Protein 3A21 (pdb70)

Secondary structure (DSSP, 8-state):
---SEEPP-PPPPEEEESHHHHTT---HHHHHHHHHHHHHTTHHHHT--EEE--TTS--S-B-TT--B---TTTSTT-HHHHHHHHHHTT-EEEEEEESSSS-HHHHS-SSS---TT-S-TT-HHHHHHHHHHHT-SEEEEE-HHHHHHT--HHHHHHHHHHHHHHHHHHHS---EEEE--TTTT-GGGT-TTT-SEEE-SS-S--TTSPP-HHHHHHHHHHH--TTT-BTTBEEE--S--TT-TT--HHHHHHHHHHHHHHT--EEE-S-GGG--HHHHHHHT-HHHHHHHT-TT-PPPEEEEEEETTEEEEEEEPSSSS-EEEEEEE-SSS-EEEEEEHHHHTB-SS-EEEEETTTTEEEEEESSEEEEEE-TT-EEEEEEES--B---EEE--SBTTEEEEEEESSBEEEEEEEEE---SSS-EEEEEEETTSPPEEEEE----SS-EEEEEEEEE-SEEEEEEEEESSSPEEEEEEEE-GGG-BB--EETTT--EEE-GGG---TTPBPEEE-----GGG-BEEPTTS-EEETTTEEEEEGGG--STT-BEEEEE----GGG-EEE-TTS-EEETTT-PEEEEGGG--STTPBEEEE---S-GGG-EE--/-PPBPP-PPPPEEEESHHHHTT---HHHHHHHHHHHHHTTHHHHT--EEE--TTS--S-B-TT--B---TTTSTT-HHHHHHHHHHTT-EEEEEEESSSS-HHHHS-SSS---TT-S-TT-HHHHHHHHHHHT-SEEEEE-HHHHHHT--HHHHHHHHHHHHHHHHHHHS---EEEE--TTTT-GGGT-TTT-SEEE-SS-S--TTSPP-HHHHHHHHHHH--TTT-BTTBEEE--S--TT-TT--HHHHHHHHHHHHHHT--EEE-S-GGG--HHHHHHHH-HHHHHHHT-TT-PPPEEEEEEETTEEEEEEEPSSSS-EEEEEEE-SSS-EEEEEETGGGTB-SS-EEEEETTTTEEEEEESSEEEEEE-TT-EEEEEEES--BPP-EEE--SBTTEEEEEEESSBEEEEEEEEE---SSS-EEEEEEETTSPPEEEEE----SS-EEEEEEEEE-SEEEEEEEEESSSPEEEEEEEE-GGG-BB--EETTT--EEE-GGG---TTPBPEEE-----GGG-BEEPTTS-EEETTTEEEEEGGG--STT-BEEEEE----GGG-EEE-TTS-EEETTT-PEEEEGGG--STTPBEEEE---S-GGG-EE--

B-factor: mean 13.46, std 8.63, range [4.15, 99.25]

CATH classification: 3.20.20.70 (+3 more: 2.60.40.1180, 2.60.120.260, 2.80.10.50)

Solvent-accessible surface area: 41650 Å² total; per-residue (Å²): 144,100,129,53,132,48,9,85,2,82,46,3,10,6,0,0,4,0,32,10,34,39,0,2,109,2,40,44,54,30,0,72,130,4,0,50,18,0,57,93,23,27,0,47,104,24,33,1,43,16,0,8,1,6,12,7,5,12,62,10,76,59,60,131,73,11,53,8,51,30,78,80,95,46,3,69,65,15,1,54,31,0,3,59,42,0,54,79,84,67,10,80,0,0,1,15,2,0,0,0,116,29,1,11,12,88,45,39,56,35,31,52,114,52,3,83,24,10,2,1,50,72,50,37,68,58,1,0,72,38,0,3,90,39,7,0,9,3,0,24,1,12,1,6,0,0,50,55,59,66,45,74,0,28,89,17,0,106,53,0,20,55,0,10,40,124,3,19,86,101,54,63,82,102,17,23,3,4,0,2,0,19,11,65,92,22,0,18,31,44,0,10,37,25,3,40,0,0,6,2,1,33,37,3,14,45,111,69,52,118,21,41,33,104,32,0,25,49,5,0,30,49,0,17,14,20,35,5,0,0,2,6,24,4,0,8,0,4,13,0,0,0,28,27,118,60,22,77,29,59,53,5,66,3,0,0,1,0,0,0,0,0,1,0,2,0,10,1,0,2,47,7,72,107,35,84,105,98,10,11,38,5,0,66,9,72,32,0,13,62,6,3,43,12,42,14,3,1,0,1,12,43,6,14,33,90,78,79,8,20,12,1,3,5,2,6,17,41,30,56,0,32,6,0,0,0,0,3,0,76,39,116,46,64,75,95,7,59,0,85,0,52,19,2,2,7,54,95,32,71,3,44,0,68,31,2,57,60,106,115,91,58,34,99,29,45,84,16,48,68,15,79,0,79,49,35,9,22,24,0,1,14,0,48,61,15,69,27,19,103,40,26,88,45,82,46,96,63,145,18,109,1,50,37,0,67,7,92,26,0,4,12,3,6,0,14,5,15,0,43,3,96,78,112,69,56,107,72,6,59,4,72,10,39,57,19,67,40,29,32,2,12,0,15,55,6,36,86,81,29,0,14,3,4,1,2,5,3,0,19,105,30,65,98,2,24,3,16,23,73,61,26,7,87,27,102,14,6,43,4,58,44,6,43,20,27,57,10,9,25,1,36,5,127,77,23,46,64,0,1,4,0,110,67,20,25,20,75,23,27,32,30,0,40,0,72,64,54,17,0,1,30,12,0,12,2,49,89,21,103,48,83,8,0,10,0,37,30,35,19,0,3,5,0,61,47,75,17,8,15,31,29,18,109,0,2,0,37,66,52,68,50,68,38,3,1,49,0,47,72,51,131,84,20,5,1,19,0,29,27,12,42,10,0,0,7,3,97,117,44,44,54,59,58,32,13,35,0,7,0,91,17,55,40,127,34,49,22,8,40,17,73,24,103,172,70,112,60,18,88,3,80,46,3,11,8,0,0,3,0,32,10,31,36,0,2,100,1,39,47,49,30,0,70,125,3,0,50,15,0,60,94,21,25,0,51,105,22,33,2,41,24,0,8,1,6,12,7,6,13,62,12,75,59,62,130,73,10,53,8,52,29,76,80,92,45,3,66,63,17,1,55,31,0,3,58,37,0,55,83,88,65,8,95,0,0,1,13,1,0,0,0,124,28,2,11,11,87,49,37,54,35,40,52,113,54,3,82,24,10,2,1,45,72,50,37,71,59,1,0,68,37,0,3,92,38,7,0,11,2,0,24,0,12,2,5,0,0,51,58,66,67,45,75,0,29,89,16,0,103,52,0,20,52,1,10,39,127,3,24,88,100,52,68,83,103,17,29,3,4,0,1,0,19,12,64,96,21,0,18,30,43,0,9,40,26,4,43,0,0,6,1,1,33,37,3,13,45,104,76,52,113,17,41,32,104,33,0,25,48,5,0,31,51,0,18,14,20,34,4,0,1,2,4,23,3,0,8,0,4,11,0,0,0,28,26,116,53,21,78,21,59,52,4,81,3,0,0,1,0,0,0,0,0,0,0,2,0,11,0,0,3,44,7,73,106,35,78,100,105,12,9,34,4,0,66,1,87,46,0,11,61,5,3,43,14,41,11,2,1,0,1,10,44,5,14,34,93,78,82,7,19,12,0,3,4,3,4,16,42,33,79,0,32,4,0,0,0,0,3,0,77,39,116,45,63,80,96,8,56,0,85,0,55,17,2,1,6,50,101,32,72,4,44,1,67,26,3,47,56,110,100,92,48,34,96,27,43,83,16,46,67,15,78,0,78,50,34,10,21,22,0,0,16,0,49,59,11,68,30,19,96,46,25,91,45,82,46,94,62,147,20,115,1,51,36,0,71,7,93,26,0,3,12,3,3,0,18,5,16,0,38,0,99,74,111,70,55,96,72,5,59,6,71,9,39,57,17,65,39,26,30,1,13,0,15,58,14,34,88,68,29,0,10,2,2,0,2,4,3,0,18,110,30,68,95,2,31,3,14,22,74,60,28,8,87,29,100,10,6,48,5,24,45,5,42,22,27,55,10,10,27,3,38,4,136,80,22,47,64,0,2,3,0,105,66,20,24,19,75,23,27,30,38,0,40,0,74,63,53,16,0,1,32,12,0,13,1,49,89,26,105,53,82,10,0,11,0,37,29,34,20,0,4,6,0,62,46,74,18,8,15,32,26,18,113,0,2,0,38,66,54,69,52,70,37,3,0,50,0,48,72,50,134,90,21,3,0,18,0,28,25,16,41,9,0,0,8,4,100,118,45,43,50,61,57,29,15,36,0,7,1,94,18,56,42,126,34,58,24,9,37,18,80,24,106

Foldseek 3Di:
DDDFAAFFFFFFAAAAEAPQAQNLNAFLVLLLLQLVLCVVLPVVVLPHAERAYEHNQALQDAPPVRHGDGDCVRVPVPLLVSQVSSVVSVGAYEYEAELAQADCQAVPPDPDHHRGRRHQVVNLLVVLLVCVVSRHAEYEYACPRVVVVVHDLQVSLQVNLVSNVVSCVVNVRHYAYEYHYALPPNCLLHCFVSGLEYEQHDALDDPPDARDLVSLVVLLLRQQDFQSWFRRHGRASYEDCQQPPPQDLQNNLQSLQSLLLQLHYHHHHHSSNPGDSSSSCSSRLNVSVCSSRARQGTGWAWLDDQDPQFTKIWHDGGDFQKIKIKTFGQAQAKDKHKDWCLLQQFALQKWWKAWSVVRGTDDIGSTIDIDTAGHRGMTIMMTGPTHGHDKDKFDAPDFQKTFQHADQFFFKKKKKWKFADQDQAKWKKWKDKFPARIHMHIGHHDHPGIHTHMGMFTAHHGRGIMIGIGTDTGIGIMIITDNNSGGFFFWAFQLQRFTFFQPPPDDDAPGFTATDHDRSGQRGGFHQHPLQFTDGSNFWTFFQPPLDQAPPRTTTIHGDDSDQRRHWDCDPLQWIARRSRGFTFFQPPSDRYTPGTTHTHHDDNDSRRGTDID/DFAAFFFFFFAAAAEAPQAQNLNAFLVLLLLQLVLCLVLVVVVLPHAESAYEHNQALQDADPVRHGDGDCVRVPVPLLVSQVSQVVSVHAYEYEAELAQADCQQVPPDNDHHRGRRHQVVNLLVVLLVCVVSRHQEYEYACPRVVVVVHDLQVSLQVNLVSNVNNCVVNVHHYAYEYEYALPPNCLLHCFVSGLEYEQHPELDDPPDARDLVSLVVLLLSQQDFQSWFRRHGRASYEDCQQPPPADLQNSLQSLQSLLLQLHYHHHHDSSNPGDSSSSCSSRLNVSVCSSGARLGTGWAWLDDQDPQFTKIWDDGGDFFKIKIKTFGQAQAKDKHKDWCLLQQFALQKWWKAWSVVRDTDDIGSTIDIDIAGHRGMTIMMTDPTHGHDKDKFFFDPAQKTAQHADQFFFKKKKWWKFADQDQAKWKKWKDKFPDRIHIHIHGHDHPDIHTHMGMFTDAHGRGIMIGIGTDTRIGIMIITGNNSGGFWFKAFQLQRFTFFQPPPDDDAPGFTATDHDRSGQRGGWHQHPLQFTDGSNFWTFFQPPLDQAPFRTTTIHGDDSDQRRHWDCDPLQWIARRSRGFTFFQPPSDRDTPGTTHTHHDDNDSRRGIDID

Radius of gyration: 34.21 Å; Cα contacts (8 Å, |Δi|>4): 3386; chains: 2; bounding box: 84×70×105 Å

InterPro domains:
  IPR000772 Ricin B, lectin domain [PF00652] (535-655)
  IPR000772 Ricin B, lectin domain [SM00458] (531-658)
  IPR002241 Glycoside hydrolase, family 27 [PF16499] (57-338)
  IPR002241 Glycoside hydrolase, family 27 [PR00740] (50-69)
  IPR002241 Glycoside hydrolase, family 27 [PR00740] (86-101)
  IPR002241 Glycoside hydrolase, family 27 [PR00740] (127-148)
  IPR002241 Glycoside hydrolase, family 27 [PR00740] (204-222)
  IPR002241 Glycoside hydrolase, family 27 [PR00740] (273-292)
  IPR002241 Glycoside hydrolase, family 27 [PR00740] (294-315)
  IPR002241 Glycoside hydrolase, family 27 [PTHR11452] (43-428)
  IPR002241 Glycoside hydrolase, family 27 [cd14792] (57-338)
  IPR013780 Glycosyl hydrolase, all-beta [G3DSA:2.60.40.1180] (340-430)
  IPR013785 Aldolase-type TIM barrel [G3DSA:3.20.20.70] (45-339)
  IPR017853 Glycoside hydrolase superfamily [SSF51445] (56-338)
  IPR035992 Ricin B-like lectins [SSF50370] (529-657)
  IPR041233 Alpha galactosidase, C-terminal domain [PF17801] (353-426)
  IPR055240 Alpha-galactosidase, CBM13 domain [PF22704] (443-524)

Organism: Streptomyces avermitilis (strain ATCC 31267 / DSM 46492 / JCM 5070 / NBRC 14893 / NCIMB 12804 / NRRL 8165 / MA-4680) (NCBI:txid227882)

Sequence (1226 aa):
AVTTRQITVPSAPMGWASWNSFAAKIDYSVIKKQVDAFVAAGLPAAGYTYINIDEGWWQGTRDSAGNITVDTAEWPGGMSAITAYIHSKGLKAGIYTDAGKDGCGYYYPTGRPAAPGSGSEGHYDQDMLQFSTWGFDFVKVDWCGGDAEGLDAATTYKSISDAVGRAAATTGRPLTLSICNWGYQNPWNWAAGQAPLWRTSTDIIYYGNQPSMTSLLSNFDQTLHPTAQHTGYYNDPDMLMVGMDGFTAAQNRTHMNLWAISGAPLLAGNDLTTMTSETAGILKNPEVIAVDQDSRGLQGVKVAEDTTGLQAYGKVLSGTGNRAVVLLNRTSAAHDITVRWSDLGLTNASATVRDLWARQNVGTSATGYTASVPAGGSVMLTVTGGTEAAAGGGAYAATSTGRYTGVTAASTGLNVVDVAYTNNTSSARTATLQVNGQTATTVSFPPTGASAGTVSVEVSLSKGSANTLALSGGPATEGITVRPLPGTNGALVTGKQSGRCADIYNNTITNGTQAELWDCNGGPNQSWTYTSRKELVLYGNKCLDAYNLGTTNGTKVVIWDCNGQANQKWNINSDGTITNVNAGLCLDAYNAATANGTSLVLWSCGTGDNQKWTVTTTRQITVPSAPMGWASWNSFAAKIDYSVIKKQVDAFVAAGLPAAGYTYINIDEGWWQGTRDSAGNITVDTAEWPGGMSAITAYIHSKGLKAGIYTDAGKDGCGYYYPTGRPAAPGSGSEGHYDQDMLQFSTWGFDFVKVDWCGGDAEGLDAATTYKSISDAVGRAAATTGRPLTLSICNWGYQNPWNWAAGQAPLWRTSTDIIYYGNQPSMTSLLSNFDQTLHPTAQHTGYYNDPDMLMVGMDGFTAAQNRTHMNLWAISGAPLLAGNDLTTMTSETAGILKNPEVIAVDQDSRGLQGVKVAEDTTGLQAYGKVLSGTGNRAVVLLNRTSAAHDITVRWSDLGLTNASATVRDLWARQNVGTSATGYTASVPAGGSVMLTVTGGTEAAGGAYAAAATTSSTTGRYTGVTAASTGLNVVDVAYTNNTSSARTATLQVNGQTATTVSFPPTGASAGTVSVEVSLSKGSANTLALSGGPATEGITVRPLPGTNGALVTGKQSGRCADIYNNTITNGTQAELWDCNGGPNQSWTYTSRKELVLYGNKCLDAYNLGTTNGTKVVIWDCNGQANQKWNINSDGTITNVNAGLCLDAYNAATANGTSLVLWSCGTGDNQKWTVT

Structure (mmCIF, N/CA/C/O backbone):
data_3A21
#
_entry.id   3A21
#
_cell.length_a   68.205
_cell.length_b   98.916
_cell.length_c   181.265
_cell.angle_alpha   90.00
_cell.angle_beta   90.00
_cell.angle_gamma   90.00
#
_symmetry.space_group_name_H-M   'P 21 21 21'
#
loop_
_entity.id
_entity.type
_entity.pdbx_description
1 polymer 'Putative secreted alpha-galactosidase'
2 non-polymer GLYCEROL
3 non-polymer 2-(2-{2-[2-(2-METHOXY-ETHOXY)-ETHOXY]-ETHOXY}-ETHOXY)-ETHANOL
4 non-polymer 'SULFATE ION'
5 non-polymer '4-(2-HYDROXYETHYL)-1-PIPERAZINE ETHANESULFONIC ACID'
6 water water
#
loop_
_atom_site.group_PDB
_atom_site.id
_atom_site.type_symbol
_atom_site.label_atom_id
_atom_site.label_alt_id
_atom_site.label_comp_id
_atom_site.label_asym_id
_atom_site.label_entity_id
_atom_site.label_seq_id
_atom_site.pdbx_PDB_ins_code
_atom_site.Cartn_x
_atom_site.Cartn_y
_atom_site.Cartn_z
_atom_site.occupancy
_atom_site.B_iso_or_equiv
_atom_site.auth_seq_id
_atom_site.auth_comp_id
_atom_site.auth_asym_id
_atom_site.auth_atom_id
_atom_site.pdbx_PDB_model_num
ATOM 1 N N . ALA A 1 1 ? 19.574 54.452 43.111 1.00 24.71 45 ALA A N 1
ATOM 2 C CA . ALA A 1 1 ? 18.488 54.635 44.114 1.00 24.44 45 ALA A CA 1
ATOM 3 C C . ALA A 1 1 ? 17.470 55.680 43.657 1.00 24.14 45 ALA A C 1
ATOM 4 O O . ALA A 1 1 ? 17.765 56.517 42.802 1.00 24.39 45 ALA A O 1
ATOM 6 N N . VAL A 1 2 ? 16.272 55.622 44.232 1.00 23.28 46 VAL A N 1
ATOM 7 C CA . VAL A 1 2 ? 15.224 56.605 43.964 1.00 22.17 46 VAL A CA 1
ATOM 8 C C . VAL A 1 2 ? 15.351 57.732 44.989 1.00 21.16 46 VAL A C 1
ATOM 9 O O . VAL A 1 2 ? 15.146 57.507 46.183 1.00 21.18 46 VAL A O 1
ATOM 13 N N . THR A 1 3 ? 15.704 58.932 44.528 1.00 19.82 47 THR A N 1
ATOM 14 C CA . THR A 1 3 ? 15.921 60.069 45.440 1.00 18.80 47 THR A CA 1
ATOM 15 C C . THR A 1 3 ? 15.005 61.277 45.184 1.00 17.76 47 THR A C 1
ATOM 16 O O . THR A 1 3 ? 14.822 62.116 46.072 1.00 17.73 47 THR A O 1
ATOM 20 N N . THR A 1 4 ? 14.439 61.365 43.980 1.00 16.49 48 THR A N 1
ATOM 21 C CA . THR A 1 4 ? 13.392 62.351 43.678 1.00 15.31 48 THR A CA 1
ATOM 22 C C . THR A 1 4 ? 12.177 61.603 43.153 1.00 13.95 48 THR A C 1
ATOM 23 O O . THR A 1 4 ? 12.294 60.778 42.239 1.00 14.18 48 THR A O 1
ATOM 27 N N . ARG A 1 5 ? 11.012 61.873 43.732 1.00 12.58 49 ARG A N 1
ATOM 28 C CA . ARG A 1 5 ? 9.833 61.095 43.368 1.00 11.17 49 ARG A CA 1
ATOM 29 C C . ARG A 1 5 ? 9.326 61.399 41.962 1.00 10.13 49 ARG A C 1
ATOM 30 O O . ARG A 1 5 ? 9.406 62.535 41.485 1.00 9.47 49 ARG A O 1
ATOM 38 N N . GLN A 1 6 ? 8.840 60.354 41.300 1.00 8.33 50 GLN A N 1
ATOM 39 C CA . GLN A 1 6 ? 8.207 60.496 40.004 1.00 7.68 50 GLN A CA 1
ATOM 40 C C . GLN A 1 6 ? 6.778 60.949 40.208 1.00 7.38 50 GLN A C 1
ATOM 41 O O . GLN A 1 6 ? 6.018 60.336 40.964 1.00 8.04 50 GLN A O 1
ATOM 47 N N . ILE A 1 7 ? 6.418 62.026 39.518 1.00 6.89 51 ILE A N 1
ATOM 48 C CA . ILE A 1 7 ? 5.076 62.577 39.575 1.00 6.93 51 ILE A CA 1
ATOM 49 C C . ILE A 1 7 ? 4.171 61.884 38.558 1.00 6.81 51 ILE A C 1
ATOM 50 O O . ILE A 1 7 ? 4.502 61.789 37.374 1.00 7.00 51 ILE A O 1
ATOM 55 N N . THR A 1 8 ? 3.022 61.408 39.022 1.00 6.62 52 THR A N 1
ATOM 56 C CA . THR A 1 8 ? 2.069 60.752 38.148 1.00 6.66 52 THR A CA 1
ATOM 57 C C . THR A 1 8 ? 1.465 61.743 37.159 1.00 6.68 52 THR A C 1
ATOM 58 O O . THR A 1 8 ? 1.044 62.836 37.542 1.00 7.49 52 THR A O 1
ATOM 62 N N . VAL A 1 9 ? 1.440 61.349 35.888 1.00 6.78 53 VAL A N 1
ATOM 63 C CA . VAL A 1 9 ? 0.829 62.157 34.838 1.00 6.30 53 VAL A CA 1
ATOM 64 C C . VAL A 1 9 ? -0.498 61.531 34.392 1.00 6.35 53 VAL A C 1
ATOM 65 O O . VAL A 1 9 ? -0.729 60.337 34.605 1.00 6.75 53 VAL A O 1
ATOM 69 N N . PRO A 1 10 ? -1.394 62.332 33.794 1.00 5.90 54 PRO A N 1
ATOM 70 C CA . PRO A 1 10 ? -2.697 61.782 33.392 1.00 6.06 54 PRO A CA 1
ATOM 71 C C . PRO A 1 10 ? -2.574 60.633 32.390 1.00 6.37 54 PRO A C 1
ATOM 72 O O . PRO A 1 10 ? -1.673 60.639 31.538 1.00 6.40 54 PRO A O 1
ATOM 76 N N . SER A 1 11 ? -3.465 59.654 32.524 1.00 6.97 55 SER A N 1
ATOM 77 C CA . SER A 1 11 ? -3.506 58.490 31.641 1.00 7.17 55 SER A CA 1
ATOM 78 C C . SER A 1 11 ? -4.395 58.770 30.436 1.00 7.09 55 SER A C 1
ATOM 79 O O . SER A 1 11 ? -5.159 59.745 30.420 1.00 7.23 55 SER A O 1
ATOM 82 N N . ALA A 1 12 ? -4.294 57.915 29.421 1.00 6.54 56 ALA A N 1
ATOM 83 C CA . ALA A 1 12 ? -5.180 58.012 28.262 1.00 6.28 56 ALA A CA 1
ATOM 84 C C . ALA A 1 12 ? -6.606 57.611 28.656 1.00 6.00 56 ALA A C 1
ATOM 85 O O . ALA A 1 12 ? -6.795 56.802 29.572 1.00 6.14 56 ALA A O 1
ATOM 87 N N . PRO A 1 13 ? -7.620 58.186 27.987 1.00 5.91 57 PRO A N 1
ATOM 88 C CA . PRO A 1 13 ? -9.002 57.825 28.311 1.00 6.14 57 PRO A CA 1
ATOM 89 C C . PRO A 1 13 ? -9.313 56.337 28.156 1.00 6.32 57 PRO A C 1
ATOM 90 O O . PRO A 1 13 ? -8.778 55.666 27.268 1.00 6.48 57 PRO A O 1
ATOM 94 N N . MET A 1 14 ? -10.164 55.837 29.046 1.00 5.97 58 MET A N 1
ATOM 95 C CA . MET A 1 14 ? -10.723 54.497 28.935 1.00 6.39 58 MET A CA 1
ATOM 96 C C . MET A 1 14 ? -12.231 54.627 28.901 1.00 6.16 58 MET A C 1
ATOM 97 O O . MET A 1 14 ? -12.799 55.426 29.636 1.00 6.81 58 MET A O 1
ATOM 102 N N . GLY A 1 15 ? -12.888 53.842 28.060 1.00 6.22 59 GLY A N 1
ATOM 103 C CA . GLY A 1 15 ? -14.341 53.911 27.980 1.00 6.83 59 GLY A CA 1
ATOM 104 C C . GLY A 1 15 ? -14.875 53.099 26.827 1.00 6.82 59 GLY A C 1
ATOM 105 O O . GLY A 1 15 ? -14.287 52.085 26.457 1.00 7.26 59 GLY A O 1
ATOM 106 N N . TRP A 1 16 ? -15.994 53.558 26.270 1.00 6.85 60 TRP A N 1
ATOM 107 C CA . TRP A 1 16 ? -16.646 52.913 25.132 1.00 6.62 60 TRP A CA 1
ATOM 108 C C . TRP A 1 16 ? -17.135 54.018 24.200 1.00 6.79 60 TRP A C 1
ATOM 109 O O . TRP A 1 16 ? -17.560 55.073 24.671 1.00 7.24 60 TRP A O 1
ATOM 120 N N . ALA A 1 17 ? -17.066 53.769 22.893 1.00 6.56 61 ALA A N 1
ATOM 121 C CA . ALA A 1 17 ? -17.558 54.715 21.896 1.00 6.65 61 ALA A CA 1
ATOM 122 C C . ALA A 1 17 ? -18.457 54.033 20.873 1.00 6.78 61 ALA A C 1
ATOM 123 O O . ALA A 1 17 ? -18.261 52.869 20.537 1.00 6.73 61 ALA A O 1
ATOM 125 N N . SER A 1 18 ? -19.436 54.779 20.370 1.00 6.60 62 SER A N 1
ATOM 126 C CA . SER A 1 18 ? -20.531 54.194 19.586 1.00 6.97 62 SER A CA 1
ATOM 127 C C . SER A 1 18 ? -20.234 53.853 18.120 1.00 7.26 62 SER A C 1
ATOM 128 O O . SER A 1 18 ? -21.021 53.146 17.480 1.00 8.01 62 SER A O 1
ATOM 131 N N . TRP A 1 19 ? -19.108 54.326 17.587 1.00 7.36 63 TRP A N 1
ATOM 132 C CA . TRP A 1 19 ? -18.896 54.267 16.140 1.00 7.32 63 TRP A CA 1
ATOM 133 C C . TRP A 1 19 ? -18.682 52.873 15.537 1.00 7.68 63 TRP A C 1
ATOM 134 O O . TRP A 1 19 ? -19.335 52.519 14.552 1.00 8.31 63 TRP A O 1
ATOM 145 N N . ASN A 1 20 ? -17.760 52.099 16.104 1.00 7.93 64 ASN A N 1
ATOM 146 C CA . ASN A 1 20 ? -17.321 50.865 15.464 1.00 8.17 64 ASN A CA 1
ATOM 147 C C . ASN A 1 20 ? -18.452 49.866 15.239 1.00 8.83 64 ASN A C 1
ATOM 148 O O . ASN A 1 20 ? -18.460 49.165 14.229 1.00 9.59 64 ASN A O 1
ATOM 153 N N . SER A 1 21 ? -19.403 49.809 16.169 1.00 9.17 65 SER A N 1
ATOM 154 C CA . SER A 1 21 ? -20.493 48.831 16.074 1.00 9.94 65 SER A CA 1
ATOM 155 C C . SER A 1 21 ? -21.807 49.386 15.519 1.00 10.56 65 SER A C 1
ATOM 156 O O . SER A 1 21 ? -22.646 48.616 15.034 1.00 11.79 65 SER A O 1
ATOM 159 N N . PHE A 1 22 ? -21.991 50.701 15.572 1.00 10.40 66 PHE A N 1
ATOM 160 C CA . PHE A 1 22 ? -23.280 51.274 15.185 1.00 10.15 66 PHE A CA 1
ATOM 161 C C . PHE A 1 22 ? -23.240 52.258 14.034 1.00 9.96 66 PHE A C 1
ATOM 162 O O . PHE A 1 22 ? -24.291 52.593 13.474 1.00 10.47 66 PHE A O 1
ATOM 170 N N . ALA A 1 23 ? -22.042 52.718 13.678 1.00 9.43 67 ALA A N 1
ATOM 171 C CA . ALA A 1 23 ? -21.901 53.823 12.734 1.00 9.44 67 ALA A CA 1
ATOM 172 C C . ALA A 1 23 ? -22.842 54.959 13.161 1.00 9.33 67 ALA A C 1
ATOM 173 O O . ALA A 1 23 ? -22.945 55.244 14.351 1.00 9.16 67 ALA A O 1
ATOM 175 N N . ALA A 1 24 ? -23.537 55.595 12.219 1.00 9.38 68 ALA A N 1
ATOM 176 C CA . ALA A 1 24 ? -24.422 56.711 12.567 1.00 9.46 68 ALA A CA 1
ATOM 177 C C . ALA A 1 24 ? -25.790 56.300 13.124 1.00 9.80 68 ALA A C 1
ATOM 178 O O . ALA A 1 24 ? -26.597 57.165 13.490 1.00 9.89 68 ALA A O 1
ATOM 180 N N . LYS A 1 25 ? -26.043 54.995 13.199 1.00 9.95 69 LYS A N 1
ATOM 181 C CA . LYS A 1 25 ? -27.339 54.477 13.642 1.00 10.56 69 LYS A CA 1
ATOM 182 C C . LYS A 1 25 ? -27.440 54.457 15.162 1.00 10.14 69 LYS A C 1
ATOM 183 O O . LYS A 1 25 ? -27.557 53.396 15.789 1.00 10.90 69 LYS A O 1
ATOM 189 N N . ILE A 1 26 ? -27.406 55.650 15.744 1.00 9.97 70 ILE A N 1
ATOM 190 C CA . ILE A 1 26 ? -27.476 55.829 17.189 1.00 9.98 70 ILE A CA 1
ATOM 191 C C . ILE A 1 26 ? -28.644 56.726 17.597 1.00 10.15 70 ILE A C 1
ATOM 192 O O . ILE A 1 26 ? -29.064 57.622 16.851 1.00 9.91 70 ILE A O 1
ATOM 197 N N . ASP A 1 27 ? -29.169 56.451 18.788 1.00 10.08 71 ASP A N 1
ATOM 198 C CA . ASP A 1 27 ? -30.151 57.296 19.452 1.00 10.19 71 ASP A CA 1
ATOM 199 C C . ASP A 1 27 ? -30.043 57.060 20.957 1.00 9.94 71 ASP A C 1
ATOM 200 O O . ASP A 1 27 ? -29.185 56.290 21.406 1.00 9.32 71 ASP A O 1
ATOM 205 N N . TYR A 1 28 ? -30.901 57.713 21.736 1.00 9.88 72 TYR A N 1
ATOM 206 C CA . TYR A 1 28 ? -30.888 57.552 23.190 1.00 10.53 72 TYR A CA 1
ATOM 207 C C . TYR A 1 28 ? -30.946 56.077 23.594 1.00 10.73 72 TYR A C 1
ATOM 208 O O . TYR A 1 28 ? -30.158 55.632 24.429 1.00 10.78 72 TYR A O 1
ATOM 217 N N . SER A 1 29 ? -31.863 55.322 22.989 1.00 11.22 73 SER A N 1
ATOM 218 C CA . SER A 1 29 ? -32.063 53.921 23.361 1.00 11.96 73 SER A CA 1
ATOM 219 C C . SER A 1 29 ? -30.815 53.068 23.146 1.00 11.46 73 SER A C 1
ATOM 220 O O . SER A 1 29 ? -30.504 52.214 23.973 1.00 12.01 73 SER A O 1
ATOM 223 N N . VAL A 1 30 ? -30.111 53.306 22.041 1.00 10.94 74 VAL A N 1
ATOM 224 C CA . VAL A 1 30 ? -28.879 52.580 21.740 1.00 10.44 74 VAL A CA 1
ATOM 225 C C . VAL A 1 30 ? -27.827 52.863 22.814 1.00 10.37 74 VAL A C 1
ATOM 226 O O . VAL A 1 30 ? -27.220 51.935 23.361 1.00 10.20 74 VAL A O 1
ATOM 230 N N . ILE A 1 31 ? -27.629 54.140 23.137 1.00 10.03 75 ILE A N 1
ATOM 231 C CA . ILE A 1 31 ? -26.616 54.521 24.124 1.00 10.35 75 ILE A CA 1
ATOM 232 C C . ILE A 1 31 ? -26.969 53.959 25.502 1.00 10.50 75 ILE A C 1
ATOM 233 O O . ILE A 1 31 ? -26.108 53.393 26.184 1.00 10.23 75 ILE A O 1
ATOM 238 N N . LYS A 1 32 ? -28.241 54.068 25.888 1.00 10.96 76 LYS A N 1
ATOM 239 C CA . LYS A 1 32 ? -28.679 53.566 27.194 1.00 11.34 76 LYS A CA 1
ATOM 240 C C . LYS A 1 32 ? -28.401 52.074 27.360 1.00 11.52 76 LYS A C 1
ATOM 241 O O . LYS A 1 32 ? -27.908 51.641 28.407 1.00 11.24 76 LYS A O 1
ATOM 247 N N . LYS A 1 33 ? -28.714 51.291 26.331 1.00 11.32 77 LYS A N 1
ATOM 248 C CA . LYS A 1 33 ? -28.502 49.848 26.386 1.00 11.76 77 LYS A CA 1
ATOM 249 C C . LYS A 1 33 ? -27.024 49.519 26.533 1.00 11.23 77 LYS A C 1
ATOM 250 O O . LYS A 1 33 ? -26.656 48.598 27.264 1.00 11.57 77 LYS A O 1
ATOM 256 N N . GLN A 1 34 ? -26.175 50.290 25.856 1.00 10.56 78 GLN A N 1
ATOM 257 C CA . GLN A 1 34 ? -24.735 50.091 25.958 1.00 10.35 78 GLN A CA 1
ATOM 258 C C . GLN A 1 34 ? -24.193 50.451 27.342 1.00 9.89 78 GLN A C 1
ATOM 259 O O . GLN A 1 34 ? -23.356 49.721 27.884 1.00 10.14 78 GLN A O 1
ATOM 265 N N . VAL A 1 35 ? -24.676 51.561 27.907 1.00 9.75 79 VAL A N 1
ATOM 266 C CA . VAL A 1 35 ? -24.337 51.968 29.271 1.00 10.12 79 VAL A CA 1
ATOM 267 C C . VAL A 1 35 ? -24.706 50.865 30.255 1.00 10.13 79 VAL A C 1
ATOM 268 O O . VAL A 1 35 ? -23.904 50.503 31.116 1.00 10.36 79 VAL A O 1
ATOM 272 N N . ASP A 1 36 ? -25.913 50.326 30.111 1.00 10.48 80 ASP A N 1
ATOM 273 C CA . ASP A 1 36 ? -26.378 49.288 31.026 1.00 10.44 80 ASP A CA 1
ATOM 274 C C . ASP A 1 36 ? -25.514 48.031 30.961 1.00 10.65 80 ASP A C 1
ATOM 275 O O . ASP A 1 36 ? -25.207 47.432 31.997 1.00 11.08 80 ASP A O 1
ATOM 280 N N . ALA A 1 37 ? -25.104 47.648 29.754 1.00 10.33 81 ALA A N 1
ATOM 281 C CA . ALA A 1 37 ? -24.237 46.483 29.578 1.00 10.33 81 ALA A CA 1
ATOM 282 C C . ALA A 1 37 ? -22.796 46.729 30.064 1.00 10.43 81 ALA A C 1
ATOM 283 O O . ALA A 1 37 ? -22.158 45.832 30.626 1.00 10.80 81 ALA A O 1
ATOM 285 N N . PHE A 1 38 ? -22.297 47.939 29.813 1.00 10.36 82 PHE A N 1
ATOM 286 C CA . PHE A 1 38 ? -21.004 48.443 30.308 1.00 10.27 82 PHE A CA 1
ATOM 287 C C . PHE A 1 38 ? -20.938 48.261 31.825 1.00 10.43 82 PHE A C 1
ATOM 288 O O . PHE A 1 38 ? -19.979 47.699 32.363 1.00 10.37 82 PHE A O 1
ATOM 296 N N . VAL A 1 39 ? -21.988 48.716 32.503 1.00 10.72 83 VAL A N 1
ATOM 297 C CA . VAL A 1 39 ? -22.097 48.610 33.956 1.00 11.13 83 VAL A CA 1
ATOM 298 C C . VAL A 1 39 ? -22.227 47.153 34.422 1.00 11.39 83 VAL A C 1
ATOM 299 O O . VAL A 1 39 ? -21.526 46.733 35.346 1.00 11.02 83 VAL A O 1
ATOM 303 N N . ALA A 1 40 ? -23.097 46.387 33.764 1.00 11.49 84 ALA A N 1
ATOM 304 C CA . ALA A 1 40 ? -23.354 44.999 34.161 1.00 11.96 84 ALA A CA 1
ATOM 305 C C . ALA A 1 40 ? -22.114 44.121 34.027 1.00 12.08 84 ALA A C 1
ATOM 306 O O . ALA A 1 40 ? -21.932 43.179 34.802 1.00 12.66 84 ALA A O 1
ATOM 308 N N . ALA A 1 41 ? -21.263 44.448 33.054 1.00 11.65 85 ALA A N 1
ATOM 309 C CA . ALA A 1 41 ? -20.046 43.688 32.772 1.00 11.53 85 ALA A CA 1
ATOM 310 C C . ALA A 1 41 ? -18.881 44.072 33.684 1.00 11.14 85 ALA A C 1
ATOM 311 O O . ALA A 1 41 ? -17.800 43.480 33.594 1.00 11.82 85 ALA A O 1
ATOM 313 N N . GLY A 1 42 ? -19.096 45.054 34.554 1.00 11.24 86 GLY A N 1
ATOM 314 C CA . GLY A 1 42 ? -18.079 45.482 35.510 1.00 10.99 86 GLY A CA 1
ATOM 315 C C . GLY A 1 42 ? -16.952 46.304 34.919 1.00 10.74 86 GLY A C 1
ATOM 316 O O . GLY A 1 42 ? -15.882 46.405 35.515 1.00 11.10 86 GLY A O 1
ATOM 317 N N . LEU A 1 43 ? -17.192 46.911 33.759 1.00 10.31 87 LEU A N 1
ATOM 318 C CA . LEU A 1 43 ? -16.180 47.777 33.151 1.00 9.87 87 LEU A CA 1
ATOM 319 C C . LEU A 1 43 ? -15.783 48.983 34.015 1.00 9.72 87 LEU A C 1
ATOM 320 O O . LEU A 1 43 ? -14.608 49.338 34.047 1.00 9.55 87 LEU A O 1
ATOM 325 N N . PRO A 1 44 ? -16.746 49.614 34.733 1.00 9.63 88 PRO A N 1
ATOM 326 C CA . PRO A 1 44 ? -16.319 50.766 35.548 1.00 9.95 88 PRO A CA 1
ATOM 327 C C . PRO A 1 44 ? -15.223 50.461 36.580 1.00 10.35 88 PRO A C 1
ATOM 328 O O . PRO A 1 44 ? -14.287 51.251 36.723 1.00 10.52 88 PRO A O 1
ATOM 332 N N . ALA A 1 45 ? -15.322 49.324 37.271 1.00 10.90 89 ALA A N 1
ATOM 333 C CA . ALA A 1 45 ? -14.339 48.957 38.296 1.00 11.12 89 ALA A CA 1
ATOM 334 C C . ALA A 1 45 ? -12.947 48.699 37.709 1.00 10.86 89 ALA A C 1
ATOM 335 O O . ALA A 1 45 ? -11.935 48.830 38.404 1.00 11.54 89 ALA A O 1
ATOM 337 N N . ALA A 1 46 ? -12.905 48.346 36.427 1.00 10.32 90 ALA A N 1
ATOM 338 C CA . ALA A 1 46 ? -11.634 48.107 35.743 1.00 9.85 90 ALA A CA 1
ATOM 339 C C . ALA A 1 46 ? -10.987 49.418 35.293 1.00 9.51 90 ALA A C 1
ATOM 340 O O . ALA A 1 46 ? -9.815 49.440 34.919 1.00 10.01 90 ALA A O 1
ATOM 342 N N . GLY A 1 47 ? -11.758 50.504 35.322 1.00 9.46 91 GLY A N 1
ATOM 343 C CA . GLY A 1 47 ? -11.229 51.824 34.979 1.00 8.81 91 GLY A CA 1
ATOM 344 C C . GLY A 1 47 ? -11.882 52.479 33.777 1.00 8.87 91 GLY A C 1
ATOM 345 O O . GLY A 1 47 ? -11.572 53.622 33.451 1.00 9.05 91 GLY A O 1
ATOM 346 N N . TYR A 1 48 ? -12.775 51.754 33.106 1.00 8.09 92 TYR A N 1
ATOM 347 C CA . TYR A 1 48 ? -13.500 52.314 31.957 1.00 8.27 92 TYR A CA 1
ATOM 348 C C . TYR A 1 48 ? -14.483 53.379 32.442 1.00 8.55 92 TYR A C 1
ATOM 349 O O . TYR A 1 48 ? -15.308 53.112 33.316 1.00 8.82 92 TYR A O 1
ATOM 358 N N . THR A 1 49 ? -14.382 54.588 31.886 1.00 8.48 93 THR A N 1
ATOM 359 C CA . THR A 1 49 ? -15.085 55.751 32.450 1.00 8.64 93 THR A CA 1
ATOM 360 C C . THR A 1 49 ? -15.967 56.504 31.453 1.00 8.48 93 THR A C 1
ATOM 361 O O . THR A 1 49 ? -17.040 56.982 31.823 1.00 9.00 93 THR A O 1
ATOM 368 N N . TYR A 1 50 ? -15.511 56.622 30.208 1.00 7.65 94 TYR A N 1
ATOM 369 C CA . TYR A 1 50 ? -16.212 57.431 29.216 1.00 7.19 94 TYR A CA 1
ATOM 370 C C . TYR A 1 50 ? -17.222 56.629 28.423 1.00 6.84 94 TYR A C 1
ATOM 371 O O . TYR A 1 50 ? -16.944 55.508 27.989 1.00 7.19 94 TYR A O 1
ATOM 380 N N . ILE A 1 51 ? -18.391 57.232 28.216 1.00 6.61 95 ILE A N 1
ATOM 381 C CA . ILE A 1 51 ? -19.380 56.736 27.267 1.00 6.56 95 ILE A CA 1
ATOM 382 C C . ILE A 1 51 ? -19.480 57.806 26.188 1.00 6.51 95 ILE A C 1
ATOM 383 O O . ILE A 1 51 ? -20.057 58.875 26.411 1.00 6.54 95 ILE A O 1
ATOM 388 N N . ASN A 1 52 ? -18.902 57.514 25.028 1.00 6.10 96 ASN A N 1
ATOM 389 C CA . ASN A 1 52 ? -18.759 58.513 23.976 1.00 6.55 96 ASN A CA 1
ATOM 390 C C . ASN A 1 52 ? -19.716 58.298 22.813 1.00 6.56 96 ASN A C 1
ATOM 391 O O . ASN A 1 52 ? -19.685 57.264 22.143 1.00 6.87 96 ASN A O 1
ATOM 396 N N . ILE A 1 53 ? -20.566 59.300 22.611 1.00 6.71 97 ILE A N 1
ATOM 397 C CA . ILE A 1 53 ? -21.522 59.348 21.522 1.00 7.15 97 ILE A CA 1
ATOM 398 C C . ILE A 1 53 ? -20.796 59.943 20.319 1.00 6.88 97 ILE A C 1
ATOM 399 O O . ILE A 1 53 ? -20.374 61.105 20.344 1.00 7.16 97 ILE A O 1
ATOM 404 N N . ASP A 1 54 ? -20.630 59.118 19.289 1.00 6.79 98 ASP A N 1
ATOM 405 C CA . ASP A 1 54 ? -19.867 59.491 18.100 1.00 7.15 98 ASP A CA 1
ATOM 406 C C . ASP A 1 54 ? -20.824 60.062 17.047 1.00 7.26 98 ASP A C 1
ATOM 407 O O . ASP A 1 54 ? -21.882 60.596 17.391 1.00 7.08 98 ASP A O 1
ATOM 412 N N . GLU A 1 55 ? -20.452 59.956 15.776 1.00 7.38 99 GLU A N 1
ATOM 413 C CA . GLU A 1 55 ? -21.242 60.514 14.677 1.00 8.10 99 GLU A CA 1
ATOM 414 C C . GLU A 1 55 ? -22.651 59.944 14.641 1.00 8.02 99 GLU A C 1
ATOM 415 O O . GLU A 1 55 ? -22.846 58.745 14.837 1.00 8.03 99 GLU A O 1
ATOM 421 N N . GLY A 1 56 ? -23.629 60.814 14.389 1.00 7.98 100 GLY A N 1
ATOM 422 C CA . GLY A 1 56 ? -24.993 60.362 14.129 1.00 8.32 100 GLY A CA 1
ATOM 423 C C . GLY A 1 56 ? -26.057 60.973 15.020 1.00 7.93 100 GLY A C 1
ATOM 424 O O . GLY A 1 56 ? -27.253 60.796 14.765 1.00 8.57 100 GLY A O 1
ATOM 425 N N . TRP A 1 57 ? -25.630 61.680 16.066 1.00 7.64 101 TRP A N 1
ATOM 426 C CA . TRP A 1 57 ? -26.559 62.289 17.023 1.00 7.68 101 TRP A CA 1
ATOM 427 C C . TRP A 1 57 ? -27.154 63.614 16.530 1.00 8.08 101 TRP A C 1
ATOM 428 O O . TRP A 1 57 ? -28.207 64.028 17.008 1.00 8.45 101 TRP A O 1
ATOM 439 N N . TRP A 1 58 ? -26.470 64.272 15.591 1.00 8.48 102 TRP A N 1
ATOM 440 C CA . TRP A 1 58 ? -26.820 65.626 15.157 1.00 8.47 102 TRP A CA 1
ATOM 441 C C . TRP A 1 58 ? -26.847 65.710 13.640 1.00 9.14 102 TRP A C 1
ATOM 442 O O . TRP A 1 58 ? -25.876 65.353 12.971 1.00 9.37 102 TRP A O 1
ATOM 453 N N . GLN A 1 59 ? -27.957 66.203 13.097 1.00 9.22 103 GLN A N 1
ATOM 454 C CA . GLN A 1 59 ? -28.117 66.253 11.647 1.00 9.81 103 GLN A CA 1
ATOM 455 C C . GLN A 1 59 ? -27.813 67.627 11.039 1.00 10.10 103 GLN A C 1
ATOM 456 O O . GLN A 1 59 ? -28.157 67.886 9.883 1.00 11.07 103 GLN A O 1
ATOM 462 N N . GLY A 1 60 ? -27.172 68.497 11.821 1.00 10.37 104 GLY A N 1
ATOM 463 C CA . GLY A 1 60 ? -26.674 69.779 11.311 1.00 10.48 104 GLY A CA 1
ATOM 464 C C . GLY A 1 60 ? -27.575 70.983 11.523 1.00 11.14 104 GLY A C 1
ATOM 465 O O . GLY A 1 60 ? -27.237 72.098 11.125 1.00 11.51 104 GLY A O 1
ATOM 466 N N . THR A 1 61 ? -28.718 70.751 12.158 1.00 11.42 105 THR A N 1
ATOM 467 C CA . THR A 1 61 ? -29.689 71.801 12.446 1.00 11.74 105 THR A CA 1
ATOM 468 C C . THR A 1 61 ? -29.255 72.733 13.579 1.00 11.79 105 THR A C 1
ATOM 469 O O . THR A 1 61 ? -28.634 72.306 14.561 1.00 11.64 105 THR A O 1
ATOM 473 N N . ARG A 1 62 ? -29.604 74.009 13.430 1.00 12.12 106 ARG A N 1
ATOM 474 C CA . ARG A 1 62 ? -29.383 75.030 14.441 1.00 12.34 106 ARG A CA 1
ATOM 475 C C . ARG A 1 62 ? -30.612 75.925 14.501 1.00 13.02 106 ARG A C 1
ATOM 476 O O . ARG A 1 62 ? -31.310 76.087 13.497 1.00 13.47 106 ARG A O 1
ATOM 484 N N . ASP A 1 63 ? -30.871 76.512 15.667 1.00 13.84 107 ASP A N 1
ATOM 485 C CA . ASP A 1 63 ? -31.931 77.517 15.776 1.00 14.71 107 ASP A CA 1
ATOM 486 C C . ASP A 1 63 ? -31.443 78.871 15.230 1.00 15.45 107 ASP A C 1
ATOM 487 O O . ASP A 1 63 ? -30.304 78.985 14.774 1.00 15.38 107 ASP A O 1
ATOM 492 N N . SER A 1 64 ? -32.304 79.887 15.266 1.00 16.40 108 SER A N 1
ATOM 493 C CA . SER A 1 64 ? -31.972 81.203 14.698 1.00 17.15 108 SER A CA 1
ATOM 494 C C . SER A 1 64 ? -30.793 81.909 15.382 1.00 17.18 108 SER A C 1
ATOM 495 O O . SER A 1 64 ? -30.144 82.770 14.776 1.00 18.41 108 SER A O 1
ATOM 498 N N . ALA A 1 65 ? -30.520 81.538 16.632 1.00 17.00 109 ALA A N 1
ATOM 499 C CA . ALA A 1 65 ? -29.405 82.092 17.401 1.00 16.29 109 ALA A CA 1
ATOM 500 C C . ALA A 1 65 ? -28.125 81.261 17.241 1.00 15.66 109 ALA A C 1
ATOM 501 O O . ALA A 1 65 ? -27.108 81.546 17.875 1.00 16.04 109 ALA A O 1
ATOM 503 N N . GLY A 1 66 ? -28.193 80.239 16.392 1.00 15.02 110 GLY A N 1
ATOM 504 C CA . GLY A 1 66 ? -27.038 79.391 16.100 1.00 14.15 110 GLY A CA 1
ATOM 505 C C . GLY A 1 66 ? -26.814 78.236 17.061 1.00 13.82 110 GLY A C 1
ATOM 506 O O . GLY A 1 66 ? -25.800 77.546 16.967 1.00 13.59 110 GLY A O 1
ATOM 507 N N . ASN A 1 67 ? -27.744 78.020 17.987 1.00 13.19 111 ASN A N 1
ATOM 508 C CA . ASN A 1 67 ? -27.645 76.897 18.919 1.00 12.86 111 ASN A CA 1
ATOM 509 C C . ASN A 1 67 ? -27.948 75.577 18.223 1.00 12.30 111 ASN A C 1
ATOM 510 O O . ASN A 1 67 ? -28.924 75.471 17.491 1.00 11.99 111 ASN A O 1
ATOM 515 N N . ILE A 1 68 ? -27.107 74.570 18.459 1.00 11.58 112 ILE A N 1
ATOM 516 C CA . ILE A 1 68 ? -27.368 73.225 17.965 1.00 11.10 112 ILE A CA 1
ATOM 517 C C . ILE A 1 68 ? -28.725 72.724 18.470 1.00 10.99 112 ILE A C 1
ATOM 518 O O . ILE A 1 68 ? -29.046 72.843 19.659 1.00 11.11 112 ILE A O 1
ATOM 523 N N . THR A 1 69 ? -29.516 72.186 17.550 1.00 11.02 113 THR A N 1
ATOM 524 C CA . THR A 1 69 ? -30.792 71.573 17.891 1.00 11.12 113 THR A CA 1
ATOM 525 C C . THR A 1 69 ? -30.763 70.106 17.494 1.00 10.92 113 THR A C 1
ATOM 526 O O . THR A 1 69 ? -30.177 69.739 16.468 1.00 10.99 113 THR A O 1
ATOM 530 N N . VAL A 1 70 ? -31.379 69.265 18.317 1.00 10.43 114 VAL A N 1
ATOM 531 C CA . VAL A 1 70 ? -31.448 67.840 18.019 1.00 10.12 114 VAL A CA 1
ATOM 532 C C . VAL A 1 70 ? -32.887 67.384 17.814 1.00 9.79 114 VAL A C 1
ATOM 533 O O . VAL A 1 70 ? -33.840 68.076 18.199 1.00 10.42 114 VAL A O 1
ATOM 537 N N . ASP A 1 71 ? -33.030 66.222 17.190 1.00 9.41 115 ASP A N 1
ATOM 538 C CA . ASP A 1 71 ? -34.325 65.584 17.005 1.00 9.21 115 ASP A CA 1
ATOM 539 C C . ASP A 1 71 ? -34.684 64.822 18.274 1.00 9.26 115 ASP A C 1
ATOM 540 O O . ASP A 1 71 ? -34.092 63.778 18.569 1.00 9.02 115 ASP A O 1
ATOM 545 N N . THR A 1 72 ? -35.652 65.337 19.033 1.00 9.16 116 THR A N 1
ATOM 546 C CA . THR A 1 72 ? -35.985 64.696 20.308 1.00 9.26 116 THR A CA 1
ATOM 547 C C . THR A 1 72 ? -36.756 63.384 20.167 1.00 9.26 116 THR A C 1
ATOM 548 O O . THR A 1 72 ? -36.921 62.666 21.152 1.00 8.79 116 THR A O 1
ATOM 552 N N . ALA A 1 73 ? -37.205 63.052 18.957 1.00 9.01 117 ALA A N 1
ATOM 553 C CA . ALA A 1 73 ? -37.725 61.705 18.709 1.00 9.12 117 ALA A CA 1
ATOM 554 C C . ALA A 1 73 ? -36.618 60.675 18.923 1.00 9.49 117 ALA A C 1
ATOM 555 O O . ALA A 1 73 ? -36.870 59.579 19.422 1.00 10.30 117 ALA A O 1
ATOM 557 N N . GLU A 1 74 ? -35.393 61.048 18.566 1.00 9.64 118 GLU A N 1
ATOM 558 C CA . GLU A 1 74 ? -34.228 60.178 18.766 1.00 9.83 118 GLU A CA 1
ATOM 559 C C . GLU A 1 74 ? -33.538 60.448 20.102 1.00 9.71 118 GLU A C 1
ATOM 560 O O . GLU A 1 74 ? -32.934 59.542 20.687 1.00 9.83 118 GLU A O 1
ATOM 566 N N . TRP A 1 75 ? -33.646 61.685 20.577 1.00 9.63 119 TRP A N 1
ATOM 567 C CA . TRP A 1 75 ? -33.017 62.111 21.830 1.00 9.65 119 TRP A CA 1
ATOM 568 C C . TRP A 1 75 ? -34.045 62.759 22.761 1.00 9.90 119 TRP A C 1
ATOM 569 O O . TRP A 1 75 ? -34.039 63.984 22.941 1.00 9.97 119 TRP A O 1
ATOM 580 N N . PRO A 1 76 ? -34.938 61.933 23.348 1.00 10.42 120 PRO A N 1
ATOM 581 C CA . PRO A 1 76 ? -35.968 62.507 24.219 1.00 10.82 120 PRO A CA 1
ATOM 582 C C . PRO A 1 76 ? -35.357 63.247 25.403 1.00 10.89 120 PRO A C 1
ATOM 583 O O . PRO A 1 76 ? -34.420 62.747 26.036 1.00 11.29 120 PRO A O 1
ATOM 587 N N . GLY A 1 77 ? -35.869 64.446 25.667 1.00 11.04 121 GLY A N 1
ATOM 588 C CA . GLY A 1 77 ? -35.324 65.317 26.704 1.00 11.30 121 GLY A CA 1
ATOM 589 C C . GLY A 1 77 ? -34.095 66.098 26.272 1.00 11.21 121 GLY A C 1
ATOM 590 O O . GLY A 1 77 ? -33.536 66.867 27.058 1.00 11.70 121 GLY A O 1
ATOM 591 N N . GLY A 1 78 ? -33.674 65.910 25.024 1.00 11.09 122 GLY A N 1
ATOM 592 C CA . GLY A 1 78 ? -32.474 66.567 24.517 1.00 10.79 122 GLY A CA 1
ATOM 593 C C . GLY A 1 78 ? -31.207 65.907 25.032 1.00 10.49 122 GLY A C 1
ATOM 594 O O . GLY A 1 78 ? -31.257 64.926 25.780 1.00 10.67 122 GLY A O 1
ATOM 595 N N . MET A 1 79 ? -30.064 66.470 24.657 1.00 10.26 123 MET A N 1
ATOM 596 C CA . MET A 1 79 ? -28.781 65.843 24.968 1.00 10.04 123 MET A CA 1
ATOM 597 C C . MET A 1 79 ? -28.450 65.799 26.462 1.00 10.25 123 MET A C 1
ATOM 598 O O . MET A 1 79 ? -27.709 64.918 26.899 1.00 9.97 123 MET A O 1
ATOM 603 N N . SER A 1 80 ? -29.016 66.714 27.251 1.00 10.46 124 SER A N 1
ATOM 604 C CA . SER A 1 80 ? -28.778 66.681 28.700 1.00 10.88 124 SER A CA 1
ATOM 605 C C . SER A 1 80 ? -29.405 65.462 29.386 1.00 10.91 124 SER A C 1
ATOM 606 O O . SER A 1 80 ? -28.986 65.088 30.477 1.00 11.10 124 SER A O 1
ATOM 609 N N . ALA A 1 81 ? -30.402 64.841 28.753 1.00 10.38 125 ALA A N 1
ATOM 610 C CA . ALA A 1 81 ? -31.007 63.624 29.305 1.00 10.41 125 ALA A CA 1
ATOM 611 C C . ALA A 1 81 ? -30.060 62.428 29.221 1.00 10.49 125 ALA A C 1
ATOM 612 O O . ALA A 1 81 ? -29.988 61.621 30.153 1.00 10.86 125 ALA A O 1
ATOM 614 N N . ILE A 1 82 ? -29.330 62.306 28.110 1.00 10.23 126 ILE A N 1
ATOM 615 C CA . ILE A 1 82 ? -28.374 61.205 27.988 1.00 10.10 126 ILE A CA 1
ATOM 616 C C . ILE A 1 82 ? -27.121 61.410 28.850 1.00 9.86 126 ILE A C 1
ATOM 617 O O . ILE A 1 82 ? -26.615 60.448 29.433 1.00 9.97 126 ILE A O 1
ATOM 622 N N . THR A 1 83 ? -26.640 62.647 28.971 1.00 9.88 127 THR A N 1
ATOM 623 C CA . THR A 1 83 ? -25.534 62.899 29.905 1.00 9.63 127 THR A CA 1
ATOM 624 C C . THR A 1 83 ? -25.966 62.637 31.350 1.00 10.10 127 THR A C 1
ATOM 625 O O . THR A 1 83 ? -25.187 62.118 32.144 1.00 10.34 127 THR A O 1
ATOM 629 N N . ALA A 1 84 ? -27.207 62.991 31.687 1.00 10.53 128 ALA A N 1
ATOM 630 C CA . ALA A 1 84 ? -27.724 62.725 33.026 1.00 10.69 128 ALA A CA 1
ATOM 631 C C . ALA A 1 84 ? -27.721 61.223 33.317 1.00 10.72 128 ALA A C 1
ATOM 632 O O . ALA A 1 84 ? -27.324 60.798 34.405 1.00 10.72 128 ALA A O 1
ATOM 634 N N . TYR A 1 85 ? -28.134 60.421 32.338 1.00 10.82 129 TYR A N 1
ATOM 635 C CA . TYR A 1 85 ? -28.170 58.975 32.514 1.00 11.01 129 TYR A CA 1
ATOM 636 C C . TYR A 1 85 ? -26.766 58.414 32.713 1.00 10.57 129 TYR A C 1
ATOM 637 O O . TYR A 1 85 ? -26.514 57.636 33.642 1.00 10.90 129 TYR A O 1
ATOM 646 N N . ILE A 1 86 ? -25.851 58.827 31.844 1.00 10.25 130 ILE A N 1
ATOM 647 C CA . ILE A 1 86 ? -24.456 58.407 31.927 1.00 9.90 130 ILE A CA 1
ATOM 648 C C . ILE A 1 86 ? -23.863 58.788 33.289 1.00 10.03 130 ILE A C 1
ATOM 649 O O . ILE A 1 86 ? -23.232 57.956 33.955 1.00 9.80 130 ILE A O 1
ATOM 654 N N . HIS A 1 87 ? -24.094 60.029 33.715 1.00 10.38 131 HIS A N 1
ATOM 655 C CA . HIS A 1 87 ? -23.600 60.493 35.011 1.00 10.60 131 HIS A CA 1
ATOM 656 C C . HIS A 1 87 ? -24.224 59.767 36.190 1.00 11.09 131 HIS A C 1
ATOM 657 O O . HIS A 1 87 ? -23.589 59.630 37.235 1.00 11.43 131 HIS A O 1
ATOM 664 N N . SER A 1 88 ? -25.467 59.319 36.026 1.00 11.57 132 SER A N 1
ATOM 665 C CA . SER A 1 88 ? -26.152 58.604 37.106 1.00 12.01 132 SER A CA 1
ATOM 666 C C . SER A 1 88 ? -25.480 57.267 37.407 1.00 12.57 132 SER A C 1
ATOM 667 O O . SER A 1 88 ? -25.710 56.677 38.460 1.00 12.92 132 SER A O 1
ATOM 670 N N . LYS A 1 89 ? -24.644 56.798 36.482 1.00 12.92 133 LYS A N 1
ATOM 671 C CA . LYS A 1 89 ? -23.882 55.564 36.668 1.00 13.28 133 LYS A CA 1
ATOM 672 C C . LYS A 1 89 ? -22.439 55.841 37.106 1.00 12.74 133 LYS A C 1
ATOM 673 O O . LYS A 1 89 ? -21.608 54.926 37.171 1.00 13.50 133 LYS A O 1
ATOM 679 N N . GLY A 1 90 ? -22.150 57.101 37.424 1.00 12.55 134 GLY A N 1
ATOM 680 C CA . GLY A 1 90 ? -20.817 57.511 37.862 1.00 12.18 134 GLY A CA 1
ATOM 681 C C . GLY A 1 90 ? -19.805 57.567 36.731 1.00 11.73 134 GLY A C 1
ATOM 682 O O . GLY A 1 90 ? -18.594 57.497 36.964 1.00 12.69 134 GLY A O 1
ATOM 683 N N . LEU A 1 91 ? -20.309 57.698 35.507 1.00 11.16 135 LEU A N 1
ATOM 684 C CA . LEU A 1 91 ? -19.468 57.695 34.315 1.00 10.24 135 LEU A CA 1
ATOM 685 C C . LEU A 1 91 ? -19.397 59.082 33.675 1.00 9.96 135 LEU A C 1
ATOM 686 O O . LEU A 1 91 ? -20.134 59.993 34.054 1.00 10.28 135 LEU A O 1
ATOM 691 N N . LYS A 1 92 ? -18.489 59.234 32.716 1.00 9.28 136 LYS A N 1
ATOM 692 C CA . LYS A 1 92 ? -18.345 60.481 31.971 1.00 8.95 136 LYS A CA 1
ATOM 693 C C . LYS A 1 92 ? -18.967 60.339 30.584 1.00 8.53 136 LYS A C 1
ATOM 694 O O . LYS A 1 92 ? -18.987 59.240 30.017 1.00 8.26 136 LYS A O 1
ATOM 700 N N . ALA A 1 93 ? -19.479 61.452 30.056 1.00 8.24 137 ALA A N 1
ATOM 701 C CA . ALA A 1 93 ? -20.174 61.459 28.766 1.00 7.62 137 ALA A CA 1
ATOM 702 C C . ALA A 1 93 ? -19.360 62.171 27.686 1.00 7.28 137 ALA A C 1
ATOM 703 O O . ALA A 1 93 ? -18.794 63.238 27.930 1.00 7.69 137 ALA A O 1
ATOM 705 N N . GLY A 1 94 ? -19.332 61.578 26.495 1.00 6.45 138 GLY A N 1
ATOM 706 C CA . GLY A 1 94 ? -18.636 62.168 25.351 1.00 6.40 138 GLY A CA 1
ATOM 707 C C . GLY A 1 94 ? -19.543 62.510 24.188 1.00 6.40 138 GLY A C 1
ATOM 708 O O . GLY A 1 94 ? -20.546 61.837 23.940 1.00 6.76 138 GLY A O 1
ATOM 709 N N . ILE A 1 95 ? -19.171 63.563 23.460 1.00 6.19 139 ILE A N 1
ATOM 710 C CA . ILE A 1 95 ? -19.919 64.006 22.286 1.00 6.43 139 ILE A CA 1
ATOM 711 C C . ILE A 1 95 ? -18.953 64.213 21.109 1.00 6.50 139 ILE A C 1
ATOM 712 O O . ILE A 1 95 ? -17.748 63.962 21.239 1.00 6.14 139 ILE A O 1
ATOM 717 N N . TYR A 1 96 ? -19.478 64.647 19.967 1.00 6.88 140 TYR A N 1
ATOM 718 C CA . TYR A 1 96 ? -18.754 64.555 18.709 1.00 6.85 140 TYR A CA 1
ATOM 719 C C . TYR A 1 96 ? -19.182 65.676 17.778 1.00 6.96 140 TYR A C 1
ATOM 720 O O . TYR A 1 96 ? -20.376 65.933 17.623 1.00 7.03 140 TYR A O 1
ATOM 729 N N . THR A 1 97 ? -18.205 66.339 17.166 1.00 6.32 141 THR A N 1
ATOM 730 C CA . THR A 1 97 ? -18.474 67.361 16.156 1.00 6.52 141 THR A CA 1
ATOM 731 C C . THR A 1 97 ? -17.338 67.389 15.133 1.00 6.37 141 THR A C 1
ATOM 732 O O . THR A 1 97 ? -16.460 66.519 15.159 1.00 6.27 141 THR A O 1
ATOM 736 N N . ASP A 1 98 ? -17.374 68.373 14.232 1.00 6.02 142 ASP A N 1
ATOM 737 C CA . ASP A 1 98 ? -16.333 68.559 13.217 1.00 6.52 142 ASP A CA 1
ATOM 738 C C . ASP A 1 98 ? -15.690 69.928 13.352 1.00 6.39 142 ASP A C 1
ATOM 739 O O . ASP A 1 98 ? -16.324 70.880 13.828 1.00 6.62 142 ASP A O 1
ATOM 744 N N . ALA A 1 99 ? -14.427 70.016 12.932 1.00 6.53 143 ALA A N 1
ATOM 745 C CA . ALA A 1 99 ? -13.705 71.281 12.872 1.00 6.70 143 ALA A CA 1
ATOM 746 C C . ALA A 1 99 ? -14.250 72.214 11.787 1.00 6.97 143 ALA A C 1
ATOM 747 O O . ALA A 1 99 ? -14.126 73.437 11.903 1.00 7.28 143 ALA A O 1
ATOM 749 N N . GLY A 1 100 ? -14.835 71.633 10.743 1.00 6.73 144 GLY A N 1
ATOM 750 C CA . GLY A 1 100 ? -15.331 72.403 9.591 1.00 7.56 144 GLY A CA 1
ATOM 751 C C . GLY A 1 100 ? -16.784 72.817 9.734 1.00 7.70 144 GLY A C 1
ATOM 752 O O . GLY A 1 100 ? -17.382 72.667 10.803 1.00 7.79 144 GLY A O 1
ATOM 753 N N . LYS A 1 101 ? -17.348 73.343 8.650 1.00 7.84 145 LYS A N 1
ATOM 754 C CA . LYS A 1 101 ? -18.746 73.795 8.641 1.00 8.02 145 LYS A CA 1
ATOM 755 C C . LYS A 1 101 ? -19.738 72.638 8.547 1.00 8.22 145 LYS A C 1
ATOM 756 O O . LYS A 1 101 ? -20.914 72.787 8.892 1.00 8.76 145 LYS A O 1
ATOM 762 N N . ASP A 1 102 ? -19.264 71.504 8.036 1.00 7.87 146 ASP A N 1
ATOM 763 C CA . ASP A 1 102 ? -20.077 70.311 7.846 1.00 8.14 146 ASP A CA 1
ATOM 764 C C . ASP A 1 102 ? -19.250 69.109 8.268 1.00 7.82 146 ASP A C 1
ATOM 765 O O . ASP A 1 102 ? -18.027 69.105 8.115 1.00 8.59 146 ASP A O 1
ATOM 770 N N . GLY A 1 103 ? -19.912 68.084 8.788 1.00 7.68 147 GLY A N 1
ATOM 771 C CA . GLY A 1 103 ? -19.193 66.969 9.375 1.00 7.53 147 GLY A CA 1
ATOM 772 C C . GLY A 1 103 ? -19.100 65.754 8.491 1.00 7.76 147 GLY A C 1
ATOM 773 O O . GLY A 1 103 ? -19.499 65.763 7.323 1.00 7.79 147 GLY A O 1
ATOM 774 N N . CYS A 1 104 ? -18.560 64.689 9.066 1.00 7.76 148 CYS A N 1
ATOM 775 C CA . CYS A 1 104 ? -18.464 63.422 8.356 1.00 7.83 148 CYS A CA 1
ATOM 776 C C . CYS A 1 104 ? -19.833 62.848 8.001 1.00 8.03 148 CYS A C 1
ATOM 777 O O . CYS A 1 104 ? -19.961 62.100 7.027 1.00 8.03 148 CYS A O 1
ATOM 780 N N . GLY A 1 105 ? -20.854 63.208 8.785 1.00 8.02 149 GLY A N 1
ATOM 781 C CA . GLY A 1 105 ? -22.242 62.864 8.469 1.00 8.45 149 GLY A CA 1
ATOM 782 C C . GLY A 1 105 ? -22.765 63.531 7.207 1.00 8.77 149 GLY A C 1
ATOM 783 O O . 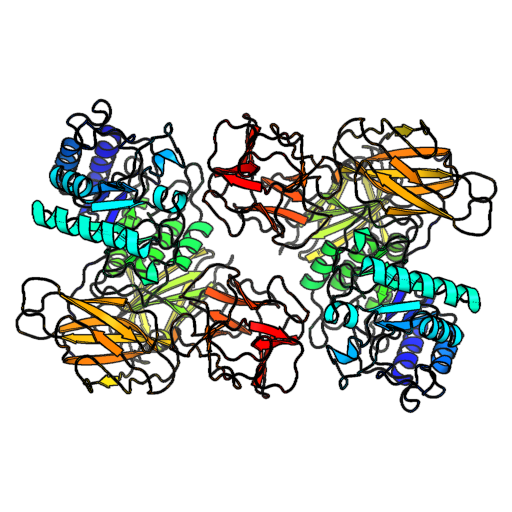GLY A 1 105 ? -23.779 63.097 6.645 1.00 8.99 149 GLY A O 1
ATOM 784 N N . TYR A 1 106 ? -22.081 64.588 6.774 1.00 8.73 150 TYR A N 1
ATOM 785 C CA . TYR A 1 106 ? -22.368 65.206 5.485 1.00 9.23 150 TYR A CA 1
ATOM 786 C C . TYR A 1 106 ? -21.499 64.593 4.388 1.00 9.06 150 TYR A C 1
ATOM 787 O O . TYR A 1 106 ? -22.012 64.102 3.385 1.00 9.61 150 TYR A O 1
ATOM 796 N N . TYR A 1 107 ? -20.184 64.609 4.591 1.00 8.61 151 TYR A N 1
ATOM 797 C CA . TYR A 1 107 ? -19.256 64.220 3.524 1.00 8.89 151 TYR A CA 1
ATOM 798 C C . TYR A 1 107 ? -19.256 62.731 3.216 1.00 9.24 151 TYR A C 1
ATOM 799 O O . TYR A 1 107 ? -19.091 62.342 2.059 1.00 9.59 151 TYR A O 1
ATOM 808 N N . TYR A 1 108 ? -19.460 61.906 4.240 1.00 8.92 152 TYR A N 1
ATOM 809 C CA . TYR A 1 108 ? -19.407 60.454 4.095 1.00 9.53 152 TYR A CA 1
ATOM 810 C C . TYR A 1 108 ? -20.573 59.788 4.842 1.00 9.87 152 TYR A C 1
ATOM 811 O O . TYR A 1 108 ? -20.368 59.108 5.852 1.00 10.26 152 TYR A O 1
ATOM 820 N N . PRO A 1 109 ? -21.808 59.976 4.346 1.00 10.80 153 PRO A N 1
ATOM 821 C CA . PRO A 1 109 ? -22.959 59.402 5.048 1.00 11.45 153 PRO A CA 1
ATOM 822 C C . PRO A 1 109 ? -22.826 57.887 5.200 1.00 12.16 153 PRO A C 1
ATOM 823 O O . PRO A 1 109 ? -22.598 57.179 4.213 1.00 12.31 153 PRO A O 1
ATOM 827 N N . THR A 1 110 ? -22.946 57.414 6.439 1.00 12.79 154 THR A N 1
ATOM 828 C CA . THR A 1 110 ? -22.727 56.006 6.778 1.00 13.78 154 THR A CA 1
ATOM 829 C C . THR A 1 110 ? -23.808 55.546 7.761 1.00 14.11 154 THR A C 1
ATOM 830 O O . THR A 1 110 ? -23.615 55.569 8.990 1.00 14.25 154 THR A O 1
ATOM 834 N N . GLY A 1 111 ? -24.946 55.135 7.207 1.00 14.92 155 GLY A N 1
ATOM 835 C CA . GLY A 1 111 ? -26.081 54.663 8.004 1.00 15.39 155 GLY A CA 1
ATOM 836 C C . GLY A 1 111 ? -27.216 55.666 8.116 1.00 15.84 155 GLY A C 1
ATOM 837 O O . GLY A 1 111 ? -28.276 55.348 8.661 1.00 16.10 155 GLY A O 1
ATOM 838 N N . ARG A 1 112 ? -26.988 56.873 7.593 1.00 15.91 156 ARG A N 1
ATOM 839 C CA . ARG A 1 112 ? -27.954 57.979 7.631 1.00 15.89 156 ARG A CA 1
ATOM 840 C C . ARG A 1 112 ? -27.805 58.849 6.397 1.00 16.05 156 ARG A C 1
ATOM 841 O O . ARG A 1 112 ? -26.716 58.908 5.826 1.00 16.35 156 ARG A O 1
ATOM 849 N N . PRO A 1 113 ? -28.883 59.556 5.998 1.00 15.83 157 PRO A N 1
ATOM 850 C CA . PRO A 1 113 ? -28.757 60.556 4.935 1.00 15.60 157 PRO A CA 1
ATOM 851 C C . PRO A 1 113 ? -27.778 61.663 5.315 1.00 14.77 157 PRO A C 1
ATOM 852 O O . PRO A 1 113 ? -27.538 61.902 6.507 1.00 14.95 157 PRO A O 1
ATOM 856 N N . ALA A 1 114 ? -27.230 62.337 4.308 1.00 14.22 158 ALA A N 1
ATOM 857 C CA . ALA A 1 114 ? -26.298 63.441 4.527 1.00 13.37 158 ALA A CA 1
ATOM 858 C C . ALA A 1 114 ? -26.850 64.475 5.505 1.00 13.14 158 ALA A C 1
ATOM 859 O O . ALA A 1 114 ? -28.050 64.771 5.496 1.00 13.49 158 ALA A O 1
ATOM 861 N N . ALA A 1 115 ? -25.964 65.013 6.341 1.00 12.15 159 ALA A N 1
ATOM 862 C CA . ALA A 1 115 ? -26.330 65.968 7.376 1.00 11.80 159 ALA A CA 1
ATOM 863 C C . ALA A 1 115 ? -25.598 67.294 7.160 1.00 11.53 159 ALA A C 1
ATOM 864 O O . ALA A 1 115 ? -24.577 67.551 7.796 1.00 11.08 159 ALA A O 1
ATOM 866 N N . PRO A 1 116 ? -26.117 68.150 6.259 1.00 11.19 160 PRO A N 1
ATOM 867 C CA . PRO A 1 116 ? -25.447 69.431 6.047 1.00 10.92 160 PRO A CA 1
ATOM 868 C C . PRO A 1 116 ? -25.467 70.288 7.312 1.00 10.38 160 PRO A C 1
ATOM 869 O O . PRO A 1 116 ? -26.454 70.276 8.048 1.00 10.76 160 PRO A O 1
ATOM 873 N N . GLY A 1 117 ? -24.371 71.000 7.563 1.00 9.90 161 GLY A N 1
ATOM 874 C CA . GLY A 1 117 ? -24.272 71.896 8.715 1.00 9.04 161 GLY A CA 1
ATOM 875 C C . GLY A 1 117 ? -23.721 71.252 9.975 1.00 8.93 161 GLY A C 1
ATOM 876 O O . GLY A 1 117 ? -23.611 71.905 11.005 1.00 8.70 161 GLY A O 1
ATOM 877 N N . SER A 1 118 ? -23.352 69.979 9.882 1.00 8.40 162 SER A N 1
ATOM 878 C CA . SER A 1 118 ? -22.945 69.200 11.060 1.00 8.17 162 SER A CA 1
ATOM 879 C C . SER A 1 118 ? -21.482 69.415 11.469 1.00 8.26 162 SER A C 1
ATOM 880 O O . SER A 1 118 ? -20.752 68.463 11.736 1.00 8.25 162 SER A O 1
ATOM 883 N N . GLY A 1 119 ? -21.072 70.675 11.532 1.00 8.13 163 GLY A N 1
ATOM 884 C CA . GLY A 1 119 ? -19.739 71.044 11.995 1.00 7.96 163 GLY A CA 1
ATOM 885 C C . GLY A 1 119 ? -19.795 72.293 12.845 1.00 8.06 163 GLY A C 1
ATOM 886 O O . GLY A 1 119 ? -20.785 73.034 12.808 1.00 7.86 163 GLY A O 1
ATOM 887 N N . SER A 1 120 ? -18.724 72.542 13.591 1.00 7.60 164 SER A N 1
ATOM 888 C CA . SER A 1 120 ? -18.694 73.638 14.554 1.00 7.66 164 SER A CA 1
ATOM 889 C C . SER A 1 120 ? -17.946 74.889 14.113 1.00 8.03 164 SER A C 1
ATOM 890 O O . SER A 1 120 ? -17.892 75.854 14.866 1.00 8.78 164 SER A O 1
ATOM 893 N N . GLU A 1 121 ? -17.376 74.884 12.906 1.00 8.26 165 GLU A N 1
ATOM 894 C CA . GLU A 1 121 ? -16.705 76.078 12.393 1.00 8.90 165 GLU A CA 1
ATOM 895 C C . GLU A 1 121 ? -17.620 77.304 12.462 1.00 9.29 165 GLU A C 1
ATOM 896 O O . GLU A 1 121 ? -18.798 77.229 12.097 1.00 10.02 165 GLU A O 1
ATOM 902 N N . GLY A 1 122 ? -17.065 78.412 12.953 1.00 9.87 166 GLY A N 1
ATOM 903 C CA . GLY A 1 122 ? -17.826 79.644 13.169 1.00 10.47 166 GLY A CA 1
ATOM 904 C C . GLY A 1 122 ? -18.629 79.625 14.456 1.00 11.29 166 GLY A C 1
ATOM 905 O O . GLY A 1 122 ? -19.274 80.621 14.809 1.00 12.31 166 GLY A O 1
ATOM 906 N N . HIS A 1 123 ? -18.570 78.499 15.167 1.00 10.81 167 HIS A N 1
ATOM 907 C CA . HIS A 1 123 ? -19.322 78.302 16.408 1.00 10.50 167 HIS A CA 1
ATOM 908 C C . HIS A 1 123 ? -18.498 77.566 17.474 1.00 10.27 167 HIS A C 1
ATOM 909 O O . HIS A 1 123 ? -19.069 76.885 18.334 1.00 9.80 167 HIS A O 1
ATOM 916 N N . TYR A 1 124 ? -17.171 77.680 17.437 1.00 10.24 168 TYR A N 1
ATOM 917 C CA . TYR A 1 124 ? -16.360 76.907 18.390 1.00 10.34 168 TYR A CA 1
ATOM 918 C C . TYR A 1 124 ? -16.703 77.194 19.846 1.00 10.64 168 TYR A C 1
ATOM 919 O O . TYR A 1 124 ? -16.944 76.275 20.621 1.00 10.81 168 TYR A O 1
ATOM 928 N N . ASP A 1 125 ? -16.734 78.468 20.220 1.00 11.12 169 ASP A N 1
ATOM 929 C CA . ASP A 1 125 ? -17.071 78.819 21.593 1.00 11.38 169 ASP A CA 1
ATOM 930 C C . ASP A 1 125 ? -18.520 78.490 21.940 1.00 11.22 169 ASP A C 1
ATOM 931 O O . ASP A 1 125 ? -18.786 77.911 22.996 1.00 11.10 169 ASP A O 1
ATOM 936 N N . GLN A 1 126 ? -19.440 78.815 21.037 1.00 10.89 170 GLN A N 1
ATOM 937 C CA . GLN A 1 126 ? -20.857 78.512 21.233 1.00 10.78 170 GLN A CA 1
ATOM 938 C C . GLN A 1 126 ? -21.094 77.014 21.438 1.00 10.39 170 GLN A C 1
ATOM 939 O O . GLN A 1 126 ? -21.759 76.609 22.395 1.00 10.52 170 GLN A O 1
ATOM 945 N N . ASP A 1 127 ? -20.540 76.197 20.543 1.00 9.78 171 ASP A N 1
ATOM 946 C CA . ASP A 1 127 ? -20.743 74.751 20.603 1.00 9.61 171 ASP A CA 1
ATOM 947 C C . ASP A 1 127 ? -20.034 74.092 21.786 1.00 9.34 171 ASP A C 1
ATOM 948 O O . ASP A 1 127 ? -20.622 73.231 22.445 1.00 9.45 171 ASP A O 1
ATOM 953 N N . MET A 1 128 ? -18.789 74.482 22.065 1.00 9.42 172 MET A N 1
ATOM 954 C CA . MET A 1 128 ? -18.085 73.903 23.215 1.00 9.54 172 MET A CA 1
ATOM 955 C C . MET A 1 128 ? -18.799 74.235 24.518 1.00 9.71 172 MET A C 1
ATOM 956 O O . MET A 1 128 ? -18.949 73.369 25.389 1.00 9.66 172 MET A O 1
ATOM 961 N N . LEU A 1 129 ? -19.264 75.479 24.638 1.00 10.10 173 LEU A N 1
ATOM 962 C CA . LEU A 1 129 ? -20.057 75.863 25.801 1.00 10.35 173 LEU A CA 1
ATOM 963 C C . LEU A 1 129 ? -21.334 75.032 25.880 1.00 10.24 173 LEU A C 1
ATOM 964 O O . LEU A 1 129 ? -21.699 74.561 26.960 1.00 10.31 173 LEU A O 1
ATOM 969 N N . GLN A 1 130 ? -21.989 74.839 24.735 1.00 9.83 174 GLN A N 1
ATOM 970 C CA . GLN A 1 130 ? -23.211 74.046 24.672 1.00 9.59 174 GLN A CA 1
ATOM 971 C C . GLN A 1 130 ? -22.962 72.620 25.145 1.00 9.42 174 GLN A C 1
ATOM 972 O O . GLN A 1 130 ? -23.738 72.084 25.943 1.00 9.95 174 GLN A O 1
ATOM 978 N N . PHE A 1 131 ? -21.871 72.016 24.667 1.00 9.36 175 PHE A N 1
ATOM 979 C CA . PHE A 1 131 ? -21.561 70.640 25.036 1.00 9.09 175 PHE A CA 1
ATOM 980 C C . PHE A 1 131 ? -21.318 70.545 26.529 1.00 9.17 175 PHE A C 1
ATOM 981 O O . PHE A 1 131 ? -21.827 69.636 27.189 1.00 8.90 175 PHE A O 1
ATOM 989 N N . SER A 1 132 ? -20.553 71.493 27.059 1.00 9.64 176 SER A N 1
ATOM 990 C CA . SER A 1 132 ? -20.240 71.491 28.479 1.00 9.85 176 SER A CA 1
ATOM 991 C C . SER A 1 132 ? -21.491 71.724 29.338 1.00 10.22 176 SER A C 1
ATOM 992 O O . SER A 1 132 ? -21.690 71.049 30.348 1.00 10.12 176 SER A O 1
ATOM 995 N N . THR A 1 133 ? -22.341 72.658 28.911 1.00 10.65 177 THR A N 1
ATOM 996 C CA . THR A 1 133 ? -23.597 72.954 29.622 1.00 11.18 177 THR A CA 1
ATOM 997 C C . THR A 1 133 ? -24.555 71.758 29.622 1.00 11.14 177 THR A C 1
ATOM 998 O O . THR A 1 133 ? -25.238 71.500 30.618 1.00 11.71 177 THR A O 1
ATOM 1005 N N . TRP A 1 134 ? -24.585 71.014 28.517 1.00 10.42 178 TRP A N 1
ATOM 1006 C CA . TRP A 1 134 ? -25.376 69.789 28.446 1.00 10.17 178 TRP A CA 1
ATOM 1007 C C . TRP A 1 134 ? -24.852 68.719 29.405 1.00 9.78 178 TRP A C 1
ATOM 1008 O O . TRP A 1 134 ? -25.569 67.776 29.731 1.00 10.53 178 TRP A O 1
ATOM 1019 N N . GLY A 1 135 ? -23.599 68.859 29.828 1.00 9.28 179 GLY A N 1
ATOM 1020 C CA . GLY A 1 135 ? -22.991 67.905 30.752 1.00 8.94 179 GLY A CA 1
ATOM 1021 C C . GLY A 1 135 ? -21.904 67.017 30.181 1.00 8.71 179 GLY A C 1
ATOM 1022 O O . GLY A 1 135 ? -21.447 66.099 30.855 1.00 8.63 179 GLY A O 1
ATOM 1023 N N . PHE A 1 136 ? -21.472 67.277 28.949 1.00 7.98 180 PHE A N 1
ATOM 1024 C CA . PHE A 1 136 ? -20.419 66.451 28.358 1.00 7.61 180 PHE A CA 1
ATOM 1025 C C . PHE A 1 136 ? -19.045 66.706 28.963 1.00 7.65 180 PHE A C 1
ATOM 1026 O O . PHE A 1 136 ? -18.671 67.847 29.261 1.00 7.88 180 PHE A O 1
ATOM 1034 N N . ASP A 1 137 ? -18.314 65.607 29.134 1.00 7.48 181 ASP A N 1
ATOM 1035 C CA . ASP A 1 137 ? -16.997 65.571 29.757 1.00 7.43 181 ASP A CA 1
ATOM 1036 C C . ASP A 1 137 ? -15.882 65.348 28.742 1.00 7.19 181 ASP A C 1
ATOM 1037 O O . ASP A 1 137 ? -14.701 65.428 29.090 1.00 7.32 181 ASP A O 1
ATOM 1042 N N . PHE A 1 138 ? -16.267 65.086 27.493 1.00 6.93 182 PHE A N 1
ATOM 1043 C CA . PHE A 1 138 ? -15.348 64.654 26.444 1.00 6.34 182 PHE A CA 1
ATOM 1044 C C . PHE A 1 138 ? -15.938 65.111 25.117 1.00 6.09 182 PHE A C 1
ATOM 1045 O O . PHE A 1 138 ? -17.156 65.078 24.938 1.00 6.24 182 PHE A O 1
ATOM 1053 N N . VAL A 1 139 ? -15.082 65.557 24.198 1.00 5.93 183 VAL A N 1
ATOM 1054 C CA . VAL A 1 139 ? -15.523 65.911 22.852 1.00 6.12 183 VAL A CA 1
ATOM 1055 C C . VAL A 1 139 ? -14.478 65.456 21.834 1.00 5.64 183 VAL A C 1
ATOM 1056 O O . VAL A 1 139 ? -13.290 65.756 21.969 1.00 6.22 183 VAL A O 1
ATOM 1060 N N . LYS A 1 140 ? -14.948 64.709 20.841 1.00 5.50 184 LYS A N 1
ATOM 1061 C CA . LYS A 1 140 ? -14.138 64.252 19.710 1.00 5.70 184 LYS A CA 1
ATOM 1062 C C . LYS A 1 140 ? -14.417 65.203 18.566 1.00 5.93 184 LYS A C 1
ATOM 1063 O O . LYS A 1 140 ? -15.583 65.409 18.201 1.00 6.12 184 LYS A O 1
ATOM 1069 N N . VAL A 1 141 ? -13.365 65.816 18.028 1.00 5.23 185 VAL A N 1
ATOM 1070 C CA . VAL A 1 141 ? -13.534 66.795 16.960 1.00 5.22 185 VAL A CA 1
ATOM 1071 C C . VAL A 1 141 ? -12.885 66.296 15.676 1.00 5.15 185 VAL A C 1
ATOM 1072 O O . VAL A 1 141 ? -11.649 66.258 15.545 1.00 5.47 185 VAL A O 1
ATOM 1076 N N . ASP A 1 142 ? -13.744 65.936 14.733 1.00 5.27 186 ASP A N 1
ATOM 1077 C CA . ASP A 1 142 ? -13.334 65.302 13.488 1.00 4.89 186 ASP A CA 1
ATOM 1078 C C . ASP A 1 142 ? -12.893 66.339 12.448 1.00 5.46 186 ASP A C 1
ATOM 1079 O O . ASP A 1 142 ? -12.919 67.555 12.699 1.00 5.59 186 ASP A O 1
ATOM 1084 N N . TRP A 1 143 ? -12.507 65.845 11.280 1.00 5.59 187 TRP A N 1
ATOM 1085 C CA . TRP A 1 143 ? -11.772 66.652 10.312 1.00 6.11 187 TRP A CA 1
ATOM 1086 C C . TRP A 1 143 ? -12.370 66.610 8.910 1.00 6.53 187 TRP A C 1
ATOM 1087 O O . TRP A 1 143 ? -11.749 67.098 7.966 1.00 7.26 187 TRP A O 1
ATOM 1098 N N . CYS A 1 144 ? -13.563 66.041 8.753 1.00 6.71 188 CYS A N 1
ATOM 1099 C CA . CYS A 1 144 ? -14.134 65.928 7.400 1.00 7.17 188 CYS A CA 1
ATOM 1100 C C . CYS A 1 144 ? -14.315 67.291 6.744 1.00 7.29 188 CYS A C 1
ATOM 1101 O O . CYS A 1 144 ? -13.966 67.475 5.575 1.00 7.86 188 CYS A O 1
ATOM 1104 N N . GLY A 1 145 ? -14.821 68.254 7.500 1.00 7.23 189 GLY A N 1
ATOM 1105 C CA . GLY A 1 145 ? -14.971 69.614 6.983 1.00 7.25 189 GLY A CA 1
ATOM 1106 C C . GLY A 1 145 ? -13.646 70.339 6.841 1.00 7.24 189 GLY A C 1
ATOM 1107 O O . GLY A 1 145 ? -13.471 71.126 5.919 1.00 7.57 189 GLY A O 1
ATOM 1108 N N . GLY A 1 146 ? -12.712 70.092 7.760 1.00 6.93 190 GLY A N 1
ATOM 1109 C CA . GLY A 1 146 ? -11.376 70.673 7.664 1.00 7.01 190 GLY A CA 1
ATOM 1110 C C . GLY A 1 146 ? -10.662 70.217 6.403 1.00 7.08 190 GLY A C 1
ATOM 1111 O O . GLY A 1 146 ? -10.075 71.029 5.678 1.00 7.11 190 GLY A O 1
ATOM 1112 N N . ASP A 1 147 ? -10.720 68.915 6.139 1.00 7.05 191 ASP A N 1
ATOM 1113 C CA . ASP A 1 147 ? -10.118 68.341 4.933 1.00 7.06 191 ASP A CA 1
ATOM 1114 C C . ASP A 1 147 ? -10.780 68.874 3.661 1.00 7.47 191 ASP A C 1
ATOM 1115 O O . ASP A 1 147 ? -10.090 69.273 2.712 1.00 7.69 191 ASP A O 1
ATOM 1120 N N . ALA A 1 148 ? -12.112 68.891 3.654 1.00 7.47 192 ALA A N 1
ATOM 1121 C CA . ALA A 1 148 ? -12.871 69.362 2.493 1.00 7.77 192 ALA A CA 1
ATOM 1122 C C . ALA A 1 148 ? -12.558 70.813 2.175 1.00 7.96 192 ALA A C 1
ATOM 1123 O O . ALA A 1 148 ? -12.428 71.190 1.004 1.00 8.66 192 ALA A O 1
ATOM 1125 N N . GLU A 1 149 ? -12.452 71.627 3.218 1.00 7.90 193 GLU A N 1
ATOM 1126 C CA . GLU A 1 149 ? -12.309 73.067 3.042 1.00 7.92 193 GLU A CA 1
ATOM 1127 C C . GLU A 1 149 ? -10.873 73.509 2.799 1.00 8.16 193 GLU A C 1
ATOM 1128 O O . GLU A 1 149 ? -10.644 74.633 2.341 1.00 8.79 193 GLU A O 1
ATOM 1134 N N . GLY A 1 150 ? -9.909 72.654 3.132 1.00 8.03 194 GLY A N 1
ATOM 1135 C CA . GLY A 1 150 ? -8.501 73.016 2.998 1.00 7.99 194 GLY A CA 1
ATOM 1136 C C . GLY A 1 150 ? -7.917 73.746 4.195 1.00 8.33 194 GLY A C 1
ATOM 1137 O O . GLY A 1 150 ? -6.944 74.494 4.057 1.00 8.70 194 GLY A O 1
ATOM 1138 N N . LEU A 1 151 ? -8.496 73.522 5.375 1.00 7.63 195 LEU A N 1
ATOM 1139 C CA . LEU A 1 151 ? -8.014 74.155 6.605 1.00 7.66 195 LEU A CA 1
ATOM 1140 C C . LEU A 1 151 ? -6.647 73.643 7.056 1.00 7.53 195 LEU A C 1
ATOM 1141 O O . LEU A 1 151 ? -6.263 72.509 6.762 1.00 7.48 195 LEU A O 1
ATOM 1146 N N . ASP A 1 152 ? -5.923 74.508 7.760 1.00 7.21 196 ASP A N 1
ATOM 1147 C CA . ASP A 1 152 ? -4.680 74.136 8.418 1.00 7.43 196 ASP A CA 1
ATOM 1148 C C . ASP A 1 152 ? -5.021 73.501 9.752 1.00 7.28 196 ASP A C 1
ATOM 1149 O O . ASP A 1 152 ? -5.644 74.134 10.599 1.00 7.61 196 ASP A O 1
ATOM 1154 N N . ALA A 1 153 ? -4.574 72.264 9.949 1.00 7.10 197 ALA A N 1
ATOM 1155 C CA . ALA A 1 153 ? -4.940 71.505 11.142 1.00 7.19 197 ALA A CA 1
ATOM 1156 C C . ALA A 1 153 ? -4.359 72.057 12.439 1.00 6.77 197 ALA A C 1
ATOM 1157 O O . ALA A 1 153 ? -5.080 72.202 13.427 1.00 6.56 197 ALA A O 1
ATOM 1159 N N . ALA A 1 154 ? -3.069 72.388 12.445 1.00 6.87 198 ALA A N 1
ATOM 1160 C CA . ALA A 1 154 ? -2.436 72.872 13.667 1.00 7.02 198 ALA A CA 1
ATOM 1161 C C . ALA A 1 154 ? -3.095 74.136 14.228 1.00 7.34 198 ALA A C 1
ATOM 1162 O O . ALA A 1 154 ? -3.384 74.215 15.420 1.00 7.60 198 ALA A O 1
ATOM 1164 N N . THR A 1 155 ? -3.334 75.126 13.372 1.00 7.72 199 THR A N 1
ATOM 1165 C CA . THR A 1 155 ? -3.938 76.367 13.861 1.00 7.84 199 THR A CA 1
ATOM 1166 C C . THR A 1 155 ? -5.425 76.205 14.153 1.00 7.44 199 THR A C 1
ATOM 1167 O O . THR A 1 155 ? -5.950 76.834 15.071 1.00 8.05 199 THR A O 1
ATOM 1171 N N . THR A 1 156 ? -6.088 75.347 13.387 1.00 7.14 200 THR A N 1
ATOM 1172 C CA . THR A 1 156 ? -7.520 75.117 13.590 1.00 7.12 200 THR A CA 1
ATOM 1173 C C . THR A 1 156 ? -7.763 74.424 14.924 1.00 7.30 200 THR A C 1
ATOM 1174 O O . THR A 1 156 ? -8.613 74.859 15.707 1.00 7.38 200 THR A O 1
ATOM 1178 N N . TYR A 1 157 ? -6.996 73.370 15.202 1.00 7.27 201 TYR A N 1
ATOM 1179 C CA . TYR A 1 157 ? -7.147 72.687 16.473 1.00 7.35 201 TYR A CA 1
ATOM 1180 C C . TYR A 1 157 ? -6.663 73.489 17.677 1.00 7.52 201 TYR A C 1
ATOM 1181 O O . TYR A 1 157 ? -7.171 73.304 18.778 1.00 7.97 201 TYR A O 1
ATOM 1190 N N . LYS A 1 158 ? -5.726 74.414 17.462 1.00 7.64 202 LYS A N 1
ATOM 1191 C CA . LYS A 1 158 ? -5.367 75.369 18.514 1.00 8.48 202 LYS A CA 1
ATOM 1192 C C . LYS A 1 158 ? -6.589 76.216 18.885 1.00 8.31 202 LYS A C 1
ATOM 1193 O O . LYS A 1 158 ? -6.883 76.399 20.072 1.00 7.92 202 LYS A O 1
ATOM 1199 N N . SER A 1 159 ? -7.296 76.718 17.870 1.00 8.41 203 SER A N 1
ATOM 1200 C CA . SER A 1 159 ? -8.514 77.501 18.098 1.00 8.53 203 SER A CA 1
ATOM 1201 C C . SER A 1 159 ? -9.561 76.695 18.859 1.00 8.61 203 SER A C 1
ATOM 1202 O O . SER A 1 159 ? -10.171 77.190 19.806 1.00 8.75 203 SER A O 1
ATOM 1207 N N . ILE A 1 160 ? -9.742 75.444 18.445 1.00 8.23 204 ILE A N 1
ATOM 1208 C CA . ILE A 1 160 ? -10.682 74.533 19.095 1.00 8.46 204 ILE A CA 1
ATOM 1209 C C . ILE A 1 160 ? -10.278 74.267 20.549 1.00 8.22 204 ILE A C 1
ATOM 1210 O O . ILE A 1 160 ? -11.108 74.343 21.463 1.00 8.24 204 ILE A O 1
ATOM 1215 N N . SER A 1 161 ? -8.995 73.987 20.758 1.00 8.00 205 SER A N 1
ATOM 1216 C CA . SER A 1 161 ? -8.444 73.779 22.095 1.00 8.12 205 SER A CA 1
ATOM 1217 C C . SER A 1 161 ? -8.710 74.969 23.013 1.00 8.39 205 SER A C 1
ATOM 1218 O O . SER A 1 161 ? -9.107 74.795 24.165 1.00 8.26 205 SER A O 1
ATOM 1221 N N . ASP A 1 162 ? -8.524 76.181 22.489 1.00 8.68 206 ASP A N 1
ATOM 1222 C CA . ASP A 1 162 ? -8.777 77.375 23.291 1.00 9.21 206 ASP A CA 1
ATOM 1223 C C . ASP A 1 162 ? -10.255 77.482 23.684 1.00 8.97 206 ASP A C 1
ATOM 1224 O O . ASP A 1 162 ? -10.577 77.831 24.831 1.00 9.08 206 ASP A O 1
ATOM 1229 N N . ALA A 1 163 ? -11.140 77.172 22.736 1.00 8.89 207 ALA A N 1
ATOM 1230 C CA . ALA A 1 163 ? -12.584 77.184 22.990 1.00 8.93 207 ALA A CA 1
ATOM 1231 C C . ALA A 1 163 ? -12.988 76.120 24.011 1.00 9.05 207 ALA A C 1
ATOM 1232 O O . ALA A 1 163 ? -13.842 76.366 24.864 1.00 9.07 207 ALA A O 1
ATOM 1234 N N . VAL A 1 164 ? -12.371 74.941 23.918 1.00 9.07 208 VAL A N 1
ATOM 1235 C CA . VAL A 1 164 ? -12.578 73.872 24.897 1.00 8.76 208 VAL A CA 1
ATOM 1236 C C . VAL A 1 164 ? -12.202 74.341 26.305 1.00 9.11 208 VAL A C 1
ATOM 1237 O O . VAL A 1 164 ? -12.968 74.145 27.253 1.00 8.95 208 VAL A O 1
ATOM 1241 N N . GLY A 1 165 ? -11.043 74.986 26.429 1.00 8.92 209 GLY A N 1
ATOM 1242 C CA . GLY A 1 165 ? -10.578 75.514 27.712 1.00 9.87 209 GLY A CA 1
ATOM 1243 C C . GLY A 1 165 ? -11.526 76.538 28.310 1.00 10.15 209 GLY A C 1
ATOM 1244 O O . GLY A 1 165 ? -11.821 76.498 29.509 1.00 10.52 209 GLY A O 1
ATOM 1245 N N . ARG A 1 166 ? -12.015 77.445 27.471 1.00 10.83 210 ARG A N 1
ATOM 1246 C CA . ARG A 1 166 ? -12.955 78.476 27.922 1.00 11.23 210 ARG A CA 1
ATOM 1247 C C . ARG A 1 166 ? -14.281 77.889 28.377 1.00 11.57 210 ARG A C 1
ATOM 1248 O O . ARG A 1 166 ? -14.831 78.320 29.392 1.00 11.73 210 ARG A O 1
ATOM 1256 N N . ALA A 1 167 ? -14.783 76.906 27.634 1.00 11.18 211 ALA A N 1
ATOM 1257 C CA . ALA A 1 167 ? -16.042 76.253 27.983 1.00 11.64 211 ALA A CA 1
ATOM 1258 C C . ALA A 1 167 ? -15.945 75.570 29.346 1.00 11.72 211 ALA A C 1
ATOM 1259 O O . ALA A 1 167 ? -16.804 75.777 30.209 1.00 11.91 211 ALA A O 1
ATOM 1261 N N . ALA A 1 168 ? -14.890 74.778 29.542 1.00 12.00 212 ALA A N 1
ATOM 1262 C CA . ALA A 1 168 ? -14.654 74.088 30.808 1.00 12.44 212 ALA A CA 1
ATOM 1263 C C . ALA A 1 168 ? -14.484 75.058 31.971 1.00 13.10 212 ALA A C 1
ATOM 1264 O O . ALA A 1 168 ? -14.954 74.791 33.071 1.00 13.44 212 ALA A O 1
ATOM 1266 N N . ALA A 1 169 ? -13.819 76.182 31.721 1.00 13.78 213 ALA A N 1
ATOM 1267 C CA . ALA A 1 169 ? -13.624 77.208 32.750 1.00 14.75 213 ALA A CA 1
ATOM 1268 C C . ALA A 1 169 ? -14.943 77.874 33.128 1.00 15.25 213 ALA A C 1
ATOM 1269 O O . ALA A 1 169 ? -15.162 78.199 34.298 1.00 16.10 213 ALA A O 1
ATOM 1271 N N . THR A 1 170 ? -15.814 78.065 32.139 1.00 15.46 214 THR A N 1
ATOM 1272 C CA . THR A 1 170 ? -17.111 78.713 32.348 1.00 15.78 214 THR A CA 1
ATOM 1273 C C . THR A 1 170 ? -18.063 77.856 33.195 1.00 15.61 214 THR A C 1
ATOM 1274 O O . THR A 1 170 ? -18.708 78.364 34.121 1.00 16.21 214 THR A O 1
ATOM 1278 N N . THR A 1 171 ? -18.134 76.563 32.888 1.00 15.10 215 THR A N 1
ATOM 1279 C CA . THR A 1 171 ? -19.069 75.649 33.548 1.00 14.27 215 THR A CA 1
ATOM 1280 C C . THR A 1 171 ? -18.497 74.997 34.799 1.00 14.05 215 THR A C 1
ATOM 1281 O O . THR A 1 171 ? -19.249 74.583 35.683 1.00 14.44 215 THR A O 1
ATOM 1285 N N . GLY A 1 172 ? -17.171 74.886 34.858 1.00 13.54 216 GLY A N 1
ATOM 1286 C CA . GLY A 1 172 ? -16.500 74.166 35.932 1.00 13.32 216 GLY A CA 1
ATOM 1287 C C . GLY A 1 172 ? -16.394 72.665 35.690 1.00 12.58 216 GLY A C 1
ATOM 1288 O O . GLY A 1 172 ? -15.922 71.926 36.558 1.00 13.24 216 GLY A O 1
ATOM 1289 N N . ARG A 1 173 ? -16.836 72.214 34.515 1.00 12.14 217 ARG A N 1
ATOM 1290 C CA . ARG A 1 173 ? -16.768 70.799 34.141 1.00 11.52 217 ARG A CA 1
ATOM 1291 C C . ARG A 1 173 ? -15.622 70.580 33.152 1.00 10.82 217 ARG A C 1
ATOM 1292 O O . ARG A 1 173 ? -15.681 71.081 32.026 1.00 10.87 217 ARG A O 1
ATOM 1300 N N . PRO A 1 174 ? -14.576 69.833 33.563 1.00 10.48 218 PRO A N 1
ATOM 1301 C CA . PRO A 1 174 ? -13.466 69.576 32.644 1.00 9.98 218 PRO A CA 1
ATOM 1302 C C . PRO A 1 174 ? -13.937 68.962 31.332 1.00 9.61 218 PRO A C 1
ATOM 1303 O O . PRO A 1 174 ? -14.901 68.190 31.310 1.00 9.80 218 PRO A O 1
ATOM 1307 N N . LEU A 1 175 ? -13.261 69.327 30.245 1.00 9.03 219 LEU A N 1
ATOM 1308 C CA . LEU A 1 175 ? -13.631 68.851 28.923 1.00 8.61 219 LEU A CA 1
ATOM 1309 C C . LEU A 1 175 ? -12.420 68.263 28.211 1.00 8.40 219 LEU A C 1
ATOM 1310 O O . LEU A 1 175 ? -11.480 68.973 27.854 1.00 8.59 219 LEU A O 1
ATOM 1315 N N . THR A 1 176 ? -12.459 66.950 28.030 1.00 8.18 220 THR A N 1
ATOM 1316 C CA . THR A 1 176 ? -11.380 66.202 27.397 1.00 7.92 220 THR A CA 1
ATOM 1317 C C . THR A 1 176 ? -11.535 66.274 25.892 1.00 7.27 220 THR A C 1
ATOM 1318 O O . THR A 1 176 ? -12.538 65.807 25.352 1.00 7.25 220 THR A O 1
ATOM 1322 N N . LEU A 1 177 ? -10.539 66.849 25.223 1.00 6.54 221 LEU A N 1
ATOM 1323 C CA . LEU A 1 177 ? -10.563 66.997 23.771 1.00 6.32 221 LEU A CA 1
ATOM 1324 C C . LEU A 1 177 ? -9.818 65.860 23.085 1.00 5.89 221 LEU A C 1
ATOM 1325 O O . LEU A 1 177 ? -8.639 65.618 23.358 1.00 6.27 221 LEU A O 1
ATOM 1330 N N . SER A 1 178 ? -10.522 65.181 22.185 1.00 5.30 222 SER A N 1
ATOM 1331 C CA . SER A 1 178 ? -9.923 64.188 21.299 1.00 5.48 222 SER A CA 1
ATOM 1332 C C . SER A 1 178 ? -9.836 64.799 19.909 1.00 5.38 222 SER A C 1
ATOM 1333 O O . SER A 1 178 ? -10.866 65.129 19.304 1.00 5.40 222 SER A O 1
ATOM 1336 N N . ILE A 1 179 ? -8.607 65.009 19.442 1.00 4.89 223 ILE A N 1
ATOM 1337 C CA . ILE A 1 179 ? -8.365 65.520 18.098 1.00 5.27 223 ILE A CA 1
ATOM 1338 C C . ILE A 1 179 ? -8.468 64.352 17.131 1.00 5.31 223 ILE A C 1
ATOM 1339 O O . ILE A 1 179 ? -7.788 63.339 17.294 1.00 5.40 223 ILE A O 1
ATOM 1344 N N . CYS A 1 180 ? -9.337 64.483 16.135 1.00 5.50 224 CYS A N 1
ATOM 1345 C CA . CYS A 1 180 ? -9.555 63.401 15.191 1.00 5.56 224 CYS A CA 1
ATOM 1346 C C . CYS A 1 180 ? -9.319 63.872 13.763 1.00 5.55 224 CYS A C 1
ATOM 1347 O O . CYS A 1 180 ? -10.263 64.237 13.050 1.00 5.99 224 CYS A O 1
ATOM 1350 N N . ASN A 1 181 ? -8.049 63.867 13.357 1.00 5.69 225 ASN A N 1
ATOM 1351 C CA . ASN A 1 181 ? -7.688 64.322 12.013 1.00 5.83 225 ASN A CA 1
ATOM 1352 C C . ASN A 1 181 ? -6.835 63.313 11.241 1.00 5.65 225 ASN A C 1
ATOM 1353 O O . ASN A 1 181 ? -6.241 63.636 10.211 1.00 6.09 225 ASN A O 1
ATOM 1358 N N . TRP A 1 182 ? -6.795 62.079 11.750 1.00 5.93 226 TRP A N 1
ATOM 1359 C CA . TRP A 1 182 ? -6.404 60.908 10.952 1.00 5.62 226 TRP A CA 1
ATOM 1360 C C . TRP A 1 182 ? -4.926 60.866 10.572 1.00 5.77 226 TRP A C 1
ATOM 1361 O O . TRP A 1 182 ? -4.547 60.171 9.622 1.00 5.92 226 TRP A O 1
ATOM 1372 N N . GLY A 1 183 ? -4.103 61.619 11.290 1.00 5.42 227 GLY A N 1
ATOM 1373 C CA . GLY A 1 183 ? -2.681 61.696 10.977 1.00 6.04 227 GLY A CA 1
ATOM 1374 C C . GLY A 1 183 ? -2.355 62.685 9.872 1.00 5.88 227 GLY A C 1
ATOM 1375 O O . GLY A 1 183 ? -1.195 62.826 9.498 1.00 6.23 227 GLY A O 1
ATOM 1376 N N . TYR A 1 184 ? -3.367 63.382 9.362 1.00 5.90 228 TYR A N 1
ATOM 1377 C CA . TYR A 1 184 ? -3.137 64.356 8.296 1.00 6.03 228 TYR A CA 1
ATOM 1378 C C . TYR A 1 184 ? -2.366 65.541 8.857 1.00 6.03 228 TYR A C 1
ATOM 1379 O O . TYR A 1 184 ? -2.637 66.004 9.971 1.00 6.35 228 TYR A O 1
ATOM 1388 N N . GLN A 1 185 ? -1.388 66.020 8.090 1.00 6.49 229 GLN A N 1
ATOM 1389 C CA . GLN A 1 185 ? -0.547 67.138 8.526 1.00 6.52 229 GLN A CA 1
ATOM 1390 C C . GLN A 1 185 ? 0.220 66.855 9.836 1.00 6.31 229 GLN A C 1
ATOM 1391 O O . GLN A 1 185 ? 0.562 67.767 10.599 1.00 6.63 229 GLN A O 1
ATOM 1397 N N . ASN A 1 186 ? 0.495 65.575 10.077 1.00 6.40 230 ASN A N 1
ATOM 1398 C CA . ASN A 1 186 ? 1.437 65.147 11.131 1.00 6.27 230 ASN A CA 1
ATOM 1399 C C . ASN A 1 186 ? 1.116 65.693 12.532 1.00 6.08 230 ASN A C 1
ATOM 1400 O O . ASN A 1 186 ? 1.914 66.443 13.105 1.00 6.22 230 ASN A O 1
ATOM 1405 N N . PRO A 1 187 ? -0.043 65.299 13.102 1.00 5.78 231 PRO A N 1
ATOM 1406 C CA . PRO A 1 187 ? -0.458 65.844 14.402 1.00 5.77 231 PRO A CA 1
ATOM 1407 C C . PRO A 1 187 ? 0.516 65.571 15.553 1.00 6.16 231 PRO A C 1
ATOM 1408 O O . PRO A 1 187 ? 0.502 66.292 16.548 1.00 6.31 231 PRO A O 1
ATOM 1412 N N . TRP A 1 188 ? 1.359 64.551 15.422 1.00 6.43 232 TRP A N 1
ATOM 1413 C CA . TRP A 1 188 ? 2.400 64.327 16.415 1.00 6.77 232 TRP A CA 1
ATOM 1414 C C . TRP A 1 188 ? 3.322 65.535 16.578 1.00 6.97 232 TRP A C 1
ATOM 1415 O O . TRP A 1 188 ? 3.911 65.712 17.633 1.00 8.45 232 TRP A O 1
ATOM 1426 N N . ASN A 1 189 ? 3.419 66.389 15.560 1.00 6.79 233 ASN A N 1
ATOM 1427 C CA . ASN A 1 189 ? 4.265 67.582 15.673 1.00 6.72 233 ASN A CA 1
ATOM 1428 C C . ASN A 1 189 ? 3.686 68.693 16.541 1.00 7.22 233 ASN A C 1
ATOM 1429 O O . ASN A 1 189 ? 4.446 69.500 17.079 1.00 8.33 233 ASN A O 1
ATOM 1434 N N . TRP A 1 190 ? 2.360 68.755 16.655 1.00 6.62 234 TRP A N 1
ATOM 1435 C CA . TRP A 1 190 ? 1.716 69.941 17.230 1.00 6.68 234 TRP A CA 1
ATOM 1436 C C . TRP A 1 190 ? 0.576 69.698 18.223 1.00 6.54 234 TRP A C 1
ATOM 1437 O O . TRP A 1 190 ? 0.163 70.629 18.917 1.00 7.22 234 TRP A O 1
ATOM 1448 N N . ALA A 1 191 ? 0.066 68.471 18.308 1.00 6.41 235 ALA A N 1
ATOM 1449 C CA . ALA A 1 191 ? -1.126 68.240 19.123 1.00 5.99 235 ALA A CA 1
ATOM 1450 C C . ALA A 1 191 ? -0.880 68.196 20.640 1.00 6.36 235 ALA A C 1
ATOM 1451 O O . ALA A 1 191 ? -1.757 68.585 21.411 1.00 6.02 235 ALA A O 1
ATOM 1453 N N . ALA A 1 192 ? 0.303 67.755 21.072 1.00 6.75 236 ALA A N 1
ATOM 1454 C CA . ALA A 1 192 ? 0.619 67.771 22.505 1.00 7.65 236 ALA A CA 1
ATOM 1455 C C . ALA A 1 192 ? 0.528 69.208 22.997 1.00 8.10 236 ALA A C 1
ATOM 1456 O O . ALA A 1 192 ? 1.052 70.122 22.363 1.00 8.58 236 ALA A O 1
ATOM 1458 N N . GLY A 1 193 ? -0.168 69.404 24.110 1.00 8.09 237 GLY A N 1
ATOM 1459 C CA . GLY A 1 193 ? -0.414 70.751 24.624 1.00 8.94 237 GLY A CA 1
ATOM 1460 C C . GLY A 1 193 ? -1.729 71.343 24.151 1.00 8.95 237 GLY A C 1
ATOM 1461 O O . GLY A 1 193 ? -2.276 72.223 24.813 1.00 10.82 237 GLY A O 1
ATOM 1462 N N . GLN A 1 194 ? -2.239 70.870 23.014 1.00 8.11 238 GLN A N 1
ATOM 1463 C CA . GLN A 1 194 ? -3.580 71.262 22.548 1.00 7.54 238 GLN A CA 1
ATOM 1464 C C . GLN A 1 194 ? -4.656 70.321 23.074 1.00 7.63 238 GLN A C 1
ATOM 1465 O O . GLN A 1 194 ? -5.787 70.734 23.343 1.00 7.72 238 GLN A O 1
ATOM 1471 N N . ALA A 1 195 ? -4.306 69.046 23.188 1.00 7.15 239 ALA A N 1
ATOM 1472 C CA . ALA A 1 195 ? -5.272 68.012 23.550 1.00 6.83 239 ALA A CA 1
ATOM 1473 C C . ALA A 1 195 ? -4.576 66.805 24.159 1.00 6.92 239 ALA A C 1
ATOM 1474 O O . ALA A 1 195 ? -3.409 66.542 23.853 1.00 6.68 239 ALA A O 1
ATOM 1476 N N . PRO A 1 196 ? -5.296 66.053 25.009 1.00 6.65 240 PRO A N 1
ATOM 1477 C CA . PRO A 1 196 ? -4.729 64.830 25.587 1.00 6.44 240 PRO A CA 1
ATOM 1478 C C . PRO A 1 196 ? -4.589 63.659 24.601 1.00 6.12 240 PRO A C 1
ATOM 1479 O O . PRO A 1 196 ? -3.871 62.702 24.897 1.00 6.59 240 PRO A O 1
ATOM 1483 N N . LEU A 1 197 ? -5.270 63.708 23.458 1.00 5.61 241 LEU A N 1
ATOM 1484 C CA . LEU A 1 197 ? -5.149 62.629 22.467 1.00 5.19 241 LEU A CA 1
ATOM 1485 C C . LEU A 1 197 ? -5.402 63.121 21.040 1.00 5.37 241 LEU A C 1
ATOM 1486 O O . LEU A 1 197 ? -6.222 64.012 20.820 1.00 5.53 241 LEU A O 1
ATOM 1491 N N . TRP A 1 198 ? -4.683 62.533 20.086 1.00 4.68 242 TRP A N 1
ATOM 1492 C CA . TRP A 1 198 ? -4.829 62.860 18.660 1.00 4.92 242 TRP A CA 1
ATOM 1493 C C . TRP A 1 198 ? -4.725 61.589 17.825 1.00 4.51 242 TRP A C 1
ATOM 1494 O O . TRP A 1 198 ? -3.820 60.762 18.022 1.00 5.02 242 TRP A O 1
ATOM 1505 N N . ARG A 1 199 ? -5.656 61.435 16.891 1.00 4.68 243 ARG A N 1
ATOM 1506 C CA . ARG A 1 199 ? -5.625 60.318 15.954 1.00 4.96 243 ARG A CA 1
ATOM 1507 C C . ARG A 1 199 ? -4.408 60.405 15.041 1.00 5.10 243 ARG A C 1
ATOM 1508 O O . ARG A 1 199 ? -4.087 61.469 14.492 1.00 5.54 243 ARG A O 1
ATOM 1516 N N . THR A 1 200 ? -3.740 59.269 14.877 1.00 5.09 244 THR A N 1
ATOM 1517 C CA . THR A 1 200 ? -2.492 59.209 14.121 1.00 5.06 244 THR A CA 1
ATOM 1518 C C . THR A 1 200 ? -2.625 58.583 12.733 1.00 5.05 244 THR A C 1
ATOM 1519 O O . THR A 1 200 ? -1.660 58.564 11.974 1.00 5.49 244 THR A O 1
ATOM 1523 N N . SER A 1 201 ? -3.815 58.080 12.407 1.00 5.17 245 SER A N 1
ATOM 1524 C CA . SER A 1 201 ? -4.046 57.396 11.137 1.00 5.54 245 SER A CA 1
ATOM 1525 C C . SER A 1 201 ? -5.519 57.399 10.767 1.00 5.51 245 SER A C 1
ATOM 1526 O O . SER A 1 201 ? -6.374 57.826 11.547 1.00 5.01 245 SER A O 1
ATOM 1529 N N . THR A 1 202 ? -5.807 56.886 9.576 1.00 6.51 246 THR A N 1
ATOM 1530 C CA . THR A 1 202 ? -7.188 56.642 9.184 1.00 7.06 246 THR A CA 1
ATOM 1531 C C . THR A 1 202 ? -7.823 55.538 10.034 1.00 7.02 246 THR A C 1
ATOM 1532 O O . THR A 1 202 ? -7.146 54.923 10.871 1.00 6.91 246 THR A O 1
ATOM 1536 N N . ASP A 1 203 ? -9.118 55.313 9.828 1.00 6.67 247 ASP A N 1
ATOM 1537 C CA . ASP A 1 203 ? -9.928 54.506 10.746 1.00 6.86 247 ASP A CA 1
ATOM 1538 C C . ASP A 1 203 ? -9.503 53.049 10.791 1.00 6.92 247 ASP A C 1
ATOM 1539 O O . ASP A 1 203 ? -9.175 52.449 9.769 1.00 7.23 247 ASP A O 1
ATOM 1544 N N . ILE A 1 204 ? -9.567 52.464 11.982 1.00 6.76 248 ILE A N 1
ATOM 1545 C CA . ILE A 1 204 ? -9.195 51.061 12.154 1.00 7.20 248 ILE A CA 1
ATOM 1546 C C . ILE A 1 204 ? -10.158 50.101 11.432 1.00 7.41 248 ILE A C 1
ATOM 1547 O O . ILE A 1 204 ? -9.757 49.022 10.999 1.00 7.64 248 ILE A O 1
ATOM 1552 N N . ILE A 1 205 ? -11.421 50.505 11.303 1.00 7.52 249 ILE A N 1
ATOM 1553 C CA . ILE A 1 205 ? -12.417 49.708 10.581 1.00 8.08 249 ILE A CA 1
ATOM 1554 C C . ILE A 1 205 ? -13.447 50.616 9.906 1.00 8.57 249 ILE A C 1
ATOM 1555 O O . ILE A 1 205 ? -13.868 51.622 10.483 1.00 8.42 249 ILE A O 1
ATOM 1560 N N . TYR A 1 206 ? -13.834 50.257 8.681 1.00 9.16 250 TYR A N 1
ATOM 1561 C CA . TYR A 1 206 ? -14.896 50.961 7.957 1.00 10.45 250 TYR A CA 1
ATOM 1562 C C . TYR A 1 206 ? -16.177 50.135 7.984 1.00 11.62 250 TYR A C 1
ATOM 1563 O O . TYR A 1 206 ? -16.132 48.904 7.932 1.00 11.64 250 TYR A O 1
ATOM 1572 N N . TYR A 1 207 ? -17.309 50.826 8.114 1.00 13.38 251 TYR A N 1
ATOM 1573 C CA . TYR A 1 207 ? -18.595 50.173 8.380 1.00 15.03 251 TYR A CA 1
ATOM 1574 C C . TYR A 1 207 ? -18.998 49.250 7.235 1.00 15.23 251 TYR A C 1
ATOM 1575 O O . TYR A 1 207 ? -19.069 49.668 6.079 1.00 16.31 251 TYR A O 1
ATOM 1584 N N . GLY A 1 208 ? -19.246 47.989 7.574 1.00 15.19 252 GLY A N 1
ATOM 1585 C CA . GLY A 1 208 ? -19.538 46.968 6.573 1.00 15.04 252 GLY A CA 1
ATOM 1586 C C . GLY A 1 208 ? -18.415 45.963 6.418 1.00 14.75 252 GLY A C 1
ATOM 1587 O O . GLY A 1 208 ? -18.644 44.837 5.976 1.00 15.38 252 GLY A O 1
ATOM 1588 N N . ASN A 1 209 ? -17.197 46.367 6.780 1.00 14.13 253 ASN A N 1
ATOM 1589 C CA . ASN A 1 209 ? -16.048 45.467 6.722 1.00 13.55 253 ASN A CA 1
ATOM 1590 C C . ASN A 1 209 ? -15.874 44.673 8.009 1.00 13.26 253 ASN A C 1
ATOM 1591 O O . ASN A 1 209 ? -16.401 45.043 9.063 1.00 13.46 253 ASN A O 1
ATOM 1596 N N . GLN A 1 210 ? -15.141 43.571 7.907 1.00 13.17 254 GLN A N 1
ATOM 1597 C CA . GLN A 1 210 ? -14.820 42.741 9.061 1.00 13.40 254 GLN A CA 1
ATOM 1598 C C . GLN A 1 210 ? -13.535 43.237 9.717 1.00 12.61 254 GLN A C 1
ATOM 1599 O O . GLN A 1 210 ? -12.643 43.725 9.020 1.00 12.31 254 GLN A O 1
ATOM 1610 N N . PRO A 1 211 ? -13.439 43.126 11.057 1.00 12.18 255 PRO A N 1
ATOM 1611 C CA . PRO A 1 211 ? -12.195 43.493 11.743 1.00 11.91 255 PRO A CA 1
ATOM 1612 C C . PRO A 1 211 ? -10.977 42.769 11.170 1.00 11.54 255 PRO A C 1
ATOM 1613 O O . PRO A 1 211 ? -11.027 41.563 10.912 1.00 11.59 255 PRO A O 1
ATOM 1617 N N . SER A 1 212 ? -9.890 43.513 10.981 1.00 10.81 256 SER A N 1
ATOM 1618 C CA . SER A 1 212 ? -8.697 43.005 10.315 1.00 10.88 256 SER A CA 1
ATOM 1619 C C . SER A 1 212 ? -7.451 43.230 11.160 1.00 10.25 256 SER A C 1
ATOM 1620 O O . SER A 1 212 ? -7.176 44.361 11.582 1.00 10.14 256 SER A O 1
ATOM 1623 N N . MET A 1 213 ? -6.690 42.164 11.397 1.00 9.94 257 MET A N 1
ATOM 1624 C CA . MET A 1 213 ? -5.403 42.285 12.078 1.00 9.71 257 MET A CA 1
ATOM 1625 C C . MET A 1 213 ? -4.428 43.142 11.265 1.00 9.52 257 MET A C 1
ATOM 1626 O O . MET A 1 213 ? -3.634 43.892 11.834 1.00 8.98 257 MET A O 1
ATOM 1635 N N . THR A 1 214 ? -4.496 43.042 9.938 1.00 9.41 258 THR A N 1
ATOM 1636 C CA . THR A 1 214 ? -3.661 43.869 9.065 1.00 9.87 258 THR A CA 1
ATOM 1637 C C . THR A 1 214 ? -3.930 45.355 9.324 1.00 9.16 258 THR A C 1
ATOM 1638 O O . THR A 1 214 ? -2.993 46.148 9.482 1.00 9.17 258 THR A O 1
ATOM 1642 N N . SER A 1 215 ? -5.209 45.714 9.406 1.00 8.70 259 SER A N 1
ATOM 1643 C CA . SER A 1 215 ? -5.594 47.095 9.688 1.00 8.52 259 SER A CA 1
ATOM 1644 C C . SER A 1 215 ? -5.140 47.525 11.086 1.00 7.92 259 SER A C 1
ATOM 1645 O O . SER A 1 215 ? -4.587 48.621 11.258 1.00 7.76 259 SER A O 1
ATOM 1648 N N . LEU A 1 216 ? -5.361 46.653 12.072 1.00 7.58 260 LEU A N 1
ATOM 1649 C CA . LEU A 1 216 ? -4.915 46.883 13.447 1.00 7.16 260 LEU A CA 1
ATOM 1650 C C . LEU A 1 216 ? -3.421 47.192 13.515 1.00 7.37 260 LEU A C 1
ATOM 1651 O O . LEU A 1 216 ? -3.015 48.176 14.140 1.00 7.03 260 LEU A O 1
ATOM 1656 N N . LEU A 1 217 ? -2.610 46.344 12.881 1.00 7.19 261 LEU A N 1
ATOM 1657 C CA . LEU A 1 217 ? -1.158 46.508 12.891 1.00 7.50 261 LEU A CA 1
ATOM 1658 C C . LEU A 1 217 ? -0.720 47.785 12.183 1.00 7.18 261 LEU A C 1
ATOM 1659 O O . LEU A 1 217 ? 0.244 48.425 12.602 1.00 8.00 261 LEU A O 1
ATOM 1664 N N . SER A 1 218 ? -1.428 48.157 11.118 1.00 7.21 262 SER A N 1
ATOM 1665 C CA . SER A 1 218 ? -1.126 49.401 10.419 1.00 7.06 262 SER A CA 1
ATOM 1666 C C . SER A 1 218 ? -1.381 50.616 11.306 1.00 6.91 262 SER A C 1
ATOM 1667 O O . SER A 1 218 ? -0.547 51.525 11.387 1.00 6.80 262 SER A O 1
ATOM 1670 N N . ASN A 1 219 ? -2.521 50.622 11.986 1.00 6.23 263 ASN A N 1
ATOM 1671 C CA . ASN A 1 219 ? -2.810 51.679 12.950 1.00 5.87 263 ASN A CA 1
ATOM 1672 C C . ASN A 1 219 ? -1.792 51.722 14.087 1.00 5.91 263 ASN A C 1
ATOM 1673 O O . ASN A 1 219 ? -1.343 52.800 14.485 1.00 5.72 263 ASN A O 1
ATOM 1678 N N . PHE A 1 220 ? -1.409 50.555 14.600 1.00 5.87 264 PHE A N 1
ATOM 1679 C CA . PHE A 1 220 ? -0.379 50.494 15.624 1.00 5.75 264 PHE A CA 1
ATOM 1680 C C . PHE A 1 220 ? 0.927 51.117 15.131 1.00 5.56 264 PHE A C 1
ATOM 1681 O O . PHE A 1 220 ? 1.479 52.000 15.779 1.00 5.43 264 PHE A O 1
ATOM 1689 N N . ASP A 1 221 ? 1.402 50.679 13.968 1.00 5.45 265 ASP A N 1
ATOM 1690 C CA . ASP A 1 221 ? 2.668 51.175 13.434 1.00 6.07 265 ASP A CA 1
ATOM 1691 C C . ASP A 1 221 ? 2.648 52.687 13.261 1.00 5.87 265 ASP A C 1
ATOM 1692 O O . ASP A 1 221 ? 3.631 53.368 13.568 1.00 6.20 265 ASP A O 1
ATOM 1697 N N . GLN A 1 222 ? 1.512 53.210 12.804 1.00 5.73 266 GLN A N 1
ATOM 1698 C CA . GLN A 1 222 ? 1.379 54.650 12.524 1.00 5.49 266 GLN A CA 1
ATOM 1699 C C . GLN A 1 222 ? 1.237 55.526 13.775 1.00 5.90 266 GLN A C 1
ATOM 1700 O O . GLN A 1 222 ? 1.314 56.755 13.693 1.00 5.45 266 GLN A O 1
ATOM 1706 N N . THR A 1 223 ? 1.023 54.898 14.929 1.00 5.32 267 THR A N 1
ATOM 1707 C CA . THR A 1 223 ? 0.813 55.642 16.171 1.00 5.09 267 THR A CA 1
ATOM 1708 C C . THR A 1 223 ? 2.109 55.844 16.946 1.00 4.78 267 THR A C 1
ATOM 1709 O O . THR A 1 223 ? 2.139 56.599 17.919 1.00 4.87 267 THR A O 1
ATOM 1713 N N . LEU A 1 224 ? 3.177 55.180 16.505 1.00 4.39 268 LEU A N 1
ATOM 1714 C CA . LEU A 1 224 ? 4.445 55.199 17.232 1.00 4.86 268 LEU A CA 1
ATOM 1715 C C . LEU A 1 224 ? 5.214 56.475 16.921 1.00 4.39 268 LEU A C 1
ATOM 1716 O O . LEU A 1 224 ? 5.863 56.596 15.883 1.00 5.14 268 LEU A O 1
ATOM 1721 N N . HIS A 1 225 ? 5.077 57.441 17.829 1.00 4.52 269 HIS A N 1
ATOM 1722 C CA . HIS A 1 225 ? 5.763 58.737 17.771 1.00 4.79 269 HIS A CA 1
ATOM 1723 C C . HIS A 1 225 ? 6.142 59.094 19.202 1.00 4.67 269 HIS A C 1
ATOM 1724 O O . HIS A 1 225 ? 5.467 59.895 19.860 1.00 4.34 269 HIS A O 1
ATOM 1731 N N . PRO A 1 226 ? 7.217 58.468 19.708 1.00 4.73 270 PRO A N 1
ATOM 1732 C CA . PRO A 1 226 ? 7.492 58.485 21.144 1.00 5.10 270 PRO A CA 1
ATOM 1733 C C . PRO A 1 226 ? 7.915 59.836 21.682 1.00 5.68 270 PRO A C 1
ATOM 1734 O O . PRO A 1 226 ? 7.792 60.070 22.880 1.00 6.06 270 PRO A O 1
ATOM 1738 N N . THR A 1 227 ? 8.408 60.722 20.819 1.00 5.40 271 THR A N 1
ATOM 1739 C CA . THR A 1 227 ? 8.803 62.051 21.288 1.00 6.05 271 THR A CA 1
ATOM 1740 C C . THR A 1 227 ? 7.599 62.978 21.461 1.00 5.73 271 THR A C 1
ATOM 1741 O O . THR A 1 227 ? 7.699 64.007 22.124 1.00 6.30 271 THR A O 1
ATOM 1745 N N . ALA A 1 228 ? 6.472 62.588 20.869 1.00 6.03 272 ALA A N 1
ATOM 1746 C CA . ALA A 1 228 ? 5.243 63.384 20.872 1.00 6.37 272 ALA A CA 1
ATOM 1747 C C . ALA A 1 228 ? 4.350 63.081 22.062 1.00 6.49 272 ALA A C 1
ATOM 1748 O O . ALA A 1 228 ? 3.532 63.915 22.454 1.00 7.95 272 ALA A O 1
ATOM 1750 N N . GLN A 1 229 ? 4.485 61.874 22.605 1.00 6.22 273 GLN A N 1
ATOM 1751 C CA . GLN A 1 229 ? 3.646 61.420 23.707 1.00 5.87 273 GLN A CA 1
ATOM 1752 C C . GLN A 1 229 ? 4.381 61.541 25.029 1.00 5.91 273 GLN A C 1
ATOM 1753 O O . GLN A 1 229 ? 5.498 61.036 25.170 1.00 6.80 273 GLN A O 1
ATOM 1759 N N . HIS A 1 230 ? 3.742 62.200 25.991 1.00 5.74 274 HIS A N 1
ATOM 1760 C CA . HIS A 1 230 ? 4.302 62.369 27.341 1.00 5.58 274 HIS A CA 1
ATOM 1761 C C . HIS A 1 230 ? 3.370 63.239 28.159 1.00 5.29 274 HIS A C 1
ATOM 1762 O O . HIS A 1 230 ? 2.545 63.979 27.606 1.00 4.93 274 HIS A O 1
ATOM 1769 N N . THR A 1 231 ? 3.521 63.140 29.475 1.00 5.25 275 THR A N 1
ATOM 1770 C CA . THR A 1 231 ? 2.851 64.023 30.433 1.00 5.65 275 THR A CA 1
ATOM 1771 C C . THR A 1 231 ? 1.361 64.261 30.137 1.00 5.83 275 THR A C 1
ATOM 1772 O O . THR A 1 231 ? 0.886 65.395 30.177 1.00 6.01 275 THR A O 1
ATOM 1776 N N . GLY A 1 232 ? 0.634 63.178 29.855 1.00 5.58 276 GLY A N 1
ATOM 1777 C CA . GLY A 1 232 ? -0.813 63.235 29.645 1.00 5.76 276 GLY A CA 1
ATOM 1778 C C . GLY A 1 232 ? -1.268 63.474 28.215 1.00 5.61 276 GLY A C 1
ATOM 1779 O O . GLY A 1 232 ? -2.469 63.565 27.955 1.00 5.95 276 GLY A O 1
ATOM 1780 N N . TYR A 1 233 ? -0.318 63.561 27.289 1.00 5.26 277 TYR A N 1
ATOM 1781 C CA . TYR A 1 233 ? -0.612 63.733 25.861 1.00 5.21 277 TYR A CA 1
ATOM 1782 C C . TYR A 1 233 ? -0.292 62.438 25.113 1.00 5.08 277 TYR A C 1
ATOM 1783 O O . TYR A 1 233 ? 0.838 61.946 25.196 1.00 5.92 277 TYR A O 1
ATOM 1792 N N . TYR A 1 234 ? -1.271 61.912 24.370 1.00 4.70 278 TYR A N 1
ATOM 1793 C CA . TYR A 1 234 ? -1.193 60.552 23.796 1.00 4.46 278 TYR A CA 1
ATOM 1794 C C . TYR A 1 234 ? -1.459 60.450 22.308 1.00 4.60 278 TYR A C 1
ATOM 1795 O O . TYR A 1 234 ? -2.400 61.050 21.787 1.00 4.51 278 TYR A O 1
ATOM 1804 N N . ASN A 1 235 ? -0.634 59.659 21.633 1.00 4.52 279 ASN A N 1
ATOM 1805 C CA . ASN A 1 235 ? -0.961 59.165 20.298 1.00 4.63 279 ASN A CA 1
ATOM 1806 C C . ASN A 1 235 ? -2.170 58.222 20.371 1.00 4.90 279 ASN A C 1
ATOM 1807 O O . ASN A 1 235 ? -2.275 57.391 21.283 1.00 5.50 279 ASN A O 1
ATOM 1812 N N . ASP A 1 236 ? -3.076 58.352 19.407 1.00 4.73 280 ASP A N 1
ATOM 1813 C CA . ASP A 1 236 ? -4.328 57.592 19.395 1.00 4.81 280 ASP A CA 1
ATOM 1814 C C . ASP A 1 236 ? -4.455 56.726 18.137 1.00 5.05 280 ASP A C 1
ATOM 1815 O O . ASP A 1 236 ? -4.790 57.231 17.056 1.00 5.06 280 ASP A O 1
ATOM 1820 N N . PRO A 1 237 ? -4.210 55.413 18.278 1.00 5.08 281 PRO A N 1
ATOM 1821 C CA . PRO A 1 237 ? -4.308 54.477 17.156 1.00 5.14 281 PRO A CA 1
ATOM 1822 C C . PRO A 1 237 ? -5.736 54.028 16.823 1.00 5.86 281 PRO A C 1
ATOM 1823 O O . PRO A 1 237 ? -5.900 53.148 15.975 1.00 5.83 281 PRO A O 1
ATOM 1827 N N . ASP A 1 238 ? -6.730 54.647 17.471 1.00 5.94 282 ASP A N 1
ATOM 1828 C CA . ASP A 1 238 ? -8.179 54.487 17.217 1.00 6.40 282 ASP A CA 1
ATOM 1829 C C . ASP A 1 238 ? -8.880 53.545 18.198 1.00 6.70 282 ASP A C 1
ATOM 1830 O O . ASP A 1 238 ? -8.237 52.845 18.994 1.00 7.10 282 ASP A O 1
ATOM 1835 N N . MET A 1 239 ? -10.208 53.559 18.117 1.00 6.58 283 MET A N 1
ATOM 1836 C CA . MET A 1 239 ? -11.105 52.808 18.989 1.00 6.84 283 MET A CA 1
ATOM 1837 C C . MET A 1 239 ? -10.922 51.302 18.824 1.00 7.25 283 MET A C 1
ATOM 1838 O O . MET A 1 239 ? -10.691 50.811 17.724 1.00 7.15 283 MET A O 1
ATOM 1843 N N . LEU A 1 240 ? -11.037 50.573 19.930 1.00 6.86 284 LEU A N 1
ATOM 1844 C CA . LEU A 1 240 ? -10.794 49.128 19.928 1.00 6.90 284 LEU A CA 1
ATOM 1845 C C . LEU A 1 240 ? -11.792 48.334 19.100 1.00 6.92 284 LEU A C 1
ATOM 1846 O O . LEU A 1 240 ? -12.989 48.629 19.094 1.00 7.14 284 LEU A O 1
ATOM 1851 N N . MET A 1 241 ? -11.280 47.302 18.432 1.00 6.83 285 MET A N 1
ATOM 1852 C CA . MET A 1 241 ? -12.118 46.300 17.786 1.00 7.43 285 MET A CA 1
ATOM 1853 C C . MET A 1 241 ? -12.250 45.047 18.651 1.00 7.70 285 MET A C 1
ATOM 1854 O O . MET A 1 241 ? -12.857 44.062 18.227 1.00 7.92 285 MET A O 1
ATOM 1859 N N . VAL A 1 242 ? -11.682 45.085 19.857 1.00 7.51 286 VAL A N 1
ATOM 1860 C CA . VAL A 1 242 ? -11.766 43.970 20.801 1.00 7.67 286 VAL A CA 1
ATOM 1861 C C . VAL A 1 242 ? -13.217 43.515 20.923 1.00 8.01 286 VAL A C 1
ATOM 1862 O O . VAL A 1 242 ? -14.111 44.325 21.169 1.00 7.91 286 VAL A O 1
ATOM 1866 N N . GLY A 1 243 ? -13.447 42.222 20.719 1.00 8.73 287 GLY A N 1
ATOM 1867 C CA . GLY A 1 243 ? -14.786 41.664 20.889 1.00 9.45 287 GLY A CA 1
ATOM 1868 C C . GLY A 1 243 ? -15.692 41.750 19.677 1.00 10.01 287 GLY A C 1
ATOM 1869 O O . GLY A 1 243 ? -16.816 41.256 19.717 1.00 10.27 287 GLY A O 1
ATOM 1870 N N . MET A 1 244 ? -15.226 42.383 18.607 1.00 10.40 288 MET A N 1
ATOM 1871 C CA . MET A 1 244 ? -16.034 42.481 17.396 1.00 11.11 288 MET A CA 1
ATOM 1872 C C . MET A 1 244 ? -16.027 41.155 16.644 1.00 12.15 288 MET A C 1
ATOM 1873 O O . MET A 1 244 ? -15.102 40.349 16.788 1.00 11.76 288 MET A O 1
ATOM 1878 N N . ASP A 1 245 ? -17.075 40.919 15.858 1.00 13.86 289 ASP A N 1
ATOM 1879 C CA . ASP A 1 245 ? -17.254 39.625 15.205 1.00 14.96 289 ASP A CA 1
ATOM 1880 C C . ASP A 1 245 ? -16.079 39.271 14.298 1.00 14.65 289 ASP A C 1
ATOM 1881 O O . ASP A 1 245 ? -15.645 40.082 13.479 1.00 15.48 289 ASP A O 1
ATOM 1886 N N . GLY A 1 246 ? -15.558 38.058 14.468 1.00 13.75 290 GLY A N 1
ATOM 1887 C CA . GLY A 1 246 ? -14.444 37.571 13.669 1.00 13.29 290 GLY A CA 1
ATOM 1888 C C . GLY A 1 246 ? -13.124 37.534 14.415 1.00 12.41 290 GLY A C 1
ATOM 1889 O O . GLY A 1 246 ? -12.255 36.720 14.100 1.00 13.24 290 GLY A O 1
ATOM 1890 N N . PHE A 1 247 ? -12.952 38.426 15.388 1.00 11.16 291 PHE A N 1
ATOM 1891 C CA . PHE A 1 247 ? -11.745 38.408 16.205 1.00 9.90 291 PHE A CA 1
ATOM 1892 C C . PHE A 1 247 ? -11.803 37.284 17.234 1.00 9.29 291 PHE A C 1
ATOM 1893 O O . PHE A 1 247 ? -12.796 37.126 17.948 1.00 9.54 291 PHE A O 1
ATOM 1901 N N . THR A 1 248 ? -10.729 36.506 17.294 1.00 8.57 292 THR A N 1
ATOM 1902 C CA . THR A 1 248 ? -10.605 35.431 18.273 1.00 8.11 292 THR A CA 1
ATOM 1903 C C . THR A 1 248 ? -10.128 36.005 19.600 1.00 8.03 292 THR A C 1
ATOM 1904 O O . THR A 1 248 ? -9.711 37.164 19.662 1.00 8.11 292 THR A O 1
ATOM 1908 N N . ALA A 1 249 ? -10.168 35.195 20.657 1.00 7.59 293 ALA A N 1
ATOM 1909 C CA . ALA A 1 249 ? -9.639 35.618 21.951 1.00 7.74 293 ALA A CA 1
ATOM 1910 C C . ALA A 1 249 ? -8.173 36.032 21.840 1.00 7.67 293 ALA A C 1
ATOM 1911 O O . ALA A 1 249 ? -7.776 37.036 22.427 1.00 7.84 293 ALA A O 1
ATOM 1913 N N . ALA A 1 250 ? -7.378 35.278 21.079 1.00 7.26 294 ALA A N 1
ATOM 1914 C CA . ALA A 1 250 ? -5.949 35.567 20.945 1.00 7.59 294 ALA A CA 1
ATOM 1915 C C . ALA A 1 250 ? -5.748 36.910 20.251 1.00 7.59 294 ALA A C 1
ATOM 1916 O O . ALA A 1 250 ? -4.902 37.712 20.672 1.00 8.30 294 ALA A O 1
ATOM 1918 N N . GLN A 1 251 ? -6.543 37.162 19.211 1.00 7.59 295 GLN A N 1
ATOM 1919 C CA . GLN A 1 251 ? -6.489 38.455 18.515 1.00 7.17 295 GLN A CA 1
ATOM 1920 C C . GLN A 1 251 ? -6.927 39.605 19.418 1.00 7.46 295 GLN A C 1
ATOM 1921 O O . GLN A 1 251 ? -6.324 40.683 19.394 1.00 7.57 295 GLN A O 1
ATOM 1927 N N . ASN A 1 252 ? -7.953 39.365 20.228 1.00 7.05 296 ASN A N 1
ATOM 1928 C CA . ASN A 1 252 ? -8.387 40.334 21.232 1.00 6.97 296 ASN A CA 1
ATOM 1929 C C . ASN A 1 252 ? -7.287 40.675 22.236 1.00 7.20 296 ASN A C 1
ATOM 1930 O O . ASN A 1 252 ? -7.062 41.854 22.536 1.00 6.95 296 ASN A O 1
ATOM 1935 N N . ARG A 1 253 ? -6.583 39.656 22.732 1.00 7.11 297 ARG A N 1
ATOM 1936 C CA . ARG A 1 253 ? -5.464 39.891 23.645 1.00 6.96 297 ARG A CA 1
ATOM 1937 C C . ARG A 1 253 ? -4.339 40.666 22.960 1.00 6.67 297 ARG A C 1
ATOM 1938 O O . ARG A 1 253 ? -3.811 41.620 23.527 1.00 6.96 297 ARG A O 1
ATOM 1946 N N . THR A 1 254 ? -3.977 40.265 21.744 1.00 6.73 298 THR A N 1
ATOM 1947 C CA . THR A 1 254 ? -2.961 41.003 20.979 1.00 6.55 298 THR A CA 1
ATOM 1948 C C . THR A 1 254 ? -3.344 42.477 20.793 1.00 6.51 298 THR A C 1
ATOM 1949 O O . THR A 1 254 ? -2.492 43.366 20.922 1.00 6.65 298 THR A O 1
ATOM 1953 N N . HIS A 1 255 ? -4.621 42.725 20.514 1.00 6.42 299 HIS A N 1
ATOM 1954 C CA . HIS A 1 255 ? -5.135 44.087 20.366 1.00 6.38 299 HIS A CA 1
ATOM 1955 C C . HIS A 1 255 ? -4.904 44.890 21.652 1.00 6.24 299 HIS A C 1
ATOM 1956 O O . HIS A 1 255 ? -4.428 46.030 21.608 1.00 6.09 299 HIS A O 1
ATOM 1963 N N . MET A 1 256 ? -5.236 44.292 22.795 1.00 5.86 300 MET A N 1
ATOM 1964 C CA . MET A 1 256 ? -4.988 44.916 24.092 1.00 5.75 300 MET A CA 1
ATOM 1965 C C . MET A 1 256 ? -3.494 45.135 24.333 1.00 5.85 300 MET A C 1
ATOM 1966 O O . MET A 1 256 ? -3.091 46.186 24.831 1.00 5.97 300 MET A O 1
ATOM 1971 N N . ASN A 1 257 ? -2.682 44.138 23.985 1.00 5.62 301 ASN A N 1
ATOM 1972 C CA . ASN A 1 257 ? -1.238 44.193 24.236 1.00 5.82 301 ASN A CA 1
ATOM 1973 C C . ASN A 1 257 ? -0.585 45.373 23.540 1.00 5.74 301 ASN A C 1
ATOM 1974 O O . ASN A 1 257 ? 0.206 46.109 24.138 1.00 6.22 301 ASN A O 1
ATOM 1979 N N . LEU A 1 258 ? -0.929 45.541 22.271 1.00 5.96 302 LEU A N 1
ATOM 1980 C CA . LEU A 1 258 ? -0.328 46.578 21.445 1.00 5.84 302 LEU A CA 1
ATOM 1981 C C . LEU A 1 258 ? -0.824 47.966 21.835 1.00 6.05 302 LEU A C 1
ATOM 1982 O O . LEU A 1 258 ? -0.040 48.911 21.903 1.00 5.78 302 LEU A O 1
ATOM 1987 N N . TRP A 1 259 ? -2.109 48.089 22.130 1.00 5.78 303 TRP A N 1
ATOM 1988 C CA . TRP A 1 259 ? -2.614 49.357 22.640 1.00 5.60 303 TRP A CA 1
ATOM 1989 C C . TRP A 1 259 ? -1.969 49.690 23.988 1.00 5.55 303 TRP A C 1
ATOM 1990 O O . TRP A 1 259 ? -1.552 50.825 24.217 1.00 5.59 303 TRP A O 1
ATOM 2001 N N . ALA A 1 260 ? -1.832 48.686 24.858 1.00 5.28 304 ALA A N 1
ATOM 2002 C CA . ALA A 1 260 ? -1.214 48.899 26.167 1.00 5.26 304 ALA A CA 1
ATOM 2003 C C . ALA A 1 260 ? 0.255 49.284 26.084 1.00 5.13 304 ALA A C 1
ATOM 2004 O O . ALA A 1 260 ? 0.699 50.159 26.833 1.00 5.01 304 ALA A O 1
ATOM 2006 N N . ILE A 1 261 ? 1.017 48.641 25.195 1.00 5.06 305 ILE A N 1
ATOM 2007 C CA . ILE A 1 261 ? 2.435 48.969 25.077 1.00 5.38 305 ILE A CA 1
ATOM 2008 C C . ILE A 1 261 ? 2.621 50.402 24.564 1.00 5.25 305 ILE A C 1
ATOM 2009 O O . ILE A 1 261 ? 3.611 51.061 24.887 1.00 5.92 305 ILE A O 1
ATOM 2014 N N . SER A 1 262 ? 1.644 50.883 23.799 1.00 5.34 306 SER A N 1
ATOM 2015 C CA . SER A 1 262 ? 1.647 52.271 23.338 1.00 5.13 306 SER A CA 1
ATOM 2016 C C . SER A 1 262 ? 1.238 53.244 24.449 1.00 5.23 306 SER A C 1
ATOM 2017 O O . SER A 1 262 ? 1.660 54.407 24.454 1.00 5.30 306 SER A O 1
ATOM 2020 N N . GLY A 1 263 ? 0.421 52.766 25.388 1.00 5.39 307 GLY A N 1
ATOM 2021 C CA . GLY A 1 263 ? -0.259 53.641 26.347 1.00 5.11 307 GLY A CA 1
ATOM 2022 C C . GLY A 1 263 ? -1.467 54.319 25.723 1.00 5.00 307 GLY A C 1
ATOM 2023 O O . GLY A 1 263 ? -1.908 55.380 26.178 1.00 5.19 307 GLY A O 1
ATOM 2024 N N . ALA A 1 264 ? -2.021 53.682 24.696 1.00 5.16 308 ALA A N 1
ATOM 2025 C CA . ALA A 1 264 ? -3.122 54.239 23.919 1.00 4.81 308 ALA A CA 1
ATOM 2026 C C . ALA A 1 264 ? -4.424 54.316 24.703 1.00 5.14 308 ALA A C 1
ATOM 2027 O O . ALA A 1 264 ? -4.623 53.576 25.660 1.00 4.92 308 ALA A O 1
ATOM 2029 N N . PRO A 1 265 ? -5.342 55.197 24.283 1.00 4.97 309 PRO A N 1
ATOM 2030 C CA . PRO A 1 265 ? -6.672 55.133 24.877 1.00 5.42 309 PRO A CA 1
ATOM 2031 C C . PRO A 1 265 ? -7.264 53.738 24.694 1.00 5.52 309 PRO A C 1
ATOM 2032 O O . PRO A 1 265 ? -6.986 53.075 23.687 1.00 5.48 309 PRO A O 1
ATOM 2036 N N . LEU A 1 266 ? -8.047 53.286 25.672 1.00 5.77 310 LEU A N 1
ATOM 2037 C CA . LEU A 1 266 ? -8.777 52.025 25.547 1.00 6.04 310 LEU A CA 1
ATOM 2038 C C . LEU A 1 266 ? -10.254 52.370 25.453 1.00 6.22 310 LEU A C 1
ATOM 2039 O O . LEU A 1 266 ? -10.978 52.402 26.452 1.00 6.40 310 LEU A O 1
ATOM 2044 N N . LEU A 1 267 ? -10.681 52.677 24.234 1.00 6.44 311 LEU A N 1
ATOM 2045 C CA . LEU A 1 267 ? -12.062 53.055 23.993 1.00 6.55 311 LEU A CA 1
ATOM 2046 C C . LEU A 1 267 ? -12.729 51.903 23.257 1.00 6.56 311 LEU A C 1
ATOM 2047 O O . LEU A 1 267 ? -12.543 51.722 22.048 1.00 6.88 311 LEU A O 1
ATOM 2052 N N . ALA A 1 268 ? -13.460 51.089 24.015 1.00 6.61 312 ALA A N 1
ATOM 2053 C CA . ALA A 1 268 ? -14.121 49.908 23.474 1.00 7.09 312 ALA A CA 1
ATOM 2054 C C . ALA A 1 268 ? -15.076 50.273 22.346 1.00 7.47 312 ALA A C 1
ATOM 2055 O O . ALA A 1 268 ? -15.712 51.330 22.378 1.00 7.36 312 ALA A O 1
ATOM 2057 N N . GLY A 1 269 ? -15.172 49.390 21.357 1.00 7.74 313 GLY A N 1
ATOM 2058 C CA . GLY A 1 269 ? -16.003 49.641 20.184 1.00 8.43 313 GLY A CA 1
ATOM 2059 C C . GLY A 1 269 ? -16.972 48.528 19.845 1.00 8.85 313 GLY A C 1
ATOM 2060 O O . GLY A 1 269 ? -17.727 48.648 18.883 1.00 9.24 313 GLY A O 1
ATOM 2061 N N . ASN A 1 270 ? -16.952 47.456 20.638 1.00 8.80 314 ASN A N 1
ATOM 2062 C CA . ASN A 1 270 ? -17.841 46.314 20.420 1.00 9.04 314 ASN A CA 1
ATOM 2063 C C . ASN A 1 270 ? -19.251 46.573 20.941 1.00 9.30 314 ASN A C 1
ATOM 2064 O O . ASN A 1 270 ? -19.493 47.546 21.656 1.00 9.46 314 ASN A O 1
ATOM 2069 N N . ASP A 1 271 ? -20.181 45.698 20.565 1.00 10.06 315 ASP A N 1
ATOM 2070 C CA . ASP A 1 271 ? -21.544 45.739 21.084 1.00 10.62 315 ASP A CA 1
ATOM 2071 C C . ASP A 1 271 ? -21.541 45.079 22.460 1.00 10.80 315 ASP A C 1
ATOM 2072 O O . ASP A 1 271 ? -21.408 43.854 22.581 1.00 11.05 315 ASP A O 1
ATOM 2077 N N . LEU A 1 272 ? -21.677 45.888 23.503 1.00 10.90 316 LEU A N 1
ATOM 2078 C CA . LEU A 1 272 ? -21.515 45.379 24.861 1.00 11.42 316 LEU A CA 1
ATOM 2079 C C . LEU A 1 272 ? -22.636 44.450 25.299 1.00 12.14 316 LEU A C 1
ATOM 2080 O O . LEU A 1 272 ? -22.451 43.652 26.218 1.00 12.75 316 LEU A O 1
ATOM 2085 N N . THR A 1 273 ? -23.782 44.535 24.627 1.00 12.96 317 THR A N 1
ATOM 2086 C CA . THR A 1 273 ? -24.939 43.710 24.996 1.00 13.59 317 THR A CA 1
ATOM 2087 C C . THR A 1 273 ? -24.773 42.232 24.629 1.00 14.31 317 THR A C 1
ATOM 2088 O O . THR A 1 273 ? -25.465 41.382 25.193 1.00 15.29 317 THR A O 1
ATOM 2092 N N . THR A 1 274 ? -23.877 41.925 23.692 1.00 14.39 318 THR A N 1
ATOM 2093 C CA . THR A 1 274 ? -23.646 40.535 23.274 1.00 14.77 318 THR A CA 1
ATOM 2094 C C . THR A 1 274 ? -22.203 40.086 23.510 1.00 14.59 318 THR A C 1
ATOM 2095 O O . THR A 1 274 ? -21.732 39.115 22.910 1.00 15.10 318 THR A O 1
ATOM 2099 N N . MET A 1 275 ? -21.509 40.801 24.390 1.00 14.55 319 MET A N 1
ATOM 2100 C CA . MET A 1 275 ? -20.112 40.524 24.688 1.00 14.51 319 MET A CA 1
ATOM 2101 C C . MET A 1 275 ? -19.959 39.206 25.457 1.00 14.86 319 MET A C 1
ATOM 2102 O O . MET A 1 275 ? -20.707 38.949 26.398 1.00 15.56 319 MET A O 1
ATOM 2107 N N . THR A 1 276 ? -19.009 38.373 25.030 1.00 14.58 320 THR A N 1
ATOM 2108 C CA . THR A 1 276 ? -18.737 37.097 25.705 1.00 14.87 320 THR A CA 1
ATOM 2109 C C . THR A 1 276 ? -18.051 37.334 27.047 1.00 14.83 320 THR A C 1
ATOM 2110 O O . THR A 1 276 ? -17.452 38.396 27.282 1.00 14.82 320 THR A O 1
ATOM 2114 N N . SER A 1 277 ? -18.142 36.340 27.928 1.00 14.52 321 SER A N 1
ATOM 2115 C CA A SER A 1 277 ? -17.458 36.381 29.212 1.00 14.16 321 SER A CA 1
ATOM 2116 C C . SER A 1 277 ? -15.946 36.538 29.017 1.00 13.39 321 SER A C 1
ATOM 2117 O O . SER A 1 277 ? -15.292 37.295 29.740 1.00 13.03 321 SER A O 1
ATOM 2122 N N . GLU A 1 278 ? -15.404 35.818 28.040 1.00 13.32 322 GLU A N 1
ATOM 2123 C CA . GLU A 1 278 ? -13.972 35.847 27.774 1.00 12.75 322 GLU A CA 1
ATOM 2124 C C . GLU A 1 278 ? -13.539 37.233 27.290 1.00 12.04 322 GLU A C 1
ATOM 2125 O O . GLU A 1 278 ? -12.511 37.752 27.732 1.00 11.93 322 GLU A O 1
ATOM 2131 N N . THR A 1 279 ? -14.334 37.835 26.408 1.00 11.29 323 THR A N 1
ATOM 2132 C CA . THR A 1 279 ? -14.036 39.190 25.928 1.00 10.37 323 THR A CA 1
ATOM 2133 C C . THR A 1 279 ? -14.029 40.209 27.068 1.00 10.24 323 THR A C 1
ATOM 2134 O O . THR A 1 279 ? -13.108 41.030 27.163 1.00 9.94 323 THR A O 1
ATOM 2138 N N . ALA A 1 280 ? -15.048 40.165 27.924 1.00 9.64 324 ALA A N 1
ATOM 2139 C CA . ALA A 1 280 ? -15.117 41.048 29.083 1.00 9.46 324 ALA A CA 1
ATOM 2140 C C . ALA A 1 280 ? -13.860 40.894 29.941 1.00 9.28 324 ALA A C 1
ATOM 2141 O O . ALA A 1 280 ? -13.268 41.887 30.356 1.00 9.50 324 ALA A O 1
ATOM 2143 N N . GLY A 1 281 ? -13.436 39.650 30.168 1.00 9.11 325 GLY A N 1
ATOM 2144 C CA . GLY A 1 281 ? -12.219 39.380 30.942 1.00 8.99 325 GLY A CA 1
ATOM 2145 C C . GLY A 1 281 ? -10.956 39.935 30.298 1.00 8.76 325 GLY A C 1
ATOM 2146 O O . GLY A 1 281 ? -10.025 40.340 30.996 1.00 9.51 325 GLY A O 1
ATOM 2147 N N . ILE A 1 282 ? -10.932 39.953 28.967 1.00 8.84 326 ILE A N 1
ATOM 2148 C CA . ILE A 1 282 ? -9.791 40.484 28.212 1.00 8.19 326 ILE A CA 1
ATOM 2149 C C . ILE A 1 282 ? -9.731 42.019 28.321 1.00 8.09 326 ILE A C 1
ATOM 2150 O O . ILE A 1 282 ? -8.668 42.582 28.601 1.00 8.09 326 ILE A O 1
ATOM 2155 N N . LEU A 1 283 ? -10.875 42.679 28.161 1.00 8.16 327 LEU A N 1
ATOM 2156 C CA . LEU A 1 283 ? -10.951 44.127 28.390 1.00 7.78 327 LEU A CA 1
ATOM 2157 C C . LEU A 1 283 ? -10.568 44.503 29.812 1.00 8.11 327 LEU A C 1
ATOM 2158 O O . LEU A 1 283 ? -10.024 45.574 30.050 1.00 8.45 327 LEU A O 1
ATOM 2163 N N . LYS A 1 284 ? -10.852 43.608 30.756 1.00 8.32 328 LYS A N 1
ATOM 2164 C CA . LYS A 1 284 ? -10.719 43.926 32.175 1.00 8.50 328 LYS A CA 1
ATOM 2165 C C . LYS A 1 284 ? -9.424 43.488 32.851 1.00 8.24 328 LYS A C 1
ATOM 2166 O O . LYS A 1 284 ? -9.267 43.718 34.049 1.00 8.87 328 LYS A O 1
ATOM 2172 N N . ASN A 1 285 ? -8.506 42.869 32.106 1.00 8.21 329 ASN A N 1
ATOM 2173 C CA . ASN A 1 285 ? -7.272 42.356 32.710 1.00 8.00 329 ASN A CA 1
ATOM 2174 C C . ASN A 1 285 ? -6.544 43.500 33.418 1.00 8.10 329 ASN A C 1
ATOM 2175 O O . ASN A 1 285 ? -6.113 44.448 32.767 1.00 7.82 329 ASN A O 1
ATOM 2180 N N . PRO A 1 286 ? -6.439 43.435 34.757 1.00 7.64 330 PRO A N 1
ATOM 2181 C CA . PRO A 1 286 ? -5.942 44.604 35.472 1.00 7.84 330 PRO A CA 1
ATOM 2182 C C . PRO A 1 286 ? -4.453 44.845 35.259 1.00 7.75 330 PRO A C 1
ATOM 2183 O O . PRO A 1 286 ? -3.991 45.985 35.375 1.00 7.95 330 PRO A O 1
ATOM 2187 N N . GLU A 1 287 ? -3.710 43.784 34.955 1.00 7.59 331 GLU A N 1
ATOM 2188 C CA . GLU A 1 287 ? -2.269 43.912 34.768 1.00 7.56 331 GLU A CA 1
ATOM 2189 C C . GLU A 1 287 ? -1.959 44.586 33.432 1.00 7.25 331 GLU A C 1
ATOM 2190 O O . GLU A 1 287 ? -1.060 45.431 33.342 1.00 7.26 331 GLU A O 1
ATOM 2196 N N . VAL A 1 288 ? -2.716 44.221 32.403 1.00 6.77 332 VAL A N 1
ATOM 2197 C CA . VAL A 1 288 ? -2.579 44.848 31.085 1.00 6.99 332 VAL A CA 1
ATOM 2198 C C . VAL A 1 288 ? -3.071 46.301 31.129 1.00 6.79 332 VAL A C 1
ATOM 2199 O O . VAL A 1 288 ? -2.411 47.202 30.595 1.00 6.68 332 VAL A O 1
ATOM 2203 N N . ILE A 1 289 ? -4.194 46.531 31.806 1.00 6.66 333 ILE A N 1
ATOM 2204 C CA . ILE A 1 289 ? -4.680 47.896 32.015 1.00 6.57 333 ILE A CA 1
ATOM 2205 C C . ILE A 1 289 ? -3.639 48.752 32.740 1.00 6.77 333 ILE A C 1
ATOM 2206 O O . ILE A 1 289 ? -3.390 49.892 32.342 1.00 6.70 333 ILE A O 1
ATOM 2211 N N . ALA A 1 290 ? -3.009 48.200 33.778 1.00 6.53 334 ALA A N 1
ATOM 2212 C CA . ALA A 1 290 ? -1.986 48.948 34.519 1.00 6.71 334 ALA A CA 1
ATOM 2213 C C . ALA A 1 290 ? -0.804 49.345 33.635 1.00 6.33 334 ALA A C 1
ATOM 2214 O O . ALA A 1 290 ? -0.223 50.408 33.828 1.00 7.18 334 ALA A O 1
ATOM 2216 N N . VAL A 1 291 ? -0.437 48.486 32.683 1.00 6.47 335 VAL A N 1
ATOM 2217 C CA . VAL A 1 291 ? 0.608 48.841 31.727 1.00 6.30 335 VAL A CA 1
ATOM 2218 C C . VAL A 1 291 ? 0.125 49.985 30.835 1.00 6.16 335 VAL A C 1
ATOM 2219 O O . VAL A 1 291 ? 0.830 50.985 30.662 1.00 5.80 335 VAL A O 1
ATOM 2223 N N . ASP A 1 292 ? -1.090 49.853 30.312 1.00 5.82 336 ASP A N 1
ATOM 2224 C CA . ASP A 1 292 ? -1.656 50.892 29.454 1.00 5.86 336 ASP A CA 1
ATOM 2225 C C . ASP A 1 292 ? -1.721 52.239 30.155 1.00 6.16 336 ASP A C 1
ATOM 2226 O O . ASP A 1 292 ? -1.416 53.273 29.546 1.00 6.25 336 ASP A O 1
ATOM 2231 N N . GLN A 1 293 ? -2.125 52.203 31.425 1.00 5.86 337 GLN A N 1
ATOM 2232 C CA . GLN A 1 293 ? -2.403 53.389 32.227 1.00 6.05 337 GLN A CA 1
ATOM 2233 C C . GLN A 1 293 ? -1.215 53.779 33.094 1.00 6.11 337 GLN A C 1
ATOM 2234 O O . GLN A 1 293 ? -1.371 54.507 34.083 1.00 7.44 337 GLN A O 1
ATOM 2240 N N . ASP A 1 294 ? -0.026 53.315 32.719 1.00 6.27 338 ASP A N 1
ATOM 2241 C CA . ASP A 1 294 ? 1.164 53.553 33.533 1.00 6.13 338 ASP A CA 1
ATOM 2242 C C . ASP A 1 294 ? 1.337 55.028 33.906 1.00 6.41 338 ASP A C 1
ATOM 2243 O O . ASP A 1 294 ? 1.182 55.914 33.068 1.00 6.63 338 ASP A O 1
ATOM 2248 N N . SER A 1 295 ? 1.671 55.271 35.171 1.00 6.54 339 SER A N 1
ATOM 2249 C CA . SER A 1 295 ? 1.737 56.627 35.726 1.00 6.50 339 SER A CA 1
ATOM 2250 C C . SER A 1 295 ? 2.792 57.537 35.104 1.00 6.30 339 SER A C 1
ATOM 2251 O O . SER A 1 295 ? 2.720 58.761 35.259 1.00 6.19 339 SER A O 1
ATOM 2254 N N . ARG A 1 296 ? 3.770 56.945 34.419 1.00 5.42 340 ARG A N 1
ATOM 2255 C CA . ARG A 1 296 ? 4.866 57.707 33.827 1.00 5.35 340 ARG A CA 1
ATOM 2256 C C . ARG A 1 296 ? 4.505 58.270 32.449 1.00 5.26 340 ARG A C 1
ATOM 2257 O O . ARG A 1 296 ? 5.160 59.191 31.978 1.00 5.69 340 ARG A O 1
ATOM 2265 N N . GLY A 1 297 ? 3.483 57.698 31.807 1.00 4.91 341 GLY A N 1
ATOM 2266 C CA . GLY A 1 297 ? 2.908 58.261 30.574 1.00 5.48 341 GLY A CA 1
ATOM 2267 C C . GLY A 1 297 ? 3.698 58.106 29.282 1.00 5.27 341 GLY A C 1
ATOM 2268 O O . GLY A 1 297 ? 3.363 58.732 28.276 1.00 6.36 341 GLY A O 1
ATOM 2269 N N . LEU A 1 298 ? 4.739 57.272 29.295 1.00 5.50 342 LEU A N 1
ATOM 2270 C CA . LEU A 1 298 ? 5.630 57.139 28.130 1.00 5.69 342 LEU A CA 1
ATOM 2271 C C . LEU A 1 298 ? 5.073 56.168 27.099 1.00 5.52 342 LEU A C 1
ATOM 2272 O O . LEU A 1 298 ? 4.232 55.330 27.419 1.00 7.05 342 LEU A O 1
ATOM 2277 N N . GLN A 1 299 ? 5.520 56.302 25.852 1.00 5.32 343 GLN A N 1
ATOM 2278 C CA . GLN A 1 299 ? 5.125 55.365 24.801 1.00 4.95 343 GLN A CA 1
ATOM 2279 C C . GLN A 1 299 ? 6.155 54.258 24.615 1.00 5.11 343 GLN A C 1
ATOM 2280 O O . GLN A 1 299 ? 7.360 54.517 24.575 1.00 5.50 343 GLN A O 1
ATOM 2286 N N . GLY A 1 300 ? 5.657 53.030 24.482 1.00 5.06 344 GLY A N 1
ATOM 2287 C CA . GLY A 1 300 ? 6.487 51.896 24.125 1.00 5.48 344 GLY A CA 1
ATOM 2288 C C . GLY A 1 300 ? 7.055 52.046 22.727 1.00 5.73 344 GLY A C 1
ATOM 2289 O O . GLY A 1 300 ? 6.505 52.778 21.887 1.00 6.78 344 GLY A O 1
ATOM 2290 N N . VAL A 1 301 ? 8.169 51.359 22.495 1.00 6.14 345 VAL A N 1
ATOM 2291 C CA . VAL A 1 301 ? 8.942 51.477 21.258 1.00 6.54 345 VAL A CA 1
ATOM 2292 C C . VAL A 1 301 ? 9.466 50.107 20.859 1.00 6.37 345 VAL A C 1
ATOM 2293 O O . VAL A 1 301 ? 9.615 49.220 21.712 1.00 6.88 345 VAL A O 1
ATOM 2297 N N . LYS A 1 302 ? 9.750 49.927 19.573 1.00 6.59 346 LYS A N 1
ATOM 2298 C CA . LYS A 1 302 ? 10.387 48.693 19.128 1.00 6.57 346 LYS A CA 1
ATOM 2299 C C . LYS A 1 302 ? 11.826 48.681 19.618 1.00 6.67 346 LYS A C 1
ATOM 2300 O O . LYS A 1 302 ? 12.564 49.646 19.419 1.00 6.66 346 LYS A O 1
ATOM 2306 N N . VAL A 1 303 ? 12.220 47.593 20.276 1.00 6.33 347 VAL A N 1
ATOM 2307 C CA . VAL A 1 303 ? 13.588 47.467 20.781 1.00 7.11 347 VAL A CA 1
ATOM 2308 C C . VAL A 1 303 ? 14.394 46.371 20.091 1.00 7.36 347 VAL A C 1
ATOM 2309 O O . VAL A 1 303 ? 15.613 46.324 20.238 1.00 7.74 347 VAL A O 1
ATOM 2313 N N . ALA A 1 304 ? 13.724 45.483 19.356 1.00 7.89 348 ALA A N 1
ATOM 2314 C CA . ALA A 1 304 ? 14.447 44.477 18.577 1.00 8.23 348 ALA A CA 1
ATOM 2315 C C . ALA A 1 304 ? 13.612 43.899 17.450 1.00 8.68 348 ALA A C 1
ATOM 2316 O O . ALA A 1 304 ? 12.391 43.779 17.567 1.00 7.88 348 ALA A O 1
ATOM 2318 N N . GLU A 1 305 ? 14.292 43.565 16.352 1.00 9.50 349 GLU A N 1
ATOM 2319 C CA . GLU A 1 305 ? 13.733 42.762 15.269 1.00 10.22 349 GLU A CA 1
ATOM 2320 C C . GLU A 1 305 ? 14.900 42.062 14.570 1.00 11.34 349 GLU A C 1
ATOM 2321 O O . GLU A 1 305 ? 15.254 42.395 13.434 1.00 12.23 349 GLU A O 1
ATOM 2327 N N . ASP A 1 306 ? 15.505 41.100 15.269 1.00 12.30 350 ASP A N 1
ATOM 2328 C CA . ASP A 1 306 ? 16.672 40.375 14.746 1.00 13.38 350 ASP A CA 1
ATOM 2329 C C . ASP A 1 306 ? 16.325 39.546 13.514 1.00 13.33 350 ASP A C 1
ATOM 2330 O O . ASP A 1 306 ? 17.169 39.351 12.639 1.00 13.49 350 ASP A O 1
ATOM 2335 N N . THR A 1 307 ? 15.093 39.044 13.477 1.00 13.55 351 THR A N 1
ATOM 2336 C CA . THR A 1 307 ? 14.544 38.316 12.329 1.00 14.24 351 THR A CA 1
ATOM 2337 C C . THR A 1 307 ? 13.278 39.039 11.883 1.00 14.14 351 THR A C 1
ATOM 2338 O O . THR A 1 307 ? 12.473 39.432 12.731 1.00 13.83 351 THR A O 1
ATOM 2342 N N . THR A 1 308 ? 13.103 39.230 10.571 1.00 14.23 352 THR A N 1
ATOM 2343 C CA . THR A 1 308 ? 11.941 39.968 10.048 1.00 14.44 352 THR A CA 1
ATOM 2344 C C . THR A 1 308 ? 10.628 39.409 10.588 1.00 13.57 352 THR A C 1
ATOM 2345 O O . THR A 1 308 ? 10.368 38.205 10.510 1.00 13.97 352 THR A O 1
ATOM 2349 N N . GLY A 1 309 ? 9.807 40.295 11.141 1.00 12.66 353 GLY A N 1
ATOM 2350 C CA . GLY A 1 309 ? 8.488 39.912 11.636 1.00 11.57 353 GLY A CA 1
ATOM 2351 C C . GLY A 1 309 ? 8.458 39.340 13.042 1.00 10.98 353 GLY A C 1
ATOM 2352 O O . GLY A 1 309 ? 7.391 39.036 13.560 1.00 11.20 353 GLY A O 1
ATOM 2353 N N . LEU A 1 310 ? 9.629 39.174 13.647 1.00 10.55 354 LEU A N 1
ATOM 2354 C CA . LEU A 1 310 ? 9.718 38.723 15.031 1.00 10.14 354 LEU A CA 1
ATOM 2355 C C . LEU A 1 310 ? 10.223 39.897 15.854 1.00 9.65 354 LEU A C 1
ATOM 2356 O O . LEU A 1 310 ? 11.399 40.241 15.803 1.00 10.36 354 LEU A O 1
ATOM 2361 N N . GLN A 1 311 ? 9.314 40.533 16.585 1.00 8.89 355 GLN A N 1
ATOM 2362 C CA . GLN A 1 311 ? 9.596 41.839 17.171 1.00 8.30 355 GLN A CA 1
ATOM 2363 C C . GLN A 1 311 ? 9.460 41.855 18.683 1.00 8.04 355 GLN A C 1
ATOM 2364 O O . GLN A 1 311 ? 8.608 41.166 19.255 1.00 8.07 355 GLN A O 1
ATOM 2370 N N . ALA A 1 312 ? 10.304 42.656 19.329 1.00 8.05 356 ALA A N 1
ATOM 2371 C CA . ALA A 1 312 ? 10.140 42.964 20.741 1.00 7.72 356 ALA A CA 1
ATOM 2372 C C . ALA A 1 312 ? 9.887 44.463 20.898 1.00 7.49 356 ALA A C 1
ATOM 2373 O O . ALA A 1 312 ? 10.655 45.281 20.391 1.00 7.21 356 ALA A O 1
ATOM 2375 N N . TYR A 1 313 ? 8.793 44.802 21.571 1.00 6.96 357 TYR A N 1
ATOM 2376 C CA . TYR A 1 313 ? 8.480 46.184 21.944 1.00 7.17 357 TYR A CA 1
ATOM 2377 C C . TYR A 1 313 ? 8.658 46.331 23.435 1.00 7.13 357 TYR A C 1
ATOM 2378 O O . TYR A 1 313 ? 8.259 45.455 24.199 1.00 7.87 357 TYR A O 1
ATOM 2387 N N . GLY A 1 314 ? 9.266 47.434 23.847 1.00 6.77 358 GLY A N 1
ATOM 2388 C CA . GLY A 1 314 ? 9.478 47.702 25.262 1.00 6.65 358 GLY A CA 1
ATOM 2389 C C . GLY A 1 314 ? 8.919 49.043 25.673 1.00 6.81 358 GLY A C 1
ATOM 2390 O O . GLY A 1 314 ? 8.946 50.001 24.899 1.00 6.80 358 GLY A O 1
ATOM 2391 N N . LYS A 1 315 ? 8.412 49.098 26.895 1.00 6.06 359 LYS A N 1
ATOM 2392 C CA . LYS A 1 315 ? 7.879 50.322 27.460 1.00 6.39 359 LYS A CA 1
ATOM 2393 C C . LYS A 1 315 ? 8.498 50.571 28.823 1.00 6.66 359 LYS A C 1
ATOM 2394 O O . LYS A 1 315 ? 8.514 49.685 29.686 1.00 6.68 359 LYS A O 1
ATOM 2400 N N . VAL A 1 316 ? 9.011 51.781 29.008 1.00 6.30 360 VAL A N 1
ATOM 2401 C CA . VAL A 1 316 ? 9.563 52.203 30.289 1.00 6.43 360 VAL A CA 1
ATOM 2402 C C . VAL A 1 316 ? 8.418 52.561 31.230 1.00 6.76 360 VAL A C 1
ATO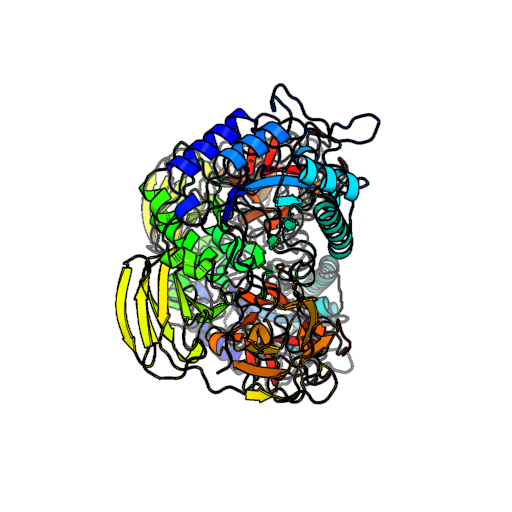M 2403 O O . VAL A 1 316 ? 7.644 53.486 30.963 1.00 7.30 360 VAL A O 1
ATOM 2407 N N . LEU A 1 317 ? 8.300 51.805 32.315 1.00 6.77 361 LEU A N 1
ATOM 2408 C CA . LEU A 1 317 ? 7.226 52.005 33.282 1.00 6.75 361 LEU A CA 1
ATOM 2409 C C . LEU A 1 317 ? 7.656 52.907 34.426 1.00 6.66 361 LEU A C 1
ATOM 2410 O O . LEU A 1 317 ? 8.828 53.259 34.563 1.00 6.58 361 LEU A O 1
ATOM 2415 N N . SER A 1 318 ? 6.676 53.270 35.244 1.00 7.48 362 SER A N 1
ATOM 2416 C CA . SER A 1 318 ? 6.908 54.022 36.464 1.00 7.79 362 SER A CA 1
ATOM 2417 C C . SER A 1 318 ? 7.875 53.284 37.394 1.00 7.66 362 SER A C 1
ATOM 2418 O O . SER A 1 318 ? 7.994 52.048 37.349 1.00 8.23 362 SER A O 1
ATOM 2421 N N . GLY A 1 319 ? 8.558 54.054 38.235 1.00 7.62 363 GLY A N 1
ATOM 2422 C CA . GLY A 1 319 ? 9.607 53.511 39.078 1.00 8.02 363 GLY A CA 1
ATOM 2423 C C . GLY A 1 319 ? 10.881 53.325 38.282 1.00 8.42 363 GLY A C 1
ATOM 2424 O O . GLY A 1 319 ? 11.054 53.923 37.218 1.00 8.83 363 GLY A O 1
ATOM 2425 N N . THR A 1 320 ? 11.779 52.499 38.809 1.00 8.73 364 THR A N 1
ATOM 2426 C CA . THR A 1 320 ? 13.076 52.265 38.185 1.00 9.25 364 THR A CA 1
ATOM 2427 C C . THR A 1 320 ? 13.296 50.765 38.008 1.00 9.04 364 THR A C 1
ATOM 2428 O O . THR A 1 320 ? 12.920 49.969 38.875 1.00 9.12 364 THR A O 1
ATOM 2432 N N . GLY A 1 321 ? 13.877 50.393 36.869 1.00 7.96 365 GLY A N 1
ATOM 2433 C CA . GLY A 1 321 ? 14.145 48.989 36.545 1.00 8.16 365 GLY A CA 1
ATOM 2434 C C . GLY A 1 321 ? 12.908 48.199 36.139 1.00 7.82 365 GLY A C 1
ATOM 2435 O O . GLY A 1 321 ? 12.896 46.968 36.226 1.00 7.83 365 GLY A O 1
ATOM 2436 N N . ASN A 1 322 ? 11.875 48.908 35.675 1.00 7.13 366 ASN A N 1
ATOM 2437 C CA . ASN A 1 322 ? 10.609 48.283 35.277 1.00 6.52 366 ASN A CA 1
ATOM 2438 C C . ASN A 1 322 ? 10.284 48.528 33.818 1.00 6.48 366 ASN A C 1
ATOM 2439 O O . ASN A 1 322 ? 10.363 49.674 33.332 1.00 6.57 366 ASN A O 1
ATOM 2444 N N . ARG A 1 323 ? 9.929 47.446 33.128 1.00 6.42 367 ARG A N 1
ATOM 2445 C CA . ARG A 1 323 ? 9.558 47.506 31.719 1.00 6.26 367 ARG A CA 1
ATOM 2446 C C . ARG A 1 323 ? 8.361 46.620 31.456 1.00 6.03 367 ARG A C 1
ATOM 2447 O O . ARG A 1 323 ? 8.171 45.597 32.112 1.00 6.58 367 ARG A O 1
ATOM 2455 N N . ALA A 1 324 ? 7.545 47.017 30.488 1.00 5.86 368 ALA A N 1
ATOM 2456 C CA . ALA A 1 324 ? 6.610 46.090 29.873 1.00 6.02 368 ALA A CA 1
ATOM 2457 C C . ALA A 1 324 ? 7.179 45.713 28.520 1.00 6.39 368 ALA A C 1
ATOM 2458 O O . ALA A 1 324 ? 7.912 46.498 27.906 1.00 6.22 368 ALA A O 1
ATOM 2460 N N . VAL A 1 325 ? 6.866 44.498 28.074 1.00 6.54 369 VAL A N 1
ATOM 2461 C CA . VAL A 1 325 ? 7.356 43.996 26.797 1.00 6.73 369 VAL A CA 1
ATOM 2462 C C . VAL A 1 325 ? 6.233 43.293 26.047 1.00 6.47 369 VAL A C 1
ATOM 2463 O O . VAL A 1 325 ? 5.482 42.511 26.628 1.00 7.27 369 VAL A O 1
ATOM 2467 N N . VAL A 1 326 ? 6.102 43.593 24.761 1.00 6.19 370 VAL A N 1
ATOM 2468 C CA . VAL A 1 326 ? 5.282 42.757 23.892 1.00 6.26 370 VAL A CA 1
ATOM 2469 C C . VAL A 1 326 ? 6.189 42.073 22.880 1.00 6.94 370 VAL A C 1
ATOM 2470 O O . VAL A 1 326 ? 6.978 42.728 22.197 1.00 7.18 370 VAL A O 1
ATOM 2474 N N . LEU A 1 327 ? 6.088 40.749 22.816 1.00 7.24 371 LEU A N 1
ATOM 2475 C CA . LEU A 1 327 ? 6.748 39.976 21.779 1.00 7.33 371 LEU A CA 1
ATOM 2476 C C . LEU A 1 327 ? 5.702 39.690 20.717 1.00 7.19 371 LEU A C 1
ATOM 2477 O O . LEU A 1 327 ? 4.676 39.080 21.008 1.00 7.77 371 LEU A O 1
ATOM 2482 N N . LEU A 1 328 ? 5.953 40.155 19.497 1.00 7.19 372 LEU A N 1
ATOM 2483 C CA . LEU A 1 328 ? 4.959 40.106 18.430 1.00 7.32 372 LEU A CA 1
ATOM 2484 C C . LEU A 1 328 ? 5.480 39.313 17.235 1.00 7.81 372 LEU A C 1
ATOM 2485 O O . LEU A 1 328 ? 6.584 39.563 16.750 1.00 7.91 372 LEU A O 1
ATOM 2490 N N . ASN A 1 329 ? 4.673 38.361 16.772 1.00 8.16 373 ASN A N 1
ATOM 2491 C CA . ASN A 1 329 ? 5.029 37.516 15.633 1.00 9.20 373 ASN A CA 1
ATOM 2492 C C . ASN A 1 329 ? 4.135 37.818 14.436 1.00 9.50 373 ASN A C 1
ATOM 2493 O O . ASN A 1 329 ? 2.977 37.403 14.411 1.00 9.80 373 ASN A O 1
ATOM 2498 N N . ARG A 1 330 ? 4.678 38.535 13.451 1.00 10.58 374 ARG A N 1
ATOM 2499 C CA . ARG A 1 330 ? 3.928 38.902 12.243 1.00 11.77 374 ARG A CA 1
ATOM 2500 C C . ARG A 1 330 ? 4.096 37.883 11.114 1.00 12.81 374 ARG A C 1
ATOM 2501 O O . ARG A 1 330 ? 3.589 38.090 10.008 1.00 14.03 374 ARG A O 1
ATOM 2509 N N . THR A 1 331 ? 4.802 36.791 11.396 1.00 13.70 375 THR A N 1
ATOM 2510 C CA . THR A 1 331 ? 5.067 35.763 10.385 1.00 14.34 375 THR A CA 1
ATOM 2511 C C . THR A 1 331 ? 3.959 34.712 10.344 1.00 15.19 375 THR A C 1
ATOM 2512 O O . THR A 1 331 ? 3.028 34.730 11.155 1.00 15.60 375 THR A O 1
ATOM 2516 N N . SER A 1 332 ? 4.092 33.789 9.395 1.00 16.31 376 SER A N 1
ATOM 2517 C CA . SER A 1 332 ? 3.107 32.735 9.163 1.00 17.22 376 SER A CA 1
ATOM 2518 C C . SER A 1 332 ? 3.367 31.459 9.974 1.00 17.00 376 SER A C 1
ATOM 2519 O O . SER A 1 332 ? 2.632 30.478 9.836 1.00 17.65 376 SER A O 1
ATOM 2522 N N . ALA A 1 333 ? 4.397 31.475 10.820 1.00 16.67 377 ALA A N 1
ATOM 2523 C CA . ALA A 1 333 ? 4.755 30.309 11.634 1.00 16.29 377 ALA A CA 1
ATOM 2524 C C . ALA A 1 333 ? 5.131 30.703 13.058 1.00 16.09 377 ALA A C 1
ATOM 2525 O O . ALA A 1 333 ? 5.615 31.814 13.288 1.00 16.15 377 ALA A O 1
ATOM 2527 N N . ALA A 1 334 ? 4.902 29.794 14.004 1.00 15.52 378 ALA A N 1
ATOM 2528 C CA . ALA A 1 334 ? 5.323 29.993 15.390 1.00 15.20 378 ALA A CA 1
ATOM 2529 C C . ALA A 1 334 ? 6.845 30.025 15.475 1.00 14.95 378 ALA A C 1
ATOM 2530 O O . ALA A 1 334 ? 7.532 29.253 14.805 1.00 15.13 378 ALA A O 1
ATOM 2532 N N . HIS A 1 335 ? 7.367 30.941 16.284 1.00 14.33 379 HIS A N 1
ATOM 2533 C CA . HIS A 1 335 ? 8.807 31.117 16.432 1.00 14.35 379 HIS A CA 1
ATOM 2534 C C . HIS A 1 335 ? 9.119 31.635 17.820 1.00 13.39 379 HIS A C 1
ATOM 2535 O O . HIS A 1 335 ? 8.296 32.321 18.434 1.00 13.15 379 HIS A O 1
ATOM 2542 N N . ASP A 1 336 ? 10.322 31.326 18.297 1.00 12.78 380 ASP A N 1
ATOM 2543 C CA . ASP A 1 336 ? 10.856 31.946 19.503 1.00 12.19 380 ASP A CA 1
ATOM 2544 C C . ASP A 1 336 ? 11.174 33.415 19.228 1.00 11.29 380 ASP A C 1
ATOM 2545 O O . ASP A 1 336 ? 11.661 33.764 18.148 1.00 11.59 380 ASP A O 1
ATOM 2550 N N . ILE A 1 337 ? 10.875 34.264 20.209 1.00 10.37 381 ILE A N 1
ATOM 2551 C CA . ILE A 1 337 ? 11.256 35.674 20.167 1.00 9.65 381 ILE A CA 1
ATOM 2552 C C . ILE A 1 337 ? 11.939 36.024 21.484 1.00 9.25 381 ILE A C 1
ATOM 2553 O O . ILE A 1 337 ? 11.476 35.633 22.555 1.00 8.71 381 ILE A O 1
ATOM 2558 N N . THR A 1 338 ? 13.056 36.733 21.385 1.00 9.50 382 THR A N 1
ATOM 2559 C CA . THR A 1 338 ? 13.867 37.092 22.537 1.00 9.94 382 THR A CA 1
ATOM 2560 C C . THR A 1 338 ? 13.851 38.599 22.744 1.00 9.78 382 THR A C 1
ATOM 2561 O O . THR A 1 338 ? 13.877 39.363 21.776 1.00 10.57 382 THR A O 1
ATOM 2565 N N . VAL A 1 339 ? 13.802 39.011 24.008 1.00 9.26 383 VAL A N 1
ATOM 2566 C CA . VAL A 1 339 ? 14.069 40.395 24.393 1.00 9.09 383 VAL A CA 1
ATOM 2567 C C . VAL A 1 339 ? 15.307 40.431 25.294 1.00 8.85 383 VAL A C 1
ATOM 2568 O O . VAL A 1 339 ? 15.431 39.638 26.235 1.00 8.60 383 VAL A O 1
ATOM 2572 N N . ARG A 1 340 ? 16.227 41.340 24.988 1.00 8.84 384 ARG A N 1
ATOM 2573 C CA . ARG A 1 340 ? 17.465 41.478 25.759 1.00 8.63 384 ARG A CA 1
ATOM 2574 C C . ARG A 1 340 ? 17.389 42.661 26.711 1.00 8.48 384 ARG A C 1
ATOM 2575 O O . ARG A 1 340 ? 16.857 43.710 26.357 1.00 8.08 384 ARG A O 1
ATOM 2583 N N . TRP A 1 341 ? 17.939 42.501 27.910 1.00 7.97 385 TRP A N 1
ATOM 2584 C CA . TRP A 1 341 ? 17.981 43.606 28.874 1.00 7.97 385 TRP A CA 1
ATOM 2585 C C . TRP A 1 341 ? 18.695 44.824 28.280 1.00 8.16 385 TRP A C 1
ATOM 2586 O O . TRP A 1 341 ? 18.274 45.965 28.504 1.00 8.03 385 TRP A O 1
ATOM 2597 N N . SER A 1 342 ? 19.771 44.580 27.528 1.00 8.39 386 SER A N 1
ATOM 2598 C CA . SER A 1 342 ? 20.554 45.661 26.928 1.00 8.48 386 SER A CA 1
ATOM 2599 C C . SER A 1 342 ? 19.678 46.561 26.058 1.00 8.70 386 SER A C 1
ATOM 2600 O O . SER A 1 342 ? 19.756 47.790 26.142 1.00 8.55 386 SER A O 1
ATOM 2603 N N . ASP A 1 343 ? 18.824 45.939 25.252 1.00 8.26 387 ASP A N 1
ATOM 2604 C CA . ASP A 1 343 ? 17.936 46.684 24.362 1.00 8.11 387 ASP A CA 1
ATOM 2605 C C . ASP A 1 343 ? 16.904 47.509 25.128 1.00 7.90 387 ASP A C 1
ATOM 2606 O O . ASP A 1 343 ? 16.480 48.564 24.658 1.00 7.47 387 ASP A O 1
ATOM 2611 N N . LEU A 1 344 ? 16.533 47.032 26.314 1.00 7.40 388 LEU A N 1
ATOM 2612 C CA . LEU A 1 344 ? 15.567 47.719 27.173 1.00 7.01 388 LEU A CA 1
ATOM 2613 C C . LEU A 1 344 ? 16.184 48.847 27.991 1.00 6.85 388 LEU A C 1
ATOM 2614 O O . LEU A 1 344 ? 15.469 49.573 28.672 1.00 7.47 388 LEU A O 1
ATOM 2619 N N . GLY A 1 345 ? 17.502 48.999 27.932 1.00 6.78 389 GLY A N 1
ATOM 2620 C CA . GLY A 1 345 ? 18.172 50.027 28.717 1.00 7.41 389 GLY A CA 1
ATOM 2621 C C . GLY A 1 345 ? 18.378 49.613 30.155 1.00 7.61 389 GLY A C 1
ATOM 2622 O O . GLY A 1 345 ? 18.481 50.464 31.038 1.00 7.94 389 GLY A O 1
ATOM 2623 N N . LEU A 1 346 ? 18.428 48.301 30.381 1.00 8.04 390 LEU A N 1
ATOM 2624 C CA . LEU A 1 346 ? 18.798 47.748 31.682 1.00 8.34 390 LEU A CA 1
ATOM 2625 C C . LEU A 1 346 ? 20.203 47.190 31.578 1.00 8.94 390 LEU A C 1
ATOM 2626 O O . LEU A 1 346 ? 20.662 46.869 30.480 1.00 9.80 390 LEU A O 1
ATOM 2631 N N . THR A 1 347 ? 20.895 47.085 32.710 1.00 9.27 391 THR A N 1
ATOM 2632 C CA . THR A 1 347 ? 22.185 46.391 32.734 1.00 9.95 391 THR A CA 1
ATOM 2633 C C . THR A 1 347 ? 21.957 44.881 32.759 1.00 10.11 391 THR A C 1
ATOM 2634 O O . THR A 1 347 ? 20.823 44.410 32.897 1.00 9.74 391 THR A O 1
ATOM 2638 N N . ASN A 1 348 ? 23.038 44.121 32.621 1.00 10.52 392 ASN A N 1
ATOM 2639 C CA . ASN A 1 348 ? 22.950 42.673 32.735 1.00 11.51 392 ASN A CA 1
ATOM 2640 C C . ASN A 1 348 ? 22.955 42.245 34.206 1.00 11.90 392 ASN A C 1
ATOM 2641 O O . ASN A 1 348 ? 23.911 41.639 34.709 1.00 12.90 392 ASN A O 1
ATOM 2646 N N . ALA A 1 349 ? 21.858 42.584 34.878 1.00 11.52 393 ALA A N 1
ATOM 2647 C CA . ALA A 1 349 ? 21.608 42.240 36.270 1.00 11.38 393 ALA A CA 1
ATOM 2648 C C . ALA A 1 349 ? 20.263 41.526 36.350 1.00 11.21 393 ALA A C 1
ATOM 2649 O O . ALA A 1 349 ? 19.403 41.713 35.493 1.00 10.70 393 ALA A O 1
ATOM 2651 N N . SER A 1 350 ? 20.083 40.714 37.386 1.00 10.83 394 SER A N 1
ATOM 2652 C CA . SER A 1 350 ? 18.865 39.928 37.555 1.00 11.02 394 SER A CA 1
ATOM 2653 C C . SER A 1 350 ? 17.593 40.773 37.505 1.00 10.89 394 SER A C 1
ATOM 2654 O O . SER A 1 350 ? 17.521 41.861 38.093 1.00 12.06 394 SER A O 1
ATOM 2659 N N . ALA A 1 351 ? 16.605 40.268 36.777 1.00 9.95 395 ALA A N 1
ATOM 2660 C CA . ALA A 1 351 ? 15.267 40.857 36.750 1.00 9.73 395 ALA A CA 1
ATOM 2661 C C . ALA A 1 351 ? 14.250 39.738 36.624 1.00 9.64 395 ALA A C 1
ATOM 2662 O O . ALA A 1 351 ? 14.576 38.656 36.123 1.00 9.73 395 ALA A O 1
ATOM 2664 N N . THR A 1 352 ? 13.028 40.006 37.075 1.00 9.61 396 THR A N 1
ATOM 2665 C CA . THR A 1 352 ? 11.947 39.023 37.099 1.00 9.61 396 THR A CA 1
ATOM 2666 C C . THR A 1 352 ? 10.985 39.242 35.938 1.00 9.36 396 THR A C 1
ATOM 2667 O O . THR A 1 352 ? 10.546 40.367 35.690 1.00 9.07 396 THR A O 1
ATOM 2671 N N . VAL A 1 353 ? 10.667 38.157 35.239 1.00 9.00 397 VAL A N 1
ATOM 2672 C CA . VAL A 1 353 ? 9.766 38.185 34.095 1.00 8.86 397 VAL A CA 1
ATOM 2673 C C . VAL A 1 353 ? 8.389 37.665 34.499 1.00 8.94 397 VAL A C 1
ATOM 2674 O O . VAL A 1 353 ? 8.270 36.627 35.155 1.00 8.88 397 VAL A O 1
ATOM 2678 N N . ARG A 1 354 ? 7.350 38.403 34.111 1.00 8.29 398 ARG A N 1
ATOM 2679 C CA . ARG A 1 354 ? 5.969 38.029 34.397 1.00 8.57 398 ARG A CA 1
ATOM 2680 C C . ARG A 1 354 ? 5.158 38.030 33.112 1.00 8.71 398 ARG A C 1
ATOM 2681 O O . ARG A 1 354 ? 5.284 38.932 32.299 1.00 8.76 398 ARG A O 1
ATOM 2689 N N . ASP A 1 355 ? 4.317 37.015 32.947 1.00 8.41 399 ASP A N 1
ATOM 2690 C CA . ASP A 1 355 ? 3.397 36.901 31.828 1.00 9.25 399 ASP A CA 1
ATOM 2691 C C . ASP A 1 355 ? 2.057 37.453 32.301 1.00 9.05 399 ASP A C 1
ATOM 2692 O O . ASP A 1 355 ? 1.474 36.951 33.265 1.00 9.04 399 ASP A O 1
ATOM 2697 N N . LEU A 1 356 ? 1.573 38.498 31.633 1.00 8.56 400 LEU A N 1
ATOM 2698 C CA . LEU A 1 356 ? 0.403 39.230 32.111 1.00 9.00 400 LEU A CA 1
ATOM 2699 C C . LEU A 1 356 ? -0.938 38.579 31.787 1.00 9.01 400 LEU A C 1
ATOM 2700 O O . LEU A 1 356 ? -1.952 38.952 32.371 1.00 9.37 400 LEU A O 1
ATOM 2705 N N . TRP A 1 357 ? -0.939 37.614 30.868 1.00 9.20 401 TRP A N 1
ATOM 2706 C CA . TRP A 1 357 ? -2.145 36.840 30.568 1.00 10.03 401 TRP A CA 1
ATOM 2707 C C . TRP A 1 357 ? -2.207 35.570 31.405 1.00 10.64 401 TRP A C 1
ATOM 2708 O O . TRP A 1 357 ? -3.274 35.192 31.873 1.00 11.45 401 TRP A O 1
ATOM 2719 N N . ALA A 1 358 ? -1.058 34.936 31.615 1.00 11.39 402 ALA A N 1
ATOM 2720 C CA . ALA A 1 358 ? -0.976 33.848 32.587 1.00 12.09 402 ALA A CA 1
ATOM 2721 C C . ALA A 1 358 ? -1.145 34.363 34.019 1.00 12.56 402 ALA A C 1
ATOM 2722 O O . ALA A 1 358 ? -1.535 33.603 34.915 1.00 13.18 402 ALA A O 1
ATOM 2724 N N . ARG A 1 359 ? -0.864 35.655 34.221 1.00 12.70 403 ARG A N 1
ATOM 2725 C CA . ARG A 1 359 ? -0.831 36.296 35.548 1.00 12.86 403 ARG A CA 1
ATOM 2726 C C . ARG A 1 359 ? 0.086 35.525 36.506 1.00 13.16 403 ARG A C 1
ATOM 2727 O O . ARG A 1 359 ? -0.275 35.238 37.655 1.00 13.69 403 ARG A O 1
ATOM 2742 N N . GLN A 1 360 ? 1.276 35.193 36.008 1.00 13.40 404 GLN A N 1
ATOM 2743 C CA . GLN A 1 360 ? 2.266 34.427 36.759 1.00 13.76 404 GLN A CA 1
ATOM 2744 C C . GLN A 1 360 ? 3.674 34.860 36.397 1.00 13.40 404 GLN A C 1
ATOM 2745 O O . GLN A 1 360 ? 3.958 35.169 35.238 1.00 12.48 404 GLN A O 1
ATOM 2751 N N . ASN A 1 361 ? 4.555 34.867 37.395 1.00 13.23 405 ASN A N 1
ATOM 2752 C CA . ASN A 1 361 ? 5.982 35.043 37.150 1.00 13.35 405 ASN A CA 1
ATOM 2753 C C . ASN A 1 361 ? 6.512 33.802 36.441 1.00 13.37 405 ASN A C 1
ATOM 2754 O O . ASN A 1 361 ? 6.145 32.675 36.795 1.00 14.19 405 ASN A O 1
ATOM 2759 N N . VAL A 1 362 ? 7.350 34.013 35.431 1.00 13.34 406 VAL A N 1
ATOM 2760 C CA . VAL A 1 362 ? 7.780 32.927 34.543 1.00 13.42 406 VAL A CA 1
ATOM 2761 C C . VAL A 1 362 ? 9.294 32.744 34.481 1.00 13.64 406 VAL A C 1
ATOM 2762 O O . VAL A 1 362 ? 9.798 31.962 33.668 1.00 14.96 406 VAL A O 1
ATOM 2766 N N . GLY A 1 363 ? 10.017 33.470 35.327 1.00 13.30 407 GLY A N 1
ATOM 2767 C CA . GLY A 1 363 ? 11.448 33.252 35.473 1.00 12.96 407 GLY A CA 1
ATOM 2768 C C . GLY A 1 363 ? 12.236 34.503 35.776 1.00 12.48 407 GLY A C 1
ATOM 2769 O O . GLY A 1 363 ? 11.680 35.603 35.849 1.00 12.25 407 GLY A O 1
ATOM 2770 N N . THR A 1 364 ? 13.536 34.316 35.971 1.00 12.05 408 THR A N 1
ATOM 2771 C CA . THR A 1 364 ? 14.471 35.417 36.180 1.00 11.73 408 THR A CA 1
ATOM 2772 C C . THR A 1 364 ? 15.638 35.256 35.225 1.00 11.31 408 THR A C 1
ATOM 2773 O O . THR A 1 364 ? 15.943 34.144 34.784 1.00 11.32 408 THR A O 1
ATOM 2777 N N . SER A 1 365 ? 16.282 36.372 34.899 1.00 10.31 409 SER A N 1
ATOM 2778 C CA . SER A 1 365 ? 17.485 36.358 34.067 1.00 9.78 409 SER A CA 1
ATOM 2779 C C . SER A 1 365 ? 18.299 37.612 34.304 1.00 9.78 409 SER A C 1
ATOM 2780 O O . SER A 1 365 ? 17.751 38.663 34.650 1.00 9.63 409 SER A O 1
ATOM 2783 N N . ALA A 1 366 ? 19.608 37.496 34.106 1.00 9.76 410 ALA A N 1
ATOM 2784 C CA . ALA A 1 366 ? 20.475 38.661 34.115 1.00 9.70 410 ALA A CA 1
ATOM 2785 C C . ALA A 1 366 ? 20.760 39.189 32.704 1.00 9.47 410 ALA A C 1
ATOM 2786 O O . ALA A 1 366 ? 21.522 40.137 32.558 1.00 9.92 410 ALA A O 1
ATOM 2788 N N . THR A 1 367 ? 20.159 38.590 31.671 1.00 9.18 411 THR A N 1
ATOM 2789 C CA . THR A 1 367 ? 20.430 39.019 30.286 1.00 8.87 411 THR A CA 1
ATOM 2790 C C . THR A 1 367 ? 19.212 39.174 29.372 1.00 8.64 411 THR A C 1
ATOM 2791 O O . THR A 1 367 ? 19.234 39.991 28.455 1.00 8.48 411 THR A O 1
ATOM 2795 N N . GLY A 1 368 ? 18.168 38.376 29.569 1.00 8.34 412 GLY A N 1
ATOM 2796 C CA . GLY A 1 368 ? 17.055 38.418 28.621 1.00 8.78 412 GLY A CA 1
ATOM 2797 C C . GLY A 1 368 ? 16.027 37.334 28.810 1.00 8.91 412 GLY A C 1
ATOM 2798 O O . GLY A 1 368 ? 16.113 36.537 29.744 1.00 9.16 412 GLY A O 1
ATOM 2799 N N . TYR A 1 369 ? 15.055 37.301 27.907 1.00 9.09 413 TYR A N 1
ATOM 2800 C CA . TYR A 1 369 ? 13.980 36.328 27.985 1.00 9.60 413 TYR A CA 1
ATOM 2801 C C . TYR A 1 369 ? 13.499 35.933 26.598 1.00 9.79 413 TYR A C 1
ATOM 2802 O O . TYR A 1 369 ? 13.372 36.778 25.708 1.00 9.14 413 TYR A O 1
ATOM 2811 N N . THR A 1 370 ? 13.226 34.640 26.438 1.00 9.75 414 THR A N 1
ATOM 2812 C CA . THR A 1 370 ? 12.761 34.068 25.185 1.00 10.40 414 THR A CA 1
ATOM 2813 C C . THR A 1 370 ? 11.452 33.318 25.410 1.00 10.66 414 THR A C 1
ATOM 2814 O O . THR A 1 370 ? 11.322 32.533 26.356 1.00 11.00 414 THR A O 1
ATOM 2818 N N . ALA A 1 371 ? 10.484 33.576 24.539 1.00 10.95 415 ALA A N 1
ATOM 2819 C CA . ALA A 1 371 ? 9.214 32.859 24.561 1.00 11.21 415 ALA A CA 1
ATOM 2820 C C . ALA A 1 371 ? 8.803 32.402 23.168 1.00 11.32 415 ALA A C 1
ATOM 2821 O O . ALA A 1 371 ? 9.136 33.044 22.169 1.00 11.21 415 ALA A O 1
ATOM 2823 N N . SER A 1 372 ? 8.087 31.281 23.108 1.00 11.43 416 SER A N 1
ATOM 2824 C CA . SER A 1 372 ? 7.491 30.827 21.862 1.00 11.79 416 SER A CA 1
ATOM 2825 C C . SER A 1 372 ? 6.245 31.665 21.610 1.00 11.49 416 SER A C 1
ATOM 2826 O O . SER A 1 372 ? 5.412 31.828 22.500 1.00 12.00 416 SER A O 1
ATOM 2829 N N . VAL A 1 373 ? 6.136 32.210 20.401 1.00 11.16 417 VAL A N 1
ATOM 2830 C CA . VAL A 1 373 ? 5.012 33.073 20.031 1.00 11.01 417 VAL A CA 1
ATOM 2831 C C . VAL A 1 373 ? 4.340 32.538 18.767 1.00 11.20 417 VAL A C 1
ATOM 2832 O O . VAL A 1 373 ? 5.003 32.341 17.752 1.00 11.04 417 VAL A O 1
ATOM 2836 N N . PRO A 1 374 ? 3.014 32.307 18.827 1.00 11.71 418 PRO A N 1
ATOM 2837 C CA . PRO A 1 374 ? 2.279 31.778 17.673 1.00 11.88 418 PRO A CA 1
ATOM 2838 C C . PRO A 1 374 ? 2.300 32.723 16.474 1.00 12.06 418 PRO A C 1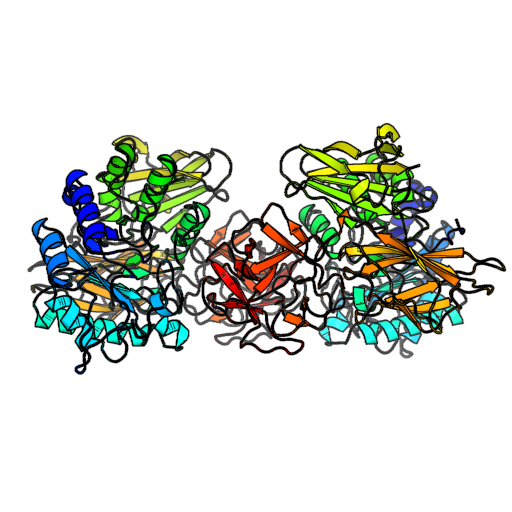
ATOM 2839 O O . PRO A 1 374 ? 2.476 33.933 16.646 1.00 11.68 418 PRO A O 1
ATOM 2843 N N . ALA A 1 375 ? 2.126 32.171 15.271 1.00 11.86 419 ALA A N 1
ATOM 2844 C CA . ALA A 1 375 ? 1.976 32.971 14.052 1.00 11.71 419 ALA A CA 1
ATOM 2845 C C . ALA A 1 375 ? 0.860 33.990 14.234 1.00 11.56 419 ALA A C 1
ATOM 2846 O O . ALA A 1 375 ? -0.263 33.632 14.607 1.00 11.74 419 ALA A O 1
ATOM 2848 N N . GLY A 1 376 ? 1.180 35.260 13.996 1.00 11.10 420 GLY A N 1
ATOM 2849 C CA . GLY A 1 376 ? 0.210 36.340 14.155 1.00 10.53 420 GLY A CA 1
ATOM 2850 C C . GLY A 1 376 ? -0.122 36.690 15.598 1.00 10.16 420 GLY A C 1
ATOM 2851 O O . GLY A 1 376 ? -0.973 37.542 15.844 1.00 10.06 420 GLY A O 1
ATOM 2852 N N . GLY A 1 377 ? 0.545 36.036 16.548 1.00 9.79 421 GLY A N 1
ATOM 2853 C CA . GLY A 1 377 ? 0.234 36.188 17.967 1.00 9.23 421 GLY A CA 1
ATOM 2854 C C . GLY A 1 377 ? 1.199 37.082 18.722 1.00 8.50 421 GLY A C 1
ATOM 2855 O O . GLY A 1 377 ? 2.098 37.683 18.135 1.00 8.67 421 GLY A O 1
ATOM 2856 N N . SER A 1 378 ? 1.015 37.153 20.038 1.00 7.98 422 SER A N 1
ATOM 2857 C CA . SER A 1 378 ? 1.846 38.003 20.883 1.00 8.03 422 SER A CA 1
ATOM 2858 C C . SER A 1 378 ? 1.892 37.485 22.307 1.00 8.17 422 SER A C 1
ATOM 2859 O O . SER A 1 378 ? 0.998 36.754 22.750 1.00 8.52 422 SER A O 1
ATOM 2862 N N . VAL A 1 379 ? 2.947 37.879 23.014 1.00 8.16 423 VAL A N 1
ATOM 2863 C CA . VAL A 1 379 ? 3.103 37.584 24.428 1.00 8.51 423 VAL A CA 1
ATOM 2864 C C . VAL A 1 379 ? 3.331 38.913 25.139 1.00 8.65 423 VAL A C 1
ATOM 2865 O O . VAL A 1 379 ? 4.100 39.745 24.660 1.00 8.85 423 VAL A O 1
ATOM 2869 N N . MET A 1 380 ? 2.646 39.096 26.266 1.00 8.27 424 MET A N 1
ATOM 2870 C CA . MET A 1 380 ? 2.677 40.329 27.048 1.00 8.92 424 MET A CA 1
ATOM 2871 C C . MET A 1 380 ? 3.396 40.062 28.370 1.00 8.59 424 MET A C 1
ATOM 2872 O O . MET A 1 380 ? 2.951 39.227 29.169 1.00 8.51 424 MET A O 1
ATOM 2877 N N . LEU A 1 381 ? 4.499 40.777 28.597 1.00 7.90 425 LEU A N 1
ATOM 2878 C CA . LEU A 1 381 ? 5.335 40.568 29.780 1.00 7.53 425 LEU A CA 1
ATOM 2879 C C . LEU A 1 381 ? 5.622 41.858 30.528 1.00 7.52 425 LEU A C 1
ATOM 2880 O O . LEU A 1 381 ? 5.502 42.954 29.974 1.00 7.24 425 LEU A O 1
ATOM 2885 N N . THR A 1 382 ? 6.010 41.716 31.791 1.00 7.14 426 THR A N 1
ATOM 2886 C CA . THR A 1 382 ? 6.785 42.755 32.455 1.00 7.40 426 THR A CA 1
ATOM 2887 C C . THR A 1 382 ? 8.134 42.187 32.849 1.00 7.43 426 THR A C 1
ATOM 2888 O O . THR A 1 382 ? 8.267 40.973 33.088 1.00 8.25 426 THR A O 1
ATOM 2892 N N . VAL A 1 383 ? 9.120 43.077 32.896 1.00 7.40 427 VAL A N 1
ATOM 2893 C CA . VAL A 1 383 ? 10.459 42.791 33.375 1.00 7.70 427 VAL A CA 1
ATOM 2894 C C . VAL A 1 383 ? 10.673 43.797 34.493 1.00 8.07 427 VAL A C 1
ATOM 2895 O O . VAL A 1 383 ? 10.709 45.006 34.247 1.00 8.06 427 VAL A O 1
ATOM 2899 N N . THR A 1 384 ? 10.763 43.310 35.728 1.00 7.94 428 THR A N 1
ATOM 2900 C CA . THR A 1 384 ? 10.802 44.202 36.887 1.00 8.41 428 THR A CA 1
ATOM 2901 C C . THR A 1 384 ? 11.944 43.849 37.824 1.00 8.58 428 THR A C 1
ATOM 2902 O O . THR A 1 384 ? 12.485 42.748 37.764 1.00 8.64 428 THR A O 1
ATOM 2906 N N . GLY A 1 385 ? 12.308 44.794 38.683 1.00 8.93 429 GLY A N 1
ATOM 2907 C CA . GLY A 1 385 ? 13.425 44.600 39.597 1.00 9.22 429 GLY A CA 1
ATOM 2908 C C . GLY A 1 385 ? 14.781 44.663 38.918 1.00 9.43 429 GLY A C 1
ATOM 2909 O O . GLY A 1 385 ? 15.779 44.246 39.494 1.00 10.22 429 GLY A O 1
ATOM 2910 N N . GLY A 1 386 ? 14.819 45.183 37.692 1.00 8.99 430 GLY A N 1
ATOM 2911 C CA . GLY A 1 386 ? 16.069 45.321 36.956 1.00 8.77 430 GLY A CA 1
ATOM 2912 C C . GLY A 1 386 ? 16.914 46.475 37.451 1.00 8.56 430 GLY A C 1
ATOM 2913 O O . GLY A 1 386 ? 16.500 47.234 38.328 1.00 8.88 430 GLY A O 1
ATOM 2914 N N . THR A 1 387 ? 18.109 46.591 36.887 1.00 8.53 431 THR A N 1
ATOM 2915 C CA . THR A 1 387 ? 18.994 47.703 37.184 1.00 8.79 431 THR A CA 1
ATOM 2916 C C . THR A 1 387 ? 19.066 48.606 35.953 1.00 8.49 431 THR A C 1
ATOM 2917 O O . THR A 1 387 ? 19.358 48.139 34.855 1.00 8.45 431 THR A O 1
ATOM 2921 N N . GLU A 1 388 ? 18.781 49.890 36.144 1.00 8.53 432 GLU A N 1
ATOM 2922 C CA . GLU A 1 388 ? 18.838 50.855 35.051 1.00 8.86 432 GLU A CA 1
ATOM 2923 C C . GLU A 1 388 ? 20.252 51.068 34.529 1.00 9.34 432 GLU A C 1
ATOM 2924 O O . GLU A 1 388 ? 21.215 51.075 35.296 1.00 9.50 432 GLU A O 1
ATOM 2930 N N . ALA A 1 389 ? 20.362 51.263 33.219 1.00 9.88 433 ALA A N 1
ATOM 2931 C CA . ALA A 1 389 ? 21.595 51.753 32.614 1.00 10.61 433 ALA A CA 1
ATOM 2932 C C . ALA A 1 389 ? 22.055 53.022 33.336 1.00 11.05 433 ALA A C 1
ATOM 2933 O O . ALA A 1 389 ? 21.228 53.794 33.842 1.00 11.26 433 ALA A O 1
ATOM 2935 N N A ALA A 1 390 ? 23.365 53.261 33.385 0.50 11.40 434 ALA A N 1
ATOM 2936 N N B ALA A 1 390 ? 23.371 53.208 33.366 0.50 11.29 434 ALA A N 1
ATOM 2937 C CA A ALA A 1 390 ? 23.932 54.329 34.233 0.50 11.66 434 ALA A CA 1
ATOM 2938 C CA B ALA A 1 390 ? 23.974 54.432 33.851 0.50 11.50 434 ALA A CA 1
ATOM 2939 C C A ALA A 1 390 ? 23.437 55.756 33.959 0.50 11.78 434 ALA A C 1
ATOM 2940 C C B ALA A 1 390 ? 23.343 55.603 33.124 0.50 11.46 434 ALA A C 1
ATOM 2941 O O A ALA A 1 390 ? 23.161 56.503 34.894 0.50 11.79 434 ALA A O 1
ATOM 2942 O O B ALA A 1 390 ? 23.319 55.649 31.894 0.50 11.50 434 ALA A O 1
ATOM 2945 N N A GLY A 1 391 ? 23.344 56.147 32.693 0.50 11.79 435 GLY A N 1
ATOM 2946 N N B GLY A 1 391 ? 22.792 56.530 33.891 0.50 11.72 435 GLY A N 1
ATOM 2947 C CA A GLY A 1 391 ? 22.808 57.470 32.346 0.50 11.68 435 GLY A CA 1
ATOM 2948 C CA B GLY A 1 391 ? 22.230 57.728 33.315 0.50 11.60 435 GLY A CA 1
ATOM 2949 C C A GLY A 1 391 ? 23.660 58.668 32.756 0.50 11.72 435 GLY A C 1
ATOM 2950 C C B GLY A 1 391 ? 23.211 58.857 33.487 0.50 11.60 435 GLY A C 1
ATOM 2951 O O A GLY A 1 391 ? 24.820 58.490 33.152 0.50 11.73 435 GLY A O 1
ATOM 2952 O O B GLY A 1 391 ? 24.096 58.801 34.328 0.50 11.49 435 GLY A O 1
ATOM 2953 N N . GLY A 1 392 ? 23.078 59.875 32.662 1.00 11.52 436 GLY A N 1
ATOM 2954 C CA . GLY A 1 392 ? 23.772 61.137 32.924 1.00 12.15 436 GLY A CA 1
ATOM 2955 C C . GLY A 1 392 ? 22.869 62.080 33.701 1.00 12.87 436 GLY A C 1
ATOM 2956 O O . GLY A 1 392 ? 21.642 61.985 33.615 1.00 13.46 436 GLY A O 1
ATOM 2957 N N . ALA A 1 393 ? 23.479 62.977 34.470 1.00 12.58 437 ALA A N 1
ATOM 2958 C CA . ALA A 1 393 ? 22.756 64.030 35.182 1.00 12.94 437 ALA A CA 1
ATOM 2959 C C . ALA A 1 393 ? 23.312 65.391 34.800 1.00 13.04 437 ALA A C 1
ATOM 2960 O O . ALA A 1 393 ? 24.535 65.566 34.682 1.00 13.51 437 ALA A O 1
ATOM 2962 N N . TYR A 1 394 ? 22.418 66.356 34.607 1.00 13.07 438 TYR A N 1
ATOM 2963 C CA . TYR A 1 394 ? 22.804 67.679 34.126 1.00 13.32 438 TYR A CA 1
ATOM 2964 C C . TYR A 1 394 ? 22.132 68.784 34.912 1.00 14.45 438 TYR A C 1
ATOM 2965 O O . TYR A 1 394 ? 20.971 68.663 35.303 1.00 14.51 438 TYR A O 1
ATOM 2974 N N . ALA A 1 395 ? 22.894 69.848 35.154 1.00 15.55 439 ALA A N 1
ATOM 2975 C CA . ALA A 1 395 ? 22.369 71.093 35.692 1.00 16.38 439 ALA A CA 1
ATOM 2976 C C . ALA A 1 395 ? 22.345 72.120 34.570 1.00 16.96 439 ALA A C 1
ATOM 2977 O O . ALA A 1 395 ? 23.261 72.161 33.739 1.00 17.60 439 ALA A O 1
ATOM 2979 N N . ALA A 1 396 ? 21.301 72.947 34.545 1.00 17.43 440 ALA A N 1
ATOM 2980 C CA . ALA A 1 396 ? 21.136 73.963 33.506 1.00 18.45 440 ALA A CA 1
ATOM 2981 C C . ALA A 1 396 ? 22.336 74.903 33.473 1.00 19.28 440 ALA A C 1
ATOM 2982 O O . ALA A 1 396 ? 22.811 75.351 34.522 1.00 19.62 440 ALA A O 1
ATOM 2984 N N . THR A 1 397 ? 22.833 75.174 32.270 1.00 20.12 441 THR A N 1
ATOM 2985 C CA . THR A 1 397 ? 23.980 76.069 32.094 1.00 21.23 441 THR A CA 1
ATOM 2986 C C . THR A 1 397 ? 23.528 77.518 31.899 1.00 21.62 441 THR A C 1
ATOM 2987 O O . THR A 1 397 ? 24.315 78.454 32.070 1.00 22.26 441 THR A O 1
ATOM 2991 N N . SER A 1 398 ? 22.257 77.683 31.535 1.00 21.99 442 SER A N 1
ATOM 2992 C CA . SER A 1 398 ? 21.564 78.972 31.561 1.00 22.08 442 SER A CA 1
ATOM 2993 C C . SER A 1 398 ? 20.076 78.708 31.798 1.00 22.07 442 SER A C 1
ATOM 2994 O O . SER A 1 398 ? 19.654 77.552 31.834 1.00 21.86 442 SER A O 1
ATOM 2997 N N . THR A 1 399 ? 19.288 79.768 31.970 1.00 21.90 443 THR A N 1
ATOM 2998 C CA . THR A 1 399 ? 17.871 79.622 32.311 1.00 21.75 443 THR A CA 1
ATOM 2999 C C . THR A 1 399 ? 17.123 78.695 31.344 1.00 21.07 443 THR A C 1
ATOM 3000 O O . THR A 1 399 ? 17.010 78.975 30.147 1.00 21.09 443 THR A O 1
ATOM 3004 N N . GLY A 1 400 ? 16.648 77.578 31.888 1.00 20.43 444 GLY A N 1
ATOM 3005 C CA . GLY A 1 400 ? 15.870 76.591 31.140 1.00 19.73 444 GLY A CA 1
ATOM 3006 C C . GLY A 1 400 ? 16.625 75.826 30.066 1.00 19.34 444 GLY A C 1
ATOM 3007 O O . GLY A 1 400 ? 16.009 75.128 29.261 1.00 19.53 444 GLY A O 1
ATOM 3008 N N . ARG A 1 401 ? 17.952 75.942 30.052 1.00 18.44 445 ARG A N 1
ATOM 3009 C CA . ARG A 1 401 ? 18.753 75.339 28.987 1.00 17.56 445 ARG A CA 1
ATOM 3010 C C . ARG A 1 401 ? 19.789 74.350 29.523 1.00 16.56 445 ARG A C 1
ATOM 3011 O O . ARG A 1 401 ? 20.646 74.703 30.339 1.00 16.15 445 ARG A O 1
ATOM 3019 N N . TYR A 1 402 ? 19.689 73.107 29.056 1.00 14.93 446 TYR A N 1
ATOM 3020 C CA . TYR A 1 402 ? 20.618 72.045 29.422 1.00 14.20 446 TYR A CA 1
ATOM 3021 C C . TYR A 1 402 ? 21.503 71.754 28.221 1.00 14.01 446 TYR A C 1
ATOM 3022 O O . TYR A 1 402 ? 21.002 71.462 27.135 1.00 14.38 446 TYR A O 1
ATOM 3031 N N . THR A 1 403 ? 22.815 71.863 28.412 1.00 13.57 447 THR A N 1
ATOM 3032 C CA . THR A 1 403 ? 23.775 71.698 27.319 1.00 13.41 447 THR A CA 1
ATOM 3033 C C . THR A 1 403 ? 24.800 70.603 27.621 1.00 12.89 447 THR A C 1
ATOM 3034 O O . THR A 1 403 ? 24.935 70.159 28.762 1.00 13.04 447 THR A O 1
ATOM 3038 N N . GLY A 1 404 ? 25.519 70.168 26.588 1.00 12.65 448 GLY A N 1
ATOM 3039 C CA . GLY A 1 404 ? 26.517 69.113 26.740 1.00 12.34 448 GLY A CA 1
ATOM 3040 C C . GLY A 1 404 ? 25.913 67.747 27.002 1.00 11.79 448 GLY A C 1
ATOM 3041 O O . GLY A 1 404 ? 26.574 66.849 27.531 1.00 12.71 448 GLY A O 1
ATOM 3042 N N . VAL A 1 405 ? 24.648 67.584 26.628 1.00 10.66 449 VAL A N 1
ATOM 3043 C CA . VAL A 1 405 ? 23.932 66.348 26.902 1.00 9.92 449 VAL A CA 1
ATOM 3044 C C . VAL A 1 405 ? 24.457 65.262 25.969 1.00 9.62 449 VAL A C 1
ATOM 3045 O O . VAL A 1 405 ? 24.551 65.459 24.758 1.00 8.53 449 VAL A O 1
ATOM 3049 N N . THR A 1 406 ? 24.825 64.130 26.566 1.00 9.46 450 THR A N 1
ATOM 3050 C CA . THR A 1 406 ? 25.609 63.106 25.884 1.00 9.67 450 THR A CA 1
ATOM 3051 C C . THR A 1 406 ? 24.809 61.846 25.570 1.00 9.57 450 THR A C 1
ATOM 3052 O O . THR A 1 406 ? 23.988 61.395 26.375 1.00 10.12 450 THR A O 1
ATOM 3056 N N . ALA A 1 407 ? 25.053 61.299 24.383 1.00 9.34 451 ALA A N 1
ATOM 3057 C CA . ALA A 1 407 ? 24.494 60.015 23.976 1.00 9.08 451 ALA A CA 1
ATOM 3058 C C . ALA A 1 407 ? 25.587 59.166 23.325 1.00 8.95 451 ALA A C 1
ATOM 3059 O O . ALA A 1 407 ? 26.316 59.644 22.448 1.00 9.31 451 ALA A O 1
ATOM 3061 N N . ALA A 1 408 ? 25.711 57.914 23.763 1.00 8.91 452 ALA A N 1
ATOM 3062 C CA . ALA A 1 408 ? 26.688 56.987 23.176 1.00 8.88 452 ALA A CA 1
ATOM 3063 C C . ALA A 1 408 ? 26.338 56.640 21.728 1.00 8.86 452 ALA A C 1
ATOM 3064 O O . ALA A 1 408 ? 27.216 56.322 20.920 1.00 9.35 452 ALA A O 1
ATOM 3066 N N . SER A 1 409 ? 25.046 56.698 21.418 1.00 8.42 453 SER A N 1
ATOM 3067 C CA . SER A 1 409 ? 24.535 56.447 20.083 1.00 8.02 453 SER A CA 1
ATOM 3068 C C . SER A 1 409 ? 23.425 57.436 19.785 1.00 7.51 453 SER A C 1
ATOM 3069 O O . SER A 1 409 ? 22.747 57.909 20.695 1.00 7.69 453 SER A O 1
ATOM 3072 N N . THR A 1 410 ? 23.230 57.745 18.507 1.00 7.32 454 THR A N 1
ATOM 3073 C CA . THR A 1 410 ? 21.999 58.410 18.095 1.00 7.15 454 THR A CA 1
ATOM 3074 C C . THR A 1 410 ? 20.836 57.478 18.442 1.00 7.22 454 THR A C 1
ATOM 3075 O O . THR A 1 410 ? 20.920 56.266 18.253 1.00 7.55 454 THR A O 1
ATOM 3079 N N . GLY A 1 411 ? 19.770 58.045 18.995 1.00 6.52 455 GLY A N 1
ATOM 3080 C CA . GLY A 1 411 ? 18.595 57.238 19.327 1.00 6.58 455 GLY A CA 1
ATOM 3081 C C . GLY A 1 411 ? 17.767 57.797 20.459 1.00 6.13 455 GLY A C 1
ATOM 3082 O O . GLY A 1 411 ? 17.987 58.925 20.914 1.00 6.42 455 GLY A O 1
ATOM 3083 N N . LEU A 1 412 ? 16.810 56.991 20.915 1.00 6.01 456 LEU A N 1
ATOM 3084 C CA . LEU A 1 412 ? 15.838 57.442 21.899 1.00 5.94 456 LEU A CA 1
ATOM 3085 C C . LEU A 1 412 ? 16.358 57.327 23.325 1.00 5.80 456 LEU A C 1
ATOM 3086 O O . LEU A 1 412 ? 17.023 56.352 23.681 1.00 6.67 456 LEU A O 1
ATOM 3091 N N . ASN A 1 413 ? 16.054 58.352 24.117 1.00 5.84 457 ASN A N 1
ATOM 3092 C CA . ASN A 1 413 ? 16.456 58.453 25.513 1.00 5.89 457 ASN A CA 1
ATOM 3093 C C . ASN A 1 413 ? 15.260 58.814 26.380 1.00 5.87 457 ASN A C 1
ATOM 3094 O O . ASN A 1 413 ? 14.318 59.464 25.917 1.00 6.40 457 ASN A O 1
ATOM 3099 N N . VAL A 1 414 ? 15.292 58.377 27.635 1.00 6.04 458 VAL A N 1
ATOM 3100 C CA . VAL A 1 414 ? 14.319 58.828 28.626 1.00 6.41 458 VAL A CA 1
ATOM 3101 C C . VAL A 1 414 ? 14.950 59.952 29.431 1.00 6.57 458 VAL A C 1
ATOM 3102 O O . VAL A 1 414 ? 16.059 59.808 29.955 1.00 6.98 458 VAL A O 1
ATOM 3106 N N . VAL A 1 415 ? 14.252 61.080 29.493 1.00 6.64 459 VAL A N 1
ATOM 3107 C CA . VAL A 1 415 ? 14.697 62.225 30.285 1.00 6.95 459 VAL A CA 1
ATOM 3108 C C . VAL A 1 415 ? 13.725 62.461 31.433 1.00 6.94 459 VAL A C 1
ATOM 3109 O O . VAL A 1 415 ? 12.520 62.594 31.215 1.00 7.04 459 VAL A O 1
ATOM 3113 N N . ASP A 1 416 ? 14.261 62.507 32.651 1.00 6.83 460 ASP A N 1
ATOM 3114 C CA . ASP A 1 416 ? 13.472 62.839 33.838 1.00 7.33 460 ASP A CA 1
ATOM 3115 C C . ASP A 1 416 ? 13.803 64.265 34.232 1.00 7.48 460 ASP A C 1
ATOM 3116 O O . ASP A 1 416 ? 14.958 64.579 34.528 1.00 7.98 460 ASP A O 1
ATOM 3121 N N . VAL A 1 417 ? 12.786 65.122 34.210 1.00 7.24 461 VAL A N 1
ATOM 3122 C CA . VAL A 1 417 ? 12.962 66.555 34.465 1.00 7.58 461 VAL A CA 1
ATOM 3123 C C . VAL A 1 417 ? 12.488 66.877 35.881 1.00 7.85 461 VAL A C 1
ATOM 3124 O O . VAL A 1 417 ? 11.305 66.739 36.187 1.00 7.38 461 VAL A O 1
ATOM 3128 N N . ALA A 1 418 ? 13.419 67.313 36.728 1.00 8.28 462 ALA A N 1
ATOM 3129 C CA . ALA A 1 418 ? 13.108 67.653 38.117 1.00 8.75 462 ALA A CA 1
ATOM 3130 C C . ALA A 1 418 ? 12.581 69.078 38.212 1.00 8.95 462 ALA A C 1
ATOM 3131 O O . ALA A 1 418 ? 13.063 69.967 37.518 1.00 9.55 462 ALA A O 1
ATOM 3133 N N . TYR A 1 419 ? 11.586 69.283 39.067 1.00 8.88 463 TYR A N 1
ATOM 3134 C CA . TYR A 1 419 ? 10.926 70.587 39.190 1.00 8.69 463 TYR A CA 1
ATOM 3135 C C . TYR A 1 419 ? 10.070 70.608 40.447 1.00 9.10 463 TYR A C 1
ATOM 3136 O O . TYR A 1 419 ? 9.783 69.564 41.041 1.00 9.28 463 TYR A O 1
ATOM 3145 N N . THR A 1 420 ? 9.656 71.805 40.843 1.00 9.45 464 THR A N 1
ATOM 3146 C CA . THR A 1 420 ? 8.678 71.973 41.902 1.00 10.30 464 THR A CA 1
ATOM 3147 C C . THR A 1 420 ? 7.517 72.774 41.325 1.00 10.38 464 THR A C 1
ATOM 3148 O O . THR A 1 420 ? 7.725 73.758 40.611 1.00 10.69 464 THR A O 1
ATOM 3152 N N . ASN A 1 421 ? 6.302 72.308 41.602 1.00 11.19 465 ASN A N 1
ATOM 3153 C CA . ASN A 1 421 ? 5.078 73.034 41.291 1.00 11.48 465 ASN A CA 1
ATOM 3154 C C . ASN A 1 421 ? 4.149 72.917 42.488 1.00 12.14 465 ASN A C 1
ATOM 3155 O O . ASN A 1 421 ? 3.279 72.050 42.538 1.00 12.32 465 ASN A O 1
ATOM 3160 N N . ASN A 1 422 ? 4.370 73.792 43.464 1.00 12.85 466 ASN A N 1
ATOM 3161 C CA . ASN A 1 422 ? 3.618 73.775 44.709 1.00 13.63 466 ASN A CA 1
ATOM 3162 C C . ASN A 1 422 ? 2.345 74.614 44.580 1.00 14.37 466 ASN A C 1
ATOM 3163 O O . ASN A 1 422 ? 2.103 75.535 45.364 1.00 14.91 466 ASN A O 1
ATOM 3168 N N . THR A 1 423 ? 1.557 74.300 43.554 1.00 14.75 467 THR A N 1
ATOM 3169 C CA . THR A 1 423 ? 0.243 74.905 43.329 1.00 14.93 467 THR A CA 1
ATOM 3170 C C . THR A 1 423 ? -0.763 73.792 43.036 1.00 15.40 467 THR A C 1
ATOM 3171 O O . THR A 1 423 ? -0.392 72.622 42.962 1.00 15.40 467 THR A O 1
ATOM 3175 N N . SER A 1 424 ? -2.028 74.162 42.853 1.00 15.67 468 SER A N 1
ATOM 3176 C CA . SER A 1 424 ? -3.095 73.190 42.616 1.00 16.25 468 SER A CA 1
ATOM 3177 C C . SER A 1 424 ? -3.345 72.892 41.134 1.00 15.95 468 SER A C 1
ATOM 3178 O O . SER A 1 424 ? -4.222 72.094 40.805 1.00 16.34 468 SER A O 1
ATOM 3181 N N . SER A 1 425 ? -2.578 73.528 40.250 1.00 15.69 469 SER A N 1
ATOM 3182 C CA . SER A 1 425 ? -2.777 73.382 38.804 1.00 15.51 469 SER A CA 1
ATOM 3183 C C . SER A 1 425 ? -1.488 72.993 38.092 1.00 14.61 469 SER A C 1
ATOM 3184 O O . SER A 1 425 ? -0.406 73.435 38.474 1.00 13.98 469 SER A O 1
ATOM 3187 N N . ALA A 1 426 ? -1.617 72.170 37.054 1.00 13.91 470 ALA A N 1
ATOM 3188 C CA . ALA A 1 426 ? -0.490 71.863 36.181 1.00 13.16 470 ALA A CA 1
ATOM 3189 C C . ALA A 1 426 ? -0.016 73.112 35.449 1.00 12.91 470 ALA A C 1
ATOM 3190 O O . ALA A 1 426 ? -0.815 73.999 35.129 1.00 13.10 470 ALA A O 1
ATOM 3192 N N . ARG A 1 427 ? 1.288 73.181 35.196 1.00 12.22 471 ARG A N 1
ATOM 3193 C CA . ARG A 1 427 ? 1.864 74.235 34.364 1.00 12.22 471 ARG A CA 1
ATOM 3194 C C . ARG A 1 427 ? 2.490 73.592 33.140 1.00 11.71 471 ARG A C 1
ATOM 3195 O O . ARG A 1 427 ? 2.853 72.427 33.188 1.00 11.78 471 ARG A O 1
ATOM 3203 N N . THR A 1 428 ? 2.605 74.336 32.046 1.00 11.18 472 THR A N 1
ATOM 3204 C CA . THR A 1 428 ? 3.222 73.789 30.833 1.00 11.15 472 THR A CA 1
ATOM 3205 C C . THR A 1 428 ? 4.470 74.559 30.428 1.00 10.80 472 THR A C 1
ATOM 3206 O O . THR A 1 428 ? 4.643 75.725 30.791 1.00 10.97 472 THR A O 1
ATOM 3210 N N . ALA A 1 429 ? 5.333 73.884 29.675 1.00 10.35 473 ALA A N 1
ATOM 3211 C CA . ALA A 1 429 ? 6.503 74.492 29.057 1.00 9.88 473 ALA A CA 1
ATOM 3212 C C . ALA A 1 429 ? 6.643 73.973 27.634 1.00 9.69 473 ALA A C 1
ATOM 3213 O O . ALA A 1 429 ? 6.141 72.901 27.300 1.00 9.51 473 ALA A O 1
ATOM 3215 N N . THR A 1 430 ? 7.319 74.744 26.791 1.00 9.37 474 THR A N 1
ATOM 3216 C CA . THR A 1 430 ? 7.758 74.259 25.486 1.00 9.85 474 THR A CA 1
ATOM 3217 C C . THR A 1 430 ? 9.143 73.645 25.655 1.00 9.44 474 THR A C 1
ATOM 3218 O O . THR A 1 430 ? 10.017 74.242 26.278 1.00 10.06 474 THR A O 1
ATOM 3222 N N . LEU A 1 431 ? 9.327 72.441 25.118 1.00 8.82 475 LEU A N 1
ATOM 3223 C CA . LEU A 1 431 ? 10.632 71.787 25.103 1.00 8.71 475 LEU A CA 1
ATOM 3224 C C . LEU A 1 431 ? 11.134 71.692 23.671 1.00 8.48 475 LEU A C 1
ATOM 3225 O O . LEU A 1 431 ? 10.402 71.267 22.777 1.00 8.77 475 LEU A O 1
ATOM 3230 N N . GLN A 1 432 ? 12.379 72.105 23.450 1.00 8.94 476 GLN A N 1
ATOM 3231 C CA . GLN A 1 432 ? 13.017 71.865 22.160 1.00 9.04 476 GLN A CA 1
ATOM 3232 C C . GLN A 1 432 ? 14.358 71.169 22.348 1.00 8.46 476 GLN A C 1
ATOM 3233 O O . GLN A 1 432 ? 15.212 71.627 23.105 1.00 8.28 476 GLN A O 1
ATOM 3239 N N . VAL A 1 433 ? 14.514 70.047 21.654 1.00 7.97 477 VAL A N 1
ATOM 3240 C CA . VAL A 1 433 ? 15.749 69.276 21.662 1.00 7.86 477 VAL A CA 1
ATOM 3241 C C . VAL A 1 433 ? 16.524 69.650 20.405 1.00 7.81 477 VAL A C 1
ATOM 3242 O O . VAL A 1 433 ? 16.024 69.484 19.296 1.00 7.70 477 VAL A O 1
ATOM 3246 N N . ASN A 1 434 ? 17.735 70.177 20.581 1.00 8.31 478 ASN A N 1
ATOM 3247 C CA . ASN A 1 434 ? 18.532 70.649 19.446 1.00 8.58 478 ASN A CA 1
ATOM 3248 C C . ASN A 1 434 ? 17.673 71.537 18.557 1.00 8.65 478 ASN A C 1
ATOM 3249 O O . ASN A 1 434 ? 16.929 72.373 19.076 1.00 8.82 478 ASN A O 1
ATOM 3254 N N . GLY A 1 435 ? 17.756 71.355 17.243 1.00 8.37 479 GLY A N 1
ATOM 3255 C CA . GLY A 1 435 ? 16.921 72.115 16.314 1.00 8.44 479 GLY A CA 1
ATOM 3256 C C . GLY A 1 435 ? 15.692 71.349 15.859 1.00 8.49 479 GLY A C 1
ATOM 3257 O O . GLY A 1 435 ? 15.129 71.642 14.803 1.00 9.48 479 GLY A O 1
ATOM 3258 N N . GLN A 1 436 ? 15.262 70.374 16.654 1.00 8.31 480 GLN A N 1
ATOM 3259 C CA . GLN A 1 436 ? 14.106 69.557 16.292 1.00 8.01 480 GLN A CA 1
ATOM 3260 C C . GLN A 1 436 ? 12.792 70.317 16.440 1.00 8.15 480 GLN A C 1
ATOM 3261 O O . GLN A 1 436 ? 12.742 71.395 17.035 1.00 8.33 480 GLN A O 1
ATOM 3267 N N . THR A 1 437 ? 11.725 69.720 15.919 1.00 8.63 481 THR A N 1
ATOM 3268 C CA . THR A 1 437 ? 10.370 70.194 16.173 1.00 9.25 481 THR A CA 1
ATOM 3269 C C . THR A 1 437 ? 10.141 70.226 17.684 1.00 9.45 481 THR A C 1
ATOM 3270 O O . THR A 1 437 ? 10.439 69.258 18.386 1.00 9.43 481 THR A O 1
ATOM 3274 N N . ALA A 1 438 ? 9.631 71.349 18.179 1.00 9.22 482 ALA A N 1
ATOM 3275 C CA . ALA A 1 438 ? 9.366 71.524 19.607 1.00 9.36 482 ALA A CA 1
ATOM 3276 C C . ALA A 1 438 ? 8.135 70.736 20.058 1.00 9.15 482 ALA A C 1
ATOM 3277 O O . ALA A 1 438 ? 7.326 70.293 19.240 1.00 9.55 482 ALA A O 1
ATOM 3279 N N . THR A 1 439 ? 8.022 70.545 21.366 1.00 8.77 483 THR A N 1
ATOM 3280 C CA . THR A 1 439 ? 6.867 69.871 21.946 1.00 8.53 483 THR A CA 1
ATOM 3281 C C . THR A 1 439 ? 6.434 70.616 23.208 1.00 8.64 483 THR A C 1
ATOM 3282 O O . THR A 1 439 ? 7.114 71.535 23.651 1.00 10.03 483 THR A O 1
ATOM 3286 N N . THR A 1 440 ? 5.297 70.225 23.769 1.00 8.27 484 THR A N 1
ATOM 3287 C CA . THR A 1 440 ? 4.805 70.808 25.014 1.00 8.14 484 THR A CA 1
ATOM 3288 C C . THR A 1 440 ? 4.859 69.740 26.096 1.00 8.13 484 THR A C 1
ATOM 3289 O O . THR A 1 440 ? 4.502 68.583 25.857 1.00 8.27 484 THR A O 1
ATOM 3293 N N . VAL A 1 441 ? 5.293 70.148 27.285 1.00 7.95 485 VAL A N 1
ATOM 3294 C CA . VAL A 1 441 ? 5.414 69.263 28.442 1.00 7.98 485 VAL A CA 1
ATOM 3295 C C . VAL A 1 441 ? 4.561 69.832 29.570 1.00 8.26 485 VAL A C 1
ATOM 3296 O O . VAL A 1 441 ? 4.618 71.032 29.846 1.00 8.57 485 VAL A O 1
ATOM 3300 N N . SER A 1 442 ? 3.777 68.967 30.213 1.00 7.72 486 SER A N 1
ATOM 3301 C CA . SER A 1 442 ? 2.939 69.360 31.352 1.00 7.84 486 SER A CA 1
ATOM 3302 C C . SER A 1 442 ? 3.575 68.937 32.671 1.00 8.11 486 SER A C 1
ATOM 3303 O O . SER A 1 442 ? 4.130 67.842 32.791 1.00 8.34 486 SER A O 1
ATOM 3306 N N . PHE A 1 443 ? 3.484 69.826 33.653 1.00 8.08 487 PHE A N 1
ATOM 3307 C CA . PHE A 1 443 ? 4.099 69.649 34.958 1.00 8.34 487 PHE A CA 1
ATOM 3308 C C . PHE A 1 443 ? 3.015 69.654 36.040 1.00 8.86 487 PHE A C 1
ATOM 3309 O O . PHE A 1 443 ? 2.605 70.722 36.501 1.00 9.10 487 PHE A O 1
ATOM 3317 N N . PRO A 1 444 ? 2.544 68.466 36.461 1.00 8.57 488 PRO A N 1
ATOM 3318 C CA . PRO A 1 444 ? 1.510 68.409 37.496 1.00 8.85 488 PRO A CA 1
ATOM 3319 C C . PRO A 1 444 ? 1.986 68.952 38.854 1.00 9.27 488 PRO A C 1
ATOM 3320 O O . PRO A 1 444 ? 3.193 69.058 39.084 1.00 9.42 488 PRO A O 1
ATOM 3324 N N . PRO A 1 445 ? 1.038 69.311 39.742 1.00 9.85 489 PRO A N 1
ATOM 3325 C CA . PRO A 1 445 ? 1.372 69.682 41.121 1.00 10.21 489 PRO A CA 1
ATOM 3326 C C . PRO A 1 445 ? 2.274 68.661 41.814 1.00 10.30 489 PRO A C 1
ATOM 3327 O O . PRO A 1 445 ? 2.084 67.453 41.646 1.00 10.55 489 PRO A O 1
ATOM 3331 N N . THR A 1 446 ? 3.234 69.157 42.595 1.00 10.21 490 THR A N 1
ATOM 3332 C CA . THR A 1 446 ? 4.218 68.313 43.294 1.00 10.51 490 THR A CA 1
ATOM 3333 C C . THR A 1 446 ? 4.116 68.361 44.816 1.00 10.72 490 THR A C 1
ATOM 3334 O O . THR A 1 446 ? 4.716 67.532 45.510 1.00 11.34 490 THR A O 1
ATOM 3338 N N . GLY A 1 447 ? 3.383 69.347 45.323 1.00 11.16 491 GLY A N 1
ATOM 3339 C CA . GLY A 1 447 ? 3.522 69.733 46.726 1.00 11.38 491 GLY A CA 1
ATOM 3340 C C . GLY A 1 447 ? 4.817 70.511 46.916 1.00 11.56 491 GLY A C 1
ATOM 3341 O O . GLY A 1 447 ? 5.401 71.012 45.948 1.00 11.38 491 GLY A O 1
ATOM 3342 N N . ALA A 1 448 ? 5.274 70.610 48.163 1.00 11.67 492 ALA A N 1
ATOM 3343 C CA . ALA A 1 448 ? 6.425 71.453 48.503 1.00 12.01 492 ALA A CA 1
ATOM 3344 C C . ALA A 1 448 ? 7.764 70.904 48.012 1.00 12.16 492 ALA A C 1
ATOM 3345 O O . ALA A 1 448 ? 8.699 71.673 47.745 1.00 12.72 492 ALA A O 1
ATOM 3347 N N . SER A 1 449 ? 7.854 69.580 47.910 1.00 12.45 493 SER A N 1
ATOM 3348 C CA . SER A 1 449 ? 9.082 68.924 47.475 1.00 12.26 493 SER A CA 1
ATOM 3349 C C . SER A 1 449 ? 9.082 68.720 45.971 1.00 11.74 493 SER A C 1
ATOM 3350 O O . SER A 1 449 ? 8.021 68.601 45.351 1.00 11.76 493 SER A O 1
ATOM 3353 N N . ALA A 1 450 ? 10.283 68.683 45.400 1.00 11.53 494 ALA A N 1
ATOM 3354 C CA . ALA A 1 450 ? 10.454 68.463 43.970 1.00 10.91 494 ALA A CA 1
ATOM 3355 C C . ALA A 1 450 ? 10.013 67.063 43.544 1.00 10.48 494 ALA A C 1
ATOM 3356 O O . ALA A 1 450 ? 9.974 66.129 44.349 1.00 10.79 494 ALA A O 1
ATOM 3358 N N . GLY A 1 451 ? 9.665 66.945 42.268 1.00 9.55 495 GLY A N 1
ATOM 3359 C CA . GLY A 1 451 ? 9.377 65.661 41.645 1.00 8.64 495 GLY A CA 1
ATOM 3360 C C . GLY A 1 451 ? 9.897 65.675 40.227 1.00 8.08 495 GLY A C 1
ATOM 3361 O O . GLY A 1 451 ? 10.445 66.678 39.775 1.00 7.99 495 GLY A O 1
ATOM 3362 N N . THR A 1 452 ? 9.745 64.559 39.519 1.00 7.36 496 THR A N 1
ATOM 3363 C CA . THR A 1 452 ? 10.091 64.523 38.093 1.00 7.12 496 THR A CA 1
ATOM 3364 C C . THR A 1 452 ? 8.898 64.163 37.240 1.00 6.99 496 THR A C 1
ATOM 3365 O O . THR A 1 452 ? 8.007 63.432 37.671 1.00 6.88 496 THR A O 1
ATOM 3369 N N . VAL A 1 453 ? 8.885 64.702 36.024 1.00 6.43 497 VAL A N 1
ATOM 3370 C CA . VAL A 1 453 ? 8.116 64.101 34.939 1.00 6.42 497 VAL A CA 1
ATOM 3371 C C . VAL A 1 453 ? 9.106 63.587 33.900 1.00 6.09 497 VAL A C 1
ATOM 3372 O O . VAL A 1 453 ? 10.260 64.042 33.847 1.00 6.89 497 VAL A O 1
ATOM 3376 N N . SER A 1 454 ? 8.661 62.644 33.077 1.00 6.16 498 SER A N 1
ATOM 3377 C CA . SER A 1 454 ? 9.540 62.037 32.077 1.00 6.11 498 SER A CA 1
ATOM 3378 C C . SER A 1 454 ? 9.081 62.320 30.660 1.00 6.29 498 SER A C 1
ATOM 3379 O O . SER A 1 454 ? 7.880 62.402 30.380 1.00 6.19 498 SER A O 1
ATOM 3382 N N . VAL A 1 455 ? 10.057 62.454 29.764 1.00 6.32 499 VAL A N 1
ATOM 3383 C CA . VAL A 1 455 ? 9.791 62.546 28.336 1.00 6.95 499 VAL A CA 1
ATOM 3384 C C . VAL A 1 455 ? 10.743 61.618 27.600 1.00 7.18 499 VAL A C 1
ATOM 3385 O O . VAL A 1 455 ? 11.843 61.347 28.078 1.00 8.64 499 VAL A O 1
ATOM 3389 N N . GLU A 1 456 ? 10.316 61.110 26.452 1.00 6.32 500 GLU A N 1
ATOM 3390 C CA . GLU A 1 456 ? 11.249 60.457 25.547 1.00 5.92 500 GLU A CA 1
ATOM 3391 C C . GLU A 1 456 ? 11.700 61.460 24.498 1.00 5.57 500 GLU A C 1
ATOM 3392 O O . GLU A 1 456 ? 10.886 62.210 23.954 1.00 5.97 500 GLU A O 1
ATOM 3398 N N . VAL A 1 457 ? 13.010 61.501 24.273 1.00 5.69 501 VAL A N 1
ATOM 3399 C CA . VAL A 1 457 ? 13.614 62.389 23.280 1.00 6.08 501 VAL A CA 1
ATOM 3400 C C . VAL A 1 457 ? 14.577 61.608 22.403 1.00 6.13 501 VAL A C 1
ATOM 3401 O O . VAL A 1 457 ? 15.116 60.572 22.816 1.00 6.69 501 VAL A O 1
ATOM 3405 N N . SER A 1 458 ? 14.782 62.110 21.195 1.00 6.06 502 SER A N 1
ATOM 3406 C CA . SER A 1 458 ? 15.751 61.531 20.277 1.00 5.97 502 SER A CA 1
ATOM 3407 C C . SER A 1 458 ? 16.997 62.417 20.328 1.00 6.29 502 SER A C 1
ATOM 3408 O O . SER A 1 458 ? 16.902 63.642 20.180 1.00 7.10 502 SER A O 1
ATOM 3411 N N . LEU A 1 459 ? 18.155 61.794 20.556 1.00 6.10 503 LEU A N 1
ATOM 3412 C CA . LEU A 1 459 ? 19.421 62.522 20.673 1.00 6.74 503 LEU A CA 1
ATOM 3413 C C . LEU A 1 459 ? 20.414 62.121 19.591 1.00 6.82 503 LEU A C 1
ATOM 3414 O O . LEU A 1 459 ? 20.365 61.002 19.071 1.00 7.27 503 LEU A O 1
ATOM 3419 N N . SER A 1 460 ? 21.308 63.050 19.257 1.00 6.87 504 SER A N 1
ATOM 3420 C CA . SER A 1 460 ? 22.441 62.756 18.381 1.00 7.27 504 SER A CA 1
ATOM 3421 C C . SER A 1 460 ? 23.611 62.185 19.151 1.00 7.11 504 SER A C 1
ATOM 3422 O O . SER A 1 460 ? 23.894 62.604 20.273 1.00 7.42 504 SER A O 1
ATOM 3425 N N . LYS A 1 461 ? 24.330 61.266 18.513 1.00 6.93 505 LYS A N 1
ATOM 3426 C CA . LYS A 1 461 ? 25.564 60.733 19.078 1.00 7.19 505 LYS A CA 1
ATOM 3427 C C . LYS A 1 461 ? 26.513 61.877 19.432 1.00 6.88 505 LYS A C 1
ATOM 3428 O O . LYS A 1 461 ? 26.696 62.828 18.658 1.00 7.61 505 LYS A O 1
ATOM 3434 N N . GLY A 1 462 ? 27.096 61.787 20.620 1.00 7.21 506 GLY A N 1
ATOM 3435 C CA . GLY A 1 462 ? 28.045 62.789 21.085 1.00 7.42 506 GLY A CA 1
ATOM 3436 C C . GLY A 1 462 ? 27.522 63.627 22.230 1.00 8.05 506 GLY A C 1
ATOM 3437 O O . GLY A 1 462 ? 26.528 63.275 22.862 1.00 7.97 506 GLY A O 1
ATOM 3438 N N . SER A 1 463 ? 28.201 64.743 22.492 1.00 8.91 507 SER A N 1
ATOM 3439 C CA . SER A 1 463 ? 27.890 65.580 23.654 1.00 9.86 507 SER A CA 1
ATOM 3440 C C . SER A 1 463 ? 27.446 66.996 23.291 1.00 10.39 507 SER A C 1
ATOM 3441 O O . SER A 1 463 ? 27.593 67.916 24.105 1.00 11.34 507 SER A O 1
ATOM 3446 N N . ALA A 1 464 ? 26.906 67.171 22.087 1.00 10.78 508 ALA A N 1
ATOM 3447 C CA . ALA A 1 464 ? 26.479 68.496 21.631 1.00 11.05 508 ALA A CA 1
ATOM 3448 C C . ALA A 1 464 ? 24.963 68.713 21.727 1.00 11.04 508 ALA A C 1
ATOM 3449 O O . ALA A 1 464 ? 24.443 69.707 21.215 1.00 12.51 508 ALA A O 1
ATOM 3451 N N . ASN A 1 465 ? 24.264 67.799 22.393 1.00 10.30 509 ASN A N 1
ATOM 3452 C CA . ASN A 1 465 ? 22.810 67.907 22.534 1.00 9.50 509 ASN A CA 1
ATOM 3453 C C . ASN A 1 465 ? 22.381 68.965 23.544 1.00 9.38 509 ASN A C 1
ATOM 3454 O O . ASN A 1 465 ? 23.009 69.137 24.596 1.00 9.44 509 ASN A O 1
ATOM 3459 N N . THR A 1 466 ? 21.304 69.667 23.199 1.00 9.08 510 THR A N 1
ATOM 3460 C CA . THR A 1 466 ? 20.734 70.711 24.043 1.00 9.25 510 THR A CA 1
ATOM 3461 C C . THR A 1 466 ? 19.250 70.439 24.261 1.00 9.30 510 THR A C 1
ATOM 3462 O O . THR A 1 466 ? 18.541 70.063 23.327 1.00 9.41 510 THR A O 1
ATOM 3469 N N . LEU A 1 467 ? 18.800 70.604 25.501 1.00 9.66 511 LEU A N 1
ATOM 3470 C CA . LEU A 1 467 ? 17.368 70.610 25.810 1.00 10.10 511 LEU A CA 1
ATOM 3471 C C . LEU A 1 467 ? 17.001 71.976 26.370 1.00 10.60 511 LEU A C 1
ATOM 3472 O O . LEU A 1 467 ? 17.547 72.407 27.392 1.00 10.80 511 LEU A O 1
ATOM 3477 N N . ALA A 1 468 ? 16.092 72.656 25.680 1.00 10.88 512 ALA A N 1
ATOM 3478 C CA . ALA A 1 468 ? 15.702 74.017 26.045 1.00 11.50 512 ALA A CA 1
ATOM 3479 C C . ALA A 1 468 ? 14.233 74.070 26.407 1.00 11.93 512 ALA A C 1
ATOM 3480 O O . ALA A 1 468 ? 13.380 73.625 25.636 1.00 11.50 512 ALA A O 1
ATOM 3482 N N . LEU A 1 469 ? 13.953 74.613 27.589 1.00 12.54 513 LEU A N 1
ATOM 3483 C CA . LEU A 1 469 ? 12.586 74.794 28.061 1.00 13.43 513 LEU A CA 1
ATOM 3484 C C . LEU A 1 469 ? 12.221 76.268 28.074 1.00 13.74 513 LEU A C 1
ATOM 3485 O O . LEU A 1 469 ? 13.032 77.116 28.460 1.00 14.29 513 LEU A O 1
ATOM 3490 N N . SER A 1 470 ? 11.003 76.559 27.633 1.00 13.66 514 SER A N 1
ATOM 3491 C CA . SER A 1 470 ? 10.475 77.919 27.623 1.00 14.06 514 SER A CA 1
ATOM 3492 C C . SER A 1 470 ? 9.134 77.941 28.337 1.00 13.66 514 SER A C 1
ATOM 3493 O O . SER A 1 470 ? 8.218 77.195 27.980 1.00 13.44 514 SER A O 1
ATOM 3496 N N . GLY A 1 471 ? 9.027 78.799 29.347 1.00 13.67 515 GLY A N 1
ATOM 3497 C CA . GLY A 1 471 ? 7.830 78.867 30.179 1.00 13.67 515 GLY A CA 1
ATOM 3498 C C . GLY A 1 471 ? 7.809 77.766 31.221 1.00 13.94 515 GLY A C 1
ATOM 3499 O O . GLY A 1 471 ? 8.740 76.959 31.307 1.00 13.60 515 GLY A O 1
ATOM 3500 N N . GLY A 1 472 ? 6.753 77.744 32.026 1.00 13.98 516 GLY A N 1
ATOM 3501 C CA . GLY A 1 472 ? 6.580 76.701 33.035 1.00 14.51 516 GLY A CA 1
ATOM 3502 C C . GLY A 1 472 ? 7.459 76.890 34.256 1.00 14.56 516 GLY A C 1
ATOM 3503 O O . GLY A 1 472 ? 8.127 77.919 34.387 1.00 14.57 516 GLY A O 1
ATOM 3504 N N . PRO A 1 473 ? 7.468 75.895 35.162 1.00 14.70 517 PRO A N 1
ATOM 3505 C CA . PRO A 1 473 ? 8.224 75.998 36.408 1.00 14.92 517 PRO A CA 1
ATOM 3506 C C . PRO A 1 473 ? 9.729 75.944 36.182 1.00 15.13 517 PRO A C 1
ATOM 3507 O O . PRO A 1 473 ? 10.192 75.362 35.194 1.00 14.97 517 PRO A O 1
ATOM 3511 N N . ALA A 1 474 ? 10.485 76.566 37.085 1.00 15.26 518 ALA A N 1
ATOM 3512 C CA . ALA A 1 474 ? 11.929 76.415 37.100 1.00 15.62 518 ALA A CA 1
ATOM 3513 C C . ALA A 1 474 ? 12.243 74.942 37.313 1.00 15.62 518 ALA A C 1
ATOM 3514 O O . ALA A 1 474 ? 11.661 74.281 38.183 1.00 16.14 518 ALA A O 1
ATOM 3516 N N . THR A 1 475 ? 13.127 74.415 36.478 1.00 15.34 519 THR A N 1
ATOM 3517 C CA . THR A 1 475 ? 13.534 73.031 36.624 1.00 14.83 519 THR A CA 1
ATOM 3518 C C . THR A 1 475 ? 14.807 72.953 37.451 1.00 14.80 519 THR A C 1
ATOM 3519 O O . THR A 1 475 ? 15.538 73.943 37.589 1.00 15.28 519 THR A O 1
ATOM 3523 N N . GLU A 1 476 ? 15.055 71.777 38.008 1.00 14.48 520 GLU A N 1
ATOM 3524 C CA . GLU A 1 476 ? 16.092 71.596 39.014 1.00 14.46 520 GLU A CA 1
ATOM 3525 C C . GLU A 1 476 ? 17.064 70.491 38.636 1.00 14.00 520 GLU A C 1
ATOM 3526 O O . GLU A 1 476 ? 17.674 69.869 39.503 1.00 14.95 520 GLU A O 1
ATOM 3532 N N . GLY A 1 477 ? 17.196 70.253 37.336 1.00 13.28 521 GLY A N 1
ATOM 3533 C CA . GLY A 1 477 ? 18.108 69.240 36.827 1.00 12.45 521 GLY A CA 1
ATOM 3534 C C . GLY A 1 477 ? 17.380 68.222 35.975 1.00 11.86 521 GLY A C 1
ATOM 3535 O O . GLY A 1 477 ? 16.164 68.077 36.075 1.00 12.20 521 GLY A O 1
ATOM 3536 N N . ILE A 1 478 ? 18.134 67.535 35.122 1.00 11.41 522 ILE A N 1
ATOM 3537 C CA . ILE A 1 478 ? 17.601 66.426 34.327 1.00 11.10 522 ILE A CA 1
ATOM 3538 C C . ILE A 1 478 ? 18.474 65.185 34.468 1.00 11.06 522 ILE A C 1
ATOM 3539 O O . ILE A 1 478 ? 19.677 65.283 34.739 1.00 11.28 522 ILE A O 1
ATOM 3544 N N . THR A 1 479 ? 17.844 64.026 34.305 1.00 10.34 523 THR A N 1
ATOM 3545 C CA A THR A 1 479 ? 18.523 62.742 34.196 1.00 10.32 523 THR A CA 1
ATOM 3546 C C . THR A 1 479 ? 18.225 62.197 32.801 1.00 9.80 523 THR A C 1
ATOM 3547 O O . THR A 1 479 ? 17.098 62.324 32.319 1.00 9.53 523 THR A O 1
ATOM 3554 N N . VAL A 1 480 ? 19.235 61.619 32.150 1.00 9.28 524 VAL A N 1
ATOM 3555 C CA . VAL A 1 480 ? 19.101 61.115 30.779 1.00 9.08 524 VAL A CA 1
ATOM 3556 C C . VAL A 1 480 ? 19.600 59.674 30.712 1.00 9.22 524 VAL A C 1
ATOM 3557 O O . VAL A 1 480 ? 20.727 59.399 31.107 1.00 9.36 524 VAL A O 1
ATOM 3561 N N . ARG A 1 481 ? 18.760 58.759 30.226 1.00 8.76 525 ARG A N 1
ATOM 3562 C CA . ARG A 1 481 ? 19.139 57.345 30.076 1.00 8.83 525 ARG A CA 1
ATOM 3563 C C . ARG A 1 481 ? 18.773 56.836 28.683 1.00 8.30 525 ARG A C 1
ATOM 3564 O O . ARG A 1 481 ? 17.665 57.083 28.221 1.00 7.67 525 ARG A O 1
ATOM 3572 N N . PRO A 1 482 ? 19.686 56.101 28.017 1.00 7.77 526 PRO A N 1
ATOM 3573 C CA . PRO A 1 482 ? 19.376 55.603 26.671 1.00 7.80 526 PRO A CA 1
ATOM 3574 C C . PRO A 1 482 ? 18.509 54.347 26.649 1.00 7.42 526 PRO A C 1
ATOM 3575 O O . PRO A 1 482 ? 18.507 53.560 27.602 1.00 8.02 526 PRO A O 1
ATOM 3579 N N . LEU A 1 483 ? 17.793 54.175 25.544 1.00 7.52 527 LEU A N 1
ATOM 3580 C CA . LEU A 1 483 ? 17.106 52.929 25.220 1.00 7.71 527 LEU A CA 1
ATOM 3581 C C . LEU A 1 483 ? 17.835 52.319 24.016 1.00 7.32 527 LEU A C 1
ATOM 3582 O O . LEU A 1 483 ? 17.499 52.605 22.858 1.00 7.65 527 LEU A O 1
ATOM 3587 N N . PRO A 1 484 ? 18.864 51.492 24.281 1.00 6.78 528 PRO A N 1
ATOM 3588 C CA . PRO A 1 484 ? 19.736 51.044 23.188 1.00 6.72 528 PRO A CA 1
ATOM 3589 C C . PRO A 1 484 ? 19.056 50.264 22.059 1.00 6.53 528 PRO A C 1
ATOM 3590 O O . PRO A 1 484 ? 19.558 50.267 20.940 1.00 6.69 528 PRO A O 1
ATOM 3594 N N . GLY A 1 485 ? 17.919 49.628 22.331 1.00 6.83 529 GLY A N 1
ATOM 3595 C CA . GLY A 1 485 ? 17.181 48.926 21.279 1.00 6.98 529 GLY A CA 1
ATOM 3596 C C . GLY A 1 485 ? 16.712 49.864 20.173 1.00 7.16 529 GLY A C 1
ATOM 3597 O O . GLY A 1 485 ? 16.450 49.426 19.049 1.00 7.96 529 GLY A O 1
ATOM 3598 N N . THR A 1 486 ? 16.637 51.158 20.486 1.00 7.06 530 THR A N 1
ATOM 3599 C CA . THR A 1 486 ? 16.216 52.168 19.508 1.00 7.32 530 THR A CA 1
ATOM 3600 C C . THR A 1 486 ? 17.396 52.807 18.775 1.00 7.50 530 THR A C 1
ATOM 3601 O O . THR A 1 486 ? 17.206 53.719 17.954 1.00 8.93 530 THR A O 1
ATOM 3605 N N . ASN A 1 487 ? 18.611 52.337 19.052 1.00 7.32 531 ASN A N 1
ATOM 3606 C CA . ASN A 1 487 ? 19.804 52.946 18.458 1.00 7.74 531 ASN A CA 1
ATOM 3607 C C . ASN A 1 487 ? 19.748 53.016 16.940 1.00 7.57 531 ASN A C 1
ATOM 3608 O O . ASN A 1 487 ? 19.359 52.057 16.269 1.00 7.93 531 ASN A O 1
ATOM 3613 N N . GLY A 1 488 ? 20.150 54.167 16.419 1.00 7.23 532 GLY A N 1
ATOM 3614 C CA . GLY A 1 488 ? 20.365 54.328 14.995 1.00 7.11 532 GLY A CA 1
ATOM 3615 C C . GLY A 1 488 ? 21.592 55.182 14.788 1.00 6.80 532 GLY A C 1
ATOM 3616 O O . GLY A 1 488 ? 22.443 55.305 15.682 1.00 7.56 532 GLY A O 1
ATOM 3617 N N . ALA A 1 489 ? 21.679 55.776 13.604 1.00 7.11 533 ALA A N 1
ATOM 3618 C CA . ALA A 1 489 ? 22.786 56.648 13.251 1.00 6.65 533 ALA A CA 1
ATOM 3619 C C . ALA A 1 489 ? 22.296 57.754 12.347 1.00 6.49 533 ALA A C 1
ATOM 3620 O O . ALA A 1 489 ? 21.407 57.542 11.521 1.00 6.56 533 ALA A O 1
ATOM 3622 N N . LEU A 1 490 ? 22.876 58.939 12.515 1.00 6.25 534 LEU A N 1
ATOM 3623 C CA . LEU A 1 490 ? 22.725 59.984 11.519 1.00 6.74 534 LEU A CA 1
ATOM 3624 C C . LEU A 1 490 ? 23.427 59.495 10.263 1.00 7.14 534 LEU A C 1
ATOM 3625 O O . LEU A 1 490 ? 24.453 58.805 10.333 1.00 7.95 534 LEU A O 1
ATOM 3630 N N . VAL A 1 491 ? 22.841 59.804 9.117 1.00 6.93 535 VAL A N 1
ATOM 3631 C CA . VAL A 1 491 ? 23.486 59.533 7.841 1.00 7.07 535 VAL A CA 1
ATOM 3632 C C . VAL A 1 491 ? 23.935 60.908 7.353 1.00 7.13 535 VAL A C 1
ATOM 3633 O O . VAL A 1 491 ? 23.153 61.673 6.787 1.00 6.85 535 VAL A O 1
ATOM 3637 N N . THR A 1 492 ? 25.194 61.233 7.639 1.00 7.67 536 THR A N 1
ATOM 3638 C CA . THR A 1 492 ? 25.700 62.588 7.447 1.00 8.21 536 THR A CA 1
ATOM 3639 C C . THR A 1 492 ? 26.518 62.684 6.166 1.00 7.85 536 THR A C 1
ATOM 3640 O O . THR A 1 492 ? 27.477 61.937 5.976 1.00 7.97 536 THR A O 1
ATOM 3644 N N . GLY A 1 493 ? 26.122 63.599 5.286 1.00 7.93 537 GLY A N 1
ATOM 3645 C CA . GLY A 1 493 ? 26.844 63.820 4.033 1.00 8.18 537 GLY A CA 1
ATOM 3646 C C . GLY A 1 493 ? 28.179 64.503 4.248 1.00 7.96 537 GLY A C 1
ATOM 3647 O O . GLY A 1 493 ? 28.269 65.496 4.971 1.00 7.97 537 GLY A O 1
ATOM 3648 N N . LYS A 1 494 ? 29.217 63.971 3.609 1.00 8.11 538 LYS A N 1
ATOM 3649 C CA . LYS A 1 494 ? 30.567 64.517 3.754 1.00 8.60 538 LYS A CA 1
ATOM 3650 C C . LYS A 1 494 ? 30.665 65.940 3.209 1.00 8.67 538 LYS A C 1
ATOM 3651 O O . LYS A 1 494 ? 31.157 66.833 3.894 1.00 8.64 538 LYS A O 1
ATOM 3657 N N . GLN A 1 495 ? 30.169 66.158 1.996 1.00 8.47 539 GLN A N 1
ATOM 3658 C CA . GLN A 1 495 ? 30.284 67.470 1.375 1.00 8.45 539 GLN A CA 1
ATOM 3659 C C . GLN A 1 495 ? 29.481 68.535 2.126 1.00 8.43 539 GLN A C 1
ATOM 3660 O O . GLN A 1 495 ? 29.969 69.645 2.349 1.00 8.92 539 GLN A O 1
ATOM 3671 N N . SER A 1 496 ? 28.254 68.187 2.512 1.00 8.13 540 SER A N 1
ATOM 3672 C CA . SER A 1 496 ? 27.310 69.159 3.064 1.00 8.10 540 SER A CA 1
ATOM 3673 C C . SER A 1 496 ? 27.383 69.333 4.569 1.00 7.83 540 SER A C 1
ATOM 3674 O O . SER A 1 496 ? 27.053 70.402 5.085 1.00 8.57 540 SER A O 1
ATOM 3677 N N . GLY A 1 497 ? 27.762 68.267 5.270 1.00 7.90 541 GLY A N 1
ATOM 3678 C CA . GLY A 1 497 ? 27.665 68.237 6.728 1.00 8.03 541 GLY A CA 1
ATOM 3679 C C . GLY A 1 497 ? 26.224 68.133 7.203 1.00 8.07 541 GLY A C 1
ATOM 3680 O O . GLY A 1 497 ? 25.957 68.309 8.391 1.00 8.59 541 GLY A O 1
ATOM 3681 N N . ARG A 1 498 ? 25.304 67.859 6.275 1.00 7.48 542 ARG A N 1
ATOM 3682 C CA . ARG A 1 498 ? 23.886 67.711 6.597 1.00 7.09 542 ARG A CA 1
ATOM 3683 C C . ARG A 1 498 ? 23.464 66.251 6.601 1.00 7.11 542 ARG A C 1
ATOM 3684 O O . ARG A 1 498 ? 24.186 65.381 6.109 1.00 7.43 542 ARG A O 1
ATOM 3692 N N . CYS A 1 499 ? 22.279 66.001 7.149 1.00 6.59 543 CYS A N 1
ATOM 3693 C CA . CYS A 1 499 ? 21.814 64.663 7.480 1.00 7.46 543 CYS A CA 1
ATOM 3694 C C . CYS A 1 499 ? 20.659 64.217 6.586 1.00 6.87 543 CYS A C 1
ATOM 3695 O O . CYS A 1 499 ? 19.792 65.024 6.225 1.00 7.25 543 CYS A O 1
ATOM 3698 N N . ALA A 1 500 ? 20.644 62.935 6.222 1.00 6.56 544 ALA A N 1
ATOM 3699 C CA . ALA A 1 500 ? 19.486 62.347 5.539 1.00 6.67 544 ALA A CA 1
ATOM 3700 C C . ALA A 1 500 ? 18.260 62.457 6.448 1.00 6.62 544 ALA A C 1
ATOM 3701 O O . ALA A 1 500 ? 18.277 62.006 7.604 1.00 6.99 544 ALA A O 1
ATOM 3703 N N . ASP A 1 501 ? 17.206 63.068 5.906 1.00 6.43 545 ASP A N 1
ATOM 3704 C CA . ASP A 1 501 ? 16.088 63.603 6.686 1.00 6.83 545 ASP A CA 1
ATOM 3705 C C . ASP A 1 501 ? 14.786 63.352 5.930 1.00 6.82 545 ASP A C 1
ATOM 3706 O O . ASP A 1 501 ? 14.731 63.505 4.705 1.00 6.78 545 ASP A O 1
ATOM 3711 N N . ILE A 1 502 ? 13.746 62.942 6.655 1.00 6.63 546 ILE A N 1
ATOM 3712 C CA . ILE A 1 502 ? 12.394 62.890 6.096 1.00 7.00 546 ILE A CA 1
ATOM 3713 C C . ILE A 1 502 ? 11.605 64.057 6.670 1.00 7.10 546 ILE A C 1
ATOM 3714 O O . ILE A 1 502 ? 11.427 64.165 7.883 1.00 7.48 546 ILE A O 1
ATOM 3719 N N . TYR A 1 503 ? 11.137 64.924 5.777 1.00 7.58 547 TYR A N 1
ATOM 3720 C CA . TYR A 1 503 ? 10.649 66.248 6.164 1.00 7.76 547 TYR A CA 1
ATOM 3721 C C . TYR A 1 503 ? 9.575 66.228 7.242 1.00 7.79 547 TYR A C 1
ATOM 3722 O O . TYR A 1 503 ? 8.540 65.563 7.103 1.00 7.80 547 TYR A O 1
ATOM 3731 N N . ASN A 1 504 ? 9.841 66.966 8.317 1.00 7.97 548 ASN A N 1
ATOM 3732 C CA . ASN A 1 504 ? 8.829 67.263 9.325 1.00 8.22 548 ASN A CA 1
ATOM 3733 C C . ASN A 1 504 ? 8.187 66.010 9.929 1.00 7.88 548 ASN A C 1
ATOM 3734 O O . ASN A 1 504 ? 7.011 66.010 10.291 1.00 7.82 548 ASN A O 1
ATOM 3743 N N . ASN A 1 505 ? 8.980 64.942 10.058 1.00 7.10 549 ASN A N 1
ATOM 3744 C CA . ASN A 1 505 ? 8.514 63.697 10.690 1.00 7.36 549 ASN A CA 1
ATOM 3745 C C . ASN A 1 505 ? 7.338 63.040 9.972 1.00 7.11 549 ASN A C 1
ATOM 3746 O O . ASN A 1 505 ? 6.502 62.371 10.586 1.00 6.79 549 ASN A O 1
ATOM 3751 N N . THR A 1 506 ? 7.298 63.223 8.658 1.00 6.99 550 THR A N 1
ATOM 3752 C CA . THR A 1 506 ? 6.324 62.556 7.801 1.00 7.54 550 THR A CA 1
ATOM 3753 C C . THR A 1 506 ? 6.601 61.056 7.733 1.00 7.30 550 THR A C 1
ATOM 3754 O O . THR A 1 506 ? 7.757 60.623 7.710 1.00 6.86 550 THR A O 1
ATOM 3758 N N . ILE A 1 507 ? 5.532 60.261 7.705 1.00 7.44 551 ILE A N 1
ATOM 3759 C CA . ILE A 1 507 ? 5.671 58.804 7.607 1.00 7.55 551 ILE A CA 1
ATOM 3760 C C . ILE A 1 507 ? 5.123 58.210 6.305 1.00 7.85 551 ILE A C 1
ATOM 3761 O O . ILE A 1 507 ? 5.260 57.010 6.059 1.00 8.64 551 ILE A O 1
ATOM 3766 N N . THR A 1 508 ? 4.537 59.054 5.461 1.00 7.90 552 THR A N 1
ATOM 3767 C CA . THR A 1 508 ? 3.881 58.607 4.230 1.00 8.02 552 THR A CA 1
ATOM 3768 C C . THR A 1 508 ? 4.831 57.870 3.282 1.00 8.00 552 THR A C 1
ATOM 3769 O O . THR A 1 508 ? 5.918 58.363 2.963 1.00 7.65 552 THR A O 1
ATOM 3773 N N . ASN A 1 509 ? 4.415 56.685 2.842 1.00 8.06 553 ASN A N 1
ATOM 3774 C CA . ASN A 1 509 ? 5.127 55.961 1.794 1.00 8.13 553 ASN A CA 1
ATOM 3775 C C . ASN A 1 509 ? 5.394 56.864 0.603 1.00 8.19 553 ASN A C 1
ATOM 3776 O O . ASN A 1 509 ? 4.490 57.559 0.128 1.00 8.78 553 ASN A O 1
ATOM 3781 N N . GLY A 1 510 ? 6.640 56.858 0.135 1.00 8.05 554 GLY A N 1
ATOM 3782 C CA . GLY A 1 510 ? 7.017 57.611 -1.053 1.00 8.50 554 GLY A CA 1
ATOM 3783 C C . GLY A 1 510 ? 7.610 58.978 -0.794 1.00 8.48 554 GLY A C 1
ATOM 3784 O O . GLY A 1 510 ? 8.023 59.653 -1.733 1.00 9.48 554 GLY A O 1
ATOM 3785 N N . THR A 1 511 ? 7.646 59.403 0.470 1.00 8.08 555 THR A N 1
ATOM 3786 C CA . THR A 1 511 ? 8.288 60.665 0.830 1.00 7.68 555 THR A CA 1
ATOM 3787 C C . THR A 1 511 ? 9.785 60.570 0.541 1.00 7.57 555 THR A C 1
ATOM 3788 O O . THR A 1 511 ? 10.445 59.641 0.990 1.00 7.65 555 THR A O 1
ATOM 3792 N N . GLN A 1 512 ? 10.314 61.538 -0.204 1.00 7.64 556 GLN A N 1
ATOM 3793 C CA . GLN A 1 512 ? 11.720 61.498 -0.604 1.00 7.90 556 GLN A CA 1
ATOM 3794 C C . GLN A 1 512 ? 12.655 62.025 0.478 1.00 7.32 556 GLN A C 1
ATOM 3795 O O . GLN A 1 512 ? 12.384 63.055 1.102 1.00 8.19 556 GLN A O 1
ATOM 3801 N N . ALA A 1 513 ? 13.754 61.307 0.691 1.00 7.34 557 ALA A N 1
ATOM 3802 C CA . ALA A 1 513 ? 14.785 61.746 1.619 1.00 6.87 557 ALA A CA 1
ATOM 3803 C C . ALA A 1 513 ? 15.495 62.988 1.094 1.00 7.26 557 ALA A C 1
ATOM 3804 O O . ALA A 1 513 ? 15.664 63.157 -0.119 1.00 7.57 557 ALA A O 1
ATOM 3806 N N . GLU A 1 514 ? 15.888 63.857 2.019 1.00 7.15 558 GLU A N 1
ATOM 3807 C CA . GLU A 1 514 ? 16.595 65.093 1.687 1.00 7.30 558 GLU A CA 1
ATOM 3808 C C . GLU A 1 514 ? 17.728 65.346 2.663 1.00 7.20 558 GLU A C 1
ATOM 3809 O O . GLU A 1 514 ? 17.765 64.764 3.745 1.00 7.66 558 GLU A O 1
ATOM 3815 N N . LEU A 1 515 ? 18.654 66.216 2.285 1.00 6.87 559 LEU A N 1
ATOM 3816 C CA . LEU A 1 515 ? 19.595 66.760 3.258 1.00 6.67 559 LEU A CA 1
ATOM 3817 C C . LEU A 1 515 ? 18.892 67.766 4.150 1.00 6.69 559 LEU A C 1
ATOM 3818 O O . LEU A 1 515 ? 18.097 68.584 3.676 1.00 7.21 559 LEU A O 1
ATOM 3823 N N . TRP A 1 516 ? 19.205 67.724 5.441 1.00 6.83 560 TRP A N 1
ATOM 3824 C CA . TRP A 1 516 ? 18.734 68.754 6.368 1.00 7.10 560 TRP A CA 1
ATOM 3825 C C . TRP A 1 516 ? 19.742 68.957 7.482 1.00 7.19 560 TRP A C 1
ATOM 3826 O O . TRP A 1 516 ? 20.464 68.028 7.848 1.00 7.02 560 TRP A O 1
ATOM 3837 N N . ASP A 1 517 ? 19.785 70.168 8.031 1.00 7.29 561 ASP A N 1
ATOM 3838 C CA . ASP A 1 517 ? 20.586 70.434 9.229 1.00 7.46 561 ASP A CA 1
ATOM 3839 C C . ASP A 1 517 ? 20.412 69.301 10.231 1.00 7.28 561 ASP A C 1
ATOM 3840 O O . ASP A 1 517 ? 19.281 68.922 10.559 1.00 7.30 561 ASP A O 1
ATOM 3845 N N . CYS A 1 518 ? 21.527 68.765 10.711 1.00 7.10 562 CYS A N 1
ATOM 3846 C CA . CYS A 1 518 ? 21.471 67.645 11.644 1.00 7.54 562 CYS A CA 1
ATOM 3847 C C . CYS A 1 518 ? 20.883 68.090 12.975 1.00 7.59 562 CYS A C 1
ATOM 3848 O O . CYS A 1 518 ? 21.296 69.106 13.537 1.00 8.42 562 CYS A O 1
ATOM 3851 N N . ASN A 1 519 ? 19.901 67.336 13.463 1.00 6.90 563 ASN A N 1
ATOM 3852 C CA . ASN A 1 519 ? 19.281 67.650 14.747 1.00 6.63 563 ASN A CA 1
ATOM 3853 C C . ASN A 1 519 ? 19.018 66.434 15.632 1.00 6.41 563 ASN A C 1
ATOM 3854 O O . ASN A 1 519 ? 18.661 66.591 16.791 1.00 6.67 563 ASN A O 1
ATOM 3859 N N . GLY A 1 520 ? 19.191 65.231 15.087 1.00 6.11 564 GLY A N 1
ATOM 3860 C CA . GLY A 1 520 ? 19.055 64.015 15.891 1.00 6.37 564 GLY A CA 1
ATOM 3861 C C . GLY A 1 520 ? 17.629 63.579 16.148 1.00 6.00 564 GLY A C 1
ATOM 3862 O O . GLY A 1 520 ? 17.400 62.696 16.971 1.00 6.14 564 GLY A O 1
ATOM 3863 N N . GLY A 1 521 ? 16.669 64.168 15.439 1.00 5.89 565 GLY A N 1
ATOM 3864 C CA . GLY A 1 521 ? 15.263 63.774 15.579 1.00 5.94 565 GLY A CA 1
ATOM 3865 C C . GLY A 1 521 ? 14.980 62.375 15.056 1.00 6.42 565 GLY A C 1
ATOM 3866 O O . GLY A 1 521 ? 15.825 61.767 14.398 1.00 6.01 565 GLY A O 1
ATOM 3867 N N . PRO A 1 522 ? 13.781 61.841 15.343 1.00 7.01 566 PRO A N 1
ATOM 3868 C CA . PRO A 1 522 ? 13.460 60.494 14.866 1.00 6.87 566 PRO A CA 1
ATOM 3869 C C . PRO A 1 522 ? 13.478 60.374 13.337 1.00 6.60 566 PRO A C 1
ATOM 3870 O O . PRO A 1 522 ? 13.713 59.289 12.809 1.00 6.78 566 PRO A O 1
ATOM 3874 N N . ASN A 1 523 ? 13.246 61.489 12.642 1.00 6.00 567 ASN A N 1
ATOM 3875 C CA . ASN A 1 523 ? 13.257 61.506 11.175 1.00 6.01 567 ASN A CA 1
ATOM 3876 C C . ASN A 1 523 ? 14.674 61.577 10.598 1.00 5.83 567 ASN A C 1
ATOM 3877 O O . ASN A 1 523 ? 14.844 61.755 9.390 1.00 6.43 567 ASN A O 1
ATOM 3882 N N . GLN A 1 524 ? 15.677 61.443 11.464 1.00 5.84 568 GLN A N 1
ATOM 3883 C CA . GLN A 1 524 ? 17.087 61.444 11.050 1.00 5.88 568 GLN A CA 1
ATOM 3884 C C . GLN A 1 524 ? 17.878 60.266 11.604 1.00 6.10 568 GLN A C 1
ATOM 3885 O O . GLN A 1 524 ? 19.081 60.154 11.345 1.00 6.54 568 GLN A O 1
ATOM 3891 N N . SER A 1 525 ? 17.220 59.395 12.369 1.00 5.99 569 SER A N 1
ATOM 3892 C CA . SER A 1 525 ? 17.918 58.307 13.052 1.00 6.17 569 SER A CA 1
ATOM 3893 C C . SER A 1 525 ? 17.667 56.980 12.334 1.00 6.22 569 SER A C 1
ATOM 3894 O O . SER A 1 525 ? 16.611 56.369 12.482 1.00 6.61 569 SER A O 1
ATOM 3897 N N . TRP A 1 526 ? 18.655 56.554 11.552 1.00 6.35 570 TRP A N 1
ATOM 3898 C CA . TRP A 1 526 ? 18.525 55.395 10.677 1.00 6.69 570 TRP A CA 1
ATOM 3899 C C . TRP A 1 526 ? 19.181 54.190 11.321 1.00 6.52 570 TRP A C 1
ATOM 3900 O O . TRP A 1 526 ? 20.345 54.258 11.710 1.00 7.15 570 TRP A O 1
ATOM 3911 N N . THR A 1 527 ? 18.434 53.093 11.428 1.00 7.39 571 THR A N 1
ATOM 3912 C CA . THR A 1 527 ? 18.955 51.866 12.010 1.00 7.71 571 THR A CA 1
ATOM 3913 C C . THR A 1 527 ? 19.329 50.900 10.895 1.00 8.21 571 THR A C 1
ATOM 3914 O O . THR A 1 527 ? 18.483 50.522 10.083 1.00 8.19 571 THR A O 1
ATOM 3918 N N . TYR A 1 528 ? 20.607 50.522 10.853 1.00 8.94 572 TYR A N 1
ATOM 3919 C CA . TYR A 1 528 ? 21.101 49.569 9.864 1.00 9.50 572 TYR A CA 1
ATOM 3920 C C . TYR A 1 528 ? 20.926 48.145 10.384 1.00 10.03 572 TYR A C 1
ATOM 3921 O O . TYR A 1 528 ? 21.487 47.787 11.426 1.00 11.36 572 TYR A O 1
ATOM 3930 N N . THR A 1 529 ? 20.144 47.344 9.664 1.00 10.28 573 THR A N 1
ATOM 3931 C CA . THR A 1 529 ? 19.808 45.987 10.112 1.00 10.79 573 THR A CA 1
ATOM 3932 C C . THR A 1 529 ? 20.703 44.927 9.464 1.00 11.46 573 THR A C 1
ATOM 3933 O O . THR A 1 529 ? 21.403 45.192 8.479 1.00 11.82 573 THR A O 1
ATOM 3937 N N . SER A 1 530 ? 20.656 43.718 10.018 1.00 12.30 574 SER A N 1
ATOM 3938 C CA . SER A 1 530 ? 21.406 42.587 9.477 1.00 13.05 574 SER A CA 1
ATOM 3939 C C . SER A 1 530 ? 20.913 42.207 8.082 1.00 13.21 574 SER A C 1
ATOM 3940 O O . SER A 1 530 ? 21.578 41.451 7.367 1.00 13.90 574 SER A O 1
ATOM 3943 N N . ARG A 1 531 ? 19.750 42.740 7.706 1.00 12.87 575 ARG A N 1
ATOM 3944 C CA . ARG A 1 531 ? 19.160 42.519 6.387 1.00 12.76 575 ARG A CA 1
ATOM 3945 C C . ARG A 1 531 ? 19.539 43.630 5.405 1.00 12.14 575 ARG A C 1
ATOM 3946 O O . ARG A 1 531 ? 19.020 43.684 4.282 1.00 12.24 575 ARG A O 1
ATOM 3954 N N . LYS A 1 532 ? 20.450 44.499 5.844 1.00 11.20 576 LYS A N 1
ATOM 3955 C CA . LYS A 1 532 ? 20.977 45.628 5.061 1.00 10.86 576 LYS A CA 1
ATOM 3956 C C . LYS A 1 532 ? 19.962 46.747 4.823 1.00 10.18 576 LYS A C 1
ATOM 3957 O O . LYS A 1 532 ? 20.125 47.559 3.915 1.00 9.83 576 LYS A O 1
ATOM 3963 N N . GLU A 1 533 ? 18.921 46.796 5.646 1.00 9.36 577 GLU A N 1
ATOM 3964 C CA . GLU A 1 533 ? 17.957 47.885 5.575 1.00 9.05 577 GLU A CA 1
ATOM 3965 C C . GLU A 1 533 ? 18.450 49.078 6.372 1.00 8.51 577 GLU A C 1
ATOM 3966 O O . GLU A 1 533 ? 19.172 48.921 7.354 1.00 8.24 577 GLU A O 1
ATOM 3972 N N . LEU A 1 534 ? 18.060 50.268 5.928 1.00 7.52 578 LEU A N 1
ATOM 3973 C CA . LEU A 1 534 ? 18.206 51.481 6.721 1.00 7.27 578 LEU A CA 1
ATOM 3974 C C . LEU A 1 534 ? 16.815 51.919 7.152 1.00 7.37 578 LEU A C 1
ATOM 3975 O O . LEU A 1 534 ? 16.018 52.400 6.346 1.00 7.60 578 LEU A O 1
ATOM 3980 N N . VAL A 1 535 ? 16.531 51.726 8.435 1.00 7.15 579 VAL A N 1
ATOM 3981 C CA . VAL A 1 535 ? 15.166 51.830 8.945 1.00 7.11 579 VAL A CA 1
ATOM 3982 C C . VAL A 1 535 ? 14.939 53.105 9.740 1.00 6.98 579 VAL A C 1
ATOM 3983 O O . VAL A 1 535 ? 15.741 53.462 10.605 1.00 7.24 579 VAL A O 1
ATOM 3987 N N . LEU A 1 536 ? 13.823 53.771 9.444 1.00 6.40 580 LEU A N 1
ATOM 3988 C CA . LEU A 1 536 ? 13.411 54.986 10.135 1.00 6.29 580 LEU A CA 1
ATOM 3989 C C . LEU A 1 536 ? 12.116 54.717 10.893 1.00 6.56 580 LEU A C 1
ATOM 3990 O O . LEU A 1 536 ? 11.235 53.999 10.400 1.00 6.74 580 LEU A O 1
ATOM 3995 N N . TYR A 1 537 ? 12.022 55.290 12.096 1.00 6.39 581 TYR A N 1
ATOM 3996 C CA . TYR A 1 537 ? 10.837 55.192 12.957 1.00 6.45 581 TYR A CA 1
ATOM 3997 C C . TYR A 1 537 ? 10.557 53.759 13.404 1.00 6.67 581 TYR A C 1
ATOM 3998 O O . TYR A 1 537 ? 9.464 53.465 13.889 1.00 7.01 581 TYR A O 1
ATOM 4007 N N . GLY A 1 538 ? 11.538 52.874 13.227 1.00 6.95 582 GLY A N 1
ATOM 4008 C CA . GLY A 1 538 ? 11.370 51.448 13.511 1.00 7.95 582 GLY A CA 1
ATOM 4009 C C . GLY A 1 538 ? 10.616 50.652 12.451 1.00 8.44 582 GLY A C 1
ATOM 4010 O O . GLY A 1 538 ? 10.578 49.424 12.521 1.00 9.05 582 GLY A O 1
ATOM 4011 N N . ASN A 1 539 ? 10.024 51.326 11.462 1.00 8.56 583 ASN A N 1
ATOM 4012 C CA . ASN A 1 539 ? 9.108 50.640 10.542 1.00 9.15 583 ASN A CA 1
ATOM 4013 C C . ASN A 1 539 ? 9.030 51.160 9.105 1.00 9.26 583 ASN A C 1
ATOM 4014 O O . ASN A 1 539 ? 8.140 50.763 8.361 1.00 10.30 583 ASN A O 1
ATOM 4019 N N . LYS A 1 540 ? 9.950 52.040 8.722 1.00 8.38 584 LYS A N 1
ATOM 4020 C CA . LYS A 1 540 ? 10.016 52.530 7.346 1.00 8.57 584 LYS A CA 1
ATOM 4021 C C . LYS A 1 540 ? 11.415 52.281 6.816 1.00 8.58 584 LYS A C 1
ATOM 4022 O O . LYS A 1 540 ? 12.392 52.483 7.520 1.00 9.75 584 LYS A O 1
ATOM 4028 N N . CYS A 1 541 ? 11.512 51.835 5.572 1.00 8.17 585 CYS A N 1
ATOM 4029 C CA . CYS A 1 541 ? 12.805 51.508 4.981 1.00 8.25 585 CYS A CA 1
ATOM 4030 C C . CYS A 1 541 ? 13.229 52.518 3.922 1.00 7.80 585 CYS A C 1
ATOM 4031 O O . CYS A 1 541 ? 12.415 52.934 3.094 1.00 7.71 585 CYS A O 1
ATOM 4034 N N . LEU A 1 542 ? 14.504 52.915 3.950 1.00 7.47 586 LEU A N 1
ATOM 4035 C CA . LEU A 1 542 ? 15.093 53.682 2.852 1.00 7.38 586 LEU A CA 1
ATOM 4036 C C . LEU A 1 542 ? 14.995 52.832 1.580 1.00 7.47 586 LEU A C 1
ATOM 4037 O O . LEU A 1 542 ? 15.365 51.658 1.583 1.00 7.85 586 LEU A O 1
ATOM 4042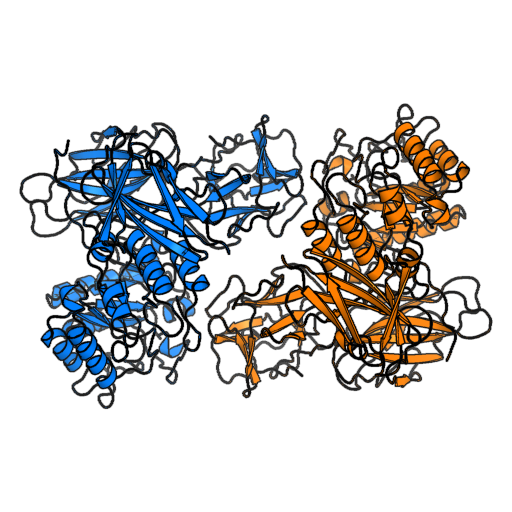 N N . ASP A 1 543 ? 14.510 53.441 0.501 1.00 7.62 587 ASP A N 1
ATOM 4043 C CA . ASP A 1 543 ? 13.957 52.690 -0.623 1.00 8.02 587 ASP A CA 1
ATOM 4044 C C . ASP A 1 543 ? 14.257 53.402 -1.943 1.00 7.91 587 ASP A C 1
ATOM 4045 O O . ASP A 1 543 ? 13.977 54.590 -2.087 1.00 7.98 587 ASP A O 1
ATOM 4050 N N . ALA A 1 544 ? 14.856 52.671 -2.890 1.00 8.27 588 ALA A N 1
ATOM 4051 C CA . ALA A 1 544 ? 15.048 53.162 -4.253 1.00 8.91 588 ALA A CA 1
ATOM 4052 C C . ALA A 1 544 ? 13.721 52.979 -4.973 1.00 9.03 588 ALA A C 1
ATOM 4053 O O . ALA A 1 544 ? 13.318 51.849 -5.281 1.00 9.14 588 ALA A O 1
ATOM 4055 N N . TYR A 1 545 ? 13.041 54.099 -5.204 1.00 9.16 589 TYR A N 1
ATOM 4056 C CA . TYR A 1 545 ? 11.640 54.091 -5.635 1.00 9.30 589 TYR A CA 1
ATOM 4057 C C . TYR A 1 545 ? 11.384 53.242 -6.872 1.00 10.11 589 TYR A C 1
ATOM 4058 O O . TYR A 1 545 ? 12.049 53.408 -7.898 1.00 9.81 589 TYR A O 1
ATOM 4067 N N . ASN A 1 546 ? 10.412 52.340 -6.737 1.00 10.19 590 ASN A N 1
ATOM 4068 C CA . ASN A 1 546 ? 9.965 51.425 -7.803 1.00 10.67 590 ASN A CA 1
ATOM 4069 C C . ASN A 1 546 ? 11.098 50.575 -8.389 1.00 11.12 590 ASN A C 1
ATOM 4070 O O . ASN A 1 546 ? 11.087 50.229 -9.581 1.00 11.12 590 ASN A O 1
ATOM 4079 N N . LEU A 1 547 ? 12.074 50.252 -7.540 1.00 11.12 591 LEU A N 1
ATOM 4080 C CA . LEU A 1 547 ? 13.253 49.470 -7.934 1.00 12.06 591 LEU A CA 1
ATOM 4081 C C . LEU A 1 547 ? 14.032 50.110 -9.091 1.00 12.09 591 LEU A C 1
ATOM 4082 O O . LEU A 1 547 ? 14.621 49.403 -9.918 1.00 12.09 591 LEU A O 1
ATOM 4087 N N . GLY A 1 548 ? 14.041 51.442 -9.137 1.00 11.73 592 GLY A N 1
ATOM 4088 C CA . GLY A 1 548 ? 14.758 52.193 -10.171 1.00 11.71 592 GLY A CA 1
ATOM 4089 C C . GLY A 1 548 ? 16.231 51.833 -10.191 1.00 11.65 592 GLY A C 1
ATOM 4090 O O . GLY A 1 548 ? 16.838 51.631 -9.139 1.00 11.87 592 GLY A O 1
ATOM 4091 N N . THR A 1 549 ? 16.794 51.735 -11.392 1.00 11.70 593 THR A N 1
ATOM 4092 C CA . THR A 1 549 ? 18.177 51.292 -11.569 1.00 11.71 593 THR A CA 1
ATOM 4093 C C . THR A 1 549 ? 19.050 52.308 -12.297 1.00 11.60 593 THR A C 1
ATOM 4094 O O . THR A 1 549 ? 20.214 52.015 -12.608 1.00 11.99 593 THR A O 1
ATOM 4098 N N . THR A 1 550 ? 18.501 53.485 -12.585 1.00 11.08 594 THR A N 1
ATOM 4099 C CA . THR A 1 550 ? 19.218 54.500 -13.358 1.00 11.03 594 THR A CA 1
ATOM 4100 C C . THR A 1 550 ? 19.380 55.823 -12.614 1.00 10.78 594 THR A C 1
ATOM 4101 O O . THR A 1 550 ? 18.686 56.086 -11.622 1.00 10.85 594 THR A O 1
ATOM 4105 N N . ASN A 1 551 ? 20.312 56.641 -13.097 1.00 10.67 595 ASN A N 1
ATOM 4106 C CA . ASN A 1 551 ? 20.596 57.949 -12.518 1.00 10.48 595 ASN A CA 1
ATOM 4107 C C . ASN A 1 551 ? 19.346 58.771 -12.280 1.00 10.45 595 ASN A C 1
ATOM 4108 O O . ASN A 1 551 ? 18.549 58.986 -13.193 1.00 10.35 595 ASN A O 1
ATOM 4113 N N . GLY A 1 552 ? 19.184 59.244 -11.049 1.00 9.76 596 GLY A N 1
ATOM 4114 C CA . GLY A 1 552 ? 18.080 60.138 -10.727 1.00 9.72 596 GLY A CA 1
ATOM 4115 C C . GLY A 1 552 ? 16.922 59.452 -10.036 1.00 9.28 596 GLY A C 1
ATOM 4116 O O . GLY A 1 552 ? 15.974 60.122 -9.622 1.00 10.12 596 GLY A O 1
ATOM 4117 N N . THR A 1 553 ? 16.986 58.126 -9.921 1.00 9.14 597 THR A N 1
ATOM 4118 C CA . THR A 1 553 ? 15.982 57.360 -9.171 1.00 9.00 597 THR A CA 1
ATOM 4119 C C . THR A 1 553 ? 15.825 57.965 -7.780 1.00 8.82 597 THR A C 1
ATOM 4120 O O . THR A 1 553 ? 16.811 58.156 -7.068 1.00 9.30 597 THR A O 1
ATOM 4124 N N . LYS A 1 554 ? 14.588 58.271 -7.405 1.00 8.34 598 LYS A N 1
ATOM 4125 C CA . LYS A 1 554 ? 14.309 58.871 -6.109 1.00 8.32 598 LYS A CA 1
ATOM 4126 C C . LYS A 1 554 ? 14.544 57.893 -4.973 1.00 8.02 598 LYS A C 1
ATOM 4127 O O . LYS A 1 554 ? 14.199 56.722 -5.071 1.00 8.35 598 LYS A O 1
ATOM 4133 N N . VAL A 1 555 ? 15.143 58.389 -3.895 1.00 7.77 599 VAL A N 1
ATOM 4134 C CA . VAL A 1 555 ? 15.323 57.586 -2.690 1.00 7.48 599 VAL A CA 1
ATOM 4135 C C . VAL A 1 555 ? 14.316 58.070 -1.655 1.00 7.35 599 VAL A C 1
ATOM 4136 O O . VAL A 1 555 ? 14.332 59.240 -1.258 1.00 7.51 599 VAL A O 1
ATOM 4140 N N . VAL A 1 556 ? 13.435 57.153 -1.250 1.00 7.39 600 VAL A N 1
ATOM 4141 C CA . VAL A 1 556 ? 12.260 57.476 -0.440 1.00 7.30 600 VAL A CA 1
ATOM 4142 C C . VAL A 1 556 ? 12.185 56.589 0.798 1.00 7.21 600 VAL A C 1
ATOM 4143 O O . VAL A 1 556 ? 13.004 55.693 0.972 1.00 7.17 600 VAL A O 1
ATOM 4147 N N . ILE A 1 557 ? 11.209 56.843 1.664 1.00 7.54 601 ILE A N 1
ATOM 4148 C CA . ILE A 1 557 ? 10.839 55.836 2.653 1.00 7.66 601 ILE A CA 1
ATOM 4149 C C . ILE A 1 557 ? 9.639 55.037 2.169 1.00 7.82 601 ILE A C 1
ATOM 4150 O O . ILE A 1 557 ? 8.760 55.562 1.481 1.00 7.55 601 ILE A O 1
ATOM 4155 N N . TRP A 1 558 ? 9.608 53.766 2.541 1.00 8.17 602 TRP A N 1
ATOM 4156 C CA . TRP A 1 558 ? 8.490 52.894 2.205 1.00 9.07 602 TRP A CA 1
ATOM 4157 C C . TRP A 1 558 ? 8.408 51.813 3.261 1.00 9.59 602 TRP A C 1
ATOM 4158 O O . TRP A 1 558 ? 9.420 51.445 3.850 1.00 9.89 602 TRP A O 1
ATOM 4169 N N . ASP A 1 559 ? 7.213 51.278 3.488 1.00 10.22 603 ASP A N 1
ATOM 4170 C CA . ASP A 1 559 ? 7.079 50.117 4.366 1.00 11.17 603 ASP A CA 1
ATOM 4171 C C . ASP A 1 559 ? 8.095 49.050 3.967 1.00 11.26 603 ASP A C 1
ATOM 4172 O O . ASP A 1 559 ? 8.295 48.787 2.778 1.00 10.99 603 ASP A O 1
ATOM 4177 N N . CYS A 1 560 ? 8.750 48.455 4.960 1.00 11.87 604 CYS A N 1
ATOM 4178 C CA . CYS A 1 560 ? 9.790 47.465 4.694 1.00 12.56 604 CYS A CA 1
ATOM 4179 C C . CYS A 1 560 ? 9.172 46.223 4.076 1.00 13.05 604 CYS A C 1
ATOM 4180 O O . CYS A 1 560 ? 8.163 45.712 4.574 1.00 13.54 604 CYS A O 1
ATOM 4183 N N . ASN A 1 561 ? 9.769 45.749 2.984 1.00 13.22 605 ASN A N 1
ATOM 4184 C CA . ASN A 1 561 ? 9.174 44.665 2.200 1.00 13.74 605 ASN A CA 1
ATOM 4185 C C . ASN A 1 561 ? 10.154 43.565 1.777 1.00 13.70 605 ASN A C 1
ATOM 4186 O O . ASN A 1 561 ? 9.793 42.663 1.014 1.00 14.35 605 ASN A O 1
ATOM 4191 N N . GLY A 1 562 ? 11.391 43.640 2.262 1.00 13.59 606 GLY A N 1
ATOM 4192 C CA . GLY A 1 562 ? 12.392 42.603 1.990 1.00 13.50 606 GLY A CA 1
ATOM 4193 C C . GLY A 1 562 ? 13.042 42.632 0.617 1.00 13.45 606 GLY A C 1
ATOM 4194 O O . GLY A 1 562 ? 13.913 41.809 0.323 1.00 13.97 606 GLY A O 1
ATOM 4195 N N . GLN A 1 563 ? 12.634 43.583 -0.219 1.00 13.11 607 GLN A N 1
ATOM 4196 C CA . GLN A 1 563 ? 13.132 43.688 -1.594 1.00 12.91 607 GLN A CA 1
ATOM 4197 C C . GLN A 1 563 ? 14.555 44.259 -1.676 1.00 12.78 607 GLN A C 1
ATOM 4198 O O . GLN A 1 563 ? 15.007 44.974 -0.777 1.00 12.78 607 GLN A O 1
ATOM 4204 N N . ALA A 1 564 ? 15.247 43.949 -2.772 1.00 12.86 608 ALA A N 1
ATOM 4205 C CA . ALA A 1 564 ? 16.634 44.367 -2.985 1.00 12.41 608 ALA A CA 1
ATOM 4206 C C . ALA A 1 564 ? 16.815 45.881 -3.110 1.00 11.85 608 ALA A C 1
ATOM 4207 O O . ALA A 1 564 ? 17.908 46.404 -2.869 1.00 11.84 608 ALA A O 1
ATOM 4209 N N . ASN A 1 565 ? 15.748 46.590 -3.473 1.00 11.35 609 ASN A N 1
ATOM 4210 C CA . ASN A 1 565 ? 15.809 48.051 -3.565 1.00 10.69 609 ASN A CA 1
ATOM 4211 C C . ASN A 1 565 ? 15.783 48.729 -2.199 1.00 10.33 609 ASN A C 1
ATOM 4212 O O . ASN A 1 565 ? 15.975 49.938 -2.108 1.00 9.45 609 ASN A O 1
ATOM 4217 N N . GLN A 1 566 ? 15.555 47.938 -1.151 1.00 9.65 610 GLN A N 1
ATOM 4218 C CA . GLN A 1 566 ? 15.633 48.432 0.231 1.00 9.84 610 GLN A CA 1
ATOM 4219 C C . GLN A 1 566 ? 16.895 47.955 0.953 1.00 9.64 610 GLN A C 1
ATOM 4220 O O . GLN A 1 566 ? 17.033 48.132 2.167 1.00 9.87 610 GLN A O 1
ATOM 4226 N N . LYS A 1 567 ? 17.825 47.361 0.209 1.00 9.57 611 LYS A N 1
ATOM 4227 C CA . LYS A 1 567 ? 19.068 46.876 0.802 1.00 9.43 611 LYS A CA 1
ATOM 4228 C C . LYS A 1 567 ? 20.232 47.762 0.395 1.00 8.93 611 LYS A C 1
ATOM 4229 O O . LYS A 1 567 ? 20.309 48.214 -0.748 1.00 8.99 611 LYS A O 1
ATOM 4235 N N . TRP A 1 568 ? 21.126 48.024 1.348 1.00 8.76 612 TRP A N 1
ATOM 4236 C CA . TRP A 1 568 ? 22.203 48.999 1.175 1.00 8.54 612 TRP A CA 1
ATOM 4237 C C . TRP A 1 568 ? 23.527 48.464 1.705 1.00 8.79 612 TRP A C 1
ATOM 4238 O O . TRP A 1 568 ? 23.579 47.885 2.789 1.00 9.30 612 TRP A O 1
ATOM 4249 N N . ASN A 1 569 ? 24.588 48.667 0.931 1.00 9.12 613 ASN A N 1
ATOM 4250 C CA . ASN A 1 569 ? 25.944 48.364 1.366 1.00 9.94 613 ASN A CA 1
ATOM 4251 C C . ASN A 1 569 ? 26.637 49.631 1.837 1.00 10.02 613 ASN A C 1
ATOM 4252 O O . ASN A 1 569 ? 26.653 50.635 1.124 1.00 9.86 613 ASN A O 1
ATOM 4257 N N . ILE A 1 570 ? 27.195 49.582 3.045 1.00 10.89 614 ILE A N 1
ATOM 4258 C CA . ILE A 1 570 ? 27.938 50.705 3.603 1.00 11.79 614 ILE A CA 1
ATOM 4259 C C . ILE A 1 570 ? 29.414 50.409 3.356 1.00 12.32 614 ILE A C 1
ATOM 4260 O O . ILE A 1 570 ? 30.008 49.553 4.012 1.00 12.67 614 ILE A O 1
ATOM 4265 N N . ASN A 1 571 ? 29.986 51.110 2.381 1.00 12.69 615 ASN A N 1
ATOM 4266 C CA . ASN A 1 571 ? 31.298 50.766 1.837 1.00 13.63 615 ASN A CA 1
ATOM 4267 C C . ASN A 1 571 ? 32.451 51.505 2.501 1.00 14.50 615 ASN A C 1
ATOM 4268 O O . ASN A 1 571 ? 32.267 52.581 3.069 1.00 14.84 615 ASN A O 1
ATOM 4273 N N . SER A 1 572 ? 33.645 50.922 2.415 1.00 15.59 616 SER A N 1
ATOM 4274 C CA . SER A 1 572 ? 34.836 51.492 3.050 1.00 16.42 616 SER A CA 1
ATOM 4275 C C . SER A 1 572 ? 35.261 52.847 2.477 1.00 16.15 616 SER A C 1
ATOM 4276 O O . SER A 1 572 ? 35.938 53.618 3.160 1.00 16.82 616 SER A O 1
ATOM 4279 N N . ASP A 1 573 ? 34.858 53.145 1.242 1.00 15.58 617 ASP A N 1
ATOM 4280 C CA . ASP A 1 573 ? 35.173 54.434 0.622 1.00 15.27 617 ASP A CA 1
ATOM 4281 C C . ASP A 1 573 ? 34.183 55.556 0.968 1.00 14.32 617 ASP A C 1
ATOM 4282 O O . ASP A 1 573 ? 34.245 56.644 0.393 1.00 14.96 617 ASP A O 1
ATOM 4287 N N . GLY A 1 574 ? 33.267 55.278 1.893 1.00 13.55 618 GLY A N 1
ATOM 4288 C CA . GLY A 1 574 ? 32.286 56.270 2.339 1.00 12.15 618 GLY A CA 1
ATOM 4289 C C . GLY A 1 574 ? 30.981 56.276 1.564 1.00 11.35 618 GLY A C 1
ATOM 4290 O O . GLY A 1 574 ? 30.041 56.982 1.927 1.00 10.79 618 GLY A O 1
ATOM 4291 N N . THR A 1 575 ? 30.912 55.487 0.497 1.00 10.85 619 THR A N 1
ATOM 4292 C CA . THR A 1 575 ? 29.686 55.426 -0.291 1.00 10.49 619 THR A CA 1
ATOM 4293 C C . THR A 1 575 ? 28.685 54.474 0.343 1.00 10.15 619 THR A C 1
ATOM 4294 O O . THR A 1 575 ? 29.051 53.595 1.133 1.00 10.08 619 THR A O 1
ATOM 4298 N N . ILE A 1 576 ? 27.414 54.680 0.011 1.00 9.46 620 ILE A N 1
ATOM 4299 C CA . ILE A 1 576 ? 26.345 53.769 0.388 1.00 9.21 620 ILE A CA 1
ATOM 4300 C C . ILE A 1 576 ? 25.655 53.361 -0.904 1.00 9.22 620 ILE A C 1
ATOM 4301 O O . ILE A 1 576 ? 25.042 54.196 -1.580 1.00 9.29 620 ILE A O 1
ATOM 4306 N N . THR A 1 577 ? 25.788 52.094 -1.267 1.00 9.47 621 THR A N 1
ATOM 4307 C CA . THR A 1 577 ? 25.233 51.617 -2.528 1.00 9.83 621 THR A CA 1
ATOM 4308 C C . THR A 1 577 ? 23.947 50.824 -2.333 1.00 9.66 621 THR A C 1
ATOM 4309 O O . THR A 1 577 ? 23.812 50.044 -1.392 1.00 9.79 621 THR A O 1
ATOM 4313 N N . ASN A 1 578 ? 22.996 51.047 -3.232 1.00 9.69 622 ASN A N 1
ATOM 4314 C CA . ASN A 1 578 ? 21.765 50.281 -3.271 1.00 10.30 622 ASN A CA 1
ATOM 4315 C C . ASN A 1 578 ? 22.068 48.934 -3.911 1.00 10.89 622 ASN A C 1
ATOM 4316 O O . ASN A 1 578 ? 22.652 48.880 -4.997 1.00 11.23 622 ASN A O 1
ATOM 4321 N N . VAL A 1 579 ? 21.697 47.855 -3.233 1.00 11.00 623 VAL A N 1
ATOM 4322 C CA . VAL A 1 579 ? 22.042 46.502 -3.688 1.00 11.82 623 VAL A CA 1
ATOM 4323 C C . VAL A 1 579 ? 21.433 46.177 -5.051 1.00 12.34 623 VAL A C 1
ATOM 4324 O O . VAL A 1 579 ? 22.089 45.565 -5.896 1.00 12.09 623 VAL A O 1
ATOM 4328 N N . ASN A 1 580 ? 20.194 46.610 -5.268 1.00 12.93 624 ASN A N 1
ATOM 4329 C CA . ASN A 1 580 ? 19.477 46.265 -6.490 1.00 14.02 624 ASN A CA 1
ATOM 4330 C C . ASN A 1 580 ? 20.205 46.591 -7.798 1.00 14.64 624 ASN A C 1
ATOM 4331 O O . ASN A 1 580 ? 20.311 45.728 -8.669 1.00 15.12 624 ASN A O 1
ATOM 4336 N N . ALA A 1 581 ? 20.714 47.815 -7.948 1.00 15.02 625 ALA A N 1
ATOM 4337 C CA . ALA A 1 581 ? 21.471 48.127 -9.171 1.00 15.37 625 ALA A CA 1
ATOM 4338 C C . ALA A 1 581 ? 22.876 48.677 -8.962 1.00 15.00 625 ALA A C 1
ATOM 4339 O O . ALA A 1 581 ? 23.544 49.050 -9.929 1.00 15.73 625 ALA A O 1
ATOM 4341 N N . GLY A 1 582 ? 23.335 48.719 -7.713 1.00 13.97 626 GLY A N 1
ATOM 4342 C CA . GLY A 1 582 ? 24.720 49.114 -7.429 1.00 13.56 626 GLY A CA 1
ATOM 4343 C C . GLY A 1 582 ? 24.996 50.599 -7.559 1.00 12.98 626 GLY A C 1
ATOM 4344 O O . GLY A 1 582 ? 26.153 51.016 -7.661 1.00 13.82 626 GLY A O 1
ATOM 4345 N N . LEU A 1 583 ? 23.944 51.409 -7.550 1.00 11.84 627 LEU A N 1
ATOM 4346 C CA . LEU A 1 583 ? 24.113 52.854 -7.618 1.00 11.00 627 LEU A CA 1
ATOM 4347 C C . LEU A 1 583 ? 24.297 53.425 -6.221 1.00 10.37 627 LEU A C 1
ATOM 4348 O O . LEU A 1 583 ? 23.902 52.806 -5.237 1.00 10.27 627 LEU A O 1
ATOM 4353 N N . CYS A 1 584 ? 24.896 54.609 -6.161 1.00 9.23 628 CYS A N 1
ATOM 4354 C CA . CYS A 1 584 ? 25.233 55.288 -4.911 1.00 9.04 628 CYS A CA 1
ATOM 4355 C C . CYS A 1 584 ? 24.138 56.236 -4.430 1.00 8.48 628 CYS A C 1
ATOM 4356 O O . CYS A 1 584 ? 23.501 56.933 -5.228 1.00 8.30 628 CYS A O 1
ATOM 4359 N N . LEU A 1 585 ? 23.936 56.269 -3.115 1.00 7.74 629 LEU A N 1
ATOM 4360 C CA . LEU A 1 585 ? 23.144 57.320 -2.491 1.00 7.61 629 LEU A CA 1
ATOM 4361 C C . LEU A 1 585 ? 23.857 58.655 -2.719 1.00 7.26 629 LEU A C 1
ATOM 4362 O O . LEU A 1 585 ? 25.043 58.786 -2.424 1.00 7.81 629 LEU A O 1
ATOM 4367 N N . ASP A 1 586 ? 23.114 59.641 -3.216 1.00 7.43 630 ASP A N 1
ATOM 4368 C CA . ASP A 1 586 ? 23.706 60.819 -3.838 1.00 7.15 630 ASP A CA 1
ATOM 4369 C C . ASP A 1 586 ? 22.876 62.064 -3.525 1.00 7.25 630 ASP A C 1
ATOM 4370 O O . ASP A 1 586 ? 21.658 62.064 -3.712 1.00 7.29 630 ASP A O 1
ATOM 4375 N N . ALA A 1 587 ? 23.533 63.107 -3.018 1.00 6.92 631 ALA A N 1
ATOM 4376 C CA . ALA A 1 587 ? 22.890 64.404 -2.839 1.00 7.29 631 ALA A CA 1
ATOM 4377 C C . ALA A 1 587 ? 22.878 65.096 -4.191 1.00 7.51 631 ALA A C 1
ATOM 4378 O O . ALA A 1 587 ? 23.931 65.478 -4.719 1.00 7.46 631 ALA A O 1
ATOM 4380 N N . TYR A 1 588 ? 21.672 65.239 -4.743 1.00 7.46 632 TYR A N 1
ATOM 4381 C CA . TYR A 1 588 ? 21.455 65.596 -6.155 1.00 8.17 632 TYR A CA 1
ATOM 4382 C C . TYR A 1 588 ? 22.169 66.867 -6.597 1.00 8.04 632 TYR A C 1
ATOM 4383 O O . TYR A 1 588 ? 22.013 67.925 -5.986 1.00 8.03 632 TYR A O 1
ATOM 4392 N N . ASN A 1 589 ? 22.962 66.724 -7.661 1.00 8.26 633 ASN A N 1
ATOM 4393 C CA . ASN A 1 589 ? 23.742 67.817 -8.265 1.00 9.10 633 ASN A CA 1
ATOM 4394 C C . ASN A 1 589 ? 24.801 68.411 -7.339 1.00 8.96 633 ASN A C 1
ATOM 4395 O O . ASN A 1 589 ? 25.285 69.527 -7.566 1.00 9.14 633 ASN A O 1
ATOM 4400 N N . ALA A 1 590 ? 25.163 67.648 -6.303 1.00 8.83 634 ALA A N 1
ATOM 4401 C CA . ALA A 1 590 ? 26.139 68.086 -5.301 1.00 8.36 634 ALA A CA 1
ATOM 4402 C C . ALA A 1 590 ? 25.736 69.381 -4.599 1.00 8.38 634 ALA A C 1
ATOM 4403 O O . ALA A 1 590 ? 26.585 70.150 -4.141 1.00 8.79 634 ALA A O 1
ATOM 4405 N N . ALA A 1 591 ? 24.428 69.613 -4.513 1.00 8.08 635 ALA A N 1
ATOM 4406 C CA . ALA A 1 591 ? 23.903 70.674 -3.674 1.00 7.95 635 ALA A CA 1
ATOM 4407 C C . ALA A 1 591 ? 24.116 70.297 -2.207 1.00 8.06 635 ALA A C 1
ATOM 4408 O O . ALA A 1 591 ? 24.139 69.112 -1.861 1.00 8.29 635 ALA A O 1
ATOM 4410 N N . THR A 1 592 ? 24.275 71.309 -1.364 1.00 7.83 636 THR A N 1
ATOM 4411 C CA . THR A 1 592 ? 24.545 71.100 0.056 1.00 8.19 636 THR A CA 1
ATOM 4412 C C . THR A 1 592 ? 23.468 71.656 0.992 1.00 8.25 636 THR A C 1
ATOM 4413 O O . THR A 1 592 ? 23.537 71.437 2.202 1.00 8.31 636 THR A O 1
ATOM 4417 N N . ALA A 1 593 ? 22.483 72.373 0.453 1.00 8.13 637 ALA A N 1
ATOM 4418 C CA . ALA A 1 593 ? 21.510 73.066 1.305 1.00 8.03 637 ALA A CA 1
ATOM 4419 C C . ALA A 1 593 ? 20.404 72.155 1.824 1.00 7.80 637 ALA A C 1
ATOM 4420 O O . ALA A 1 593 ? 20.174 71.066 1.295 1.00 8.36 637 ALA A O 1
ATOM 4422 N N . ASN A 1 594 ? 19.720 72.622 2.865 1.00 7.80 638 ASN A N 1
ATOM 4423 C CA . ASN A 1 594 ? 18.458 72.021 3.293 1.00 8.25 638 ASN A CA 1
ATOM 4424 C C . ASN A 1 594 ? 17.539 71.811 2.099 1.00 8.64 638 ASN A C 1
ATOM 4425 O O . ASN A 1 594 ? 17.391 72.706 1.251 1.00 9.06 638 ASN A O 1
ATOM 4430 N N . GLY A 1 595 ? 16.919 70.641 2.030 1.00 8.68 639 GLY A N 1
ATOM 4431 C CA . GLY A 1 595 ? 15.963 70.356 0.969 1.00 9.09 639 GLY A CA 1
ATOM 4432 C C . GLY A 1 595 ? 16.538 69.701 -0.272 1.00 8.90 639 GLY A C 1
ATOM 4433 O O . GLY A 1 595 ? 15.789 69.366 -1.194 1.00 10.06 639 GLY A O 1
ATOM 4434 N N . THR A 1 596 ? 17.860 69.515 -0.304 1.00 8.67 640 THR A N 1
ATOM 4435 C CA . THR A 1 596 ? 18.517 68.791 -1.395 1.00 8.36 640 THR A CA 1
ATOM 4436 C C . THR A 1 596 ? 18.016 67.353 -1.457 1.00 8.66 640 THR A C 1
ATOM 4437 O O . THR A 1 596 ? 18.142 66.610 -0.484 1.00 8.62 640 THR A O 1
ATOM 4441 N N . SER A 1 597 ? 17.452 66.966 -2.600 1.00 8.19 641 SER A N 1
ATOM 4442 C CA . SER A 1 597 ? 16.906 65.623 -2.775 1.00 8.39 641 SER A CA 1
ATOM 4443 C C . SER A 1 597 ? 17.995 64.565 -2.792 1.00 7.96 641 SER A C 1
ATOM 4444 O O . SER A 1 597 ? 19.084 64.780 -3.344 1.00 8.26 641 SER A O 1
ATOM 4447 N N . LEU A 1 598 ? 17.712 63.427 -2.169 1.00 7.48 642 LEU A N 1
ATOM 4448 C CA . LEU A 1 598 ? 18.591 62.280 -2.306 1.00 6.87 642 LEU A CA 1
ATOM 4449 C C . LEU A 1 598 ? 18.097 61.363 -3.413 1.00 7.43 642 LEU A C 1
ATOM 4450 O O . LEU A 1 598 ? 16.901 61.057 -3.509 1.00 7.53 642 LEU A O 1
ATOM 4455 N N . VAL A 1 599 ? 19.036 60.942 -4.256 1.00 7.54 643 VAL A N 1
ATOM 4456 C CA . VAL A 1 599 ? 18.748 60.091 -5.398 1.00 8.07 643 VAL A CA 1
ATOM 4457 C C . VAL A 1 599 ? 19.798 58.994 -5.489 1.00 7.88 643 VAL A C 1
ATOM 4458 O O . VAL A 1 599 ? 20.790 59.004 -4.747 1.00 7.66 643 VAL A O 1
ATOM 4462 N N . LEU A 1 600 ? 19.578 58.047 -6.396 1.00 8.25 644 LEU A N 1
ATOM 4463 C CA . LEU A 1 600 ? 20.629 57.125 -6.798 1.00 8.43 644 LEU A CA 1
ATOM 4464 C C . LEU A 1 600 ? 21.380 57.724 -7.972 1.00 8.49 644 LEU A C 1
ATOM 4465 O O . LEU A 1 600 ? 20.789 58.371 -8.846 1.00 8.99 644 LEU A O 1
ATOM 4470 N N . 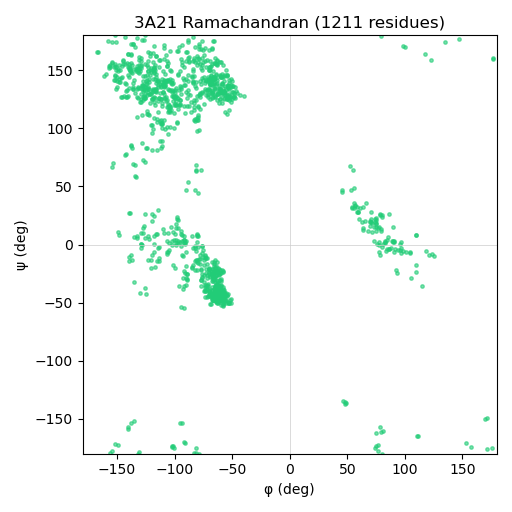TRP A 1 601 ? 22.690 57.505 -7.983 1.00 9.00 645 TRP A N 1
ATOM 4471 C CA . TRP A 1 601 ? 23.516 57.913 -9.109 1.00 9.46 645 TRP A CA 1
ATOM 4472 C C . TRP A 1 601 ? 24.707 56.992 -9.222 1.00 9.70 645 TRP A C 1
ATOM 4473 O O . TRP A 1 601 ? 25.185 56.442 -8.229 1.00 9.66 645 TRP A O 1
ATOM 4484 N N . SER A 1 602 ? 25.175 56.817 -10.453 1.00 10.16 646 SER A N 1
ATOM 4485 C CA . SER A 1 602 ? 26.412 56.110 -10.714 1.00 10.50 646 SER A CA 1
ATOM 4486 C C . SER A 1 602 ? 27.522 56.578 -9.766 1.00 10.36 646 SER A C 1
ATOM 4487 O O . SER A 1 602 ? 27.745 57.782 -9.605 1.00 10.34 646 SER A O 1
ATOM 4490 N N . CYS A 1 603 ? 28.191 55.616 -9.133 1.00 10.70 647 CYS A N 1
ATOM 4491 C CA . CYS A 1 603 ? 29.218 55.905 -8.131 1.00 11.60 647 CYS A CA 1
ATOM 4492 C C . CYS A 1 603 ? 30.478 56.520 -8.716 1.00 12.06 647 CYS A C 1
ATOM 4493 O O . CYS A 1 603 ? 31.017 56.047 -9.717 1.00 12.60 647 CYS A O 1
ATOM 4496 N N . GLY A 1 604 ? 30.938 57.581 -8.070 1.00 12.39 648 GLY A N 1
ATOM 4497 C CA . GLY A 1 604 ? 32.193 58.233 -8.425 1.00 13.22 648 GLY A CA 1
ATOM 4498 C C . GLY A 1 604 ? 32.947 58.595 -7.162 1.00 13.74 648 GLY A C 1
ATOM 4499 O O . GLY A 1 604 ? 32.765 57.965 -6.121 1.00 14.11 648 GLY A O 1
ATOM 4500 N N . THR A 1 605 ? 33.779 59.626 -7.259 1.00 14.22 649 THR A N 1
ATOM 4501 C CA . THR A 1 605 ? 34.658 60.032 -6.161 1.00 14.63 649 THR A CA 1
ATOM 4502 C C . THR A 1 605 ? 34.176 61.294 -5.439 1.00 14.09 649 THR A C 1
ATOM 4503 O O . THR A 1 605 ? 34.829 61.763 -4.496 1.00 14.24 649 THR A O 1
ATOM 4507 N N . GLY A 1 606 ? 33.032 61.831 -5.871 1.00 13.47 650 GLY A N 1
ATOM 4508 C CA . GLY A 1 606 ? 32.500 63.079 -5.322 1.00 12.33 650 GLY A CA 1
ATOM 4509 C C . GLY A 1 606 ? 32.022 62.943 -3.891 1.00 11.66 650 GLY A C 1
ATOM 4510 O O . GLY A 1 606 ? 31.465 61.915 -3.499 1.00 11.62 650 GLY A O 1
ATOM 4511 N N . ASP A 1 607 ? 32.243 63.995 -3.113 1.00 10.88 651 ASP A N 1
ATOM 4512 C CA . ASP A 1 607 ? 31.882 63.991 -1.700 1.00 10.66 651 ASP A CA 1
ATOM 4513 C C . ASP A 1 607 ? 30.379 64.077 -1.441 1.00 10.14 651 ASP A C 1
ATOM 4514 O O . ASP A 1 607 ? 29.948 63.857 -0.312 1.00 9.78 651 ASP A O 1
ATOM 4519 N N . ASN A 1 608 ? 29.589 64.383 -2.477 1.00 9.58 652 ASN A N 1
ATOM 4520 C CA . ASN A 1 608 ? 28.126 64.310 -2.372 1.00 8.91 652 ASN A CA 1
ATOM 4521 C C . ASN A 1 608 ? 27.606 62.869 -2.423 1.00 8.50 652 ASN A C 1
ATOM 4522 O O . ASN A 1 608 ? 26.395 62.632 -2.340 1.00 8.40 652 ASN A O 1
ATOM 4527 N N . GLN A 1 609 ? 28.525 61.917 -2.570 1.00 8.24 653 GLN A N 1
ATOM 4528 C CA . GLN A 1 609 ? 28.201 60.493 -2.493 1.00 8.25 653 GLN A CA 1
ATOM 4529 C C . GLN A 1 609 ? 28.894 59.831 -1.301 1.00 8.11 653 GLN A C 1
ATOM 4530 O O . GLN A 1 609 ? 28.868 58.608 -1.164 1.00 8.59 653 GLN A O 1
ATOM 4536 N N . LYS A 1 610 ? 29.502 60.642 -0.438 1.00 8.23 654 LYS A N 1
ATOM 4537 C CA . LYS A 1 610 ? 30.171 60.104 0.745 1.00 8.65 654 LYS A CA 1
ATOM 4538 C C . LYS A 1 610 ? 29.401 60.459 2.005 1.00 8.54 654 LYS A C 1
ATOM 4539 O O . LYS A 1 610 ? 28.846 61.557 2.125 1.00 8.48 654 LYS A O 1
ATOM 4545 N N . TRP A 1 611 ? 29.365 59.502 2.930 1.00 8.60 655 TRP A N 1
ATOM 4546 C CA . TRP A 1 611 ? 28.486 59.544 4.094 1.00 8.99 655 TRP A CA 1
ATOM 4547 C C . TRP A 1 611 ? 29.197 58.960 5.302 1.00 9.77 655 TRP A C 1
ATOM 4548 O O . TRP A 1 611 ? 30.129 58.162 5.166 1.00 10.50 655 TRP A O 1
ATOM 4559 N N . THR A 1 612 ? 28.756 59.375 6.485 1.00 9.98 656 THR A N 1
ATOM 4560 C CA . THR A 1 612 ? 29.097 58.681 7.722 1.00 10.79 656 THR A CA 1
ATOM 4561 C C . THR A 1 612 ? 27.812 58.099 8.304 1.00 10.98 656 THR A C 1
ATOM 4562 O O . THR A 1 612 ? 26.774 58.773 8.324 1.00 11.03 656 THR A O 1
ATOM 4569 N N . VAL A 1 613 ? 27.878 56.842 8.748 1.00 11.61 657 VAL A N 1
ATOM 4570 C CA . VAL A 1 613 ? 26.716 56.132 9.303 1.00 12.69 657 VAL A CA 1
ATOM 4571 C C . VAL A 1 613 ? 27.106 55.408 10.595 1.00 12.78 657 VAL A C 1
ATOM 4572 O O . VAL A 1 613 ? 26.999 54.181 10.699 1.00 13.60 657 VAL A O 1
ATOM 4576 N N . THR A 1 614 ? 27.574 56.178 11.570 1.00 13.20 658 THR A N 1
ATOM 4577 C CA . THR A 1 614 ? 27.974 55.626 12.858 1.00 13.73 658 THR A CA 1
ATOM 4578 C C . THR A 1 614 ? 27.226 56.311 13.988 1.00 14.09 658 THR A C 1
ATOM 4579 O O . THR A 1 614 ? 27.121 55.738 15.071 1.00 14.05 658 THR A O 1
ATOM 4584 N N . THR B 1 3 ? -8.185 25.036 -44.370 1.00 28.45 47 THR B N 1
ATOM 4585 C CA . THR B 1 3 ? -7.846 26.472 -44.121 1.00 28.17 47 THR B CA 1
ATOM 4586 C C . THR B 1 3 ? -6.567 26.886 -44.849 1.00 27.40 47 THR B C 1
ATOM 4587 O O . THR B 1 3 ? -5.727 26.042 -45.181 1.00 27.54 47 THR B O 1
ATOM 4591 N N . THR B 1 4 ? -6.434 28.192 -45.085 1.00 26.28 48 THR B N 1
ATOM 4592 C CA . THR B 1 4 ? -5.285 28.774 -45.774 1.00 25.01 48 THR B CA 1
ATOM 4593 C C . THR B 1 4 ? -3.977 28.471 -45.032 1.00 23.73 48 THR B C 1
ATOM 4594 O O . THR B 1 4 ? -3.947 28.418 -43.799 1.00 23.92 48 THR B O 1
ATOM 4598 N N . ARG B 1 5 ? -2.911 28.248 -45.797 1.00 22.03 49 ARG B N 1
ATOM 4599 C CA . ARG B 1 5 ? -1.596 27.952 -45.237 1.00 19.91 49 ARG B CA 1
ATOM 4600 C C . ARG B 1 5 ? -1.021 29.146 -44.472 1.00 18.37 49 ARG B C 1
ATOM 4601 O O . ARG B 1 5 ? -1.202 30.304 -44.864 1.00 17.64 49 ARG B O 1
ATOM 4609 N N . GLN B 1 6 ? -0.316 28.839 -43.391 1.00 16.41 50 GLN B N 1
ATOM 4610 C CA . GLN B 1 6 ? 0.340 29.856 -42.578 1.00 14.92 50 GLN B CA 1
ATOM 4611 C C . GLN B 1 6 ? 1.740 30.120 -43.111 1.00 14.13 50 GLN B C 1
ATOM 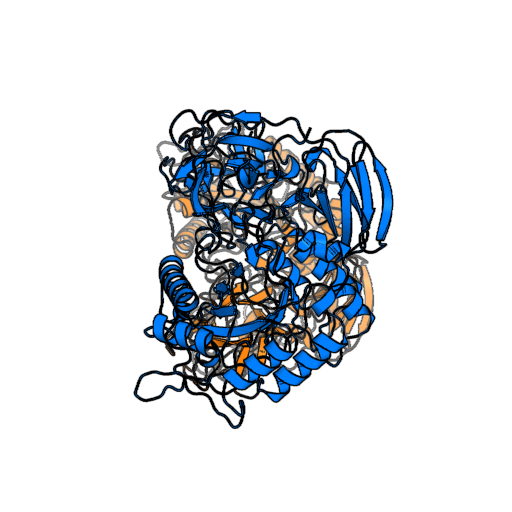4612 O O . GLN B 1 6 ? 2.484 29.183 -43.408 1.00 14.35 50 GLN B O 1
ATOM 4618 N N . ILE B 1 7 ? 2.083 31.398 -43.249 1.00 12.76 51 ILE B N 1
ATOM 4619 C CA . ILE B 1 7 ? 3.418 31.807 -43.675 1.00 12.06 51 ILE B CA 1
ATOM 4620 C C . ILE B 1 7 ? 4.319 31.973 -42.454 1.00 11.50 51 ILE B C 1
ATOM 4621 O O . ILE B 1 7 ? 3.981 32.700 -41.519 1.00 11.20 51 ILE B O 1
ATOM 4626 N N . THR B 1 8 ? 5.464 31.298 -42.471 1.00 10.69 52 THR B N 1
ATOM 4627 C CA . THR B 1 8 ? 6.435 31.376 -41.382 1.00 10.31 52 THR B CA 1
ATOM 4628 C C . THR B 1 8 ? 7.012 32.783 -41.274 1.00 9.43 52 THR B C 1
ATOM 4629 O O . THR B 1 8 ? 7.380 33.395 -42.276 1.00 9.95 52 THR B O 1
ATOM 4633 N N . VAL B 1 9 ? 7.076 33.288 -40.046 1.00 8.62 53 VAL B N 1
ATOM 4634 C CA . VAL B 1 9 ? 7.682 34.587 -39.783 1.00 8.23 53 VAL B CA 1
ATOM 4635 C C . VAL B 1 9 ? 9.001 34.388 -39.035 1.00 8.12 53 VAL B C 1
ATOM 4636 O O . VAL B 1 9 ? 9.210 33.327 -38.428 1.00 8.25 53 VAL B O 1
ATOM 4640 N N . PRO B 1 10 ? 9.896 35.393 -39.075 1.00 7.93 54 PRO B N 1
ATOM 4641 C CA . PRO B 1 10 ? 11.189 35.228 -38.388 1.00 7.70 54 PRO B CA 1
ATOM 4642 C C . PRO B 1 10 ? 11.046 34.989 -36.885 1.00 8.08 54 PRO B C 1
ATOM 4643 O O . PRO B 1 10 ? 10.128 35.529 -36.247 1.00 7.97 54 PRO B O 1
ATOM 4647 N N . SER B 1 11 ? 11.950 34.169 -36.351 1.00 8.04 55 SER B N 1
ATOM 4648 C CA . SER B 1 11 ? 12.018 33.867 -34.918 1.00 8.04 55 SER B CA 1
ATOM 4649 C C . SER B 1 11 ? 12.922 34.853 -34.196 1.00 7.61 55 SER B C 1
ATOM 4650 O O . SER B 1 11 ? 13.692 35.582 -34.816 1.00 8.36 55 SER B O 1
ATOM 4653 N N . ALA B 1 12 ? 12.827 34.858 -32.872 1.00 7.44 56 ALA B N 1
ATOM 4654 C CA . ALA B 1 12 ? 13.715 35.684 -32.059 1.00 6.93 56 ALA B CA 1
ATOM 4655 C C . ALA B 1 12 ? 15.147 35.135 -32.092 1.00 7.00 56 ALA B C 1
ATOM 4656 O O . ALA B 1 12 ? 15.341 33.928 -32.250 1.00 7.08 56 ALA B O 1
ATOM 4658 N N . PRO B 1 13 ? 16.160 36.013 -31.961 1.00 7.16 57 PRO B N 1
ATOM 4659 C CA . PRO B 1 13 ? 17.549 35.529 -31.961 1.00 7.09 57 PRO B CA 1
ATOM 4660 C C . PRO B 1 13 ? 17.879 34.522 -30.859 1.00 7.07 57 PRO B C 1
ATOM 4661 O O . PRO B 1 13 ? 17.333 34.590 -29.754 1.00 6.79 57 PRO B O 1
ATOM 4665 N N . MET B 1 14 ? 18.782 33.596 -31.180 1.00 6.80 58 MET B N 1
ATOM 4666 C CA . MET B 1 14 ? 19.346 32.669 -30.204 1.00 6.75 58 MET B CA 1
ATOM 4667 C C . MET B 1 14 ? 20.860 32.784 -30.256 1.00 6.46 58 MET B C 1
ATOM 4668 O O . MET B 1 14 ? 21.444 32.909 -31.333 1.00 6.64 58 MET B O 1
ATOM 4673 N N . GLY B 1 15 ? 21.500 32.730 -29.098 1.00 6.58 59 GLY B N 1
ATOM 4674 C CA . GLY B 1 15 ? 22.949 32.862 -29.062 1.00 6.54 59 GLY B CA 1
ATOM 4675 C C . GLY B 1 15 ? 23.448 33.027 -27.651 1.00 6.49 59 GLY B C 1
ATOM 4676 O O . GLY B 1 15 ? 22.843 32.505 -26.724 1.00 6.75 59 GLY B O 1
ATOM 4677 N N . TRP B 1 16 ? 24.559 33.743 -27.514 1.00 6.49 60 TRP B N 1
ATOM 4678 C CA . TRP B 1 16 ? 25.180 34.023 -26.230 1.00 6.32 60 TRP B CA 1
ATOM 4679 C C . TRP B 1 16 ? 25.682 35.459 -26.263 1.00 6.18 60 TRP B C 1
ATOM 4680 O O . TRP B 1 16 ? 26.106 35.942 -27.315 1.00 6.46 60 TRP B O 1
ATOM 4691 N N . ALA B 1 17 ? 25.632 36.127 -25.113 1.00 6.21 61 ALA B N 1
ATOM 4692 C CA . ALA B 1 17 ? 26.148 37.488 -24.984 1.00 6.36 61 ALA B CA 1
ATOM 4693 C C . ALA B 1 17 ? 27.045 37.645 -23.760 1.00 6.78 61 ALA B C 1
ATOM 4694 O O . ALA B 1 17 ? 26.823 37.001 -22.732 1.00 6.89 61 ALA B O 1
ATOM 4696 N N . SER B 1 18 ? 28.032 38.533 -23.863 1.00 6.70 62 SER B N 1
ATOM 4697 C CA . SER B 1 18 ? 29.110 38.623 -22.874 1.00 6.89 62 SER B CA 1
ATOM 4698 C C . SER B 1 18 ? 28.797 39.322 -21.559 1.00 7.11 62 SER B C 1
ATOM 4699 O O . SER B 1 18 ? 29.583 39.232 -20.624 1.00 7.41 62 SER B O 1
ATOM 4702 N N . TRP B 1 19 ? 27.665 40.018 -21.483 1.00 7.63 63 TRP B N 1
ATOM 4703 C CA . TRP B 1 19 ? 27.424 40.907 -20.354 1.00 8.36 63 TRP B CA 1
ATOM 4704 C C . TRP B 1 19 ? 27.212 40.250 -18.987 1.00 8.31 63 TRP B C 1
ATOM 4705 O O . TRP B 1 19 ? 27.858 40.651 -18.008 1.00 8.99 63 TRP B O 1
ATOM 4716 N N . ASN B 1 20 ? 26.301 39.280 -18.916 1.00 8.87 64 ASN B N 1
ATOM 4717 C CA . ASN B 1 20 ? 25.868 38.741 -17.622 1.00 8.80 64 ASN B CA 1
ATOM 4718 C C . ASN B 1 20 ? 27.011 38.141 -16.812 1.00 9.41 64 ASN B C 1
ATOM 4719 O O . ASN B 1 20 ? 27.015 38.251 -15.585 1.00 9.81 64 ASN B O 1
ATOM 4724 N N . SER B 1 21 ? 27.979 37.525 -17.491 1.00 9.71 65 SER B N 1
ATOM 4725 C CA . SER B 1 21 ? 29.071 36.850 -16.785 1.00 10.25 65 SER B CA 1
ATOM 4726 C C . SER B 1 21 ? 30.387 37.627 -16.734 1.00 10.61 65 SER B C 1
ATOM 4727 O O . SER B 1 21 ? 31.236 37.338 -15.896 1.00 11.88 65 SER B O 1
ATOM 4730 N N . PHE B 1 22 ? 30.556 38.622 -17.602 1.00 10.27 66 PHE B N 1
ATOM 4731 C CA . PHE B 1 22 ? 31.839 39.320 -17.684 1.00 10.04 66 PHE B CA 1
ATOM 4732 C C . PHE B 1 22 ? 31.789 40.822 -17.473 1.00 9.92 66 PHE B C 1
ATOM 4733 O O . PHE B 1 22 ? 32.833 41.443 -17.279 1.00 10.03 66 PHE B O 1
ATOM 4741 N N . ALA B 1 23 ? 30.589 41.398 -17.502 1.00 9.83 67 ALA B N 1
ATOM 4742 C CA . ALA B 1 23 ? 30.446 42.852 -17.548 1.00 9.89 67 ALA B CA 1
ATOM 4743 C C . ALA B 1 23 ? 31.405 43.405 -18.612 1.00 10.08 67 ALA B C 1
ATOM 4744 O O . ALA B 1 23 ? 31.492 42.841 -19.703 1.00 9.83 67 ALA B O 1
ATOM 4746 N N . ALA B 1 24 ? 32.138 44.473 -18.300 1.00 9.74 68 ALA B N 1
ATOM 4747 C CA . ALA B 1 24 ? 33.003 45.117 -19.292 1.00 10.04 68 ALA B CA 1
ATOM 4748 C C . ALA B 1 24 ? 34.354 44.429 -19.457 1.00 10.01 68 ALA B C 1
ATOM 4749 O O . ALA B 1 24 ? 35.169 44.840 -20.293 1.00 10.08 68 ALA B O 1
ATOM 4751 N N . LYS B 1 25 ? 34.582 43.372 -18.680 1.00 10.29 69 LYS B N 1
ATOM 4752 C CA . LYS B 1 25 ? 35.872 42.676 -18.664 1.00 10.69 69 LYS B CA 1
ATOM 4753 C C . LYS B 1 25 ? 36.008 41.682 -19.822 1.00 10.04 69 LYS B C 1
ATOM 4754 O O . LYS B 1 25 ? 36.140 40.469 -19.622 1.00 10.77 69 LYS B O 1
ATOM 4760 N N . ILE B 1 26 ? 35.982 42.226 -21.033 1.00 9.32 70 ILE B N 1
ATOM 4761 C CA . ILE B 1 26 ? 36.053 41.435 -22.254 1.00 8.76 70 ILE B CA 1
ATOM 4762 C C . ILE B 1 26 ? 37.220 41.859 -23.145 1.00 8.92 70 ILE B C 1
ATOM 4763 O O . ILE B 1 26 ? 37.629 43.026 -23.163 1.00 8.51 70 ILE B O 1
ATOM 4768 N N . ASP B 1 27 ? 37.751 40.886 -23.875 1.00 9.12 71 ASP B N 1
ATOM 4769 C CA . ASP B 1 27 ? 38.757 41.110 -24.905 1.00 9.42 71 ASP B CA 1
ATOM 4770 C C . ASP B 1 27 ? 38.674 39.944 -25.889 1.00 9.02 71 ASP B C 1
ATOM 4771 O O . ASP B 1 27 ? 37.828 39.059 -25.722 1.00 9.22 71 ASP B O 1
ATOM 4776 N N . TYR B 1 28 ? 39.524 39.945 -26.913 1.00 9.13 72 TYR B N 1
ATOM 4777 C CA . TYR B 1 28 ? 39.527 38.866 -27.903 1.00 9.34 72 TYR B CA 1
ATOM 4778 C C . TYR B 1 28 ? 39.600 37.485 -27.250 1.00 9.49 72 TYR B C 1
ATOM 4779 O O . TYR B 1 28 ? 38.835 36.587 -27.612 1.00 9.10 72 TYR B O 1
ATOM 4788 N N . SER B 1 29 ? 40.509 37.321 -26.288 1.00 9.91 73 SER B N 1
ATOM 4789 C CA . SER B 1 29 ? 40.697 36.020 -25.638 1.00 10.51 73 SER B CA 1
ATOM 4790 C C . SER B 1 29 ? 39.446 35.525 -24.910 1.00 10.23 73 SER B C 1
ATOM 4791 O O . SER B 1 29 ? 39.118 34.338 -24.971 1.00 10.58 73 SER B O 1
ATOM 4794 N N . VAL B 1 30 ? 38.750 36.435 -24.226 1.00 9.88 74 VAL B N 1
ATOM 4795 C CA . VAL B 1 30 ? 37.528 36.065 -23.504 1.00 9.94 74 VAL B CA 1
ATOM 4796 C C . VAL B 1 30 ? 36.481 35.560 -24.491 1.00 9.44 74 VAL B C 1
ATOM 4797 O O . VAL B 1 30 ? 35.874 34.507 -24.288 1.00 9.53 74 VAL B O 1
ATOM 4801 N N . ILE B 1 31 ? 36.278 36.315 -25.567 1.00 9.29 75 ILE B N 1
ATOM 4802 C CA . ILE B 1 31 ? 35.270 35.950 -26.555 1.00 9.17 75 ILE B CA 1
ATOM 4803 C C . ILE B 1 31 ? 35.639 34.643 -27.256 1.00 9.29 75 ILE B C 1
ATOM 4804 O O . ILE B 1 31 ? 34.785 33.778 -27.424 1.00 9.32 75 ILE B O 1
ATOM 4809 N N . LYS B 1 32 ? 36.911 34.492 -27.628 1.00 9.39 76 LYS B N 1
ATOM 4810 C CA . LYS B 1 32 ? 37.381 33.265 -28.283 1.00 9.84 76 LYS B CA 1
ATOM 4811 C C . LYS B 1 32 ? 37.076 32.031 -27.432 1.00 9.80 76 LYS B C 1
ATOM 4812 O O . LYS B 1 32 ? 36.565 31.027 -27.937 1.00 9.61 76 LYS B O 1
ATOM 4818 N N . LYS B 1 33 ? 37.399 32.107 -26.145 1.00 9.86 77 LYS B N 1
ATOM 4819 C CA . LYS B 1 33 ? 37.162 30.990 -25.234 1.00 10.19 77 LYS B CA 1
ATOM 4820 C C . LYS B 1 33 ? 35.677 30.643 -25.133 1.00 9.79 77 LYS B C 1
ATOM 4821 O O . LYS B 1 33 ? 35.310 29.468 -25.077 1.00 10.21 77 LYS B O 1
ATOM 4827 N N . GLN B 1 34 ? 34.825 31.664 -25.140 1.00 9.61 78 GLN B N 1
ATOM 4828 C CA . GLN B 1 34 ? 33.388 31.439 -25.081 1.00 9.03 78 GLN B CA 1
ATOM 4829 C C . GLN B 1 34 ? 32.868 30.808 -26.366 1.00 8.94 78 GLN B C 1
ATOM 4830 O O . GLN B 1 34 ? 32.026 29.909 -26.317 1.00 9.01 78 GLN B O 1
ATOM 4836 N N . VAL B 1 35 ? 33.376 31.270 -27.509 1.00 8.71 79 VAL B N 1
ATOM 4837 C CA . VAL B 1 35 ? 33.037 30.679 -28.804 1.00 9.04 79 VAL B CA 1
ATOM 4838 C C . VAL B 1 35 ? 33.399 29.195 -28.817 1.00 8.91 79 VAL B C 1
ATOM 4839 O O . VAL B 1 35 ? 32.585 28.349 -29.199 1.00 8.93 79 VAL B O 1
ATOM 4843 N N . ASP B 1 36 ? 34.615 28.877 -28.381 1.00 9.04 80 ASP B N 1
ATOM 4844 C CA . ASP B 1 36 ? 35.055 27.481 -28.382 1.00 9.35 80 ASP B CA 1
ATOM 4845 C C . ASP B 1 36 ? 34.169 26.599 -27.500 1.00 9.12 80 ASP B C 1
ATOM 4846 O O . ASP B 1 36 ? 33.829 25.476 -27.882 1.00 9.57 80 ASP B O 1
ATOM 4851 N N . ALA B 1 37 ? 33.770 27.125 -26.341 1.00 9.05 81 ALA B N 1
ATOM 4852 C CA . ALA B 1 37 ? 32.896 26.403 -25.412 1.00 9.07 81 ALA B CA 1
ATOM 4853 C C . ALA B 1 37 ? 31.466 26.245 -25.942 1.00 8.97 81 ALA B C 1
ATOM 4854 O O . ALA B 1 37 ? 30.845 25.201 -25.762 1.00 9.34 81 ALA B O 1
ATOM 4856 N N . PHE B 1 38 ? 30.957 27.301 -26.582 1.00 8.75 82 PHE B N 1
ATOM 4857 C CA . PHE B 1 38 ? 29.664 27.313 -27.273 1.00 8.57 82 PHE B CA 1
ATOM 4858 C C . PHE B 1 38 ? 29.599 26.147 -28.269 1.00 8.62 82 PHE B C 1
ATOM 4859 O O . PHE B 1 38 ? 28.642 25.370 -28.276 1.00 8.32 82 PHE B O 1
ATOM 4867 N N . VAL B 1 39 ? 30.641 26.031 -29.090 1.00 8.85 83 VAL B N 1
ATOM 4868 C CA . VAL B 1 39 ? 30.744 24.965 -30.090 1.00 9.59 83 VAL B CA 1
ATOM 4869 C C . VAL B 1 39 ? 30.881 23.586 -29.434 1.00 9.76 83 VAL B C 1
ATOM 4870 O O . VAL B 1 39 ? 30.170 22.642 -29.812 1.00 9.76 83 VAL B O 1
ATOM 4874 N N . ALA B 1 40 ? 31.777 23.484 -28.450 1.00 10.26 84 ALA B N 1
ATOM 4875 C CA . ALA B 1 40 ? 32.018 22.221 -27.741 1.00 10.82 84 ALA B CA 1
ATOM 4876 C C . ALA B 1 40 ? 30.759 21.724 -27.030 1.00 11.12 84 ALA B C 1
ATOM 4877 O O . ALA B 1 40 ? 30.552 20.517 -26.888 1.00 12.00 84 ALA B O 1
ATOM 4879 N N . ALA B 1 41 ? 29.913 22.661 -26.601 1.00 10.58 85 ALA B N 1
ATOM 4880 C CA . ALA B 1 41 ? 28.669 22.336 -25.905 1.00 10.35 85 ALA B CA 1
ATOM 4881 C C . ALA B 1 41 ? 27.542 21.868 -26.821 1.00 10.03 85 ALA B C 1
ATOM 4882 O O . ALA B 1 41 ? 26.504 21.419 -26.334 1.00 10.27 85 ALA B O 1
ATOM 4884 N N . GLY B 1 42 ? 27.736 21.988 -28.134 1.00 9.55 86 GLY B N 1
ATOM 4885 C CA . GLY B 1 42 ? 26.718 21.597 -29.100 1.00 9.25 86 GLY B CA 1
ATOM 4886 C C . GLY B 1 42 ? 25.561 22.575 -29.187 1.00 8.78 86 GLY B C 1
ATOM 4887 O O . GLY B 1 42 ? 24.491 22.232 -29.690 1.00 9.17 86 GLY B O 1
ATOM 4888 N N . LEU B 1 43 ? 25.773 23.799 -28.708 1.00 8.78 87 LEU B N 1
ATOM 4889 C CA . LEU B 1 43 ? 24.749 24.833 -28.829 1.00 8.67 87 LEU B CA 1
ATOM 4890 C C . LEU B 1 43 ? 24.319 25.129 -30.281 1.00 8.76 87 LEU B C 1
ATOM 4891 O O . LEU B 1 43 ? 23.125 25.352 -30.519 1.00 8.47 87 LEU B O 1
ATOM 4896 N N . PRO B 1 44 ? 25.266 25.115 -31.252 1.00 8.88 88 PRO B N 1
ATOM 4897 C CA . PRO B 1 44 ? 24.848 25.395 -32.634 1.00 9.11 88 PRO B CA 1
ATOM 4898 C C . PRO B 1 44 ? 23.750 24.455 -33.148 1.00 9.53 88 PRO B C 1
ATOM 4899 O O . PRO B 1 44 ? 22.804 24.924 -33.783 1.00 9.87 88 PRO B O 1
ATOM 4903 N N . ALA B 1 45 ? 23.849 23.159 -32.850 1.00 10.13 89 ALA B N 1
ATOM 4904 C CA . ALA B 1 45 ? 22.856 22.195 -33.331 1.00 10.27 89 ALA B CA 1
ATOM 4905 C C . ALA B 1 45 ? 21.473 22.424 -32.727 1.00 10.51 89 ALA B C 1
ATOM 4906 O O . ALA B 1 45 ? 20.468 22.009 -33.303 1.00 11.47 89 ALA B O 1
ATOM 4908 N N . ALA B 1 46 ? 21.426 23.082 -31.567 1.00 10.24 90 ALA B N 1
ATOM 4909 C CA . ALA B 1 46 ? 20.160 23.407 -30.913 1.00 9.78 90 ALA B CA 1
ATOM 4910 C C . ALA B 1 46 ? 19.513 24.672 -31.484 1.00 9.46 90 ALA B C 1
ATOM 4911 O O . ALA B 1 46 ? 18.334 24.936 -31.234 1.00 9.73 90 ALA B O 1
ATOM 4913 N N . GLY B 1 47 ? 20.287 25.448 -32.246 1.00 9.20 91 GLY B N 1
ATOM 4914 C CA . GLY B 1 47 ? 19.770 26.652 -32.892 1.00 8.65 91 GLY B CA 1
ATOM 4915 C C . GLY B 1 47 ? 20.495 27.919 -32.479 1.00 8.62 91 GLY B C 1
ATOM 4916 O O . GLY B 1 47 ? 20.279 28.978 -33.063 1.00 8.99 91 GLY B O 1
ATOM 4917 N N . TYR B 1 48 ? 21.359 27.814 -31.475 1.00 8.46 92 TYR B N 1
ATOM 4918 C CA . TYR B 1 48 ? 22.106 28.973 -30.988 1.00 8.19 92 TYR B CA 1
ATOM 4919 C C . TYR B 1 48 ? 23.106 29.431 -32.056 1.00 8.56 92 TYR B C 1
ATOM 4920 O O . TYR B 1 48 ? 23.910 28.633 -32.564 1.00 8.36 92 TYR B O 1
ATOM 4929 N N . THR B 1 49 ? 23.025 30.714 -32.411 1.00 8.36 93 THR B N 1
ATOM 4930 C CA . THR B 1 49 ? 23.688 31.254 -33.606 1.00 8.84 93 THR B CA 1
ATOM 4931 C C . THR B 1 49 ? 24.614 32.447 -33.336 1.00 8.21 93 THR B C 1
ATOM 4932 O O . THR B 1 49 ? 25.707 32.526 -33.897 1.00 8.28 93 THR B O 1
ATOM 4936 N N . TYR B 1 50 ? 24.176 33.376 -32.491 1.00 7.62 94 TYR B N 1
ATOM 4937 C CA . TYR B 1 50 ? 24.908 34.626 -32.280 1.00 7.44 94 TYR B CA 1
ATOM 4938 C C . TYR B 1 50 ? 25.909 34.575 -31.142 1.00 7.14 94 TYR B C 1
ATOM 4939 O O . TYR B 1 50 ? 25.619 34.036 -30.071 1.00 7.67 94 TYR B O 1
ATOM 4948 N N . ILE B 1 51 ? 27.080 35.153 -31.396 1.00 7.01 95 ILE B N 1
ATOM 4949 C CA . ILE B 1 51 ? 28.056 35.471 -30.363 1.00 7.02 95 ILE B CA 1
ATOM 4950 C C . ILE B 1 51 ? 28.093 36.992 -30.256 1.00 6.78 95 ILE B C 1
ATOM 4951 O O . ILE B 1 51 ? 28.640 37.668 -31.127 1.00 6.83 95 ILE B O 1
ATOM 4956 N N . ASN B 1 52 ? 27.487 37.523 -29.196 1.00 6.52 96 ASN B N 1
ATOM 4957 C CA . ASN B 1 52 ? 27.302 38.965 -29.066 1.00 6.86 96 ASN B CA 1
ATOM 4958 C C . ASN B 1 52 ? 28.255 39.590 -28.067 1.00 6.89 96 ASN B C 1
ATOM 4959 O O . ASN B 1 52 ? 28.223 39.282 -26.873 1.00 7.40 96 ASN B O 1
ATOM 4964 N N . ILE B 1 53 ? 29.123 40.446 -28.590 1.00 6.85 97 ILE B N 1
ATOM 4965 C CA . ILE B 1 53 ? 30.070 41.209 -27.800 1.00 7.15 97 ILE B CA 1
ATOM 4966 C C . ILE B 1 53 ? 29.333 42.437 -27.279 1.00 7.24 97 ILE B C 1
ATOM 4967 O O . ILE B 1 53 ? 28.884 43.283 -28.053 1.00 7.85 97 ILE B O 1
ATOM 4972 N N . ASP B 1 54 ? 29.194 42.509 -25.960 1.00 7.40 98 ASP B N 1
ATOM 4973 C CA . ASP B 1 54 ? 28.410 43.562 -25.310 1.00 7.44 98 ASP B CA 1
ATOM 4974 C C . ASP B 1 54 ? 29.353 44.695 -24.882 1.00 7.29 98 ASP B C 1
ATOM 4975 O O . ASP B 1 54 ? 30.407 44.900 -25.497 1.00 7.43 98 ASP B O 1
ATOM 4980 N N . GLU B 1 55 ? 28.978 45.441 -23.845 1.00 7.43 99 GLU B N 1
ATOM 4981 C CA . GLU B 1 55 ? 29.768 46.575 -23.382 1.00 7.95 99 GLU B CA 1
ATOM 4982 C C . GLU B 1 55 ? 31.189 46.180 -22.972 1.00 7.75 99 GLU B C 1
ATOM 4983 O O . GLU B 1 55 ? 31.394 45.151 -22.318 1.00 7.70 99 GLU B O 1
ATOM 4989 N N . GLY B 1 56 ? 32.156 47.010 -23.360 1.00 7.68 100 GLY B N 1
ATOM 4990 C CA . GLY B 1 56 ? 33.534 46.875 -22.890 1.00 7.55 100 GLY B CA 1
ATOM 4991 C C . GLY B 1 56 ? 34.584 46.735 -23.972 1.00 7.81 100 GLY B C 1
ATOM 4992 O O . GLY B 1 56 ? 35.774 46.754 -23.677 1.00 8.12 100 GLY B O 1
ATOM 4993 N N . TRP B 1 57 ? 34.150 46.587 -25.223 1.00 7.71 101 TRP B N 1
ATOM 4994 C CA . TRP B 1 57 ? 35.075 46.412 -26.345 1.00 7.72 101 TRP B CA 1
ATOM 4995 C C . TRP B 1 57 ? 35.645 47.740 -26.849 1.00 7.91 101 TRP B C 1
ATOM 4996 O O . TRP B 1 57 ? 36.693 47.755 -27.481 1.00 8.23 101 TRP B O 1
ATOM 5007 N N . TRP B 1 58 ? 34.944 48.843 -26.574 1.00 8.16 102 TRP B N 1
ATOM 5008 C CA . TRP B 1 58 ? 35.304 50.162 -27.119 1.00 8.32 102 TRP B CA 1
ATOM 5009 C C . TRP B 1 58 ? 35.325 51.227 -26.034 1.00 8.79 102 TRP B C 1
ATOM 5010 O O . TRP B 1 58 ? 34.342 51.401 -25.316 1.00 8.97 102 TRP B O 1
ATOM 5021 N N . GLN B 1 59 ? 36.444 51.943 -25.921 1.00 8.95 103 GLN B N 1
ATOM 5022 C CA . GLN B 1 59 ? 36.587 52.956 -24.867 1.00 9.26 103 GLN B CA 1
ATOM 5023 C C . GLN B 1 59 ? 36.280 54.383 -25.330 1.00 9.51 103 GLN B C 1
ATOM 5024 O O . GLN B 1 59 ? 36.603 55.348 -24.640 1.00 9.92 103 GLN B O 1
ATOM 5030 N N . GLY B 1 60 ? 35.651 54.515 -26.495 1.00 9.46 104 GLY B N 1
ATOM 5031 C CA . GLY B 1 60 ? 35.140 55.804 -26.948 1.00 9.66 104 GLY B CA 1
ATOM 5032 C C . GLY B 1 60 ? 36.038 56.572 -27.895 1.00 9.82 104 GLY B C 1
ATOM 5033 O O . GLY B 1 60 ? 35.704 57.685 -28.300 1.00 10.58 104 GLY B O 1
ATOM 5034 N N . THR B 1 61 ? 37.172 55.973 -28.246 1.00 10.03 105 THR B N 1
ATOM 5035 C CA . THR B 1 61 ? 38.145 56.593 -29.139 1.00 10.29 105 THR B CA 1
ATOM 5036 C C . THR B 1 61 ? 37.717 56.557 -30.607 1.00 10.27 105 THR B C 1
ATOM 5037 O O . THR B 1 61 ? 37.113 55.586 -31.080 1.00 10.35 105 THR B O 1
ATOM 5041 N N . ARG B 1 62 ? 38.037 57.635 -31.318 1.00 10.46 106 ARG B N 1
ATOM 5042 C CA . ARG B 1 62 ? 37.837 57.722 -32.763 1.00 10.70 106 ARG B CA 1
ATOM 5043 C C . ARG B 1 62 ? 39.060 58.369 -33.396 1.00 11.45 106 ARG B C 1
ATOM 5044 O O . ARG B 1 62 ? 39.785 59.123 -32.734 1.00 11.88 106 ARG B O 1
ATOM 5052 N N . ASP B 1 63 ? 39.288 58.071 -34.672 1.00 11.79 107 ASP B N 1
ATOM 5053 C CA . ASP B 1 63 ? 40.353 58.745 -35.413 1.00 12.39 107 ASP B CA 1
ATOM 5054 C C . ASP B 1 63 ? 39.875 60.110 -35.914 1.00 12.87 107 ASP B C 1
ATOM 5055 O O . ASP B 1 63 ? 38.734 60.507 -35.666 1.00 12.77 107 ASP B O 1
ATOM 5060 N N . SER B 1 64 ? 40.753 60.825 -36.612 1.00 13.67 108 SER B N 1
ATOM 5061 C CA . SER B 1 64 ? 40.444 62.174 -37.079 1.00 14.53 108 SER B CA 1
ATOM 5062 C C . SER B 1 64 ? 39.262 62.233 -38.054 1.00 14.39 108 SER B C 1
ATOM 5063 O O . SER B 1 64 ? 38.612 63.272 -38.180 1.00 15.31 108 SER B O 1
ATOM 5066 N N . ALA B 1 65 ? 38.980 61.113 -38.718 1.00 13.93 109 ALA B N 1
ATOM 5067 C CA . ALA B 1 65 ? 37.864 61.016 -39.661 1.00 13.53 109 ALA B CA 1
ATOM 5068 C C . ALA B 1 65 ? 36.577 60.518 -38.996 1.00 13.09 109 ALA B C 1
ATOM 5069 O O . ALA B 1 65 ? 35.547 60.357 -39.655 1.00 13.15 109 ALA B O 1
ATOM 5071 N N . GLY B 1 66 ? 36.641 60.278 -37.689 1.00 12.67 110 GLY B N 1
ATOM 5072 C CA . GLY B 1 66 ? 35.473 59.827 -36.937 1.00 12.08 110 GLY B CA 1
ATOM 5073 C C . GLY B 1 66 ? 35.270 58.324 -36.880 1.00 11.59 110 GLY B C 1
ATOM 5074 O O . GLY B 1 66 ? 34.273 57.860 -36.329 1.00 11.80 110 GLY B O 1
ATOM 5075 N N . ASN B 1 67 ? 36.191 57.559 -37.460 1.00 11.19 111 ASN B N 1
ATOM 5076 C CA . ASN B 1 67 ? 36.112 56.100 -37.387 1.00 11.04 111 ASN B CA 1
ATOM 5077 C C . ASN B 1 67 ? 36.422 55.589 -35.986 1.00 10.51 111 ASN B C 1
ATOM 5078 O O . ASN B 1 67 ? 37.396 56.018 -35.362 1.00 10.70 111 ASN B O 1
ATOM 5083 N N . ILE B 1 68 ? 35.592 54.667 -35.497 1.00 10.17 112 ILE B N 1
ATOM 5084 C CA . ILE B 1 68 ? 35.847 54.005 -34.219 1.00 10.03 112 ILE B CA 1
ATOM 5085 C C . ILE B 1 68 ? 37.208 53.317 -34.244 1.00 10.10 112 ILE B C 1
ATOM 5086 O O . ILE B 1 68 ? 37.533 52.607 -35.194 1.00 10.38 112 ILE B O 1
ATOM 5091 N N . THR B 1 69 ? 38.004 53.556 -33.206 1.00 9.95 113 THR B N 1
ATOM 5092 C CA . THR B 1 69 ? 39.286 52.881 -33.048 1.00 10.25 113 THR B CA 1
ATOM 5093 C C . THR B 1 69 ? 39.257 52.036 -31.789 1.00 10.11 113 THR B C 1
ATOM 5094 O O . THR B 1 69 ? 38.663 52.432 -30.781 1.00 10.88 113 THR B O 1
ATOM 5098 N N . VAL B 1 70 ? 39.881 50.865 -31.858 1.00 10.06 114 VAL B N 1
ATOM 5099 C CA . VAL B 1 70 ? 39.957 49.968 -30.711 1.00 10.08 114 VAL B CA 1
ATOM 5100 C C . VAL B 1 70 ? 41.398 49.765 -30.256 1.00 10.11 114 VAL B C 1
ATOM 5101 O O . VAL B 1 70 ? 42.343 50.046 -30.995 1.00 11.17 114 VAL B O 1
ATOM 5105 N N . ASP B 1 71 ? 41.546 49.283 -29.028 1.00 10.20 115 ASP B N 1
ATOM 5106 C CA . ASP B 1 71 ? 42.845 48.956 -28.463 1.00 10.21 115 ASP B CA 1
ATOM 5107 C C . ASP B 1 71 ? 43.213 47.558 -28.938 1.00 10.05 115 ASP B C 1
ATOM 5108 O O . ASP B 1 71 ? 42.639 46.572 -28.466 1.00 10.07 115 ASP B O 1
ATOM 5113 N N . THR B 1 72 ? 44.164 47.464 -29.867 1.00 10.34 116 THR B N 1
ATOM 5114 C CA . THR B 1 72 ? 44.513 46.155 -30.440 1.00 10.65 116 THR B CA 1
ATOM 5115 C C . THR B 1 72 ? 45.310 45.249 -29.488 1.00 10.58 116 THR B C 1
ATOM 5116 O O . THR B 1 72 ? 45.482 44.061 -29.770 1.00 11.02 116 THR B O 1
ATOM 5120 N N . ALA B 1 73 ? 45.771 45.787 -28.358 1.00 10.68 117 ALA B N 1
ATOM 5121 C CA . ALA B 1 73 ? 46.299 44.925 -27.299 1.00 10.54 117 ALA B CA 1
ATOM 5122 C C . ALA B 1 73 ? 45.203 43.978 -26.813 1.00 10.50 117 ALA B C 1
ATOM 5123 O O . ALA B 1 73 ? 45.456 42.801 -26.559 1.00 11.10 117 ALA B O 1
ATOM 5125 N N . GLU B 1 74 ? 43.980 44.499 -26.718 1.00 10.00 118 GLU B N 1
ATOM 5126 C CA . GLU B 1 74 ? 42.827 43.713 -26.289 1.00 10.03 118 GLU B CA 1
ATOM 5127 C C . GLU B 1 74 ? 42.143 43.032 -27.471 1.00 9.57 118 GLU B C 1
ATOM 5128 O O . GLU B 1 74 ? 41.558 41.951 -27.322 1.00 9.68 118 GLU B O 1
ATOM 5134 N N . TRP B 1 75 ? 42.231 43.673 -28.634 1.00 9.61 119 TRP B N 1
ATOM 5135 C CA . TRP B 1 75 ? 41.595 43.194 -29.866 1.00 9.43 119 TRP B CA 1
ATOM 5136 C C . TRP B 1 75 ? 42.625 43.079 -30.985 1.00 9.50 119 TRP B C 1
ATOM 5137 O O . TRP B 1 75 ? 42.620 43.885 -31.915 1.00 9.60 119 TRP B O 1
ATOM 5148 N N . PRO B 1 76 ? 43.530 42.082 -30.888 1.00 10.00 120 PRO B N 1
ATOM 5149 C CA . PRO B 1 76 ? 44.549 41.949 -31.934 1.00 10.51 120 PRO B CA 1
ATOM 5150 C C . PRO B 1 76 ? 43.910 41.705 -33.295 1.00 10.98 120 PRO B C 1
ATOM 5151 O O . PRO B 1 76 ? 42.984 40.899 -33.411 1.00 11.13 120 PRO B O 1
ATOM 5155 N N . GLY B 1 77 ? 44.392 42.429 -34.301 1.00 11.29 121 GLY B N 1
ATOM 5156 C CA . GLY B 1 77 ? 43.846 42.357 -35.655 1.00 11.57 121 GLY B CA 1
ATOM 5157 C C . GLY B 1 77 ? 42.619 43.231 -35.842 1.00 11.70 121 GLY B C 1
ATOM 5158 O O . GLY B 1 77 ? 42.026 43.262 -36.926 1.00 12.31 121 GLY B O 1
ATOM 5159 N N . GLY B 1 78 ? 42.237 43.951 -34.790 1.00 11.40 122 GLY B N 1
ATOM 5160 C CA . GLY B 1 78 ? 41.031 44.781 -34.823 1.00 10.79 122 GLY B CA 1
ATOM 5161 C C . GLY B 1 78 ? 39.767 43.944 -34.743 1.00 10.34 122 GLY B C 1
ATOM 5162 O O . GLY B 1 78 ? 39.823 42.723 -34.595 1.00 10.47 122 GLY B O 1
ATOM 5163 N N . MET B 1 79 ? 38.614 44.598 -34.859 1.00 9.83 123 MET B N 1
ATOM 5164 C CA . MET B 1 79 ? 37.344 43.888 -34.666 1.00 9.60 123 MET B CA 1
ATOM 5165 C C . MET B 1 79 ? 37.018 42.863 -35.757 1.00 9.68 123 MET B C 1
ATOM 5166 O O . MET B 1 79 ? 36.291 41.904 -35.502 1.00 9.58 123 MET B O 1
ATOM 5171 N N . SER B 1 80 ? 37.561 43.043 -36.960 1.00 10.04 124 SER B N 1
ATOM 5172 C CA . SER B 1 80 ? 37.338 42.057 -38.020 1.00 10.08 124 SER B CA 1
ATOM 5173 C C . SER B 1 80 ? 37.987 40.703 -37.717 1.00 9.55 124 SER B C 1
ATOM 5174 O O . SER B 1 80 ? 37.583 39.689 -38.283 1.00 9.71 124 SER B O 1
ATOM 5177 N N . ALA B 1 81 ? 38.985 40.684 -36.834 1.00 9.32 125 ALA B N 1
ATOM 5178 C CA . ALA B 1 81 ? 39.624 39.427 -36.447 1.00 9.17 125 ALA B CA 1
ATOM 5179 C C . ALA B 1 81 ? 38.699 38.564 -35.596 1.00 8.91 125 ALA B C 1
ATOM 5180 O O . ALA B 1 81 ? 38.688 37.346 -35.738 1.00 9.88 125 ALA B O 1
ATOM 5182 N N . ILE B 1 82 ? 37.925 39.188 -34.707 1.00 8.56 126 ILE B N 1
ATOM 5183 C CA . ILE B 1 82 ? 37.012 38.411 -33.875 1.00 8.56 126 ILE B CA 1
ATOM 5184 C C . ILE B 1 82 ? 35.765 37.978 -34.655 1.00 8.21 126 ILE B C 1
ATOM 5185 O O . ILE B 1 82 ? 35.270 36.874 -34.447 1.00 8.57 126 ILE B O 1
ATOM 5190 N N . THR B 1 83 ? 35.275 38.815 -35.570 1.00 8.40 127 THR B N 1
ATOM 5191 C CA . THR B 1 83 ? 34.169 38.372 -36.427 1.00 8.18 127 THR B CA 1
ATOM 5192 C C . THR B 1 83 ? 34.631 37.242 -37.346 1.00 8.29 127 THR B C 1
ATOM 5193 O O . THR B 1 83 ? 33.876 36.294 -37.588 1.00 8.24 127 THR B O 1
ATOM 5197 N N . ALA B 1 84 ? 35.867 37.330 -37.839 1.00 8.75 128 ALA B N 1
ATOM 5198 C CA . ALA B 1 84 ? 36.421 36.246 -38.652 1.00 9.08 128 ALA B CA 1
ATOM 5199 C C . ALA B 1 84 ? 36.459 34.942 -37.856 1.00 9.04 128 ALA B C 1
ATOM 5200 O O . ALA B 1 84 ? 36.105 33.881 -38.381 1.00 9.95 128 ALA B O 1
ATOM 5202 N N . TYR B 1 85 ? 36.870 35.020 -36.589 1.00 9.11 129 TYR B N 1
ATOM 5203 C CA . TYR B 1 85 ? 36.925 33.830 -35.751 1.00 8.77 129 TYR B CA 1
ATOM 5204 C C . TYR B 1 85 ? 35.532 33.236 -35.527 1.00 8.50 129 TYR B C 1
ATOM 5205 O O . TYR B 1 85 ? 35.312 32.039 -35.711 1.00 8.89 129 TYR B O 1
ATOM 5214 N N . ILE B 1 86 ? 34.590 34.091 -35.135 1.00 8.39 130 ILE B N 1
ATOM 5215 C CA . ILE B 1 86 ? 33.213 33.678 -34.900 1.00 8.27 130 ILE B CA 1
ATOM 5216 C C . ILE B 1 86 ? 32.625 33.008 -36.151 1.00 8.08 130 ILE B C 1
ATOM 5217 O O . ILE B 1 86 ? 32.050 31.922 -36.070 1.00 8.39 130 ILE B O 1
ATOM 5222 N N . HIS B 1 87 ? 32.795 33.653 -37.305 1.00 8.17 131 HIS B N 1
ATOM 5223 C CA . HIS B 1 87 ? 32.304 33.105 -38.566 1.00 8.12 131 HIS B CA 1
ATOM 5224 C C . HIS B 1 87 ? 32.967 31.778 -38.924 1.00 8.85 131 HIS B C 1
ATOM 5225 O O . HIS B 1 87 ? 32.305 30.879 -39.440 1.00 9.09 131 HIS B O 1
ATOM 5232 N N . SER B 1 88 ? 34.264 31.667 -38.640 1.00 9.50 132 SER B N 1
ATOM 5233 C CA . SER B 1 88 ? 35.022 30.443 -38.939 1.00 10.14 132 SER B CA 1
ATOM 5234 C C . SER B 1 88 ? 34.512 29.237 -38.155 1.00 10.55 132 SER B C 1
ATOM 5235 O O . SER B 1 88 ? 34.711 28.090 -38.568 1.00 10.98 132 SER B O 1
ATOM 5238 N N . LYS B 1 89 ? 33.865 29.504 -37.022 1.00 10.59 133 LYS B N 1
ATOM 5239 C CA . LYS B 1 89 ? 33.278 28.456 -36.195 1.00 11.32 133 LYS B CA 1
ATOM 5240 C C . LYS B 1 89 ? 31.800 28.208 -36.508 1.00 10.93 133 LYS B C 1
ATOM 5241 O O . LYS B 1 89 ? 31.129 27.472 -35.790 1.00 11.93 133 LYS B O 1
ATOM 5247 N N . GLY B 1 90 ? 31.305 28.825 -37.581 1.00 10.55 134 GLY B N 1
ATOM 5248 C CA . GLY B 1 90 ? 29.948 28.589 -38.069 1.00 9.94 134 GLY B CA 1
ATOM 5249 C C . GLY B 1 90 ? 28.879 29.489 -37.476 1.00 9.05 134 GLY B C 1
ATOM 5250 O O . GLY B 1 90 ? 27.691 29.221 -37.630 1.00 9.34 134 GLY B O 1
ATOM 5251 N N . LEU B 1 91 ? 29.306 30.573 -36.833 1.00 8.96 135 LEU B N 1
ATOM 5252 C CA . LEU B 1 91 ? 28.394 31.412 -36.048 1.00 8.63 135 LEU B CA 1
ATOM 5253 C C . LEU B 1 91 ? 28.294 32.841 -36.576 1.00 8.30 135 LEU B C 1
ATOM 5254 O O . LEU B 1 91 ? 29.051 33.239 -37.465 1.00 8.40 135 LEU B O 1
ATOM 5259 N N . LYS B 1 92 ? 27.343 33.601 -36.032 1.00 7.97 136 LYS B N 1
ATOM 5260 C CA . LYS B 1 92 ? 27.164 35.010 -36.391 1.00 7.73 136 LYS B CA 1
ATOM 5261 C C . LYS B 1 92 ? 27.656 35.894 -35.247 1.00 7.27 136 LYS B C 1
ATOM 5262 O O . LYS B 1 92 ? 27.682 35.461 -34.092 1.00 7.24 136 LYS B O 1
ATOM 5268 N N . ALA B 1 93 ? 28.067 37.114 -35.578 1.00 6.87 137 ALA B N 1
ATOM 5269 C CA . ALA B 1 93 ? 28.744 38.000 -34.629 1.00 6.78 137 ALA B CA 1
ATOM 5270 C C . ALA B 1 93 ? 27.914 39.234 -34.304 1.00 6.67 137 ALA B C 1
ATOM 5271 O O . ALA B 1 93 ? 27.337 39.858 -35.196 1.00 6.71 137 ALA B O 1
ATOM 5273 N N . GLY B 1 94 ? 27.886 39.596 -33.025 1.00 6.16 138 GLY B N 1
ATOM 5274 C CA . GLY B 1 94 ? 27.164 40.786 -32.577 1.00 6.30 138 GLY B CA 1
ATOM 5275 C C . GLY B 1 94 ? 28.045 41.810 -31.891 1.00 6.17 138 GLY B C 1
ATOM 5276 O O . GLY B 1 94 ? 29.037 41.467 -31.245 1.00 6.31 138 GLY B O 1
ATOM 5277 N N . ILE B 1 95 ? 27.658 43.071 -32.023 1.00 6.18 139 ILE B N 1
ATOM 5278 C CA . ILE B 1 95 ? 28.410 44.174 -31.439 1.00 6.08 139 ILE B CA 1
ATOM 5279 C C . ILE B 1 95 ? 27.448 45.110 -30.687 1.00 5.91 139 ILE B C 1
ATOM 5280 O O . ILE B 1 95 ? 26.239 44.849 -30.632 1.00 6.02 139 ILE B O 1
ATOM 5285 N N . TYR B 1 96 ? 27.987 46.172 -30.099 1.00 5.98 140 TYR B N 1
ATOM 5286 C CA . TYR B 1 96 ? 27.263 46.958 -29.107 1.00 6.10 140 TYR B CA 1
ATOM 5287 C C . TYR B 1 96 ? 27.685 48.422 -29.117 1.00 6.24 140 TYR B C 1
ATOM 5288 O O . TYR B 1 96 ? 28.873 48.740 -29.170 1.00 6.89 140 TYR B O 1
ATOM 5297 N N . THR B 1 97 ? 26.698 49.311 -29.056 1.00 6.16 141 THR B N 1
ATOM 5298 C CA . THR B 1 97 ? 26.965 50.743 -28.969 1.00 6.55 141 THR B CA 1
ATOM 5299 C C . THR B 1 97 ? 25.815 51.442 -28.239 1.00 6.53 141 THR B C 1
ATOM 5300 O O . THR B 1 97 ? 24.935 50.779 -27.682 1.00 6.48 141 THR B O 1
ATOM 5304 N N . ASP B 1 98 ? 25.838 52.770 -28.235 1.00 6.55 142 ASP B N 1
ATOM 5305 C CA . ASP B 1 98 ? 24.794 53.567 -27.586 1.00 6.81 142 ASP B CA 1
ATOM 5306 C C . ASP B 1 98 ? 24.139 54.526 -28.566 1.00 6.93 142 ASP B C 1
ATOM 5307 O O . ASP B 1 98 ? 24.769 54.970 -29.531 1.00 7.02 142 ASP B O 1
ATOM 5312 N N . ALA B 1 99 ? 22.879 54.865 -28.287 1.00 7.30 143 ALA B N 1
ATOM 5313 C CA . ALA B 1 99 ? 22.146 55.874 -29.049 1.00 7.83 143 ALA B CA 1
ATOM 5314 C C . ALA B 1 99 ? 22.686 57.290 -28.837 1.00 8.15 143 ALA B C 1
ATOM 5315 O O . ALA B 1 99 ? 22.558 58.138 -29.723 1.00 8.78 143 ALA B O 1
ATOM 5317 N N . GLY B 1 100 ? 23.274 57.551 -27.669 1.00 7.97 144 GLY B N 1
ATOM 5318 C CA . GLY B 1 100 ? 23.777 58.890 -27.346 1.00 8.29 144 GLY B CA 1
ATOM 5319 C C . GLY B 1 100 ? 25.229 59.104 -27.716 1.00 8.51 144 GLY B C 1
ATOM 5320 O O . GLY B 1 100 ? 25.829 58.284 -28.413 1.00 8.44 144 GLY B O 1
ATOM 5321 N N . LYS B 1 101 ? 25.792 60.219 -27.251 1.00 8.88 145 LYS B N 1
ATOM 5322 C CA . LYS B 1 101 ? 27.192 60.565 -27.535 1.00 9.42 145 LYS B CA 1
ATOM 5323 C C . LYS B 1 101 ? 28.190 59.774 -26.701 1.00 9.25 145 LYS B C 1
ATOM 5324 O O . LYS B 1 101 ? 29.365 59.675 -27.060 1.00 9.48 145 LYS B O 1
ATOM 5330 N N . ASP B 1 102 ? 27.719 59.241 -25.577 1.00 9.32 146 ASP B N 1
ATOM 5331 C CA . ASP B 1 102 ? 28.541 58.453 -24.667 1.00 9.33 146 ASP B CA 1
ATOM 5332 C C . ASP B 1 102 ? 27.698 57.276 -24.215 1.00 9.08 146 ASP B C 1
ATOM 5333 O O . ASP B 1 102 ? 26.470 57.383 -24.139 1.00 9.64 146 ASP B O 1
ATOM 5338 N N . GLY B 1 103 ? 28.356 56.158 -23.920 1.00 8.62 147 GLY B N 1
ATOM 5339 C CA . GLY B 1 103 ? 27.651 54.918 -23.622 1.00 8.19 147 GLY B CA 1
ATOM 5340 C C . GLY B 1 103 ? 27.570 54.556 -22.160 1.00 8.14 147 GLY B C 1
ATOM 5341 O O . GLY B 1 103 ? 27.967 55.326 -21.282 1.00 8.20 147 GLY B O 1
ATOM 5342 N N . CYS B 1 104 ? 27.052 53.364 -21.906 1.00 8.11 148 CYS B N 1
ATOM 5343 C CA . CYS B 1 104 ? 26.934 52.874 -20.542 1.00 8.05 148 CYS B CA 1
ATOM 5344 C C . CYS B 1 104 ? 28.311 52.689 -19.901 1.00 8.39 148 CYS B C 1
ATOM 5345 O O . CYS B 1 104 ? 28.449 52.797 -18.683 1.00 8.37 148 CYS B O 1
ATOM 5348 N N . GLY B 1 105 ? 29.333 52.456 -20.727 1.00 8.70 149 GLY B N 1
ATOM 5349 C CA . GLY B 1 105 ? 30.711 52.392 -20.252 1.00 9.11 149 GLY B CA 1
ATOM 5350 C C . GLY B 1 105 ? 31.250 53.720 -19.747 1.00 9.53 149 GLY B C 1
ATOM 5351 O O . GLY B 1 105 ? 32.292 53.756 -19.085 1.00 10.12 149 GLY B O 1
ATOM 5352 N N . TYR B 1 106 ? 30.553 54.808 -20.074 1.00 9.62 150 TYR B N 1
ATOM 5353 C CA . TYR B 1 106 ? 30.848 56.125 -19.519 1.00 10.22 150 TYR B CA 1
ATOM 5354 C C . TYR B 1 106 ? 29.973 56.386 -18.296 1.00 10.15 150 TYR B C 1
ATOM 5355 O O . TYR B 1 106 ? 30.478 56.689 -17.209 1.00 10.65 150 TYR B O 1
ATOM 5364 N N . TYR B 1 107 ? 28.660 56.248 -18.467 1.00 9.59 151 TYR B N 1
ATOM 5365 C CA . TYR B 1 107 ? 27.730 56.619 -17.409 1.00 9.59 151 TYR B CA 1
ATOM 5366 C C . TYR B 1 107 ? 27.733 55.669 -16.221 1.00 9.72 151 TYR B C 1
ATOM 5367 O O . TYR B 1 107 ? 27.585 56.122 -15.088 1.00 10.64 151 TYR B O 1
ATOM 5376 N N . TYR B 1 108 ? 27.931 54.375 -16.474 1.00 9.57 152 TYR B N 1
ATOM 5377 C CA . TYR B 1 108 ? 27.895 53.351 -15.423 1.00 9.85 152 TYR B CA 1
ATOM 5378 C C . TYR B 1 108 ? 29.076 52.374 -15.538 1.00 10.30 152 TYR B C 1
ATOM 5379 O O . TYR B 1 108 ? 28.883 51.196 -15.856 1.00 10.63 152 TYR B O 1
ATOM 5388 N N . PRO B 1 109 ? 30.302 52.856 -15.278 1.00 11.60 153 PRO B N 1
ATOM 5389 C CA . PRO B 1 109 ? 31.477 51.991 -15.419 1.00 12.17 153 PRO B CA 1
ATOM 5390 C C . PRO B 1 109 ? 31.363 50.744 -14.541 1.00 13.04 153 PRO B C 1
ATOM 5391 O O . PRO B 1 109 ? 31.122 50.852 -13.333 1.00 13.21 153 PRO B O 1
ATOM 5395 N N . THR B 1 110 ? 31.496 49.575 -15.167 1.00 13.39 154 THR B N 1
ATOM 5396 C CA . THR B 1 110 ? 31.276 48.296 -14.498 1.00 13.97 154 THR B CA 1
ATOM 5397 C C . THR B 1 110 ? 32.366 47.317 -14.930 1.00 14.45 154 THR B C 1
ATOM 5398 O O . THR B 1 110 ? 32.183 46.537 -15.866 1.00 14.64 154 THR B O 1
ATOM 5402 N N . GLY B 1 111 ? 33.507 47.388 -14.248 1.00 15.08 155 GLY B N 1
ATOM 5403 C CA . GLY B 1 111 ? 34.655 46.524 -14.540 1.00 16.02 155 GLY B CA 1
ATOM 5404 C C . GLY B 1 111 ? 35.786 47.211 -15.288 1.00 16.51 155 GLY B C 1
ATOM 5405 O O . GLY B 1 111 ? 36.857 46.626 -15.474 1.00 16.92 155 GLY B O 1
ATOM 5406 N N . ARG B 1 112 ? 35.538 48.450 -15.719 1.00 16.89 156 ARG B N 1
ATOM 5407 C CA . ARG B 1 112 ? 36.500 49.289 -16.436 1.00 16.87 156 ARG B CA 1
ATOM 5408 C C . ARG B 1 112 ? 36.339 50.754 -16.053 1.00 17.17 156 ARG B C 1
ATOM 5409 O O . ARG B 1 112 ? 35.257 51.154 -15.616 1.00 17.37 156 ARG B O 1
ATOM 5417 N N . PRO B 1 113 ? 37.397 51.570 -16.249 1.00 17.07 157 PRO B N 1
ATOM 5418 C CA . PRO B 1 113 ? 37.289 53.024 -16.089 1.00 16.62 157 PRO B CA 1
ATOM 5419 C C . PRO B 1 113 ? 36.316 53.639 -17.095 1.00 16.02 157 PRO B C 1
ATOM 5420 O O . PRO B 1 113 ? 36.061 53.046 -18.144 1.00 15.99 157 PRO B O 1
ATOM 5424 N N . ALA B 1 114 ? 35.793 54.821 -16.776 1.00 15.08 158 ALA B N 1
ATOM 5425 C CA . ALA B 1 114 ? 34.833 55.511 -17.642 1.00 14.51 158 ALA B CA 1
ATOM 5426 C C . ALA B 1 114 ? 35.358 55.658 -19.071 1.00 14.23 158 ALA B C 1
ATOM 5427 O O . ALA B 1 114 ? 36.537 55.951 -19.280 1.00 14.64 158 ALA B O 1
ATOM 5429 N N . ALA B 1 115 ? 34.468 55.448 -20.040 1.00 13.46 159 ALA B N 1
ATOM 5430 C CA . ALA B 1 115 ? 34.801 55.505 -21.465 1.00 12.94 159 ALA B CA 1
ATOM 5431 C C . ALA B 1 115 ? 34.069 56.651 -22.169 1.00 12.60 159 ALA B C 1
ATOM 5432 O O . ALA B 1 115 ? 33.043 56.431 -22.813 1.00 12.16 159 ALA B O 1
ATOM 5434 N N . PRO B 1 116 ? 34.592 57.888 -22.056 1.00 12.49 160 PRO B N 1
ATOM 5435 C CA . PRO B 1 116 ? 33.926 58.999 -22.742 1.00 12.28 160 PRO B CA 1
ATOM 5436 C C . PRO B 1 116 ? 33.926 58.824 -24.264 1.00 11.49 160 PRO B C 1
ATOM 5437 O O . PRO B 1 116 ? 34.919 58.377 -24.842 1.00 11.67 160 PRO B O 1
ATOM 5441 N N . GLY B 1 117 ? 32.801 59.157 -24.889 1.00 10.87 161 GLY B N 1
ATOM 5442 C CA . GLY B 1 117 ? 32.672 59.105 -26.340 1.00 10.13 161 GLY B CA 1
ATOM 5443 C C . GLY B 1 117 ? 32.165 57.779 -26.866 1.00 9.53 161 GLY B C 1
ATOM 5444 O O . GLY B 1 117 ? 32.067 57.594 -28.073 1.00 9.38 161 GLY B O 1
ATOM 5445 N N . SER B 1 118 ? 31.836 56.861 -25.958 1.00 8.82 162 SER B N 1
ATOM 5446 C CA . SER B 1 118 ? 31.425 55.501 -26.316 1.00 8.68 162 SER B CA 1
ATOM 5447 C C . SER B 1 118 ? 29.962 55.389 -26.769 1.00 8.49 162 SER B C 1
ATOM 5448 O O . SER B 1 118 ? 29.248 54.459 -26.383 1.00 8.53 162 SER B O 1
ATOM 5451 N N . GLY B 1 119 ? 29.532 56.324 -27.611 1.00 7.96 163 GLY B N 1
ATOM 5452 C CA . GLY B 1 119 ? 28.210 56.257 -28.225 1.00 8.23 163 GLY B CA 1
ATOM 5453 C C . GLY B 1 119 ? 28.252 56.643 -29.689 1.00 8.18 163 GLY B C 1
ATOM 5454 O O . GLY B 1 119 ? 29.232 57.233 -30.155 1.00 8.36 163 GLY B O 1
ATOM 5455 N N . SER B 1 120 ? 27.185 56.309 -30.414 1.00 8.23 164 SER B N 1
ATOM 5456 C CA . SER B 1 120 ? 27.148 56.516 -31.861 1.00 8.15 164 SER B CA 1
ATOM 5457 C C . SER B 1 120 ? 26.418 57.777 -32.356 1.00 8.82 164 SER B C 1
ATOM 5458 O O . SER B 1 120 ? 26.367 58.017 -33.565 1.00 8.84 164 SER B O 1
ATOM 5461 N N . GLU B 1 121 ? 25.872 58.582 -31.443 1.00 9.13 165 GLU B N 1
ATOM 5462 C CA . GLU B 1 121 ? 25.190 59.813 -31.845 1.00 9.75 165 GLU B CA 1
ATOM 5463 C C . GLU B 1 121 ? 26.105 60.700 -32.682 1.00 9.89 165 GLU B C 1
ATOM 5464 O O . GLU B 1 121 ? 27.275 60.921 -32.338 1.00 10.33 165 GLU B O 1
ATOM 5470 N N . GLY B 1 122 ? 25.556 61.189 -33.793 1.00 10.28 166 GLY B N 1
ATOM 5471 C CA . GLY B 1 122 ? 26.325 61.975 -34.755 1.00 10.64 166 GLY B CA 1
ATOM 5472 C C . GLY B 1 122 ? 27.107 61.116 -35.729 1.00 10.78 166 GLY B C 1
ATOM 5473 O O . GLY B 1 122 ? 27.725 61.640 -36.663 1.00 11.80 166 GLY B O 1
ATOM 5474 N N . HIS B 1 123 ? 27.081 59.800 -35.510 1.00 9.95 167 HIS B N 1
ATOM 5475 C CA . HIS B 1 123 ? 27.823 58.847 -36.328 1.00 9.45 167 HIS B CA 1
ATOM 5476 C C . HIS B 1 123 ? 27.000 57.588 -36.625 1.00 9.12 167 HIS B C 1
ATOM 5477 O O . HIS B 1 123 ? 27.578 56.519 -36.821 1.00 8.80 167 HIS B O 1
ATOM 5484 N N . TYR B 1 124 ? 25.671 57.684 -36.643 1.00 8.89 168 TYR B N 1
ATOM 5485 C CA . TYR B 1 124 ? 24.861 56.465 -36.821 1.00 8.76 168 TYR B CA 1
ATOM 5486 C C . TYR B 1 124 ? 25.194 55.744 -38.121 1.00 8.96 168 TYR B C 1
ATOM 5487 O O . TYR B 1 124 ? 25.467 54.549 -38.112 1.00 8.80 168 TYR B O 1
ATOM 5496 N N . ASP B 1 125 ? 25.159 56.463 -39.241 1.00 9.46 169 ASP B N 1
ATOM 5497 C CA . ASP B 1 125 ? 25.461 55.831 -40.526 1.00 9.55 169 ASP B CA 1
ATOM 5498 C C . ASP B 1 125 ? 26.897 55.312 -40.579 1.00 9.44 169 ASP B C 1
ATOM 5499 O O . ASP B 1 125 ? 27.153 54.190 -41.021 1.00 9.55 169 ASP B O 1
ATOM 5508 N N . GLN B 1 126 ? 27.830 56.141 -40.121 1.00 8.92 170 GLN B N 1
ATOM 5509 C CA . GLN B 1 126 ? 29.239 55.787 -40.123 1.00 8.85 170 GLN B CA 1
ATOM 5510 C C . GLN B 1 126 ? 29.512 54.538 -39.283 1.00 8.59 170 GLN B C 1
ATOM 5511 O O . GLN B 1 126 ? 30.193 53.622 -39.738 1.00 8.60 170 GLN B O 1
ATOM 5517 N N . ASP B 1 127 ? 28.973 54.508 -38.067 1.00 8.05 171 ASP B N 1
ATOM 5518 C CA . ASP B 1 127 ? 29.229 53.394 -37.157 1.00 7.89 171 ASP B CA 1
ATOM 5519 C C . ASP B 1 127 ? 28.536 52.107 -37.597 1.00 7.67 171 ASP B C 1
ATOM 5520 O O . ASP B 1 127 ? 29.145 51.038 -37.557 1.00 7.51 171 ASP B O 1
ATOM 5525 N N . MET B 1 128 ? 27.271 52.194 -38.008 1.00 7.54 172 MET B N 1
ATOM 5526 C CA . MET B 1 128 ? 26.582 50.994 -38.500 1.00 7.50 172 MET B CA 1
ATOM 5527 C C . MET B 1 128 ? 27.281 50.409 -39.732 1.00 7.80 172 MET B C 1
ATOM 5528 O O . MET B 1 128 ? 27.437 49.190 -39.848 1.00 7.39 172 MET B O 1
ATOM 5533 N N . LEU B 1 129 ? 27.719 51.280 -40.640 1.00 8.04 173 LEU B N 1
ATOM 5534 C CA . LEU B 1 129 ? 28.501 50.819 -41.785 1.00 8.35 173 LEU B CA 1
ATOM 5535 C C . LEU B 1 129 ? 29.795 50.140 -41.330 1.00 8.24 173 LEU B C 1
ATOM 5536 O O . LEU B 1 129 ? 30.162 49.087 -41.845 1.00 8.56 173 LEU B O 1
ATOM 5541 N N . GLN B 1 130 ? 30.476 50.744 -40.358 1.00 8.20 174 GLN B N 1
ATOM 5542 C CA . GLN B 1 130 ? 31.697 50.161 -39.817 1.00 8.19 174 GLN B CA 1
ATOM 5543 C C . GLN B 1 130 ? 31.452 48.781 -39.216 1.00 8.01 174 GLN B C 1
ATOM 5544 O O . GLN B 1 130 ? 32.228 47.854 -39.449 1.00 7.69 174 GLN B O 1
ATOM 5550 N N . PHE B 1 131 ? 30.369 48.641 -38.450 1.00 7.75 175 PHE B N 1
ATOM 5551 C CA . PHE B 1 131 ? 30.062 47.356 -37.841 1.00 7.48 175 PHE B CA 1
ATOM 5552 C C . PHE B 1 131 ? 29.843 46.292 -38.916 1.00 7.60 175 PHE B C 1
ATOM 5553 O O . PHE B 1 131 ? 30.384 45.182 -38.826 1.00 7.42 175 PHE B O 1
ATOM 5561 N N . SER B 1 132 ? 29.068 46.644 -39.940 1.00 7.63 176 SER B N 1
ATOM 5562 C CA . SER B 1 132 ? 28.763 45.707 -41.016 1.00 8.04 176 SER B CA 1
ATOM 5563 C C . SER B 1 132 ? 30.016 45.355 -41.820 1.00 8.61 176 SER B C 1
ATOM 5564 O O . SER B 1 132 ? 30.231 44.188 -42.165 1.00 8.76 176 SER B O 1
ATOM 5567 N N . THR B 1 133 ? 30.845 46.366 -42.090 1.00 8.78 177 THR B N 1
ATOM 5568 C CA . THR B 1 133 ? 32.106 46.180 -42.821 1.00 9.80 177 THR B CA 1
ATOM 5569 C C . THR B 1 133 ? 33.072 45.259 -42.069 1.00 9.43 177 THR B C 1
ATOM 5570 O O . THR B 1 133 ? 33.741 44.415 -42.676 1.00 10.01 177 THR B O 1
ATOM 5574 N N . TRP B 1 134 ? 33.130 45.412 -40.749 1.00 9.02 178 TRP B N 1
ATOM 5575 C CA . TRP B 1 134 ? 33.923 44.524 -39.902 1.00 8.70 178 TRP B CA 1
ATOM 5576 C C . TRP B 1 134 ? 33.415 43.085 -39.918 1.00 8.70 178 TRP B C 1
ATOM 5577 O O . TRP B 1 134 ? 34.152 42.168 -39.542 1.00 9.69 178 TRP B O 1
ATOM 5588 N N . GLY B 1 135 ? 32.160 42.894 -40.319 1.00 7.64 179 GLY B N 1
ATOM 5589 C CA . GLY B 1 135 ? 31.557 41.560 -40.384 1.00 7.44 179 GLY B CA 1
ATOM 5590 C C . GLY B 1 135 ? 30.491 41.255 -39.350 1.00 7.21 179 GLY B C 1
ATOM 5591 O O . GLY B 1 135 ? 30.039 40.114 -39.255 1.00 7.91 179 GLY B O 1
ATOM 5592 N N . PHE B 1 136 ? 30.073 42.257 -38.576 1.00 6.74 180 PHE B N 1
ATOM 5593 C CA . PHE B 1 136 ? 29.031 42.014 -37.577 1.00 6.38 180 PHE B CA 1
ATOM 5594 C C . PHE B 1 136 ? 27.669 41.818 -38.214 1.00 6.48 180 PHE B C 1
ATOM 5595 O O . PHE B 1 136 ? 27.322 42.483 -39.200 1.00 6.93 180 PHE B O 1
ATOM 5603 N N . ASP B 1 137 ? 26.919 40.885 -37.634 1.00 6.29 181 ASP B N 1
ATOM 5604 C CA . ASP B 1 137 ? 25.610 40.455 -38.127 1.00 6.42 181 ASP B CA 1
ATOM 5605 C C . ASP B 1 137 ? 24.474 40.977 -37.262 1.00 6.19 181 ASP B C 1
ATOM 5606 O O . ASP B 1 137 ? 23.302 40.851 -37.626 1.00 6.93 181 ASP B O 1
ATOM 5611 N N . PHE B 1 138 ? 24.842 41.575 -36.128 1.00 5.92 182 PHE B N 1
ATOM 5612 C CA . PHE B 1 138 ? 23.916 41.924 -35.058 1.00 5.74 182 PHE B CA 1
ATOM 5613 C C . PHE B 1 138 ? 24.496 43.140 -34.342 1.00 5.39 182 PHE B C 1
ATOM 5614 O O . PHE B 1 138 ? 25.711 43.247 -34.156 1.00 5.75 182 PHE B O 1
ATOM 5622 N N . VAL B 1 139 ? 23.626 44.063 -33.952 1.00 5.44 183 VAL B N 1
ATOM 5623 C CA . VAL B 1 139 ? 24.036 45.210 -33.147 1.00 5.56 183 VAL B CA 1
ATOM 5624 C C . VAL B 1 139 ? 22.978 45.526 -32.087 1.00 5.59 183 VAL B C 1
ATOM 5625 O O . VAL B 1 139 ? 21.788 45.643 -32.389 1.00 6.13 183 VAL B O 1
ATOM 5629 N N . LYS B 1 140 ? 23.439 45.625 -30.844 1.00 6.00 184 LYS B N 1
ATOM 5630 C CA . LYS B 1 140 ? 22.610 46.027 -29.713 1.00 5.86 184 LYS B CA 1
ATOM 5631 C C . LYS B 1 140 ? 22.900 47.491 -29.431 1.00 6.11 184 LYS B C 1
ATOM 5632 O O . LYS B 1 140 ? 24.067 47.871 -29.278 1.00 6.05 184 LYS B O 1
ATOM 5638 N N . VAL B 1 141 ? 21.850 48.313 -29.387 1.00 5.67 185 VAL B N 1
ATOM 5639 C CA . VAL B 1 141 ? 22.025 49.761 -29.218 1.00 5.72 185 VAL B CA 1
ATOM 5640 C C . VAL B 1 141 ? 21.363 50.224 -27.924 1.00 5.62 185 VAL B C 1
ATOM 5641 O O . VAL B 1 141 ? 20.129 50.246 -27.809 1.00 5.38 185 VAL B O 1
ATOM 5645 N N . ASP B 1 142 ? 22.216 50.578 -26.966 1.00 5.52 186 ASP B N 1
ATOM 5646 C CA . ASP B 1 142 ? 21.810 50.923 -25.606 1.00 5.85 186 ASP B CA 1
ATOM 5647 C C . ASP B 1 142 ? 21.383 52.388 -25.510 1.00 5.87 186 ASP B C 1
ATOM 5648 O O . ASP B 1 142 ? 21.431 53.140 -26.497 1.00 5.81 186 ASP B O 1
ATOM 5653 N N . TRP B 1 143 ? 20.967 52.784 -24.311 1.00 5.76 187 TRP B N 1
ATOM 5654 C CA . TRP B 1 143 ? 20.220 54.020 -24.123 1.00 6.20 187 TRP B CA 1
ATOM 5655 C C . TRP B 1 143 ? 20.827 54.930 -23.057 1.00 6.34 187 TRP B C 1
ATOM 5656 O O . TRP B 1 143 ? 20.211 55.920 -22.670 1.00 6.86 187 TRP B O 1
ATOM 5667 N N . CYS B 1 144 ? 22.025 54.619 -22.571 1.00 6.40 188 CYS B N 1
ATOM 5668 C CA . CYS B 1 144 ? 22.591 55.427 -21.483 1.00 6.72 188 CYS B CA 1
ATOM 5669 C C . CYS B 1 144 ? 22.738 56.888 -21.877 1.00 6.94 188 CYS B C 1
ATOM 5670 O O . CYS B 1 144 ? 22.361 57.775 -21.107 1.00 7.20 188 CYS B O 1
ATOM 5673 N N . GLY B 1 145 ? 23.255 57.138 -23.080 1.00 6.96 189 GLY B N 1
ATOM 5674 C CA . GLY B 1 145 ? 23.393 58.501 -23.600 1.00 7.74 189 GLY B CA 1
ATOM 5675 C C . GLY B 1 145 ? 22.053 59.116 -23.966 1.00 7.92 189 GLY B C 1
ATOM 5676 O O . GLY B 1 145 ? 21.847 60.313 -23.792 1.00 8.64 189 GLY B O 1
ATOM 5677 N N . GLY B 1 146 ? 21.128 58.301 -24.472 1.00 7.73 190 GLY B N 1
ATOM 5678 C CA . GLY B 1 146 ? 19.773 58.774 -24.756 1.00 7.77 190 GLY B CA 1
ATOM 5679 C C . GLY B 1 146 ? 19.084 59.286 -23.506 1.00 7.74 190 GLY B C 1
ATOM 5680 O O . GLY B 1 146 ? 18.504 60.372 -23.502 1.00 7.87 190 GLY B O 1
ATOM 5681 N N . ASP B 1 147 ? 19.156 58.498 -22.439 1.00 7.72 191 ASP B N 1
ATOM 5682 C CA . ASP B 1 147 ? 18.563 58.878 -21.165 1.00 7.62 191 ASP B CA 1
ATOM 5683 C C . ASP B 1 147 ? 19.229 60.135 -20.598 1.00 7.53 191 ASP B C 1
ATOM 5684 O O . ASP B 1 147 ? 18.541 61.054 -20.143 1.00 8.00 191 ASP B O 1
ATOM 5689 N N . ALA B 1 148 ? 20.559 60.187 -20.641 1.00 7.57 192 ALA B N 1
ATOM 5690 C CA . ALA B 1 148 ? 21.299 61.329 -20.085 1.00 7.60 192 ALA B CA 1
ATOM 5691 C C . ALA B 1 148 ? 20.970 62.630 -20.812 1.00 8.20 192 ALA B C 1
ATOM 5692 O O . ALA B 1 148 ? 20.931 63.694 -20.191 1.00 8.78 192 ALA B O 1
ATOM 5694 N N . GLU B 1 149 ? 20.736 62.531 -22.117 1.00 8.45 193 GLU B N 1
ATOM 5695 C CA . GLU B 1 149 ? 20.535 63.704 -22.968 1.00 8.91 193 GLU B CA 1
ATOM 5696 C C . GLU B 1 149 ? 19.064 64.059 -23.153 1.00 9.16 193 GLU B C 1
ATOM 5697 O O . GLU B 1 149 ? 18.741 65.032 -23.839 1.00 9.86 193 GLU B O 1
ATOM 5703 N N . GLY B 1 150 ? 18.177 63.262 -22.562 1.00 9.22 194 GLY B N 1
ATOM 5704 C CA . GLY B 1 150 ? 16.736 63.499 -22.661 1.00 9.72 194 GLY B CA 1
ATOM 5705 C C . GLY B 1 150 ? 16.193 63.315 -24.067 1.00 9.88 194 GLY B C 1
ATOM 5706 O O . GLY B 1 150 ? 15.280 64.032 -24.488 1.00 10.84 194 GLY B O 1
ATOM 5707 N N . LEU B 1 151 ? 16.745 62.354 -24.801 1.00 9.78 195 LEU B N 1
ATOM 5708 C CA . LEU B 1 151 ? 16.302 62.114 -26.173 1.00 8.93 195 LEU B CA 1
ATOM 5709 C C . LEU B 1 151 ? 14.934 61.449 -26.222 1.00 8.85 195 LEU B C 1
ATOM 5710 O O . LEU B 1 151 ? 14.546 60.734 -25.296 1.00 8.48 195 LEU B O 1
ATOM 5715 N N . ASP B 1 152 ? 14.212 61.690 -27.313 1.00 8.51 196 ASP B N 1
ATOM 5716 C CA . ASP B 1 152 ? 12.986 60.962 -27.592 1.00 8.27 196 ASP B CA 1
ATOM 5717 C C . ASP B 1 152 ? 13.344 59.598 -28.173 1.00 8.05 196 ASP B C 1
ATOM 5718 O O . ASP B 1 152 ? 13.976 59.508 -29.221 1.00 8.02 196 ASP B O 1
ATOM 5723 N N . ALA B 1 153 ? 12.941 58.537 -27.484 1.00 7.98 197 ALA B N 1
ATOM 5724 C CA . ALA B 1 153 ? 13.336 57.184 -27.883 1.00 7.69 197 ALA B CA 1
ATOM 5725 C C . ALA B 1 153 ? 12.775 56.740 -29.241 1.00 7.75 197 ALA B C 1
ATOM 5726 O O . ALA B 1 153 ? 13.505 56.188 -30.066 1.00 7.73 197 ALA B O 1
ATOM 5728 N N . ALA B 1 154 ? 11.490 56.979 -29.479 1.00 7.62 198 ALA B N 1
ATOM 5729 C CA . ALA B 1 154 ? 10.871 56.557 -30.734 1.00 7.81 198 ALA B CA 1
ATOM 5730 C C . ALA B 1 154 ? 11.541 57.180 -31.958 1.00 8.41 198 ALA B C 1
ATOM 5731 O O . ALA B 1 154 ? 11.853 56.473 -32.922 1.00 8.46 198 ALA B O 1
ATOM 5733 N N . THR B 1 155 ? 11.786 58.488 -31.922 1.00 8.62 199 THR B N 1
ATOM 5734 C CA . THR B 1 155 ? 12.421 59.147 -33.069 1.00 9.64 199 THR B CA 1
ATOM 5735 C C . THR B 1 155 ? 13.909 58.804 -33.168 1.00 8.83 199 THR B C 1
ATOM 5736 O O . THR B 1 155 ? 14.445 58.668 -34.269 1.00 8.99 199 THR B O 1
ATOM 5740 N N . THR B 1 156 ? 14.570 58.648 -32.024 1.00 8.26 200 THR B N 1
ATOM 5741 C CA . THR B 1 156 ? 15.993 58.314 -32.017 1.00 7.91 200 THR B CA 1
ATOM 5742 C C . THR B 1 156 ? 16.210 56.909 -32.579 1.00 7.72 200 THR B C 1
ATOM 5743 O O . THR B 1 156 ? 17.071 56.705 -33.442 1.00 7.66 200 THR B O 1
ATOM 5747 N N . TYR B 1 157 ? 15.426 55.945 -32.111 1.00 7.51 201 TYR B N 1
ATOM 5748 C CA . TYR B 1 157 ? 15.576 54.591 -32.627 1.00 7.23 201 TYR B CA 1
ATOM 5749 C C . TYR B 1 157 ? 15.090 54.446 -34.074 1.00 7.74 201 TYR B C 1
ATOM 5750 O O . TYR B 1 157 ? 15.562 53.566 -34.792 1.00 7.50 201 TYR B O 1
ATOM 5759 N N . LYS B 1 158 ? 14.188 55.320 -34.524 1.00 7.73 202 LYS B N 1
ATOM 5760 C CA . LYS B 1 158 ? 13.859 55.347 -35.956 1.00 8.14 202 LYS B CA 1
ATOM 5761 C C . LYS B 1 158 ? 15.083 55.739 -36.785 1.00 8.24 202 LYS B C 1
ATOM 5762 O O . LYS B 1 158 ? 15.385 55.097 -37.794 1.00 8.08 202 LYS B O 1
ATOM 5768 N N . SER B 1 159 ? 15.799 56.775 -36.347 1.00 7.78 203 SER B N 1
ATOM 5769 C CA . SER B 1 159 ? 17.028 57.205 -37.012 1.00 8.17 203 SER B CA 1
ATOM 5770 C C . SER B 1 159 ? 18.067 56.091 -37.005 1.00 7.83 203 SER B C 1
ATOM 5771 O O . SER B 1 159 ? 18.727 55.840 -38.018 1.00 8.45 203 SER B O 1
ATOM 5776 N N . ILE B 1 160 ? 18.192 55.409 -35.868 1.00 7.90 204 ILE B N 1
ATOM 5777 C CA . ILE B 1 160 ? 19.146 54.308 -35.741 1.00 7.72 204 ILE B CA 1
ATOM 5778 C C . ILE B 1 160 ? 18.754 53.151 -36.657 1.00 7.58 204 ILE B C 1
ATOM 5779 O O . ILE B 1 160 ? 19.601 52.600 -37.362 1.00 7.42 204 ILE B O 1
ATOM 5784 N N . SER B 1 161 ? 17.471 52.803 -36.656 1.00 7.51 205 SER B N 1
ATOM 5785 C CA . SER B 1 161 ? 16.959 51.758 -37.541 1.00 7.64 205 SER B CA 1
ATOM 5786 C C . SER B 1 161 ? 17.229 52.071 -39.010 1.00 8.04 205 SER B C 1
ATOM 5787 O O . SER B 1 161 ? 17.630 51.184 -39.772 1.00 7.78 205 SER B O 1
ATOM 5790 N N . ASP B 1 162 ? 17.024 53.328 -39.401 1.00 8.35 206 ASP B N 1
ATOM 5791 C CA . ASP B 1 162 ? 17.319 53.746 -40.777 1.00 8.44 206 ASP B CA 1
ATOM 5792 C C . ASP B 1 162 ? 18.804 53.583 -41.117 1.00 8.66 206 ASP B C 1
ATOM 5793 O O . ASP B 1 162 ? 19.142 53.128 -42.212 1.00 8.50 206 ASP B O 1
ATOM 5798 N N . ALA B 1 163 ? 19.676 53.947 -40.178 1.00 8.20 207 ALA B N 1
ATOM 5799 C CA . ALA B 1 163 ? 21.125 53.786 -40.347 1.00 8.36 207 ALA B CA 1
ATOM 5800 C C . ALA B 1 163 ? 21.534 52.315 -40.472 1.00 8.31 207 ALA B C 1
ATOM 5801 O O . ALA B 1 163 ? 22.415 51.976 -41.270 1.00 8.47 207 ALA B O 1
ATOM 5803 N N . VAL B 1 164 ? 20.897 51.451 -39.681 1.00 8.26 208 VAL B N 1
ATOM 5804 C CA . VAL B 1 164 ? 21.116 50.003 -39.757 1.00 8.39 208 VAL B CA 1
ATOM 5805 C C . VAL B 1 164 ? 20.761 49.482 -41.153 1.00 8.47 208 VAL B C 1
ATOM 5806 O O . VAL B 1 164 ? 21.539 48.748 -41.767 1.00 8.56 208 VAL B O 1
ATOM 5810 N N . GLY B 1 165 ? 19.600 49.889 -41.658 1.00 8.76 209 GLY B N 1
ATOM 5811 C CA . GLY B 1 165 ? 19.165 49.513 -43.003 1.00 8.80 209 GLY B CA 1
ATOM 5812 C C . GLY B 1 165 ? 20.125 49.975 -44.079 1.00 8.79 209 GLY B C 1
ATOM 5813 O O . GLY B 1 165 ? 20.427 49.223 -45.010 1.00 9.12 209 GLY B O 1
ATOM 5814 N N . ARG B 1 166 ? 20.619 51.203 -43.951 1.00 8.39 210 ARG B N 1
ATOM 5815 C CA . ARG B 1 166 ? 21.574 51.745 -44.924 1.00 8.76 210 ARG B CA 1
ATOM 5816 C C . ARG B 1 166 ? 22.892 50.980 -44.914 1.00 8.69 210 ARG B C 1
ATOM 5817 O O . ARG B 1 166 ? 23.482 50.734 -45.970 1.00 9.10 210 ARG B O 1
ATOM 5825 N N . ALA B 1 167 ? 23.341 50.586 -43.725 1.00 8.48 211 ALA B N 1
ATOM 5826 C CA . ALA B 1 167 ? 24.576 49.819 -43.591 1.00 8.37 211 ALA B CA 1
ATOM 5827 C C . ALA B 1 167 ? 24.471 48.459 -44.282 1.00 8.39 211 ALA B C 1
ATOM 5828 O O . ALA B 1 167 ? 25.337 48.097 -45.082 1.00 8.48 211 ALA B O 1
ATOM 5830 N N . ALA B 1 168 ? 23.407 47.716 -43.982 1.00 8.06 212 ALA B N 1
ATOM 5831 C CA . ALA B 1 168 ? 23.187 46.409 -44.594 1.00 8.04 212 ALA B CA 1
ATOM 5832 C C . ALA B 1 168 ? 23.022 46.540 -46.103 1.00 8.01 212 ALA B C 1
ATOM 5833 O O . ALA B 1 168 ? 23.508 45.696 -46.855 1.00 8.42 212 ALA B O 1
ATOM 5835 N N . ALA B 1 169 ? 22.366 47.613 -46.538 1.00 8.03 213 ALA B N 1
ATOM 5836 C CA . ALA B 1 169 ? 22.166 47.853 -47.963 1.00 8.07 213 ALA B CA 1
ATOM 5837 C C . ALA B 1 169 ? 23.478 48.157 -48.682 1.00 8.21 213 ALA B C 1
ATOM 5838 O O . ALA B 1 169 ? 23.638 47.824 -49.857 1.00 8.67 213 ALA B O 1
ATOM 5840 N N . THR B 1 170 ? 24.422 48.775 -47.980 1.00 8.32 214 THR B N 1
ATOM 5841 C CA . THR B 1 170 ? 25.734 49.055 -48.565 1.00 8.53 214 THR B CA 1
ATOM 5842 C C . THR B 1 170 ? 26.598 47.800 -48.689 1.00 8.62 214 THR B C 1
ATOM 5843 O O . THR B 1 170 ? 27.213 47.570 -49.737 1.00 9.20 214 THR B O 1
ATOM 5847 N N . THR B 1 171 ? 26.631 46.980 -47.639 1.00 8.28 215 THR B N 1
ATOM 5848 C CA . THR B 1 171 ? 27.566 45.853 -47.586 1.00 8.65 215 THR B CA 1
ATOM 5849 C C . THR B 1 171 ? 26.999 44.558 -48.159 1.00 8.89 215 THR B C 1
ATOM 5850 O O . THR B 1 171 ? 27.757 43.666 -48.559 1.00 9.64 215 THR B O 1
ATOM 5854 N N . GLY B 1 172 ? 25.677 44.429 -48.162 1.00 9.08 216 GLY B N 1
ATOM 5855 C CA . GLY B 1 172 ? 25.045 43.166 -48.515 1.00 9.08 216 GLY B CA 1
ATOM 5856 C C . GLY B 1 172 ? 25.096 42.120 -47.409 1.00 9.06 216 GLY B C 1
ATOM 5857 O O . GLY B 1 172 ? 24.847 40.944 -47.663 1.00 9.68 216 GLY B O 1
ATOM 5858 N N . ARG B 1 173 ? 25.419 42.542 -46.184 1.00 8.76 217 ARG B N 1
ATOM 5859 C CA . ARG B 1 173 ? 25.379 41.653 -45.021 1.00 8.63 217 ARG B CA 1
ATOM 5860 C C . ARG B 1 173 ? 24.237 42.100 -44.118 1.00 8.22 217 ARG B C 1
ATOM 5861 O O . ARG B 1 173 ? 24.234 43.247 -43.666 1.00 8.53 217 ARG B O 1
ATOM 5869 N N . PRO B 1 174 ? 23.271 41.197 -43.843 1.00 8.19 218 PRO B N 1
ATOM 5870 C CA . PRO B 1 174 ? 22.172 41.546 -42.945 1.00 8.11 218 PRO B CA 1
ATOM 5871 C C . PRO B 1 174 ? 22.674 42.053 -41.595 1.00 7.94 218 PRO B C 1
ATOM 5872 O O . PRO B 1 174 ? 23.722 41.618 -41.106 1.00 7.50 218 PRO B O 1
ATOM 5876 N N . LEU B 1 175 ? 21.931 42.993 -41.024 1.00 7.71 219 LEU B N 1
ATOM 5877 C CA . LEU B 1 175 ? 22.257 43.532 -39.704 1.00 7.63 219 LEU B CA 1
ATOM 5878 C C . LEU B 1 175 ? 21.016 43.570 -38.829 1.00 7.48 219 LEU B C 1
ATOM 5879 O O . LEU B 1 175 ? 20.099 44.353 -39.059 1.00 7.86 219 LEU B O 1
ATOM 5884 N N . THR B 1 176 ? 20.999 42.702 -37.824 1.00 7.20 220 THR B N 1
ATOM 5885 C CA . THR B 1 176 ? 19.882 42.600 -36.895 1.00 7.30 220 THR B CA 1
ATOM 5886 C C . THR B 1 176 ? 20.052 43.608 -35.769 1.00 6.78 220 THR B C 1
ATOM 5887 O O . THR B 1 176 ? 21.068 43.599 -35.077 1.00 6.68 220 THR B O 1
ATOM 5891 N N . LEU B 1 177 ? 19.056 44.475 -35.608 1.00 6.33 221 LEU B N 1
ATOM 5892 C CA . LEU B 1 177 ? 19.064 45.498 -34.564 1.00 6.01 221 LEU B CA 1
ATOM 5893 C C . LEU B 1 177 ? 18.320 45.043 -33.307 1.00 5.96 221 LEU B C 1
ATOM 5894 O O . LEU B 1 177 ? 17.154 44.657 -33.364 1.00 6.42 221 LEU B O 1
ATOM 5899 N N . SER B 1 178 ? 19.021 45.095 -32.178 1.00 5.85 222 SER B N 1
ATOM 5900 C CA . SER B 1 178 ? 18.409 44.931 -30.868 1.00 5.87 222 SER B CA 1
ATOM 5901 C C . SER B 1 178 ? 18.322 46.300 -30.209 1.00 5.58 222 SER B C 1
ATOM 5902 O O . SER B 1 178 ? 19.349 46.946 -29.959 1.00 5.84 222 SER B O 1
ATOM 5905 N N . ILE B 1 179 ? 17.092 46.748 -29.970 1.00 5.37 223 ILE B N 1
ATOM 5906 C CA . ILE B 1 179 ? 16.849 48.023 -29.288 1.00 5.86 223 ILE B CA 1
ATOM 5907 C C . ILE B 1 179 ? 16.935 47.766 -27.785 1.00 5.70 223 ILE B C 1
ATOM 5908 O O . ILE B 1 179 ? 16.253 46.886 -27.252 1.00 5.69 223 ILE B O 1
ATOM 5913 N N . CYS B 1 180 ? 17.798 48.516 -27.106 1.00 5.57 224 CYS B N 1
ATOM 5914 C CA . CYS B 1 180 ? 18.017 48.307 -25.677 1.00 5.66 224 CYS B CA 1
ATOM 5915 C C . CYS B 1 180 ? 17.789 49.603 -24.910 1.00 5.76 224 CYS B C 1
ATOM 5916 O O . CYS B 1 180 ? 18.738 50.338 -24.605 1.00 5.50 224 CYS B O 1
ATOM 5919 N N . ASN B 1 181 ? 16.523 49.883 -24.616 1.00 6.00 225 ASN B N 1
ATOM 5920 C CA . ASN B 1 181 ? 16.190 51.108 -23.880 1.00 6.02 225 ASN B CA 1
ATOM 5921 C C . ASN B 1 181 ? 15.341 50.877 -22.637 1.00 6.23 225 ASN B C 1
ATOM 5922 O O . ASN B 1 181 ? 14.747 51.808 -22.093 1.00 5.93 225 ASN B O 1
ATOM 5927 N N . TRP B 1 182 ? 15.286 49.617 -22.202 1.00 6.41 226 TRP B N 1
ATOM 5928 C CA . TRP B 1 182 ? 14.893 49.256 -20.832 1.00 6.75 226 TRP B CA 1
ATOM 5929 C C . TRP B 1 182 ? 13.411 49.454 -20.537 1.00 6.79 226 TRP B C 1
ATOM 5930 O O . TRP B 1 182 ? 13.016 49.519 -19.370 1.00 7.08 226 TRP B O 1
ATOM 5941 N N . GLY B 1 183 ? 12.597 49.555 -21.585 1.00 7.04 227 GLY B N 1
ATOM 5942 C CA . GLY B 1 183 ? 11.167 49.806 -21.421 1.00 6.95 227 GLY B CA 1
ATOM 5943 C C . GLY B 1 183 ? 10.823 51.273 -21.217 1.00 7.23 227 GLY B C 1
ATOM 5944 O O . GLY B 1 183 ? 9.656 51.618 -21.014 1.00 7.76 227 GLY B O 1
ATOM 5945 N N . TYR B 1 184 ? 11.833 52.137 -21.272 1.00 6.80 228 TYR B N 1
ATOM 5946 C CA . TYR B 1 184 ? 11.591 53.571 -21.098 1.00 7.10 228 TYR B CA 1
ATOM 5947 C C . TYR B 1 184 ? 10.823 54.083 -22.301 1.00 7.46 228 TYR B C 1
ATOM 5948 O O . TYR B 1 184 ? 11.098 53.695 -23.444 1.00 7.88 228 TYR B O 1
ATOM 5957 N N . GLN B 1 185 ? 9.833 54.935 -22.039 1.00 7.61 229 GLN B N 1
ATOM 5958 C CA . GLN B 1 185 ? 8.964 55.481 -23.091 1.00 7.34 229 GLN B CA 1
ATOM 5959 C C . GLN B 1 185 ? 8.199 54.404 -23.881 1.00 7.42 229 GLN B C 1
ATOM 5960 O O . GLN B 1 185 ? 7.846 54.607 -25.044 1.00 7.83 229 GLN B O 1
ATOM 5966 N N . ASN B 1 186 ? 7.929 53.277 -23.222 1.00 7.18 230 ASN B N 1
ATOM 5967 C CA . ASN B 1 186 ? 7.013 52.241 -23.736 1.00 7.08 230 ASN B CA 1
ATOM 5968 C C . ASN B 1 186 ? 7.333 51.759 -25.159 1.00 6.93 230 ASN B C 1
ATOM 5969 O O . ASN B 1 186 ? 6.545 51.983 -26.082 1.00 6.96 230 ASN B O 1
ATOM 5974 N N . PRO B 1 187 ? 8.474 51.066 -25.336 1.00 6.65 231 PRO B N 1
ATOM 5975 C CA . PRO B 1 187 ? 8.896 50.633 -26.676 1.00 6.71 231 PRO B CA 1
ATOM 5976 C C . PRO B 1 187 ? 7.936 49.674 -27.364 1.00 7.02 231 PRO B C 1
ATOM 5977 O O . PRO B 1 187 ? 7.965 49.571 -28.586 1.00 7.36 231 PRO B O 1
ATOM 5981 N N . TRP B 1 188 ? 7.071 49.003 -26.607 1.00 7.50 232 TRP B N 1
ATOM 5982 C CA . TRP B 1 188 ? 6.016 48.187 -27.216 1.00 8.20 232 TRP B CA 1
ATOM 5983 C C . TRP B 1 188 ? 5.082 48.998 -28.120 1.00 8.89 232 TRP B C 1
ATOM 5984 O O . TRP B 1 188 ? 4.443 48.444 -29.010 1.00 10.24 232 TRP B O 1
ATOM 5995 N N . ASN B 1 189 ? 5.017 50.310 -27.914 1.00 8.52 233 ASN B N 1
ATOM 5996 C CA . ASN B 1 189 ? 4.196 51.157 -28.773 1.00 8.57 233 ASN B CA 1
ATOM 5997 C C . ASN B 1 189 ? 4.779 51.444 -30.152 1.00 9.01 233 ASN B C 1
ATOM 5998 O O . ASN B 1 189 ? 4.026 51.745 -31.078 1.00 10.15 233 ASN B O 1
ATOM 6003 N N . TRP B 1 190 ? 6.104 51.389 -30.285 1.00 8.70 234 TRP B N 1
ATOM 6004 C CA . TRP B 1 190 ? 6.769 51.942 -31.473 1.00 8.29 234 TRP B CA 1
ATOM 6005 C C . TRP B 1 190 ? 7.930 51.129 -32.058 1.00 8.23 234 TRP B C 1
ATOM 6006 O O . TRP B 1 190 ? 8.357 51.407 -33.176 1.00 8.85 234 TRP B O 1
ATOM 6017 N N . ALA B 1 191 ? 8.456 50.152 -31.325 1.00 8.02 235 ALA B N 1
ATOM 6018 C CA . ALA B 1 191 ? 9.655 49.457 -31.788 1.00 7.46 235 ALA B CA 1
ATOM 6019 C C . ALA B 1 191 ? 9.408 48.438 -32.898 1.00 7.50 235 ALA B C 1
ATOM 6020 O O . ALA B 1 191 ? 10.291 48.229 -33.738 1.00 7.35 235 ALA B O 1
ATOM 6022 N N . ALA B 1 192 ? 8.228 47.814 -32.920 1.00 7.91 236 ALA B N 1
ATOM 6023 C CA . ALA B 1 192 ? 7.892 46.908 -34.019 1.00 8.30 236 ALA B CA 1
ATOM 6024 C C . ALA B 1 192 ? 7.964 47.679 -35.334 1.00 8.90 236 ALA B C 1
ATOM 6025 O O . ALA B 1 192 ? 7.435 48.784 -35.442 1.00 9.29 236 ALA B O 1
ATOM 6027 N N . GLY B 1 193 ? 8.647 47.109 -36.320 1.00 9.18 237 GLY B N 1
ATOM 6028 C CA . GLY B 1 193 ? 8.894 47.815 -37.575 1.00 9.75 237 GLY B CA 1
ATOM 6029 C C . GLY B 1 193 ? 10.206 48.579 -37.601 1.00 9.46 237 GLY B C 1
ATOM 6030 O O . GLY B 1 193 ? 10.726 48.886 -38.677 1.00 11.17 237 GLY B O 1
ATOM 6031 N N . GLN B 1 194 ? 10.737 48.910 -36.426 1.00 8.43 238 GLN B N 1
ATOM 6032 C CA . GLN B 1 194 ? 12.080 49.499 -36.326 1.00 7.82 238 GLN B CA 1
ATOM 6033 C C . GLN B 1 194 ? 13.159 48.431 -36.130 1.00 7.38 238 GLN B C 1
ATOM 6034 O O . GLN B 1 194 ? 14.283 48.574 -36.620 1.00 7.13 238 GLN B O 1
ATOM 6040 N N . ALA B 1 195 ? 12.825 47.383 -35.381 1.00 7.46 239 ALA B N 1
ATOM 6041 C CA . ALA B 1 195 ? 13.792 46.356 -34.994 1.00 7.33 239 ALA B CA 1
ATOM 6042 C C . ALA B 1 195 ? 13.075 45.059 -34.680 1.00 7.38 239 ALA B C 1
ATOM 6043 O O . ALA B 1 195 ? 11.909 45.073 -34.290 1.00 7.36 239 ALA B O 1
ATOM 6045 N N . PRO B 1 196 ? 13.778 43.922 -34.833 1.00 7.02 240 PRO B N 1
ATOM 6046 C CA . PRO B 1 196 ? 13.150 42.649 -34.479 1.00 7.09 240 PRO B CA 1
ATOM 6047 C C . PRO B 1 196 ? 13.024 42.400 -32.974 1.00 6.82 240 PRO B C 1
ATOM 6048 O O . PRO B 1 196 ? 12.303 41.487 -32.575 1.00 7.21 240 PRO B O 1
ATOM 6052 N N . LEU B 1 197 ? 13.716 43.187 -32.148 1.00 6.21 241 LEU B N 1
ATOM 6053 C CA . LEU B 1 197 ? 13.599 43.013 -30.700 1.00 6.37 241 LEU B CA 1
ATOM 6054 C C . LEU B 1 197 ? 13.850 44.306 -29.939 1.00 5.96 241 LEU B C 1
ATOM 6055 O O . LEU B 1 197 ? 14.667 45.137 -30.353 1.00 6.32 241 LEU B O 1
ATOM 6060 N N . TRP B 1 198 ? 13.119 44.475 -28.840 1.00 5.67 242 TRP B N 1
ATOM 6061 C CA . TRP B 1 198 ? 13.286 45.644 -27.965 1.00 5.43 242 TRP B CA 1
ATOM 6062 C C . TRP B 1 198 ? 13.191 45.205 -26.509 1.00 5.36 242 TRP B C 1
ATOM 6063 O O . TRP B 1 198 ? 12.294 44.441 -26.125 1.00 5.68 242 TRP B O 1
ATOM 6074 N N . ARG B 1 199 ? 14.119 45.711 -25.699 1.00 4.87 243 ARG B N 1
ATOM 6075 C CA . ARG B 1 199 ? 14.087 45.484 -24.259 1.00 5.61 243 ARG B CA 1
ATOM 6076 C C . ARG B 1 199 ? 12.868 46.144 -23.629 1.00 5.81 243 ARG B C 1
ATOM 6077 O O . ARG B 1 199 ? 12.543 47.298 -23.922 1.00 6.32 243 ARG B O 1
ATOM 6085 N N . THR B 1 200 ? 12.194 45.394 -22.762 1.00 5.70 244 THR B N 1
ATOM 6086 C CA . THR B 1 200 ? 10.936 45.839 -22.160 1.00 5.57 244 THR B CA 1
ATOM 6087 C C . THR B 1 200 ? 11.075 46.268 -20.691 1.00 5.85 244 THR B C 1
ATOM 6088 O O . THR B 1 200 ? 10.118 46.771 -20.104 1.00 6.45 244 THR B O 1
ATOM 6092 N N . SER B 1 201 ? 12.256 46.066 -20.112 1.00 5.79 245 SER B N 1
ATOM 6093 C CA . SER B 1 201 ? 12.501 46.394 -18.703 1.00 6.10 245 SER B CA 1
ATOM 6094 C C . SER B 1 201 ? 13.968 46.673 -18.440 1.00 6.06 245 SER B C 1
ATOM 6095 O O . SER B 1 201 ? 14.820 46.500 -19.322 1.00 5.79 245 SER B O 1
ATOM 6098 N N . THR B 1 202 ? 14.261 47.089 -17.207 1.00 6.43 246 THR B N 1
ATOM 6099 C CA . THR B 1 202 ? 15.640 47.179 -16.741 1.00 7.11 246 THR B CA 1
ATOM 6100 C C . THR B 1 202 ? 16.288 45.787 -16.659 1.00 6.69 246 THR B C 1
ATOM 6101 O O . THR B 1 202 ? 15.629 44.756 -16.884 1.00 6.77 246 THR B O 1
ATOM 6105 N N . ASP B 1 203 ? 17.580 45.755 -16.347 1.00 7.11 247 ASP B N 1
ATOM 6106 C CA . ASP B 1 203 ? 18.377 44.537 -16.505 1.00 7.07 247 ASP B CA 1
ATOM 6107 C C . ASP B 1 203 ? 17.939 43.414 -15.580 1.00 7.15 247 ASP B C 1
ATOM 6108 O O . ASP B 1 203 ? 17.565 43.649 -14.429 1.00 8.38 247 ASP B O 1
ATOM 6113 N N . ILE B 1 204 ? 18.019 42.187 -16.085 1.00 7.05 248 ILE B N 1
ATOM 6114 C CA . ILE B 1 204 ? 17.647 41.010 -15.297 1.00 7.11 248 ILE B CA 1
ATOM 6115 C C . ILE B 1 204 ? 18.598 40.758 -14.113 1.00 7.22 248 ILE B C 1
ATOM 6116 O O . ILE B 1 204 ? 18.186 40.235 -13.077 1.00 7.65 248 ILE B O 1
ATOM 6121 N N . ILE B 1 205 ? 19.860 41.149 -14.270 1.00 7.54 249 ILE B N 1
ATOM 6122 C CA . ILE B 1 205 ? 20.849 40.985 -13.213 1.00 8.22 249 ILE B CA 1
ATOM 6123 C C . ILE B 1 205 ? 21.903 42.086 -13.297 1.00 8.36 249 ILE B C 1
ATOM 6124 O O . ILE B 1 205 ? 22.304 42.498 -14.390 1.00 8.80 249 ILE B O 1
ATOM 6129 N N . TYR B 1 206 ? 22.318 42.579 -12.133 1.00 8.92 250 TYR B N 1
ATOM 6130 C CA . TYR B 1 206 ? 23.387 43.565 -12.047 1.00 9.67 250 TYR B CA 1
ATOM 6131 C C . TYR B 1 206 ? 24.671 42.916 -11.533 1.00 10.42 250 TYR B C 1
ATOM 6132 O O . TYR B 1 206 ? 24.635 42.044 -10.665 1.00 10.29 250 TYR B O 1
ATOM 6141 N N . TYR B 1 207 ? 25.796 43.325 -12.109 1.00 11.56 251 TYR B N 1
ATOM 6142 C CA . TYR B 1 207 ? 27.080 42.647 -11.902 1.00 12.99 251 TYR B CA 1
ATOM 6143 C C . TYR B 1 207 ? 27.489 42.618 -10.431 1.00 13.27 251 TYR B C 1
ATOM 6144 O O . TYR B 1 207 ? 27.618 43.657 -9.793 1.00 13.93 251 TYR B O 1
ATOM 6153 N N . GLY B 1 208 ? 27.680 41.410 -9.907 1.00 13.39 252 GLY B N 1
ATOM 6154 C CA . GLY B 1 208 ? 28.026 41.225 -8.502 1.00 13.59 252 GLY B CA 1
ATOM 6155 C C . GLY B 1 208 ? 26.897 40.619 -7.696 1.00 13.51 252 GLY B C 1
ATOM 6156 O O . GLY B 1 208 ? 27.119 40.120 -6.593 1.00 14.14 252 GLY B O 1
ATOM 6157 N N . ASN B 1 209 ? 25.681 40.677 -8.239 1.00 12.97 253 ASN B N 1
ATOM 6158 C CA . ASN B 1 209 ? 24.515 40.090 -7.589 1.00 12.72 253 ASN B CA 1
ATOM 6159 C C . ASN B 1 209 ? 24.293 38.648 -8.011 1.00 12.94 253 ASN B C 1
ATOM 6160 O O . ASN B 1 209 ? 24.753 38.221 -9.072 1.00 12.99 253 ASN B O 1
ATOM 6165 N N . GLN B 1 210 ? 23.582 37.905 -7.168 1.00 13.23 254 GLN B N 1
ATOM 6166 C CA . GLN B 1 210 ? 23.183 36.542 -7.488 1.00 13.93 254 GLN B CA 1
ATOM 6167 C C . GLN B 1 210 ? 21.914 36.56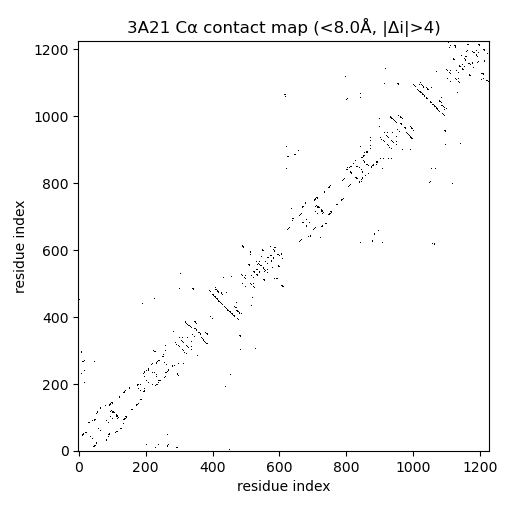7 -8.334 1.00 13.25 254 GLN B C 1
ATOM 6168 O O . GLN B 1 210 ? 21.070 37.438 -8.138 1.00 13.24 254 GLN B O 1
ATOM 6174 N N . PRO B 1 211 ? 21.777 35.617 -9.282 1.00 12.87 255 PRO B N 1
ATOM 6175 C CA . PRO B 1 211 ? 20.538 35.481 -10.044 1.00 12.40 255 PRO B CA 1
ATOM 6176 C C . PRO B 1 211 ? 19.341 35.348 -9.110 1.00 11.86 255 PRO B C 1
ATOM 6177 O O . PRO B 1 211 ? 19.409 34.641 -8.097 1.00 12.04 255 PRO B O 1
ATOM 6181 N N . SER B 1 212 ? 18.262 36.041 -9.450 1.00 11.26 256 SER B N 1
ATOM 6182 C CA . SER B 1 212 ? 17.081 36.109 -8.612 1.00 11.02 256 SER B CA 1
ATOM 6183 C C . SER B 1 212 ? 15.827 35.710 -9.386 1.00 10.79 256 SER B C 1
ATOM 6184 O O . SER B 1 212 ? 15.555 36.262 -10.457 1.00 10.31 256 SER B O 1
ATOM 6187 N N . MET B 1 213 ? 15.058 34.772 -8.838 1.00 10.70 257 MET B N 1
ATOM 6188 C CA . MET B 1 213 ? 13.773 34.403 -9.415 1.00 10.38 257 MET B CA 1
ATOM 6189 C C . MET B 1 213 ? 12.786 35.575 -9.387 1.00 9.98 257 MET B C 1
ATOM 6190 O O . MET B 1 213 ? 11.978 35.731 -10.304 1.00 9.54 257 MET B O 1
ATOM 6195 N N . THR B 1 214 ? 12.853 36.396 -8.338 1.00 9.94 258 THR B N 1
ATOM 6196 C CA . THR B 1 214 ? 12.023 37.595 -8.268 1.00 10.41 258 THR B CA 1
ATOM 6197 C C . THR B 1 214 ? 12.324 38.541 -9.440 1.00 9.69 258 THR B C 1
ATOM 6198 O O . THR B 1 214 ? 11.402 39.041 -10.083 1.00 9.74 258 THR B O 1
ATOM 6202 N N . SER B 1 215 ? 13.604 38.762 -9.727 1.00 9.30 259 SER B N 1
ATOM 6203 C CA . SER B 1 215 ? 13.988 39.625 -10.843 1.00 8.91 259 SER B CA 1
ATOM 6204 C C . SER B 1 215 ? 13.556 39.012 -12.176 1.00 8.66 259 SER B C 1
ATOM 6205 O O . SER B 1 215 ? 13.032 39.712 -13.044 1.00 8.72 259 SER B O 1
ATOM 6208 N N . LEU B 1 216 ? 13.756 37.702 -12.317 1.00 8.42 260 LEU B N 1
ATOM 6209 C CA . LEU B 1 216 ? 13.336 36.971 -13.511 1.00 8.42 260 LEU B CA 1
ATOM 6210 C C . LEU B 1 216 ? 11.844 37.158 -13.786 1.00 8.25 260 LEU B C 1
ATOM 6211 O O . LEU B 1 216 ? 11.451 37.499 -14.911 1.00 8.23 260 LEU B O 1
ATOM 6216 N N . LEU B 1 217 ? 11.024 36.932 -12.758 1.00 8.00 261 LEU B N 1
ATOM 6217 C CA . LEU B 1 217 ? 9.572 37.028 -12.890 1.00 8.08 261 LEU B CA 1
ATOM 6218 C C . LEU B 1 217 ? 9.130 38.450 -13.200 1.00 8.03 261 LEU B C 1
ATOM 6219 O O . LEU B 1 217 ? 8.175 38.659 -13.953 1.00 8.46 261 LEU B O 1
ATOM 6224 N N . SER B 1 218 ? 9.826 39.432 -12.626 1.00 7.54 262 SER B N 1
ATOM 6225 C CA . SER B 1 218 ? 9.531 40.830 -12.926 1.00 7.57 262 SER B CA 1
ATOM 6226 C C . SER B 1 218 ? 9.809 41.145 -14.398 1.00 6.92 262 SER B C 1
ATOM 6227 O O . SER B 1 218 ? 8.982 41.763 -15.074 1.00 6.52 262 SER B O 1
ATOM 6230 N N . ASN B 1 219 ? 10.960 40.708 -14.899 1.00 6.90 263 ASN B N 1
ATOM 6231 C CA . ASN B 1 219 ? 11.260 40.891 -16.321 1.00 6.58 263 ASN B CA 1
ATOM 6232 C C . ASN B 1 219 ? 10.261 40.174 -17.222 1.00 6.88 263 ASN B C 1
ATOM 6233 O O . ASN B 1 219 ? 9.819 40.716 -18.237 1.00 6.92 263 ASN B O 1
ATOM 6238 N N . PHE B 1 220 ? 9.873 38.963 -16.830 1.00 6.73 264 PHE B N 1
ATOM 6239 C CA . PHE B 1 220 ? 8.856 38.232 -17.576 1.00 6.37 264 PHE B CA 1
ATOM 6240 C C . PHE B 1 220 ? 7.541 39.025 -17.625 1.00 6.56 264 PHE B C 1
ATOM 6241 O O . PHE B 1 220 ? 6.994 39.270 -18.705 1.00 6.42 264 PHE B O 1
ATOM 6249 N N . ASP B 1 221 ? 7.052 39.459 -16.464 1.00 6.76 265 ASP B N 1
ATOM 6250 C CA . ASP B 1 221 ? 5.785 40.180 -16.417 1.00 7.12 265 ASP B CA 1
ATOM 6251 C C . ASP B 1 221 ? 5.812 41.449 -17.275 1.00 6.81 265 ASP B C 1
ATOM 6252 O O . ASP B 1 221 ? 4.838 41.755 -17.976 1.00 7.22 265 ASP B O 1
ATOM 6257 N N . GLN B 1 222 ? 6.934 42.169 -17.236 1.00 6.72 266 GLN B N 1
ATOM 6258 C CA . GLN B 1 222 ? 7.066 43.431 -17.964 1.00 6.59 266 GLN B CA 1
ATOM 6259 C C . GLN B 1 222 ? 7.218 43.253 -19.474 1.00 6.26 266 GLN B C 1
ATOM 6260 O O . GLN B 1 222 ? 7.132 44.229 -20.227 1.00 6.17 266 GLN B O 1
ATOM 6266 N N . THR B 1 223 ? 7.450 42.018 -19.919 1.00 6.19 267 THR B N 1
ATOM 6267 C CA . THR B 1 223 ? 7.655 41.759 -21.342 1.00 5.93 267 THR B CA 1
ATOM 6268 C C . THR B 1 223 ? 6.359 41.394 -22.066 1.00 5.93 267 THR B C 1
ATOM 6269 O O . THR B 1 223 ? 6.332 41.330 -23.294 1.00 5.52 267 THR B O 1
ATOM 6273 N N . LEU B 1 224 ? 5.290 41.163 -21.306 1.00 6.00 268 LEU B N 1
ATOM 6274 C CA . LEU B 1 224 ? 4.022 40.715 -21.871 1.00 6.20 268 LEU B CA 1
ATOM 6275 C C . LEU B 1 224 ? 3.254 41.890 -22.487 1.00 6.18 268 LEU B C 1
ATOM 6276 O O . LEU B 1 224 ? 2.597 42.669 -21.794 1.00 6.60 268 LEU B O 1
ATOM 6281 N N . HIS B 1 225 ? 3.384 42.006 -23.805 1.00 6.42 269 HIS B N 1
ATOM 6282 C CA . HIS B 1 225 ? 2.725 43.030 -24.615 1.00 7.08 269 HIS B CA 1
ATOM 6283 C C . HIS B 1 225 ? 2.357 42.347 -25.921 1.00 7.15 269 HIS B C 1
ATOM 6284 O O . HIS B 1 225 ? 3.033 42.534 -26.941 1.00 7.39 269 HIS B O 1
ATOM 6291 N N . PRO B 1 226 ? 1.284 41.538 -25.890 1.00 7.55 270 PRO B N 1
ATOM 6292 C CA . PRO B 1 226 ? 0.999 40.628 -27.001 1.00 7.66 270 PRO B CA 1
ATOM 6293 C C . PRO B 1 226 ? 0.543 41.298 -28.293 1.00 7.90 270 PRO B C 1
ATOM 6294 O O . PRO B 1 226 ? 0.651 40.690 -29.353 1.00 7.80 270 PRO B O 1
ATOM 6298 N N . THR B 1 227 ? 0.039 42.526 -28.221 1.00 8.08 271 THR B N 1
ATOM 6299 C CA . THR B 1 227 ? -0.352 43.235 -29.441 1.00 8.45 271 THR B CA 1
ATOM 6300 C C . THR B 1 227 ? 0.853 43.814 -30.182 1.00 8.24 271 THR B C 1
ATOM 6301 O O . THR B 1 227 ? 0.752 44.154 -31.354 1.00 8.77 271 THR B O 1
ATOM 6305 N N . ALA B 1 228 ? 1.988 43.916 -29.493 1.00 8.15 272 ALA B N 1
ATOM 6306 C CA . ALA B 1 228 ? 3.195 44.514 -30.060 1.00 8.18 272 ALA B CA 1
ATOM 6307 C C . ALA B 1 228 ? 4.103 43.487 -30.722 1.00 7.92 272 ALA B C 1
ATOM 6308 O O . ALA B 1 228 ? 4.894 43.835 -31.597 1.00 8.83 272 ALA B O 1
ATOM 6310 N N . GLN B 1 229 ? 3.971 42.227 -30.314 1.00 7.36 273 GLN B N 1
ATOM 6311 C CA . GLN B 1 229 ? 4.796 41.139 -30.845 1.00 7.10 273 GLN B CA 1
ATOM 6312 C C . GLN B 1 229 ? 4.047 40.348 -31.905 1.00 7.19 273 GLN B C 1
ATOM 6313 O O . GLN B 1 229 ? 2.936 39.864 -31.669 1.00 7.95 273 GLN B O 1
ATOM 6319 N N . HIS B 1 230 ? 4.673 40.226 -33.073 1.00 6.84 274 HIS B N 1
ATOM 6320 C CA . HIS B 1 230 ? 4.110 39.499 -34.212 1.00 7.21 274 HIS B CA 1
ATOM 6321 C C . HIS B 1 230 ? 5.064 39.654 -35.383 1.00 7.20 274 HIS B C 1
ATOM 6322 O O . HIS B 1 230 ? 5.891 40.573 -35.417 1.00 7.28 274 HIS B O 1
ATOM 6329 N N . THR B 1 231 ? 4.928 38.735 -36.340 1.00 7.40 275 THR B N 1
ATOM 6330 C CA . THR B 1 231 ? 5.618 38.806 -37.634 1.00 7.78 275 THR B CA 1
ATOM 6331 C C . THR B 1 231 ? 7.104 39.175 -37.558 1.00 7.33 275 THR B C 1
ATOM 6332 O O . THR B 1 231 ? 7.590 40.003 -38.333 1.00 7.50 275 THR B O 1
ATOM 6336 N N . GLY B 1 232 ? 7.815 38.546 -36.622 1.00 7.37 276 GLY B N 1
ATOM 6337 C CA . GLY B 1 232 ? 9.263 38.726 -36.490 1.00 7.27 276 GLY B CA 1
ATOM 6338 C C . GLY B 1 232 ? 9.719 39.851 -35.576 1.00 7.36 276 GLY B C 1
ATOM 6339 O O . GLY B 1 232 ? 10.914 40.116 -35.481 1.00 7.97 276 GLY B O 1
ATOM 6340 N N . TYR B 1 233 ? 8.761 40.521 -34.928 1.00 6.82 277 TYR B N 1
ATOM 6341 C CA . TYR B 1 233 ? 9.041 41.587 -33.961 1.00 6.52 277 TYR B CA 1
ATOM 6342 C C . TYR B 1 233 ? 8.749 41.061 -32.556 1.00 6.14 277 TYR B C 1
ATOM 6343 O O . TYR B 1 233 ? 7.646 40.570 -32.300 1.00 6.95 277 TYR B O 1
ATOM 6352 N N . TYR B 1 234 ? 9.729 41.178 -31.657 1.00 6.21 278 TYR B N 1
ATOM 6353 C CA . TYR B 1 234 ? 9.674 40.525 -30.339 1.00 5.78 278 TYR B CA 1
ATOM 6354 C C . TYR B 1 234 ? 9.933 41.411 -29.135 1.00 5.65 278 TYR B C 1
ATOM 6355 O O . TYR B 1 234 ? 10.865 42.223 -29.130 1.00 5.95 278 TYR B O 1
ATOM 6364 N N . ASN B 1 235 ? 9.117 41.218 -28.102 1.00 5.57 279 ASN B N 1
ATOM 6365 C CA . ASN B 1 235 ? 9.429 41.740 -26.771 1.00 5.39 279 ASN B CA 1
ATOM 6366 C C . ASN B 1 235 ? 10.655 41.006 -26.206 1.00 5.41 279 ASN B C 1
ATOM 6367 O O . ASN B 1 235 ? 10.770 39.782 -26.344 1.00 6.18 279 ASN B O 1
ATOM 6372 N N . ASP B 1 236 ? 11.559 41.747 -25.569 1.00 5.34 280 ASP B N 1
ATOM 6373 C CA . ASP B 1 236 ? 12.819 41.173 -25.072 1.00 5.25 280 ASP B CA 1
ATOM 6374 C C . ASP B 1 236 ? 12.942 41.327 -23.549 1.00 5.54 280 ASP B C 1
ATOM 6375 O O . ASP B 1 236 ? 13.265 42.408 -23.065 1.00 5.89 280 ASP B O 1
ATOM 6380 N N . PRO B 1 237 ? 12.704 40.239 -22.792 1.00 5.54 281 PRO B N 1
ATOM 6381 C CA . PRO B 1 237 ? 12.801 40.281 -21.323 1.00 5.63 281 PRO B CA 1
ATOM 6382 C C . PRO B 1 237 ? 14.230 40.167 -20.781 1.00 6.46 281 PRO B C 1
ATOM 6383 O O . PRO B 1 237 ? 14.410 40.016 -19.563 1.00 6.66 281 PRO B O 1
ATOM 6387 N N . ASP B 1 238 ? 15.215 40.234 -21.687 1.00 6.75 282 ASP B N 1
ATOM 6388 C CA . ASP B 1 238 ? 16.659 40.302 -21.385 1.00 6.90 282 ASP B CA 1
ATOM 6389 C C . ASP B 1 238 ? 17.372 38.951 -21.494 1.00 7.20 282 ASP B C 1
ATOM 6390 O O . ASP B 1 238 ? 16.743 37.900 -21.670 1.00 7.22 282 ASP B O 1
ATOM 6395 N N . MET B 1 239 ? 18.697 39.012 -21.412 1.00 7.19 283 MET B N 1
ATOM 6396 C CA . MET B 1 239 ? 19.583 37.854 -21.570 1.00 7.39 283 MET B CA 1
ATOM 6397 C C . MET B 1 239 ? 19.387 36.812 -20.471 1.00 7.75 283 MET B C 1
ATOM 6398 O O . MET B 1 239 ? 19.122 37.155 -19.322 1.00 8.83 283 MET B O 1
ATOM 6403 N N . LEU B 1 240 ? 19.537 35.538 -20.830 1.00 7.64 284 LEU B N 1
ATOM 6404 C CA . LEU B 1 240 ? 19.297 34.438 -19.894 1.00 7.46 284 LEU B CA 1
ATOM 6405 C C . LEU B 1 240 ? 20.281 34.404 -18.731 1.00 7.54 284 LEU B C 1
ATOM 6406 O O . LEU B 1 240 ? 21.474 34.681 -18.898 1.00 8.02 284 LEU B O 1
ATOM 6411 N N . MET B 1 241 ? 19.758 34.047 -17.559 1.00 7.55 285 MET B N 1
ATOM 6412 C CA . MET B 1 241 ? 20.581 33.752 -16.389 1.00 8.09 285 MET B CA 1
ATOM 6413 C C . MET B 1 241 ? 20.739 32.252 -16.204 1.00 8.18 285 MET B C 1
ATOM 6414 O O . MET B 1 241 ? 21.339 31.811 -15.228 1.00 8.30 285 MET B O 1
ATOM 6419 N N . VAL B 1 242 ? 20.196 31.472 -17.139 1.00 8.04 286 VAL B N 1
ATOM 6420 C CA . VAL B 1 242 ? 20.294 30.015 -17.088 1.00 8.38 286 VAL B CA 1
ATOM 6421 C C . VAL B 1 242 ? 21.739 29.596 -16.865 1.00 8.36 286 VAL B C 1
ATOM 6422 O O . VAL B 1 242 ? 22.632 30.005 -17.598 1.00 8.29 286 VAL B O 1
ATOM 6426 N N . GLY B 1 243 ? 21.962 28.793 -15.830 1.00 8.44 287 GLY B N 1
ATOM 6427 C CA . GLY B 1 243 ? 23.293 28.262 -15.572 1.00 9.12 287 GLY B CA 1
ATOM 6428 C C . GLY B 1 243 ? 24.189 29.127 -14.712 1.00 9.45 287 GLY B C 1
ATOM 6429 O O . GLY B 1 243 ? 25.304 28.727 -14.401 1.00 9.62 287 GLY B O 1
ATOM 6430 N N . MET B 1 244 ? 23.719 30.311 -14.329 1.00 9.97 288 MET B N 1
ATOM 6431 C CA . MET B 1 244 ? 24.512 31.182 -13.457 1.00 10.59 288 MET B CA 1
ATOM 6432 C C . MET B 1 244 ? 24.476 30.682 -12.015 1.00 11.50 288 MET B C 1
ATOM 6433 O O . MET B 1 244 ? 23.518 30.028 -11.597 1.00 11.40 288 MET B O 1
ATOM 6438 N N . ASP B 1 245 ? 25.550 30.947 -11.277 1.00 13.05 289 ASP B N 1
ATOM 6439 C CA . ASP B 1 245 ? 25.694 30.404 -9.929 1.00 14.29 289 ASP B CA 1
ATOM 6440 C C . ASP B 1 245 ? 24.512 30.794 -9.052 1.00 14.36 289 ASP B C 1
ATOM 6441 O O . ASP B 1 245 ? 24.153 31.970 -8.970 1.00 15.49 289 ASP B O 1
ATOM 6450 N N . GLY B 1 246 ? 23.911 29.794 -8.410 1.00 14.24 290 GLY B N 1
ATOM 6451 C CA . GLY B 1 246 ? 22.784 29.998 -7.509 1.00 14.29 290 GLY B CA 1
ATOM 6452 C C . GLY B 1 246 ? 21.498 29.364 -8.004 1.00 13.99 290 GLY B C 1
ATOM 6453 O O . GLY B 1 246 ? 20.697 28.865 -7.213 1.00 15.01 290 GLY B O 1
ATOM 6454 N N . PHE B 1 247 ? 21.292 29.373 -9.317 1.00 12.76 291 PHE B N 1
ATOM 6455 C CA . PHE B 1 247 ? 20.069 28.802 -9.883 1.00 11.99 291 PHE B CA 1
ATOM 6456 C C . PHE B 1 247 ? 20.139 27.281 -9.924 1.00 11.54 291 PHE B C 1
ATOM 6457 O O . PHE B 1 247 ? 21.119 26.710 -10.406 1.00 11.43 291 PHE B O 1
ATOM 6465 N N . THR B 1 248 ? 19.098 26.631 -9.411 1.00 11.14 292 THR B N 1
ATOM 6466 C CA . THR B 1 248 ? 18.999 25.177 -9.474 1.00 10.91 292 THR B CA 1
ATOM 6467 C C . THR B 1 248 ? 18.625 24.746 -10.887 1.00 10.62 292 THR B C 1
ATOM 6468 O O . THR B 1 248 ? 18.206 25.570 -11.710 1.00 10.33 292 THR B O 1
ATOM 6472 N N . ALA B 1 249 ? 18.758 23.452 -11.166 1.00 10.41 293 ALA B N 1
ATOM 6473 C CA . ALA B 1 249 ? 18.300 22.898 -12.433 1.00 10.10 293 ALA B CA 1
ATOM 6474 C C . ALA B 1 249 ? 16.823 23.234 -12.687 1.00 10.02 293 ALA B C 1
ATOM 6475 O O . ALA B 1 249 ? 16.461 23.640 -13.792 1.00 9.89 293 ALA B O 1
ATOM 6477 N N . ALA B 1 250 ? 15.981 23.089 -11.664 1.00 9.68 294 ALA B N 1
ATOM 6478 C CA . ALA B 1 250 ? 14.550 23.375 -11.796 1.00 9.54 294 ALA B CA 1
ATOM 6479 C C . ALA B 1 250 ? 14.269 24.848 -12.124 1.00 9.29 294 ALA B C 1
ATOM 6480 O O . ALA B 1 250 ? 13.385 25.154 -12.936 1.00 9.47 294 ALA B O 1
ATOM 6482 N N . GLN B 1 251 ? 15.027 25.750 -11.505 1.00 9.01 295 GLN B N 1
ATOM 6483 C CA . GLN B 1 251 ? 14.903 27.179 -11.799 1.00 8.61 295 GLN B CA 1
ATOM 6484 C C . GLN B 1 251 ? 15.373 27.499 -13.213 1.00 8.23 295 GLN B C 1
ATOM 6485 O O . GLN B 1 251 ? 14.752 28.310 -13.905 1.00 8.12 295 GLN B O 1
ATOM 6491 N N . ASN B 1 252 ? 16.450 26.845 -13.648 1.00 7.94 296 ASN B N 1
ATOM 6492 C CA . ASN B 1 252 ? 16.918 26.972 -15.029 1.00 7.34 296 ASN B CA 1
ATOM 6493 C C . ASN B 1 252 ? 15.857 26.528 -16.040 1.00 7.57 296 ASN B C 1
ATOM 6494 O O . ASN B 1 252 ? 15.641 27.190 -17.055 1.00 7.09 296 ASN B O 1
ATOM 6499 N N . ARG B 1 253 ? 15.187 25.414 -15.750 1.00 7.46 297 ARG B N 1
ATOM 6500 C CA . ARG B 1 253 ? 14.096 24.935 -16.601 1.00 7.44 297 ARG B CA 1
ATOM 6501 C C . ARG B 1 253 ? 12.947 25.944 -16.645 1.00 7.17 297 ARG B C 1
ATOM 6502 O O . ARG B 1 253 ? 12.440 26.256 -17.720 1.00 7.64 297 ARG B O 1
ATOM 6510 N N . THR B 1 254 ? 12.554 26.456 -15.482 1.00 7.72 298 THR B N 1
ATOM 6511 C CA . THR B 1 254 ? 11.509 27.472 -15.401 1.00 7.26 298 THR B CA 1
ATOM 6512 C C . THR B 1 254 ? 11.873 28.722 -16.210 1.00 6.98 298 THR B C 1
ATOM 6513 O O . THR B 1 254 ? 11.026 29.284 -16.909 1.00 6.91 298 THR B O 1
ATOM 6517 N N . HIS B 1 255 ? 13.132 29.147 -16.106 1.00 7.17 299 HIS B N 1
ATOM 6518 C CA . HIS B 1 255 ? 13.651 30.272 -16.891 1.00 7.13 299 HIS B CA 1
ATOM 6519 C C . HIS B 1 255 ? 13.430 30.026 -18.388 1.00 6.98 299 HIS B C 1
ATOM 6520 O O . HIS B 1 255 ? 12.951 30.910 -19.112 1.00 7.07 299 HIS B O 1
ATOM 6527 N N . MET B 1 256 ? 13.777 28.825 -18.853 1.00 6.79 300 MET B N 1
ATOM 6528 C CA . MET B 1 256 ? 13.565 28.456 -20.257 1.00 7.02 300 MET B CA 1
ATOM 6529 C C . MET B 1 256 ? 12.088 28.432 -20.616 1.00 7.08 300 MET B C 1
ATOM 6530 O O . MET B 1 256 ? 11.699 28.901 -21.682 1.00 7.03 300 MET B O 1
ATOM 6535 N N . ASN B 1 257 ? 11.270 27.872 -19.730 1.00 7.18 301 ASN B N 1
ATOM 6536 C CA . ASN B 1 257 ? 9.832 27.761 -19.975 1.00 7.16 301 ASN B CA 1
ATOM 6537 C C . ASN B 1 257 ? 9.163 29.107 -20.196 1.00 7.13 301 ASN B C 1
ATOM 6538 O O . ASN B 1 257 ? 8.365 29.263 -21.123 1.00 7.34 301 ASN B O 1
ATOM 6543 N N . LEU B 1 258 ? 9.502 30.075 -19.348 1.00 6.97 302 LEU B N 1
ATOM 6544 C CA . LEU B 1 258 ? 8.875 31.391 -19.409 1.00 6.56 302 LEU B CA 1
ATOM 6545 C C . LEU B 1 258 ? 9.359 32.201 -20.608 1.00 6.38 302 LEU B C 1
ATOM 6546 O O . LEU B 1 258 ? 8.568 32.890 -21.266 1.00 6.16 302 LEU B O 1
ATOM 6551 N N . TRP B 1 259 ? 10.650 32.118 -20.908 1.00 6.27 303 TRP B N 1
ATOM 6552 C CA . TRP B 1 259 ? 11.158 32.778 -22.105 1.00 6.16 303 TRP B CA 1
ATOM 6553 C C . TRP B 1 259 ? 10.533 32.140 -23.353 1.00 6.20 303 TRP B C 1
ATOM 6554 O O . TRP B 1 259 ? 10.119 32.844 -24.277 1.00 6.26 303 TRP B O 1
ATOM 6565 N N . ALA B 1 260 ? 10.412 30.811 -23.351 1.00 6.67 304 ALA B N 1
ATOM 6566 C CA . ALA B 1 260 ? 9.818 30.105 -24.480 1.00 6.72 304 ALA B CA 1
ATOM 6567 C C . ALA B 1 260 ? 8.347 30.430 -24.694 1.00 6.66 304 ALA B C 1
ATOM 6568 O O . ALA B 1 260 ? 7.919 30.607 -25.837 1.00 7.00 304 ALA B O 1
ATOM 6570 N N . ILE B 1 261 ? 7.572 30.498 -23.614 1.00 6.61 305 ILE B N 1
ATOM 6571 C CA . ILE B 1 261 ? 6.156 30.832 -23.751 1.00 6.87 305 ILE B CA 1
ATOM 6572 C C . ILE B 1 261 ? 5.959 32.259 -24.278 1.00 6.81 305 ILE B C 1
ATOM 6573 O O . ILE B 1 261 ? 4.974 32.541 -24.958 1.00 7.30 305 ILE B O 1
ATOM 6578 N N . SER B 1 262 ? 6.919 33.142 -24.001 1.00 6.47 306 SER B N 1
ATOM 6579 C CA . SER B 1 262 ? 6.893 34.490 -24.558 1.00 6.61 306 SER B CA 1
ATOM 6580 C C . SER B 1 262 ? 7.305 34.510 -26.031 1.00 6.71 306 SER B C 1
ATOM 6581 O O . SER B 1 262 ? 6.874 35.379 -26.783 1.00 7.17 306 SER B O 1
ATOM 6584 N N . GLY B 1 263 ? 8.141 33.554 -26.445 1.00 6.36 307 GLY B N 1
ATOM 6585 C CA . GLY B 1 263 ? 8.809 33.628 -27.751 1.00 6.82 307 GLY B CA 1
ATOM 6586 C C . GLY B 1 263 ? 10.019 34.546 -27.709 1.00 6.20 307 GLY B C 1
ATOM 6587 O O . GLY B 1 263 ? 10.463 35.073 -28.736 1.00 6.31 307 GLY B O 1
ATOM 6588 N N . ALA B 1 264 ? 10.561 34.724 -26.506 1.00 6.17 308 ALA B N 1
ATOM 6589 C CA . ALA B 1 264 ? 11.658 35.640 -26.261 1.00 6.45 308 ALA B CA 1
ATOM 6590 C C . ALA B 1 264 ? 12.969 35.205 -26.912 1.00 6.59 308 ALA B C 1
ATOM 6591 O O . ALA B 1 264 ? 13.178 34.015 -27.167 1.00 7.11 308 ALA B O 1
ATOM 6593 N N . PRO B 1 265 ? 13.867 36.165 -27.184 1.00 6.54 309 PRO B N 1
ATOM 6594 C CA . PRO B 1 265 ? 15.212 35.765 -27.584 1.00 6.48 309 PRO B CA 1
ATOM 6595 C C . PRO B 1 265 ? 15.808 34.835 -26.538 1.00 6.24 309 PRO B C 1
ATOM 6596 O O . PRO B 1 265 ? 15.513 34.977 -25.342 1.00 7.05 309 PRO B O 1
ATOM 6600 N N . LEU B 1 266 ? 16.614 33.877 -26.989 1.00 6.21 310 LEU B N 1
ATOM 6601 C CA . LEU B 1 266 ? 17.338 33.003 -26.074 1.00 6.53 310 LEU B CA 1
ATOM 6602 C C . LEU B 1 266 ? 18.819 33.319 -26.197 1.00 6.59 310 LEU B C 1
ATOM 6603 O O . LEU B 1 266 ? 19.551 32.667 -26.943 1.00 6.72 310 LEU B O 1
ATOM 6608 N N . LEU B 1 267 ? 19.237 34.356 -25.479 1.00 7.10 311 LEU B N 1
ATOM 6609 C CA . LEU B 1 267 ? 20.625 34.787 -25.487 1.00 7.31 311 LEU B CA 1
ATOM 6610 C C . LEU B 1 267 ? 21.249 34.391 -24.165 1.00 7.44 311 LEU B C 1
ATOM 6611 O O . LEU B 1 267 ? 21.014 35.023 -23.131 1.00 7.66 311 LEU B O 1
ATOM 6616 N N . ALA B 1 268 ? 22.010 33.302 -24.201 1.00 7.33 312 ALA B N 1
ATOM 6617 C CA . ALA B 1 268 ? 22.646 32.762 -23.003 1.00 7.34 312 ALA B CA 1
ATOM 6618 C C . ALA B 1 268 ? 23.600 33.783 -22.401 1.00 7.34 312 ALA B C 1
ATOM 6619 O O . ALA B 1 268 ? 24.231 34.555 -23.123 1.00 7.61 312 ALA B O 1
ATOM 6621 N N . GLY B 1 269 ? 23.702 33.782 -21.078 1.00 7.22 313 GLY B N 1
ATOM 6622 C CA . GLY B 1 269 ? 24.542 34.751 -20.395 1.00 7.66 313 GLY B CA 1
ATOM 6623 C C . GLY B 1 269 ? 25.504 34.142 -19.402 1.00 7.93 313 GLY B C 1
ATOM 6624 O O . GLY B 1 269 ? 26.252 34.870 -18.752 1.00 7.65 313 GLY B O 1
ATOM 6625 N N . ASN B 1 270 ? 25.486 32.815 -19.278 1.00 7.97 314 ASN B N 1
ATOM 6626 C CA . ASN B 1 270 ? 26.396 32.138 -18.360 1.00 8.01 314 ASN B CA 1
ATOM 6627 C C . ASN B 1 270 ? 27.803 32.005 -18.931 1.00 8.39 314 ASN B C 1
ATOM 6628 O O . ASN B 1 270 ? 28.036 32.297 -20.100 1.00 8.67 314 ASN B O 1
ATOM 6633 N N . ASP B 1 271 ? 28.741 31.581 -18.090 1.00 8.64 315 ASP B N 1
ATOM 6634 C CA . ASP B 1 271 ? 30.113 31.336 -18.518 1.00 9.08 315 ASP B CA 1
ATOM 6635 C C . ASP B 1 271 ? 30.172 29.948 -19.145 1.00 9.20 315 ASP B C 1
ATOM 6636 O O . ASP B 1 271 ? 30.118 28.938 -18.448 1.00 9.24 315 ASP B O 1
ATOM 6641 N N . LEU B 1 272 ? 30.274 29.899 -20.466 1.00 9.12 316 LEU B N 1
ATOM 6642 C CA . LEU B 1 272 ? 30.162 28.625 -21.179 1.00 9.43 316 LEU B CA 1
ATOM 6643 C C . LEU B 1 272 ? 31.326 27.667 -20.900 1.00 10.00 316 LEU B C 1
ATOM 6644 O O . LEU B 1 272 ? 31.173 26.446 -21.019 1.00 10.33 316 LEU B O 1
ATOM 6649 N N . THR B 1 273 ? 32.477 28.219 -20.517 1.00 10.33 317 THR B N 1
ATOM 6650 C CA . THR B 1 273 ? 33.671 27.402 -20.266 1.00 10.79 317 THR B CA 1
ATOM 6651 C C . THR B 1 273 ? 33.558 26.544 -19.006 1.00 11.28 317 THR B C 1
ATOM 6652 O O . THR B 1 273 ? 34.267 25.536 -18.881 1.00 12.33 317 THR B O 1
ATOM 6656 N N . THR B 1 274 ? 32.686 26.940 -18.081 1.00 11.14 318 THR B N 1
ATOM 6657 C CA . THR B 1 274 ? 32.483 26.203 -16.826 1.00 11.44 318 THR B CA 1
ATOM 6658 C C . THR B 1 274 ? 31.071 25.626 -16.725 1.00 11.09 318 THR B C 1
ATOM 6659 O O . THR B 1 274 ? 30.672 25.113 -15.677 1.00 12.14 318 THR B O 1
ATOM 6663 N N . MET B 1 275 ? 30.320 25.710 -17.821 1.00 10.69 319 MET B N 1
ATOM 6664 C CA . MET B 1 275 ? 28.968 25.173 -17.877 1.00 10.19 319 MET B CA 1
ATOM 6665 C C . MET B 1 275 ? 28.976 23.641 -17.786 1.00 10.15 319 MET B C 1
ATOM 6666 O O . MET B 1 275 ? 29.813 22.976 -18.407 1.00 10.54 319 MET B O 1
ATOM 6671 N N . THR B 1 276 ? 28.047 23.102 -17.000 1.00 9.76 320 THR B N 1
ATOM 6672 C CA . THR B 1 276 ? 27.877 21.655 -16.866 1.00 9.63 320 THR B CA 1
ATOM 6673 C C . THR B 1 276 ? 27.018 21.103 -18.000 1.00 9.48 320 THR B C 1
ATOM 6674 O O . THR B 1 276 ? 26.267 21.838 -18.659 1.00 8.80 320 THR B O 1
ATOM 6678 N N . SER B 1 277 ? 27.128 19.799 -18.223 1.00 9.14 321 SER B N 1
ATOM 6679 C CA . SER B 1 277 ? 26.265 19.110 -19.170 1.00 9.03 321 SER B CA 1
ATOM 6680 C C . SER B 1 277 ? 24.788 19.175 -18.747 1.00 9.16 321 SER B C 1
ATOM 6681 O O . SER B 1 277 ? 23.908 19.237 -19.605 1.00 9.36 321 SER B O 1
ATOM 6684 N N . GLU B 1 278 ? 24.519 19.176 -17.436 1.00 9.37 322 GLU B N 1
ATOM 6685 C CA . GLU B 1 278 ? 23.144 19.365 -16.943 1.00 9.54 322 GLU B CA 1
ATOM 6686 C C . GLU B 1 278 ? 22.571 20.697 -17.450 1.00 9.20 322 GLU B C 1
ATOM 6687 O O . GLU B 1 278 ? 21.458 20.744 -17.976 1.00 9.39 322 GLU B O 1
ATOM 6693 N N . THR B 1 279 ? 23.354 21.765 -17.308 1.00 8.56 323 THR B N 1
ATOM 6694 C CA . THR B 1 279 ? 22.929 23.094 -17.754 1.00 8.36 323 THR B CA 1
ATOM 6695 C C . THR B 1 279 ? 22.768 23.164 -19.271 1.00 8.17 323 THR B C 1
ATOM 6696 O O . THR B 1 279 ? 21.766 23.692 -19.768 1.00 8.01 323 THR B O 1
ATOM 6700 N N . ALA B 1 280 ? 23.747 22.625 -19.995 1.00 8.21 324 ALA B N 1
ATOM 6701 C CA . ALA B 1 280 ? 23.689 22.601 -21.454 1.00 8.18 324 ALA B CA 1
ATOM 6702 C C . ALA B 1 280 ? 22.421 21.894 -21.944 1.00 8.28 324 ALA B C 1
ATOM 6703 O O . ALA B 1 280 ? 21.760 22.382 -22.862 1.00 8.73 324 ALA B O 1
ATOM 6705 N N . GLY B 1 281 ? 22.073 20.768 -21.317 1.00 8.55 325 GLY B N 1
ATOM 6706 C CA . GLY B 1 281 ? 20.846 20.038 -21.644 1.00 8.48 325 GLY B CA 1
ATOM 6707 C C . GLY B 1 281 ? 19.593 20.877 -21.486 1.00 8.20 325 GLY B C 1
ATOM 6708 O O . GLY B 1 281 ? 18.647 20.749 -22.265 1.00 8.29 325 GLY B O 1
ATOM 6709 N N . ILE B 1 282 ? 19.597 21.737 -20.475 1.00 8.10 326 ILE B N 1
ATOM 6710 C CA . ILE B 1 282 ? 18.475 22.633 -20.228 1.00 7.78 326 ILE B CA 1
ATOM 6711 C C . ILE B 1 282 ? 18.387 23.716 -21.313 1.00 7.94 326 ILE B C 1
ATOM 6712 O O . ILE B 1 282 ? 17.296 23.990 -21.823 1.00 7.91 326 ILE B O 1
ATOM 6717 N N . LEU B 1 283 ? 19.528 24.301 -21.680 1.00 7.56 327 LEU B N 1
ATOM 6718 C CA . LEU B 1 283 ? 19.572 25.245 -22.805 1.00 7.35 327 LEU B CA 1
ATOM 6719 C C . LEU B 1 283 ? 19.162 24.609 -24.121 1.00 7.46 327 LEU B C 1
ATOM 6720 O O . LEU B 1 283 ? 18.613 25.283 -24.993 1.00 7.51 327 LEU B O 1
ATOM 6725 N N . LYS B 1 284 ? 19.435 23.313 -24.266 1.00 7.68 328 LYS B N 1
ATOM 6726 C CA . LYS B 1 284 ? 19.306 22.649 -25.564 1.00 7.93 328 LYS B CA 1
ATOM 6727 C C . LYS B 1 284 ? 18.024 21.851 -25.791 1.00 8.05 328 LYS B C 1
ATOM 6728 O O . LYS B 1 284 ? 17.882 21.256 -26.854 1.00 8.58 328 LYS B O 1
ATOM 6734 N N . ASN B 1 285 ? 17.099 21.832 -24.829 1.00 7.87 329 ASN B N 1
ATOM 6735 C CA . ASN B 1 285 ? 15.860 21.055 -24.991 1.00 7.70 329 ASN B CA 1
ATOM 6736 C C . ASN B 1 285 ? 15.159 21.462 -26.293 1.00 7.62 329 ASN B C 1
ATOM 6737 O O . ASN B 1 285 ? 14.683 22.590 -26.401 1.00 7.70 329 ASN B O 1
ATOM 6742 N N . PRO B 1 286 ? 15.098 20.558 -27.290 1.00 7.44 330 PRO B N 1
ATOM 6743 C CA . PRO B 1 286 ? 14.606 20.982 -28.604 1.00 7.52 330 PRO B CA 1
ATOM 6744 C C . PRO B 1 286 ? 13.100 21.234 -28.635 1.00 7.56 330 PRO B C 1
ATOM 6745 O O . PRO B 1 286 ? 12.624 22.000 -29.471 1.00 7.98 330 PRO B O 1
ATOM 6749 N N . GLU B 1 287 ? 12.363 20.604 -27.725 1.00 7.84 331 GLU B N 1
ATOM 6750 C CA . GLU B 1 287 ? 10.918 20.785 -27.664 1.00 8.54 331 GLU B CA 1
ATOM 6751 C C . GLU B 1 287 ? 10.570 22.149 -27.084 1.00 8.49 331 GLU B C 1
ATOM 6752 O O . GLU B 1 287 ? 9.659 22.816 -27.571 1.00 8.93 331 GLU B O 1
ATOM 6758 N N . VAL B 1 288 ? 11.320 22.572 -26.071 1.00 8.26 332 VAL B N 1
ATOM 6759 C CA . VAL B 1 288 ? 11.142 23.907 -25.501 1.00 8.13 332 VAL B CA 1
ATOM 6760 C C . VAL B 1 288 ? 11.605 24.974 -26.503 1.00 7.71 332 VAL B C 1
ATOM 6761 O O . VAL B 1 288 ? 10.919 25.989 -26.716 1.00 7.25 332 VAL B O 1
ATOM 6765 N N . ILE B 1 289 ? 12.748 24.735 -27.141 1.00 7.10 333 ILE B N 1
ATOM 6766 C CA . ILE B 1 289 ? 13.233 25.644 -28.174 1.00 7.34 333 ILE B CA 1
ATOM 6767 C C . ILE B 1 289 ? 12.216 25.788 -29.309 1.00 7.30 333 ILE B C 1
ATOM 6768 O O . ILE B 1 289 ? 12.006 26.894 -29.809 1.00 7.53 333 ILE B O 1
ATOM 6773 N N . ALA B 1 290 ? 11.573 24.684 -29.706 1.00 7.44 334 ALA B N 1
ATOM 6774 C CA . ALA B 1 290 ? 10.599 24.743 -30.795 1.00 7.70 334 ALA B CA 1
ATOM 6775 C C . ALA B 1 290 ? 9.384 25.602 -30.448 1.00 7.60 334 ALA B C 1
ATOM 6776 O O . ALA B 1 290 ? 8.814 26.255 -31.330 1.00 8.55 334 ALA B O 1
ATOM 6778 N N . VAL B 1 291 ? 8.981 25.583 -29.179 1.00 7.76 335 VAL B N 1
ATOM 6779 C CA . VAL B 1 291 ? 7.925 26.479 -28.703 1.00 7.70 335 VAL B CA 1
ATOM 6780 C C . VAL B 1 291 ? 8.410 27.928 -28.767 1.00 7.44 335 VAL B C 1
ATOM 6781 O O . VAL B 1 291 ? 7.713 28.796 -29.296 1.00 7.31 335 VAL B O 1
ATOM 6785 N N . ASP B 1 292 ? 9.614 28.185 -28.256 1.00 7.26 336 ASP B N 1
ATOM 6786 C CA . ASP B 1 292 ? 10.182 29.533 -28.303 1.00 7.38 336 ASP B CA 1
ATOM 6787 C C . ASP B 1 292 ? 10.237 30.086 -29.723 1.00 7.29 336 ASP B C 1
ATOM 6788 O O . ASP B 1 292 ? 9.918 31.258 -29.959 1.00 7.46 336 ASP B O 1
ATOM 6793 N N . GLN B 1 293 ? 10.632 29.220 -30.658 1.00 7.44 337 GLN B N 1
ATOM 6794 C CA . GLN B 1 293 ? 10.933 29.591 -32.034 1.00 7.41 337 GLN B CA 1
ATOM 6795 C C . GLN B 1 293 ? 9.766 29.315 -32.982 1.00 7.90 337 GLN B C 1
ATOM 6796 O O . GLN B 1 293 ? 9.948 29.264 -34.207 1.00 8.74 337 GLN B O 1
ATOM 6802 N N . ASP B 1 294 ? 8.572 29.149 -32.416 1.00 8.04 338 ASP B N 1
ATOM 6803 C CA . ASP B 1 294 ? 7.402 28.789 -33.205 1.00 8.37 338 ASP B CA 1
ATOM 6804 C C . ASP B 1 294 ? 7.222 29.697 -34.422 1.00 8.66 338 ASP B C 1
ATOM 6805 O O . ASP B 1 294 ? 7.348 30.921 -34.327 1.00 8.79 338 ASP B O 1
ATOM 6810 N N . SER B 1 295 ? 6.898 29.081 -35.558 1.00 8.91 339 SER B N 1
ATOM 6811 C CA . SER B 1 295 ? 6.858 29.775 -36.844 1.00 8.66 339 SER B CA 1
ATOM 6812 C C . SER B 1 295 ? 5.771 30.854 -36.960 1.00 8.34 339 SER B C 1
ATOM 6813 O O . SER B 1 295 ? 5.827 31.687 -37.866 1.00 8.61 339 SER B O 1
ATOM 6818 N N . ARG B 1 296 ? 4.804 30.834 -36.044 1.00 8.21 340 ARG B N 1
ATOM 6819 C CA . ARG B 1 296 ? 3.681 31.774 -36.084 1.00 8.29 340 ARG B CA 1
ATOM 6820 C C . ARG B 1 296 ? 4.021 33.105 -35.403 1.00 8.49 340 ARG B C 1
ATOM 6821 O O . ARG B 1 296 ? 3.367 34.116 -35.664 1.00 8.53 340 ARG B O 1
ATOM 6829 N N . GLY B 1 297 ? 5.038 33.090 -34.538 1.00 8.11 341 GLY B N 1
ATOM 6830 C CA . GLY B 1 297 ? 5.616 34.320 -33.972 1.00 7.78 341 GLY B CA 1
ATOM 6831 C C . GLY B 1 297 ? 4.813 35.038 -32.902 1.00 7.74 341 GLY B C 1
ATOM 6832 O O . GLY B 1 297 ? 5.109 36.188 -32.583 1.00 7.57 341 GLY B O 1
ATOM 6833 N N . LEU B 1 298 ? 3.819 34.365 -32.331 1.00 7.32 342 LEU B N 1
ATOM 6834 C CA . LEU B 1 298 ? 2.922 35.025 -31.376 1.00 7.51 342 LEU B CA 1
ATOM 6835 C C . LEU B 1 298 ? 3.469 34.966 -29.961 1.00 7.62 342 LEU B C 1
ATOM 6836 O O . LEU B 1 298 ? 4.284 34.104 -29.637 1.00 8.51 342 LEU B O 1
ATOM 6841 N N . GLN B 1 299 ? 3.023 35.891 -29.115 1.00 7.12 343 GLN B N 1
ATOM 6842 C CA . GLN B 1 299 ? 3.424 35.878 -27.712 1.00 7.12 343 GLN B CA 1
ATOM 6843 C C . GLN B 1 299 ? 2.408 35.141 -26.858 1.00 7.07 343 GLN B C 1
ATOM 6844 O O . GLN B 1 299 ? 1.201 35.351 -27.002 1.00 7.52 343 GLN B O 1
ATOM 6850 N N . GLY B 1 300 ? 2.905 34.296 -25.958 1.00 7.44 344 GLY B N 1
ATOM 6851 C CA . GLY B 1 300 ? 2.070 33.663 -24.946 1.00 7.62 344 GLY B CA 1
ATOM 6852 C C . GLY B 1 300 ? 1.465 34.690 -24.008 1.00 7.95 344 GLY B C 1
ATOM 6853 O O . GLY B 1 300 ? 2.013 35.782 -23.811 1.00 8.05 344 GLY B O 1
ATOM 6854 N N . VAL B 1 301 ? 0.335 34.321 -23.422 1.00 7.86 345 VAL B N 1
ATOM 6855 C CA . VAL B 1 301 ? -0.452 35.211 -22.566 1.00 8.08 345 VAL B CA 1
ATOM 6856 C C . VAL B 1 301 ? -0.972 34.431 -21.360 1.00 8.23 345 VAL B C 1
ATOM 6857 O O . VAL B 1 301 ? -1.123 33.203 -21.420 1.00 9.01 345 VAL B O 1
ATOM 6861 N N . LYS B 1 302 ? -1.250 35.135 -20.266 1.00 8.31 346 LYS B N 1
ATOM 6862 C CA . LYS B 1 302 ? -1.891 34.490 -19.129 1.00 8.56 346 LYS B CA 1
ATOM 6863 C C . LYS B 1 302 ? -3.335 34.176 -19.490 1.00 8.80 346 LYS B C 1
ATOM 6864 O O . LYS B 1 302 ? -4.063 35.057 -19.958 1.00 9.55 346 LYS B O 1
ATOM 6870 N N . VAL B 1 303 ? -3.731 32.917 -19.304 1.00 8.89 347 VAL B N 1
ATOM 6871 C CA . VAL B 1 303 ? -5.102 32.487 -19.622 1.00 9.40 347 VAL B CA 1
ATOM 6872 C C . VAL B 1 303 ? -5.916 32.083 -18.390 1.00 9.83 347 VAL B C 1
ATOM 6873 O O . VAL B 1 303 ? -7.135 31.904 -18.482 1.00 10.47 347 VAL B O 1
ATOM 6877 N N . ALA B 1 304 ? -5.255 31.935 -17.241 1.00 10.49 348 ALA B N 1
ATOM 6878 C CA . ALA B 1 304 ? -5.962 31.654 -15.986 1.00 10.90 348 ALA B CA 1
ATOM 6879 C C . ALA B 1 304 ? -5.133 31.958 -14.752 1.00 11.16 348 ALA B C 1
ATOM 6880 O O . ALA B 1 304 ? -3.912 31.778 -14.750 1.00 11.00 348 ALA B O 1
ATOM 6882 N N . GLU B 1 305 ? -5.821 32.424 -13.712 1.00 11.62 349 GLU B N 1
ATOM 6883 C CA . GLU B 1 305 ? -5.282 32.535 -12.362 1.00 12.27 349 GLU B CA 1
ATOM 6884 C C . GLU B 1 305 ? -6.452 32.474 -11.372 1.00 13.08 349 GLU B C 1
ATOM 6885 O O . GLU B 1 305 ? -6.768 33.459 -10.699 1.00 13.40 349 GLU B O 1
ATOM 6891 N N . ASP B 1 306 ? -7.096 31.309 -11.307 1.00 14.05 350 ASP B N 1
ATOM 6892 C CA . ASP B 1 306 ? -8.257 31.101 -10.429 1.00 15.07 350 ASP B CA 1
ATOM 6893 C C . ASP B 1 306 ? -7.883 31.269 -8.964 1.00 14.89 350 ASP B C 1
ATOM 6894 O O . ASP B 1 306 ? -8.690 31.741 -8.165 1.00 15.55 350 ASP B O 1
ATOM 6899 N N . THR B 1 307 ? -6.663 30.859 -8.627 1.00 15.11 351 THR B N 1
ATOM 6900 C CA . THR B 1 307 ? -6.079 31.038 -7.301 1.00 15.36 351 THR B CA 1
ATOM 6901 C C . THR B 1 307 ? -4.825 31.902 -7.444 1.00 15.36 351 THR B C 1
ATOM 6902 O O . THR B 1 307 ? -4.013 31.666 -8.343 1.00 14.86 351 THR B O 1
ATOM 6906 N N . THR B 1 308 ? -4.675 32.903 -6.574 1.00 15.37 352 THR B N 1
ATOM 6907 C CA . THR B 1 308 ? -3.513 33.805 -6.611 1.00 15.63 352 THR B CA 1
ATOM 6908 C C . THR B 1 308 ? -2.194 33.034 -6.626 1.00 14.81 352 THR B C 1
ATOM 6909 O O . THR B 1 308 ? -1.943 32.194 -5.763 1.00 15.11 352 THR B O 1
ATOM 6913 N N . GLY B 1 309 ? -1.359 33.332 -7.616 1.00 14.01 353 GLY B N 1
ATOM 6914 C CA . GLY B 1 309 ? -0.035 32.734 -7.709 1.00 13.03 353 GLY B CA 1
ATOM 6915 C C . GLY B 1 309 ? 0.008 31.394 -8.416 1.00 12.32 353 GLY B C 1
ATOM 6916 O O . GLY B 1 309 ? 1.082 30.827 -8.592 1.00 12.56 353 GLY B O 1
ATOM 6917 N N . LEU B 1 310 ? -1.158 30.879 -8.801 1.00 11.78 354 LEU B N 1
ATOM 6918 C CA . LEU B 1 310 ? -1.238 29.643 -9.570 1.00 10.79 354 LEU B CA 1
ATOM 6919 C C . LEU B 1 310 ? -1.755 29.984 -10.959 1.00 10.50 354 LEU B C 1
ATOM 6920 O O . LEU B 1 310 ? -2.938 30.289 -11.143 1.00 10.75 354 LEU B O 1
ATOM 6925 N N . GLN B 1 311 ? -0.850 29.952 -11.933 1.00 10.10 355 GLN B N 1
ATOM 6926 C CA . GLN B 1 311 ? -1.113 30.555 -13.230 1.00 9.37 355 GLN B CA 1
ATOM 6927 C C . GLN B 1 311 ? -0.956 29.591 -14.389 1.00 9.13 355 GLN B C 1
ATOM 6928 O O . GLN B 1 311 ? -0.098 28.705 -14.369 1.00 9.38 355 GLN B O 1
ATOM 6934 N N . ALA B 1 312 ? -1.783 29.792 -15.407 1.00 8.81 356 ALA B N 1
ATOM 6935 C CA . ALA B 1 312 ? -1.613 29.110 -16.675 1.00 8.36 356 ALA B CA 1
ATOM 6936 C C . ALA B 1 312 ? -1.372 30.139 -17.767 1.00 8.66 356 ALA B C 1
ATOM 6937 O O . ALA B 1 312 ? -2.148 31.090 -17.918 1.00 8.89 356 ALA B O 1
ATOM 6939 N N . TYR B 1 313 ? -0.276 29.949 -18.498 1.00 8.72 357 TYR B N 1
ATOM 6940 C CA . TYR B 1 313 ? 0.048 30.757 -19.663 1.00 8.95 357 TYR B CA 1
ATOM 6941 C C . TYR B 1 313 ? -0.123 29.902 -20.900 1.00 9.41 357 TYR B C 1
ATOM 6942 O O . TYR B 1 313 ? 0.299 28.743 -20.920 1.00 9.94 357 TYR B O 1
ATOM 6951 N N . GLY B 1 314 ? -0.752 30.471 -21.922 1.00 9.52 358 GLY B N 1
ATOM 6952 C CA . GLY B 1 314 ? -0.976 29.770 -23.184 1.00 8.91 358 GLY B CA 1
ATOM 6953 C C . GLY B 1 314 ? -0.371 30.505 -24.363 1.00 9.22 358 GLY B C 1
ATOM 6954 O O . GLY B 1 314 ? -0.406 31.736 -24.427 1.00 9.13 358 GLY B O 1
ATOM 6955 N N . LYS B 1 315 ? 0.178 29.740 -25.302 1.00 9.00 359 LYS B N 1
ATOM 6956 C CA . LYS B 1 315 ? 0.727 30.284 -26.531 1.00 9.19 359 LYS B CA 1
ATOM 6957 C C . LYS B 1 315 ? 0.090 29.585 -27.726 1.00 9.29 359 LYS B C 1
ATOM 6958 O O . LYS B 1 315 ? 0.040 28.353 -27.779 1.00 9.49 359 LYS B O 1
ATOM 6964 N N . VAL B 1 316 ? -0.400 30.375 -28.677 1.00 8.92 360 VAL B N 1
ATOM 6965 C CA . VAL B 1 316 ? -0.966 29.834 -29.911 1.00 9.47 360 VAL B CA 1
ATOM 6966 C C . VAL B 1 316 ? 0.178 29.477 -30.848 1.00 9.41 360 VAL B C 1
ATOM 6967 O O . VAL B 1 316 ? 0.951 30.346 -31.250 1.00 9.60 360 VAL B O 1
ATOM 6971 N N . LEU B 1 317 ? 0.283 28.192 -31.184 1.00 9.45 361 LEU B N 1
ATOM 6972 C CA . LEU B 1 317 ? 1.366 27.689 -32.028 1.00 9.72 361 LEU B CA 1
ATOM 6973 C C . LEU B 1 317 ? 0.955 27.591 -33.489 1.00 9.79 361 LEU B C 1
ATOM 6974 O O . LEU B 1 317 ? -0.227 27.733 -33.825 1.00 9.77 361 LEU B O 1
ATOM 6979 N N . SER B 1 318 ? 1.939 27.339 -34.348 1.00 10.38 362 SER B N 1
ATOM 6980 C CA . SER B 1 318 ? 1.694 27.112 -35.765 1.00 10.83 362 SER B CA 1
ATOM 6981 C C . SER B 1 318 ? 0.774 25.912 -35.983 1.00 10.96 362 SER B C 1
ATOM 6982 O O . SER B 1 318 ? 0.659 25.023 -35.130 1.00 10.81 362 SER B O 1
ATOM 6985 N N . GLY B 1 319 ? 0.115 25.904 -37.135 1.00 11.47 363 GLY B N 1
ATOM 6986 C CA . GLY B 1 319 ? -0.880 24.885 -37.434 1.00 11.93 363 GLY B CA 1
ATOM 6987 C C . GLY B 1 319 ? -2.211 25.203 -36.784 1.00 12.55 363 GLY B C 1
ATOM 6988 O O . GLY B 1 319 ? -2.471 26.342 -36.387 1.00 12.31 363 GLY B O 1
ATOM 6989 N N . THR B 1 320 ? -3.045 24.179 -36.659 1.00 12.55 364 THR B N 1
ATOM 6990 C CA . THR B 1 320 ? -4.422 24.336 -36.215 1.00 13.32 364 THR B CA 1
ATOM 6991 C C . THR B 1 320 ? -4.665 23.522 -34.946 1.00 12.76 364 THR B C 1
ATOM 6992 O O . THR B 1 320 ? -4.332 22.335 -34.886 1.00 13.83 364 THR B O 1
ATOM 6996 N N . GLY B 1 321 ? -5.240 24.163 -33.928 1.00 12.48 365 GLY B N 1
ATOM 6997 C CA . GLY B 1 321 ? -5.548 23.495 -32.665 1.00 11.83 365 GLY B CA 1
ATOM 6998 C C . GLY B 1 321 ? -4.339 23.125 -31.819 1.00 11.79 365 GLY B C 1
ATOM 6999 O O . GLY B 1 321 ? -4.382 22.161 -31.055 1.00 11.80 365 GLY B O 1
ATOM 7000 N N . ASN B 1 322 ? -3.264 23.896 -31.962 1.00 11.20 366 ASN B N 1
ATOM 7001 C CA . ASN B 1 322 ? -2.009 23.630 -31.260 1.00 10.83 366 ASN B CA 1
ATOM 7002 C C . ASN B 1 322 ? -1.658 24.751 -30.299 1.00 10.19 366 ASN B C 1
ATOM 7003 O O . ASN B 1 322 ? -1.711 25.926 -30.665 1.00 10.29 366 ASN B O 1
ATOM 7008 N N . ARG B 1 323 ? -1.298 24.367 -29.078 1.00 9.57 367 ARG B N 1
ATOM 7009 C CA . ARG B 1 323 ? -0.974 25.320 -28.011 1.00 9.35 367 ARG B CA 1
ATOM 7010 C C . ARG B 1 323 ? 0.220 24.851 -27.208 1.00 9.26 367 ARG B C 1
ATOM 7011 O O . ARG B 1 323 ? 0.466 23.650 -27.073 1.00 9.44 367 ARG B O 1
ATOM 7019 N N . ALA B 1 324 ? 0.967 25.807 -26.666 1.00 8.80 368 ALA B N 1
ATOM 7020 C CA . ALA B 1 324 ? 1.909 25.510 -25.598 1.00 8.85 368 ALA B CA 1
ATOM 7021 C C . ALA B 1 324 ? 1.357 26.126 -24.326 1.00 8.67 368 ALA B C 1
ATOM 7022 O O . ALA B 1 324 ? 0.649 27.141 -24.371 1.00 9.71 368 ALA B O 1
ATOM 7024 N N . VAL B 1 325 ? 1.657 25.491 -23.200 1.00 9.05 369 VAL B N 1
ATOM 7025 C CA . VAL B 1 325 ? 1.174 25.935 -21.899 1.00 9.02 369 VAL B CA 1
ATOM 7026 C C . VAL B 1 325 ? 2.292 25.889 -20.870 1.00 9.16 369 VAL B C 1
ATOM 7027 O O . VAL B 1 325 ? 3.032 24.910 -20.796 1.00 9.53 369 VAL B O 1
ATOM 7031 N N . VAL B 1 326 ? 2.422 26.954 -20.084 1.00 8.63 370 VAL B N 1
ATOM 7032 C CA . VAL B 1 326 ? 3.240 26.891 -18.879 1.00 8.65 370 VAL B CA 1
ATOM 7033 C C . VAL B 1 326 ? 2.338 27.047 -17.665 1.00 8.92 370 VAL B C 1
ATOM 7034 O O . VAL B 1 326 ? 1.582 28.017 -17.560 1.00 9.24 370 VAL B O 1
ATOM 7038 N N . LEU B 1 327 ? 2.402 26.065 -16.772 1.00 8.93 371 LEU B N 1
ATOM 7039 C CA . LEU B 1 327 ? 1.756 26.158 -15.471 1.00 9.16 371 LEU B CA 1
ATOM 7040 C C . LEU B 1 327 ? 2.813 26.642 -14.489 1.00 9.03 371 LEU B C 1
ATOM 7041 O O . LEU B 1 327 ? 3.857 26.004 -14.334 1.00 9.59 371 LEU B O 1
ATOM 7046 N N . LEU B 1 328 ? 2.554 27.786 -13.852 1.00 9.14 372 LEU B N 1
ATOM 7047 C CA . LEU B 1 328 ? 3.537 28.446 -12.999 1.00 9.25 372 LEU B CA 1
ATOM 7048 C C . LEU B 1 328 ? 3.009 28.637 -11.583 1.00 9.33 372 LEU B C 1
ATOM 7049 O O . LEU B 1 328 ? 1.916 29.168 -11.386 1.00 9.37 372 LEU B O 1
ATOM 7054 N N . ASN B 1 329 ? 3.810 28.225 -10.606 1.00 9.89 373 ASN B N 1
ATOM 7055 C CA . ASN B 1 329 ? 3.443 28.308 -9.197 1.00 10.59 373 ASN B CA 1
ATOM 7056 C C . ASN B 1 329 ? 4.332 29.332 -8.491 1.00 10.71 373 ASN B C 1
ATOM 7057 O O . ASN B 1 329 ? 5.497 29.059 -8.208 1.00 10.52 373 ASN B O 1
ATOM 7062 N N . ARG B 1 330 ? 3.777 30.513 -8.230 1.00 11.51 374 ARG B N 1
ATOM 7063 C CA . ARG B 1 330 ? 4.520 31.587 -7.555 1.00 12.45 374 ARG B CA 1
ATOM 7064 C C . ARG B 1 330 ? 4.357 31.551 -6.035 1.00 13.43 374 ARG B C 1
ATOM 7065 O O . ARG B 1 330 ? 4.885 32.420 -5.331 1.00 14.37 374 ARG B O 1
ATOM 7073 N N . THR B 1 331 ? 3.627 30.556 -5.534 1.00 14.01 375 THR B N 1
ATOM 7074 C CA . THR B 1 331 ? 3.380 30.423 -4.093 1.00 14.62 375 THR B CA 1
ATOM 7075 C C . THR B 1 331 ? 4.484 29.613 -3.421 1.00 15.20 375 THR B C 1
ATOM 7076 O O . THR B 1 331 ? 5.362 29.057 -4.094 1.00 15.59 375 THR B O 1
ATOM 7080 N N . SER B 1 332 ? 4.413 29.532 -2.093 1.00 15.94 376 SER B N 1
ATOM 7081 C CA . SER B 1 332 ? 5.426 28.850 -1.288 1.00 16.77 376 SER B CA 1
ATOM 7082 C C . SER B 1 332 ? 5.112 27.372 -1.033 1.00 16.57 376 SER B C 1
ATOM 7083 O O . SER B 1 332 ? 5.819 26.704 -0.271 1.00 16.85 376 SER B O 1
ATOM 7086 N N . ALA B 1 333 ? 4.065 26.865 -1.678 1.00 16.66 377 ALA B N 1
ATOM 7087 C CA . ALA B 1 333 ? 3.677 25.466 -1.532 1.00 16.48 377 ALA B CA 1
ATOM 7088 C C . ALA B 1 333 ? 3.309 24.834 -2.870 1.00 16.25 377 ALA B C 1
ATOM 7089 O O . ALA B 1 333 ? 2.791 25.508 -3.762 1.00 16.26 377 ALA B O 1
ATOM 7091 N N . ALA B 1 334 ? 3.585 23.539 -3.000 1.00 16.06 378 ALA B N 1
ATOM 7092 C CA . ALA B 1 334 ? 3.179 22.771 -4.173 1.00 16.04 378 ALA B CA 1
ATOM 7093 C C . ALA B 1 334 ? 1.656 22.718 -4.262 1.00 15.86 378 ALA B C 1
ATOM 7094 O O . ALA B 1 334 ? 0.974 22.557 -3.247 1.00 16.23 378 ALA B O 1
ATOM 7096 N N . HIS B 1 335 ? 1.126 22.880 -5.472 1.00 15.67 379 HIS B N 1
ATOM 7097 C CA . HIS B 1 335 ? -0.322 22.863 -5.697 1.00 15.80 379 HIS B CA 1
ATOM 7098 C C . HIS B 1 335 ? -0.643 22.371 -7.102 1.00 15.46 379 HIS B C 1
ATOM 7099 O O . HIS B 1 335 ? 0.184 22.486 -8.010 1.00 15.01 379 HIS B O 1
ATOM 7112 N N . ASP B 1 336 ? -1.847 21.832 -7.278 1.00 15.17 380 ASP B N 1
ATOM 7113 C CA . ASP B 1 336 ? -2.352 21.519 -8.608 1.00 15.07 380 ASP B CA 1
ATOM 7114 C C . ASP B 1 336 ? -2.685 22.811 -9.351 1.00 14.25 380 ASP B C 1
ATOM 7115 O O . ASP B 1 336 ? -3.197 23.766 -8.758 1.00 14.56 380 ASP B O 1
ATOM 7120 N N . ILE B 1 337 ? -2.371 22.838 -10.642 1.00 13.44 381 ILE B N 1
ATOM 7121 C CA . ILE B 1 337 ? -2.759 23.941 -11.517 1.00 12.94 381 ILE B CA 1
ATOM 7122 C C . ILE B 1 337 ? -3.452 23.359 -12.743 1.00 12.92 381 ILE B C 1
ATOM 7123 O O . ILE B 1 337 ? -2.967 22.396 -13.340 1.00 12.65 381 ILE B O 1
ATOM 7128 N N . THR B 1 338 ? -4.586 23.951 -13.105 1.00 13.07 382 THR B N 1
ATOM 7129 C CA . THR B 1 338 ? -5.403 23.491 -14.224 1.00 13.59 382 THR B CA 1
ATOM 7130 C C . THR B 1 338 ? -5.391 24.488 -15.380 1.00 13.39 382 THR B C 1
ATOM 7131 O O . THR B 1 338 ? -5.440 25.702 -15.165 1.00 13.62 382 THR B O 1
ATOM 7135 N N . VAL B 1 339 ? -5.320 23.966 -16.602 1.00 12.89 383 VAL B N 1
ATOM 7136 C CA . VAL B 1 339 ? -5.595 24.763 -17.799 1.00 12.86 383 VAL B CA 1
ATOM 7137 C C . VAL B 1 339 ? -6.824 24.202 -18.519 1.00 13.13 383 VAL B C 1
ATOM 7138 O O . VAL B 1 339 ? -6.948 22.986 -18.684 1.00 13.46 383 VAL B O 1
ATOM 7142 N N . ARG B 1 340 ? -7.735 25.090 -18.912 1.00 13.22 384 ARG B N 1
ATOM 7143 C CA . ARG B 1 340 ? -8.966 24.702 -19.609 1.00 13.23 384 ARG B CA 1
ATOM 7144 C C . ARG B 1 340 ? -8.857 25.006 -21.100 1.00 13.12 384 ARG B C 1
ATOM 7145 O O . ARG B 1 340 ? -8.357 26.064 -21.486 1.00 12.65 384 ARG B O 1
ATOM 7153 N N . TRP B 1 341 ? -9.345 24.088 -21.935 1.00 12.57 385 TRP B N 1
ATOM 7154 C CA . TRP B 1 341 ? -9.364 24.290 -23.386 1.00 12.57 385 TRP B CA 1
ATOM 7155 C C . TRP B 1 341 ? -10.062 25.599 -23.759 1.00 12.45 385 TRP B C 1
ATOM 7156 O O . TRP B 1 341 ? -9.599 26.322 -24.635 1.00 12.33 385 TRP B O 1
ATOM 7167 N N . SER B 1 342 ? -11.186 25.880 -23.100 1.00 12.96 386 SER B N 1
ATOM 7168 C CA . SER B 1 342 ? -11.965 27.090 -23.364 1.00 13.13 386 SER B CA 1
ATOM 7169 C C . SER B 1 342 ? -11.114 28.354 -23.237 1.00 12.76 386 SER B C 1
ATOM 7170 O O . SER B 1 342 ? -11.188 29.246 -24.086 1.00 12.80 386 SER B O 1
ATOM 7173 N N . ASP B 1 343 ? -10.286 28.406 -22.197 1.00 12.83 387 ASP B N 1
ATOM 7174 C CA . ASP B 1 343 ? -9.410 29.557 -21.959 1.00 12.79 387 ASP B CA 1
ATOM 7175 C C . ASP B 1 343 ? -8.338 29.716 -23.035 1.00 12.52 387 ASP B C 1
ATOM 7176 O O . ASP B 1 343 ? -7.881 30.832 -23.301 1.00 12.20 387 ASP B O 1
ATOM 7181 N N . LEU B 1 344 ? -7.964 28.599 -23.660 1.00 12.46 388 LEU B N 1
ATOM 7182 C CA . LEU B 1 344 ? -6.975 28.570 -24.733 1.00 12.55 388 LEU B CA 1
ATOM 7183 C C . LEU B 1 344 ? -7.551 28.887 -26.113 1.00 12.74 388 LEU B C 1
ATOM 7184 O O . LEU B 1 344 ? -6.813 28.942 -27.094 1.00 12.65 388 LEU B O 1
ATOM 7189 N N . GLY B 1 345 ? -8.866 29.085 -26.194 1.00 13.03 389 GLY B N 1
ATOM 7190 C CA . GLY B 1 345 ? -9.508 29.367 -27.474 1.00 13.24 389 GLY B CA 1
ATOM 7191 C C . GLY B 1 345 ? -9.696 28.118 -28.307 1.00 13.59 389 GLY B C 1
ATOM 7192 O O . GLY B 1 345 ? -9.747 28.182 -29.532 1.00 14.05 389 GLY B O 1
ATOM 7193 N N . LEU B 1 346 ? -9.786 26.984 -27.620 1.00 13.76 390 LEU B N 1
ATOM 7194 C CA . LEU B 1 346 ? -10.105 25.709 -28.242 1.00 14.39 390 LEU B CA 1
ATOM 7195 C C . LEU B 1 346 ? -11.527 25.349 -27.865 1.00 14.92 390 LEU B C 1
ATOM 7196 O O . LEU B 1 346 ? -12.022 25.775 -26.818 1.00 14.88 390 LEU B O 1
ATOM 7201 N N . THR B 1 347 ? -12.185 24.563 -28.711 1.00 15.63 391 THR B N 1
ATOM 7202 C CA . THR B 1 347 ? -13.482 24.008 -28.350 1.00 16.40 391 THR B CA 1
ATOM 7203 C C . THR B 1 347 ? -13.264 22.848 -27.384 1.00 16.76 391 THR B C 1
ATOM 7204 O O . THR B 1 347 ? -12.133 22.385 -27.193 1.00 16.70 391 THR B O 1
ATOM 7208 N N . ASN B 1 348 ? -14.345 22.381 -26.772 1.00 17.36 392 ASN B N 1
ATOM 7209 C CA . ASN B 1 348 ? -14.287 21.191 -25.938 1.00 18.07 392 ASN B CA 1
ATOM 7210 C C . ASN B 1 348 ? -14.237 19.911 -26.783 1.00 18.17 392 ASN B C 1
ATOM 7211 O O . ASN B 1 348 ? -15.159 19.085 -26.755 1.00 18.74 392 ASN B O 1
ATOM 7216 N N . ALA B 1 349 ? -13.149 19.768 -27.538 1.00 17.99 393 ALA B N 1
ATOM 7217 C CA . ALA B 1 349 ? -12.887 18.582 -28.355 1.00 17.49 393 ALA B CA 1
ATOM 7218 C C . ALA B 1 349 ? -11.549 17.965 -27.955 1.00 17.30 393 ALA B C 1
ATOM 7219 O O . ALA B 1 349 ? -10.685 18.641 -27.394 1.00 17.32 393 ALA B O 1
ATOM 7221 N N . SER B 1 350 ? -11.377 16.680 -28.247 1.00 16.93 394 SER B N 1
ATOM 7222 C CA . SER B 1 350 ? -10.194 15.942 -27.815 1.00 16.65 394 SER B CA 1
ATOM 7223 C C . SER B 1 350 ? -8.888 16.581 -28.292 1.00 16.02 394 SER B C 1
ATOM 7224 O O . SER B 1 350 ? -8.780 17.022 -29.441 1.00 16.13 394 SER B O 1
ATOM 7227 N N . ALA B 1 351 ? -7.915 16.638 -27.383 1.00 15.72 395 ALA B N 1
ATOM 7228 C CA . ALA B 1 351 ? -6.556 17.091 -27.683 1.00 15.18 395 ALA B CA 1
ATOM 7229 C C . ALA B 1 351 ? -5.556 16.309 -26.834 1.00 14.95 395 ALA B C 1
ATOM 7230 O O . ALA B 1 351 ? -5.897 15.823 -25.754 1.00 14.79 395 ALA B O 1
ATOM 7232 N N . THR B 1 352 ? -4.323 16.192 -27.328 1.00 14.61 396 THR B N 1
ATOM 7233 C CA . THR B 1 352 ? -3.274 15.443 -26.632 1.00 14.25 396 THR B CA 1
ATOM 7234 C C . THR B 1 352 ? -2.337 16.371 -25.860 1.00 13.79 396 THR B C 1
ATOM 7235 O O . THR B 1 352 ? -1.879 17.379 -26.397 1.00 13.69 396 THR B O 1
ATOM 7239 N N . VAL B 1 353 ? -2.060 16.010 -24.609 1.00 13.40 397 VAL B N 1
ATOM 7240 C CA . VAL B 1 353 ? -1.173 16.787 -23.735 1.00 12.99 397 VAL B CA 1
ATOM 7241 C C . VAL B 1 353 ? 0.201 16.120 -23.649 1.00 13.03 397 VAL B C 1
ATOM 7242 O O . VAL B 1 353 ? 0.300 14.916 -23.411 1.00 13.16 397 VAL B O 1
ATOM 7246 N N . ARG B 1 354 ? 1.253 16.916 -23.837 1.00 12.26 398 ARG B N 1
ATOM 7247 C CA . ARG B 1 354 ? 2.635 16.432 -23.754 1.00 12.13 398 ARG B CA 1
ATOM 7248 C C . ARG B 1 354 ? 3.438 17.286 -22.777 1.00 11.98 398 ARG B C 1
ATOM 7249 O O . ARG B 1 354 ? 3.359 18.514 -22.819 1.00 12.05 398 ARG B O 1
ATOM 7257 N N . ASP B 1 355 ? 4.200 16.625 -21.906 1.00 11.65 399 ASP B N 1
ATOM 7258 C CA . ASP B 1 355 ? 5.122 17.290 -20.979 1.00 11.57 399 ASP B CA 1
ATOM 7259 C C . ASP B 1 355 ? 6.490 17.388 -21.648 1.00 11.47 399 ASP B C 1
ATOM 7260 O O . ASP B 1 355 ? 7.107 16.374 -21.975 1.00 11.27 399 ASP B O 1
ATOM 7265 N N . LEU B 1 356 ? 6.971 18.612 -21.844 1.00 11.31 400 LEU B N 1
ATOM 7266 C CA . LEU B 1 356 ? 8.153 18.838 -22.676 1.00 11.32 400 LEU B CA 1
ATOM 7267 C C . LEU B 1 356 ? 9.486 18.580 -21.976 1.00 11.29 400 LEU B C 1
ATOM 7268 O O . LEU B 1 356 ? 10.527 18.518 -22.644 1.00 11.55 400 LEU B O 1
ATOM 7273 N N . TRP B 1 357 ? 9.462 18.446 -20.650 1.00 11.37 401 TRP B N 1
ATOM 7274 C CA . TRP B 1 357 ? 10.664 18.071 -19.904 1.00 11.83 401 TRP B CA 1
ATOM 7275 C C . TRP B 1 357 ? 10.710 16.572 -19.638 1.00 12.71 401 TRP B C 1
ATOM 7276 O O . TRP B 1 357 ? 11.788 15.967 -19.684 1.00 13.27 401 TRP B O 1
ATOM 7287 N N . ALA B 1 358 ? 9.539 15.978 -19.405 1.00 13.61 402 ALA B N 1
ATOM 7288 C CA . ALA B 1 358 ? 9.430 14.525 -19.259 1.00 14.14 402 ALA B CA 1
ATOM 7289 C C . ALA B 1 358 ? 9.546 13.806 -20.603 1.00 14.56 402 ALA B C 1
ATOM 7290 O O . ALA B 1 358 ? 9.823 12.605 -20.641 1.00 14.88 402 ALA B O 1
ATOM 7292 N N . ARG B 1 359 ? 9.355 14.550 -21.697 1.00 14.96 403 ARG B N 1
ATOM 7293 C CA . ARG B 1 359 ? 9.334 14.006 -23.068 1.00 15.62 403 ARG B CA 1
ATOM 7294 C C . ARG B 1 359 ? 8.290 12.891 -23.177 1.00 15.73 403 ARG B C 1
ATOM 7295 O O . ARG B 1 359 ? 8.563 11.807 -23.698 1.00 15.74 403 ARG B O 1
ATOM 7303 N N . GLN B 1 360 ? 7.089 13.175 -22.685 1.00 15.88 404 GLN B N 1
ATOM 7304 C CA . GLN B 1 360 ? 6.078 12.150 -22.479 1.00 16.75 404 GLN B CA 1
ATOM 7305 C C . GLN B 1 360 ? 4.693 12.686 -22.809 1.00 16.81 404 GLN B C 1
ATOM 7306 O O . GLN B 1 360 ? 4.325 13.778 -22.375 1.00 16.09 404 GLN B O 1
ATOM 7312 N N . ASN B 1 361 ? 3.931 11.919 -23.585 1.00 17.28 405 ASN B N 1
ATOM 7313 C CA . ASN B 1 361 ? 2.517 12.207 -23.769 1.00 18.09 405 ASN B CA 1
ATOM 7314 C C . ASN B 1 361 ? 1.801 11.788 -22.489 1.00 18.20 405 ASN B C 1
ATOM 7315 O O . ASN B 1 361 ? 1.882 10.629 -22.073 1.00 18.55 405 ASN B O 1
ATOM 7320 N N . VAL B 1 362 ? 1.133 12.740 -21.844 1.00 18.31 406 VAL B N 1
ATOM 7321 C CA . VAL B 1 362 ? 0.605 12.523 -20.493 1.00 18.82 406 VAL B CA 1
ATOM 7322 C C . VAL B 1 362 ? -0.923 12.430 -20.440 1.00 19.18 406 VAL B C 1
ATOM 7323 O O . VAL B 1 362 ? -1.520 12.490 -19.361 1.00 20.05 406 VAL B O 1
ATOM 7327 N N . GLY B 1 363 ? -1.541 12.275 -21.607 1.00 19.29 407 GLY B N 1
ATOM 7328 C CA . GLY B 1 363 ? -2.977 12.037 -21.687 1.00 18.95 407 GLY B CA 1
ATOM 7329 C C . GLY B 1 363 ? -3.700 12.853 -22.737 1.00 18.66 407 GLY B C 1
ATOM 7330 O O . GLY B 1 363 ? -3.111 13.707 -23.406 1.00 18.35 407 GLY B O 1
ATOM 7331 N N . THR B 1 364 ? -4.986 12.558 -22.890 1.00 18.18 408 THR B N 1
ATOM 7332 C CA . THR B 1 364 ? -5.857 13.309 -23.776 1.00 17.75 408 THR B CA 1
ATOM 7333 C C . THR B 1 364 ? -7.034 13.820 -22.962 1.00 17.17 408 THR B C 1
ATOM 7334 O O . THR B 1 364 ? -7.378 13.245 -21.922 1.00 16.98 408 THR B O 1
ATOM 7338 N N . SER B 1 365 ? -7.632 14.912 -23.427 1.00 16.53 409 SER B N 1
ATOM 7339 C CA . SER B 1 365 ? -8.826 15.471 -22.804 1.00 16.34 409 SER B CA 1
ATOM 7340 C C . SER B 1 365 ? -9.612 16.293 -23.800 1.00 16.09 409 SER B C 1
ATOM 7341 O O . SER B 1 365 ? -9.053 16.832 -24.759 1.00 16.10 409 SER B O 1
ATOM 7344 N N . ALA B 1 366 ? -10.919 16.379 -23.567 1.00 16.32 410 ALA B N 1
ATOM 7345 C CA . ALA B 1 366 ? -11.775 17.281 -24.322 1.00 16.20 410 ALA B CA 1
ATOM 7346 C C . ALA B 1 366 ? -12.117 18.548 -23.532 1.00 16.31 410 ALA B C 1
ATOM 7347 O O . ALA B 1 366 ? -12.863 19.387 -24.023 1.00 16.71 410 ALA B O 1
ATOM 7349 N N . THR B 1 367 ? -11.565 18.695 -22.327 1.00 15.97 411 THR B N 1
ATOM 7350 C CA . THR B 1 367 ? -11.884 19.865 -21.490 1.00 16.09 411 THR B CA 1
ATOM 7351 C C . THR B 1 367 ? -10.677 20.608 -20.918 1.00 15.72 411 THR B C 1
ATOM 7352 O O . THR B 1 367 ? -10.677 21.838 -20.869 1.00 15.59 411 THR B O 1
ATOM 7356 N N . GLY B 1 368 ? -9.671 19.872 -20.457 1.00 15.38 412 GLY B N 1
ATOM 7357 C CA . GLY B 1 368 ? -8.552 20.508 -19.765 1.00 15.12 412 GLY B CA 1
ATOM 7358 C C . GLY B 1 368 ? -7.526 19.550 -19.205 1.00 15.02 412 GLY B C 1
ATOM 7359 O O . GLY B 1 368 ? -7.612 18.342 -19.418 1.00 14.94 412 GLY B O 1
ATOM 7360 N N . TYR B 1 369 ? -6.545 20.095 -18.488 1.00 14.65 413 TYR B N 1
ATOM 7361 C CA . TYR B 1 369 ? -5.478 19.282 -17.908 1.00 14.92 413 TYR B CA 1
ATOM 7362 C C . TYR B 1 369 ? -4.995 19.892 -16.602 1.00 14.73 413 TYR B C 1
ATOM 7363 O O . TYR B 1 369 ? -4.893 21.116 -16.481 1.00 14.30 413 TYR B O 1
ATOM 7372 N N . THR B 1 370 ? -4.690 19.021 -15.642 1.00 14.49 414 THR B N 1
ATOM 7373 C CA . THR B 1 370 ? -4.232 19.416 -14.316 1.00 14.85 414 THR B CA 1
ATOM 7374 C C . THR B 1 370 ? -2.931 18.701 -13.975 1.00 14.94 414 THR B C 1
ATOM 7375 O O . THR B 1 370 ? -2.804 17.489 -14.160 1.00 15.37 414 THR B O 1
ATOM 7379 N N . ALA B 1 371 ? -1.959 19.464 -13.488 1.00 14.98 415 ALA B N 1
ATOM 7380 C CA . ALA B 1 371 ? -0.693 18.912 -13.023 1.00 15.15 415 ALA B CA 1
ATOM 7381 C C . ALA B 1 371 ? -0.329 19.500 -11.667 1.00 15.13 415 ALA B C 1
ATOM 7382 O O . ALA B 1 371 ? -0.705 20.633 -11.353 1.00 15.18 415 ALA B O 1
ATOM 7384 N N . SER B 1 372 ? 0.388 18.715 -10.865 1.00 15.24 416 SER B N 1
ATOM 7385 C CA . SER B 1 372 ? 0.996 19.204 -9.632 1.00 15.23 416 SER B CA 1
ATOM 7386 C C . SER B 1 372 ? 2.238 20.013 -9.996 1.00 14.56 416 SER B C 1
ATOM 7387 O O . SER B 1 372 ? 3.071 19.560 -10.785 1.00 14.47 416 SER B O 1
ATOM 7390 N N . VAL B 1 373 ? 2.355 21.209 -9.425 1.00 14.05 417 VAL B N 1
ATOM 7391 C CA . VAL B 1 373 ? 3.483 22.091 -9.713 1.00 13.63 417 VAL B CA 1
ATOM 7392 C C . VAL B 1 373 ? 4.149 22.487 -8.396 1.00 13.38 417 VAL B C 1
ATOM 7393 O O . VAL B 1 373 ? 3.476 22.994 -7.503 1.00 13.06 417 VAL B O 1
ATOM 7397 N N . PRO B 1 374 ? 5.475 22.264 -8.274 1.00 13.30 418 PRO B N 1
ATOM 7398 C CA . PRO B 1 374 ? 6.199 22.591 -7.041 1.00 13.22 418 PRO B CA 1
ATOM 7399 C C . PRO B 1 374 ? 6.211 24.088 -6.741 1.00 13.08 418 PRO B C 1
ATOM 7400 O O . PRO B 1 374 ? 6.047 24.908 -7.648 1.00 12.49 418 PRO B O 1
ATOM 7404 N N . ALA B 1 375 ? 6.375 24.429 -5.466 1.00 12.83 419 ALA B N 1
ATOM 7405 C CA . ALA B 1 375 ? 6.518 25.818 -5.040 1.00 12.86 419 ALA B CA 1
ATOM 7406 C C . ALA B 1 375 ? 7.628 26.510 -5.832 1.00 12.33 419 ALA B C 1
ATOM 7407 O O . ALA B 1 375 ? 8.764 26.033 -5.867 1.00 12.71 419 ALA B O 1
ATOM 7409 N N . GLY B 1 376 ? 7.289 27.623 -6.477 1.00 12.27 420 GLY B N 1
ATOM 7410 C CA . GLY B 1 376 ? 8.266 28.375 -7.272 1.00 11.68 420 GLY B CA 1
ATOM 7411 C C . GLY B 1 376 ? 8.599 27.733 -8.607 1.00 11.57 420 GLY B C 1
ATOM 7412 O O . GLY B 1 376 ? 9.409 28.270 -9.371 1.00 11.37 420 GLY B O 1
ATOM 7413 N N . GLY B 1 377 ? 7.966 26.596 -8.888 1.00 11.01 421 GLY B N 1
ATOM 7414 C CA . GLY B 1 377 ? 8.279 25.796 -10.069 1.00 10.52 421 GLY B CA 1
ATOM 7415 C C . GLY B 1 377 ? 7.313 25.980 -11.218 1.00 10.38 421 GLY B C 1
ATOM 7416 O O . GLY B 1 377 ? 6.408 26.818 -11.161 1.00 10.14 421 GLY B O 1
ATOM 7417 N N . SER B 1 378 ? 7.517 25.186 -12.266 1.00 10.01 422 SER B N 1
ATOM 7418 C CA . SER B 1 378 ? 6.691 25.246 -13.459 1.00 9.84 422 SER B CA 1
ATOM 7419 C C . SER B 1 378 ? 6.664 23.925 -14.216 1.00 9.96 422 SER B C 1
ATOM 7420 O O . SER B 1 378 ? 7.578 23.106 -14.106 1.00 10.27 422 SER B O 1
ATOM 7423 N N . VAL B 1 379 ? 5.595 23.743 -14.985 1.00 10.51 423 VAL B N 1
ATOM 7424 C CA . VAL B 1 379 ? 5.440 22.608 -15.891 1.00 11.01 423 VAL B CA 1
ATOM 7425 C C . VAL B 1 379 ? 5.200 23.179 -17.287 1.00 11.00 423 VAL B C 1
ATOM 7426 O O . VAL B 1 379 ? 4.421 24.122 -17.455 1.00 10.90 423 VAL B O 1
ATOM 7430 N N . MET B 1 380 ? 5.887 22.618 -18.278 1.00 10.92 424 MET B N 1
ATOM 7431 C CA . MET B 1 380 ? 5.776 23.050 -19.669 1.00 11.32 424 MET B CA 1
ATOM 7432 C C . MET B 1 380 ? 5.107 21.953 -20.496 1.00 11.03 424 MET B C 1
ATOM 7433 O O . MET B 1 380 ? 5.575 20.808 -20.520 1.00 10.72 424 MET B O 1
ATOM 7442 N N . LEU B 1 381 ? 4.031 22.326 -21.183 1.00 10.54 425 LEU B N 1
ATOM 7443 C CA . LEU B 1 381 ? 3.192 21.387 -21.927 1.00 10.78 425 LEU B CA 1
ATOM 7444 C C . LEU B 1 381 ? 2.928 21.863 -23.340 1.00 10.80 425 LEU B C 1
ATOM 7445 O O . LEU B 1 381 ? 3.022 23.056 -23.632 1.00 10.36 425 LEU B O 1
ATOM 7450 N N . THR B 1 382 ? 2.577 20.925 -24.214 1.00 10.37 426 THR B N 1
ATOM 7451 C CA . THR B 1 382 ? 1.820 21.280 -25.406 1.00 10.40 426 THR B CA 1
ATOM 7452 C C . THR B 1 382 ? 0.471 20.590 -25.363 1.00 10.67 426 THR B C 1
ATOM 7453 O O . THR B 1 382 ? 0.330 19.522 -24.767 1.00 10.82 426 THR B O 1
ATOM 7457 N N . VAL B 1 383 ? -0.511 21.246 -25.969 1.00 10.66 427 VAL B N 1
ATOM 7458 C CA . VAL B 1 383 ? -1.847 20.708 -26.168 1.00 11.29 427 VAL B CA 1
ATOM 7459 C C . VAL B 1 383 ? -2.035 20.768 -27.676 1.00 11.49 427 VAL B C 1
ATOM 7460 O O . VAL B 1 383 ? -2.088 21.855 -28.258 1.00 11.94 427 VAL B O 1
ATOM 7464 N N . THR B 1 384 ? -2.088 19.601 -28.323 1.00 12.32 428 THR B N 1
ATOM 7465 C CA . THR B 1 384 ? -2.071 19.553 -29.784 1.00 12.76 428 THR B CA 1
ATOM 7466 C C . THR B 1 384 ? -3.201 18.698 -30.342 1.00 12.84 428 THR B C 1
ATOM 7467 O O . THR B 1 384 ? -3.739 17.837 -29.645 1.00 12.72 428 THR B O 1
ATOM 7471 N N . GLY B 1 385 ? -3.553 18.956 -31.598 1.00 13.49 429 GLY B N 1
ATOM 7472 C CA . GLY B 1 385 ? -4.606 18.212 -32.281 1.00 14.32 429 GLY B CA 1
ATOM 7473 C C . GLY B 1 385 ? -5.999 18.580 -31.818 1.00 15.01 429 GLY B C 1
ATOM 7474 O O . GLY B 1 385 ? -6.947 17.819 -32.020 1.00 15.20 429 GLY B O 1
ATOM 7475 N N . GLY B 1 386 ? -6.130 19.745 -31.187 1.00 14.99 430 GLY B N 1
ATOM 7476 C CA . GLY B 1 386 ? -7.426 20.215 -30.713 1.00 15.27 430 GLY B CA 1
ATOM 7477 C C . GLY B 1 386 ? -8.219 20.855 -31.836 1.00 15.24 430 GLY B C 1
ATOM 7478 O O . GLY B 1 386 ? -7.799 20.850 -32.993 1.00 15.53 430 GLY B O 1
ATOM 7479 N N . THR B 1 387 ? -9.378 21.404 -31.490 1.00 15.53 431 THR B N 1
ATOM 7480 C CA . THR B 1 387 ? -10.219 22.089 -32.461 1.00 15.98 431 THR B CA 1
ATOM 7481 C C . THR B 1 387 ? -10.325 23.563 -32.084 1.00 15.68 431 THR B C 1
ATOM 7482 O O . THR B 1 387 ? -10.600 23.891 -30.931 1.00 16.23 431 THR B O 1
ATOM 7486 N N . GLU B 1 388 ? -10.097 24.440 -33.057 1.00 16.11 432 GLU B N 1
ATOM 7487 C CA . GLU B 1 388 ? -10.163 25.883 -32.831 1.00 16.25 432 GLU B CA 1
ATOM 7488 C C . GLU B 1 388 ? -11.583 26.345 -32.531 1.00 17.14 432 GLU B C 1
ATOM 7489 O O . GLU B 1 388 ? -12.542 25.852 -33.131 1.00 17.05 432 GLU B O 1
ATOM 7495 N N . ALA B 1 389 ? -11.702 27.288 -31.597 1.00 17.71 433 ALA B N 1
ATOM 7496 C CA . ALA B 1 389 ? -12.980 27.923 -31.285 1.00 18.43 433 ALA B CA 1
ATOM 7497 C C . ALA B 1 389 ? -13.575 28.515 -32.551 1.00 18.81 433 ALA B C 1
ATOM 7498 O O . ALA B 1 389 ? -12.841 28.915 -33.458 1.00 18.76 433 ALA B O 1
ATOM 7500 N N . ALA B 1 390 ? -14.905 28.565 -32.611 1.00 19.43 434 ALA B N 1
ATOM 7501 C CA . ALA B 1 390 ? -15.601 29.157 -33.747 1.00 20.24 434 ALA B CA 1
ATOM 7502 C C . ALA B 1 390 ? -15.073 30.561 -34.000 1.00 20.55 434 ALA B C 1
ATOM 7503 O O . ALA B 1 390 ? -14.958 31.370 -33.076 1.00 20.97 434 ALA B O 1
ATOM 7505 N N . GLY B 1 391 ? -14.723 30.830 -35.249 1.00 20.84 435 GLY B N 1
ATOM 7506 C CA . GLY B 1 391 ? -14.179 32.123 -35.618 1.00 21.13 435 GLY B CA 1
ATOM 7507 C C . GLY B 1 391 ? -15.141 32.934 -36.454 1.00 21.01 435 GLY B C 1
ATOM 7508 O O . GLY B 1 391 ? -16.200 32.443 -36.863 1.00 21.77 435 GLY B O 1
ATOM 7509 N N . GLY B 1 392 ? -14.770 34.185 -36.684 1.00 20.49 436 GLY B N 1
ATOM 7510 C CA . GLY B 1 392 ? -15.471 35.047 -37.615 1.00 19.98 436 GLY B CA 1
ATOM 7511 C C . GLY B 1 392 ? -14.583 35.245 -38.823 1.00 19.71 436 GLY B C 1
ATOM 7512 O O . GLY B 1 392 ? -13.396 35.557 -38.686 1.00 19.58 436 GLY B O 1
ATOM 7513 N N . ALA B 1 393 ? -15.151 35.027 -40.005 1.00 19.28 437 ALA B N 1
ATOM 7514 C CA . ALA B 1 393 ? -14.458 35.275 -41.260 1.00 19.01 437 ALA B CA 1
ATOM 7515 C C . ALA B 1 393 ? -14.983 36.563 -41.881 1.00 18.80 437 ALA B C 1
ATOM 7516 O O . ALA B 1 393 ? -16.199 36.788 -41.943 1.00 18.88 437 ALA B O 1
ATOM 7518 N N . TYR B 1 394 ? -14.063 37.416 -42.317 1.00 18.46 438 TYR B N 1
ATOM 7519 C CA . TYR B 1 394 ? -14.412 38.724 -42.866 1.00 18.28 438 TYR B CA 1
ATOM 7520 C C . TYR B 1 394 ? -13.790 38.937 -44.231 1.00 18.87 438 TYR B C 1
ATOM 7521 O O . TYR B 1 394 ? -12.644 38.548 -44.468 1.00 19.23 438 TYR B O 1
ATOM 7530 N N A ALA B 1 395 ? -14.499 39.720 -45.047 0.50 19.22 439 ALA B N 1
ATOM 7531 N N B ALA B 1 395 ? -14.621 39.370 -45.175 0.50 18.54 439 ALA B N 1
ATOM 7532 C CA A ALA B 1 395 ? -13.920 40.448 -46.179 0.50 19.25 439 ALA B CA 1
ATOM 7533 C CA B ALA B 1 395 ? -14.322 39.218 -46.597 0.50 18.07 439 ALA B CA 1
ATOM 7534 C C A ALA B 1 395 ? -13.950 41.960 -45.897 0.50 19.40 439 ALA B C 1
ATOM 7535 C C B ALA B 1 395 ? -13.225 40.156 -47.057 0.50 17.73 439 ALA B C 1
ATOM 7536 O O A ALA B 1 395 ? -14.827 42.448 -45.178 0.50 19.28 439 ALA B O 1
ATOM 7537 O O B ALA B 1 395 ? -13.000 41.200 -46.451 0.50 17.32 439 ALA B O 1
ATOM 7540 N N A ALA B 1 396 ? -12.998 42.694 -46.468 0.50 19.56 440 ALA B N 1
ATOM 7541 N N B ALA B 1 396 ? -12.539 39.770 -48.127 0.50 17.47 440 ALA B N 1
ATOM 7542 C CA A ALA B 1 396 ? -12.872 44.136 -46.237 0.50 19.69 440 ALA B CA 1
ATOM 7543 C CA B ALA B 1 396 ? -11.529 40.627 -48.723 0.50 17.58 440 ALA B CA 1
ATOM 7544 C C A ALA B 1 396 ? -14.039 44.937 -46.808 0.50 19.88 440 ALA B C 1
ATOM 7545 C C B ALA B 1 396 ? -12.070 42.045 -48.865 0.50 17.68 440 ALA B C 1
ATOM 7546 O O A ALA B 1 396 ? -14.645 44.544 -47.801 0.50 19.94 440 ALA B O 1
ATOM 7547 O O B ALA B 1 396 ? -13.142 42.265 -49.433 0.50 17.68 440 ALA B O 1
ATOM 7550 N N A THR B 1 397 ? -14.344 46.070 -46.180 0.50 20.09 441 THR B N 1
ATOM 7551 N N B THR B 1 397 ? -11.319 42.999 -48.331 0.50 18.01 441 THR B N 1
ATOM 7552 C CA A THR B 1 397 ? -15.441 46.922 -46.636 0.50 20.09 441 THR B CA 1
ATOM 7553 C CA B THR B 1 397 ? -11.677 44.403 -48.408 0.50 18.26 441 THR B CA 1
ATOM 7554 C C A THR B 1 397 ? -14.953 48.151 -47.400 0.50 20.27 441 THR B C 1
ATOM 7555 C C B THR B 1 397 ? -11.079 44.996 -49.678 0.50 18.47 441 THR B C 1
ATOM 7556 O O A THR B 1 397 ? -15.719 48.791 -48.119 0.50 20.24 441 THR B O 1
ATOM 7557 O O B THR B 1 397 ? -10.161 44.425 -50.259 0.50 18.37 441 THR B O 1
ATOM 7564 N N A SER B 1 398 ? -13.680 48.483 -47.230 0.50 20.36 442 SER B N 1
ATOM 7565 N N B SER B 1 398 ? -11.613 46.128 -50.120 0.50 18.82 442 SER B N 1
ATOM 7566 C CA A SER B 1 398 ? -13.028 49.489 -48.060 0.50 20.46 442 SER B CA 1
ATOM 7567 C CA B SER B 1 398 ? -10.967 46.893 -51.179 0.50 19.16 442 SER B CA 1
ATOM 7568 C C A SER B 1 398 ? -11.549 49.148 -48.133 0.50 20.52 442 SER B C 1
ATOM 7569 C C B SER B 1 398 ? -10.548 48.247 -50.620 0.50 19.35 442 SER B C 1
ATOM 7570 O O A SER B 1 398 ? -11.077 48.278 -47.402 0.50 20.37 442 SER B O 1
ATOM 7571 O O B SER B 1 398 ? -10.325 49.206 -51.362 0.50 19.40 442 SER B O 1
ATOM 7576 N N A THR B 1 399 ? -10.818 49.824 -49.013 0.50 20.52 443 THR B N 1
ATOM 7577 N N B THR B 1 399 ? -10.427 48.309 -49.298 0.50 19.69 443 THR B N 1
ATOM 7578 C CA A THR B 1 399 ? -9.411 49.500 -49.218 0.50 20.66 443 THR B CA 1
ATOM 7579 C CA B THR B 1 399 ? -10.139 49.563 -48.616 0.50 20.01 443 THR B CA 1
ATOM 7580 C C A THR B 1 399 ? -8.616 49.498 -47.919 0.50 20.68 443 THR B C 1
ATOM 7581 C C B THR B 1 399 ? -9.092 49.452 -47.502 0.50 20.16 443 THR B C 1
ATOM 7582 O O A THR B 1 399 ? -8.209 50.548 -47.415 0.50 20.86 443 THR B O 1
ATOM 7583 O O B THR B 1 399 ? -8.894 50.417 -46.760 0.50 20.25 443 THR B O 1
ATOM 7590 N N . GLY B 1 400 ? -8.424 48.299 -47.383 1.00 20.48 444 GLY B N 1
ATOM 7591 C CA . GLY B 1 400 ? -7.508 48.057 -46.263 1.00 20.43 444 GLY B CA 1
ATOM 7592 C C . GLY B 1 400 ? -8.181 48.140 -44.904 1.00 20.16 444 GLY B C 1
ATOM 7593 O O . GLY B 1 400 ? -7.512 48.246 -43.876 1.00 20.89 444 GLY B O 1
ATOM 7594 N N . ARG B 1 401 ? -9.509 48.081 -44.899 1.00 19.36 445 ARG B N 1
ATOM 7595 C CA . ARG B 1 401 ? -10.280 48.304 -43.686 1.00 18.72 445 ARG B CA 1
ATOM 7596 C C . ARG B 1 401 ? -11.289 47.183 -43.483 1.00 17.48 445 ARG B C 1
ATOM 7597 O O . ARG B 1 401 ? -12.117 46.915 -44.358 1.00 17.51 445 ARG B O 1
ATOM 7605 N N . TYR B 1 402 ? -11.200 46.519 -42.334 1.00 15.94 446 TYR B N 1
ATOM 7606 C CA . TYR B 1 402 ? -12.169 45.506 -41.942 1.00 14.97 446 TYR B CA 1
ATOM 7607 C C . TYR B 1 402 ? -13.052 46.087 -40.856 1.00 14.77 446 TYR B C 1
ATOM 7608 O O . TYR B 1 402 ? -12.561 46.521 -39.819 1.00 14.94 446 TYR B O 1
ATOM 7617 N N . THR B 1 403 ? -14.352 46.130 -41.121 1.00 14.26 447 THR B N 1
ATOM 7618 C CA . THR B 1 403 ? -15.314 46.718 -40.189 1.00 14.06 447 THR B CA 1
ATOM 7619 C C . THR B 1 403 ? -16.326 45.673 -39.732 1.00 13.71 447 THR B C 1
ATOM 7620 O O . THR B 1 403 ? -16.441 44.599 -40.326 1.00 14.08 447 THR B O 1
ATOM 7624 N N . GLY B 1 404 ? -17.058 45.988 -38.668 1.00 13.51 448 GLY B N 1
ATOM 7625 C CA . GLY B 1 404 ? -18.040 45.065 -38.123 1.00 13.48 448 GLY B CA 1
ATOM 7626 C C . GLY B 1 404 ? -17.428 43.857 -37.438 1.00 13.15 448 GLY B C 1
ATOM 7627 O O . GLY B 1 404 ? -18.098 42.846 -37.227 1.00 13.67 448 GLY B O 1
ATOM 7628 N N . VAL B 1 405 ? -16.155 43.967 -37.069 1.00 12.85 449 VAL B N 1
ATOM 7629 C CA . VAL B 1 405 ? -15.450 42.846 -36.460 1.00 12.70 449 VAL B CA 1
ATOM 7630 C C . VAL B 1 405 ? -15.989 42.617 -35.047 1.00 12.61 449 VAL B C 1
ATOM 7631 O O . VAL B 1 405 ? -16.095 43.553 -34.248 1.00 12.48 449 VAL B O 1
ATOM 7635 N N . THR B 1 406 ? -16.334 41.364 -34.761 1.00 12.43 450 THR B N 1
ATOM 7636 C CA . THR B 1 406 ? -17.159 41.014 -33.611 1.00 12.32 450 THR B CA 1
ATOM 7637 C C . THR B 1 406 ? -16.413 40.242 -32.528 1.00 12.26 450 THR B C 1
ATOM 7638 O O . THR B 1 406 ? -15.637 39.329 -32.817 1.00 12.77 450 THR B O 1
ATOM 7642 N N . ALA B 1 407 ? -16.654 40.633 -31.280 1.00 11.97 451 ALA B N 1
ATOM 7643 C CA . ALA B 1 407 ? -16.135 39.915 -30.129 1.00 11.85 451 ALA B CA 1
ATOM 7644 C C . ALA B 1 407 ? -17.240 39.710 -29.105 1.00 11.80 451 ALA B C 1
ATOM 7645 O O . ALA B 1 407 ? -17.991 40.641 -28.797 1.00 11.91 451 ALA B O 1
ATOM 7647 N N . ALA B 1 408 ? -17.335 38.489 -28.587 1.00 11.57 452 ALA B N 1
ATOM 7648 C CA . ALA B 1 408 ? -18.293 38.149 -27.536 1.00 11.21 452 ALA B CA 1
ATOM 7649 C C . ALA B 1 408 ? -17.943 38.869 -26.233 1.00 11.06 452 ALA B C 1
ATOM 7650 O O . ALA B 1 408 ? -18.825 39.205 -25.435 1.00 11.43 452 ALA B O 1
ATOM 7652 N N . SER B 1 409 ? -16.646 39.096 -26.038 1.00 10.65 453 SER B N 1
ATOM 7653 C CA . SER B 1 409 ? -16.118 39.771 -24.861 1.00 10.00 453 SER B CA 1
ATOM 7654 C C . SER B 1 409 ? -14.998 40.704 -25.285 1.00 9.72 453 SER B C 1
ATOM 7655 O O . SER B 1 409 ? -14.332 40.460 -26.291 1.00 9.83 453 SER B O 1
ATOM 7660 N N . THR B 1 410 ? -14.793 41.768 -24.515 1.00 9.07 454 THR B N 1
ATOM 7661 C CA . THR B 1 410 ? -13.566 42.545 -24.614 1.00 9.02 454 THR B CA 1
ATOM 7662 C C . THR B 1 410 ? -12.412 41.606 -24.255 1.00 8.78 454 THR B C 1
ATOM 7663 O O . THR B 1 410 ? -12.508 40.843 -23.295 1.00 9.08 454 THR B O 1
ATOM 7667 N N . GLY B 1 411 ? -11.345 41.638 -25.047 1.00 8.96 455 GLY B N 1
ATOM 7668 C CA . GLY B 1 411 ? -10.205 40.768 -24.785 1.00 8.83 455 GLY B CA 1
ATOM 7669 C C . GLY B 1 411 ? -9.346 40.522 -26.000 1.00 8.49 455 GLY B C 1
ATOM 7670 O O . GLY B 1 411 ? -9.553 41.115 -27.064 1.00 8.07 455 GLY B O 1
ATOM 7671 N N . LEU B 1 412 ? -8.370 39.640 -25.826 1.00 8.42 456 LEU B N 1
ATOM 7672 C CA . LEU B 1 412 ? -7.383 39.359 -26.854 1.00 8.85 456 LEU B CA 1
ATOM 7673 C C . LEU B 1 412 ? -7.896 38.333 -27.855 1.00 8.78 456 LEU B C 1
ATOM 7674 O O . LEU B 1 412 ? -8.544 37.357 -27.483 1.00 8.86 456 LEU B O 1
ATOM 7679 N N . ASN B 1 413 ? -7.593 38.579 -29.125 1.00 8.87 457 ASN B N 1
ATOM 7680 C CA . ASN B 1 413 ? -8.000 37.717 -30.226 1.00 9.30 457 ASN B CA 1
ATOM 7681 C C . ASN B 1 413 ? -6.808 37.424 -31.119 1.00 9.23 457 ASN B C 1
ATOM 7682 O O . ASN B 1 413 ? -5.890 38.240 -31.226 1.00 9.27 457 ASN B O 1
ATOM 7687 N N . VAL B 1 414 ? -6.838 36.256 -31.759 1.00 9.58 458 VAL B N 1
ATOM 7688 C CA . VAL B 1 414 ? -5.891 35.922 -32.815 1.00 10.26 458 VAL B CA 1
ATOM 7689 C C . VAL B 1 414 ? -6.539 36.282 -34.149 1.00 9.77 458 VAL B C 1
ATOM 7690 O O . VAL B 1 414 ? -7.686 35.912 -34.405 1.00 10.57 458 VAL B O 1
ATOM 7694 N N . VAL B 1 415 ? -5.818 37.031 -34.978 1.00 9.98 459 VAL B N 1
ATOM 7695 C CA . VAL B 1 415 ? -6.301 37.371 -36.311 1.00 10.23 459 VAL B CA 1
ATOM 7696 C C . VAL B 1 415 ? -5.345 36.795 -37.344 1.00 10.31 459 VAL B C 1
ATOM 7697 O O . VAL B 1 415 ? -4.144 37.083 -37.327 1.00 9.94 459 VAL B O 1
ATOM 7701 N N . ASP B 1 416 ? -5.881 35.959 -38.232 1.00 10.50 460 ASP B N 1
ATOM 7702 C CA . ASP B 1 416 ? -5.104 35.448 -39.357 1.00 11.00 460 ASP B CA 1
ATOM 7703 C C . ASP B 1 416 ? -5.416 36.299 -40.568 1.00 11.27 460 ASP B C 1
ATOM 7704 O O . ASP B 1 416 ? -6.563 36.337 -41.031 1.00 11.75 460 ASP B O 1
ATOM 7709 N N . VAL B 1 417 ? -4.398 36.991 -41.067 1.00 11.24 461 VAL B N 1
ATOM 7710 C CA . VAL B 1 417 ? -4.556 37.931 -42.170 1.00 11.65 461 VAL B CA 1
ATOM 7711 C C . VAL B 1 417 ? -4.100 37.260 -43.456 1.00 12.08 461 VAL B C 1
ATOM 7712 O O . VAL B 1 417 ? -2.916 36.945 -43.607 1.00 11.90 461 VAL B O 1
ATOM 7716 N N . ALA B 1 418 ? -5.043 37.019 -44.365 1.00 12.66 462 ALA B N 1
ATOM 7717 C CA . ALA B 1 418 ? -4.735 36.413 -45.665 1.00 13.06 462 ALA B CA 1
ATOM 7718 C C . ALA B 1 418 ? -4.222 37.464 -46.640 1.00 13.35 462 ALA B C 1
ATOM 7719 O O . ALA B 1 418 ? -4.711 38.592 -46.668 1.00 13.66 462 ALA B O 1
ATOM 7721 N N . TYR B 1 419 ? -3.216 37.094 -47.428 1.00 13.56 463 TYR B N 1
ATOM 7722 C CA . TYR B 1 419 ? -2.561 38.041 -48.329 1.00 13.84 463 TYR B CA 1
ATOM 7723 C C . TYR B 1 419 ? -1.676 37.306 -49.321 1.00 13.86 463 TYR B C 1
ATOM 7724 O O . TYR B 1 419 ? -1.349 36.133 -49.135 1.00 14.09 463 TYR B O 1
ATOM 7733 N N . THR B 1 420 ? -1.277 38.028 -50.361 1.00 14.57 464 THR B N 1
ATOM 7734 C CA . THR B 1 420 ? -0.255 37.565 -51.278 1.00 15.02 464 THR B CA 1
ATOM 7735 C C . THR B 1 420 ? 0.860 38.600 -51.315 1.00 14.98 464 THR B C 1
ATOM 7736 O O . THR B 1 420 ? 0.611 39.804 -51.413 1.00 14.97 464 THR B O 1
ATOM 7740 N N . ASN B 1 421 ? 2.092 38.120 -51.170 1.00 15.17 465 ASN B N 1
ATOM 7741 C CA . ASN B 1 421 ? 3.266 38.928 -51.431 1.00 15.69 465 ASN B CA 1
ATOM 7742 C C . ASN B 1 421 ? 4.148 38.150 -52.383 1.00 16.39 465 ASN B C 1
ATOM 7743 O O . ASN B 1 421 ? 5.033 37.398 -51.961 1.00 16.52 465 ASN B O 1
ATOM 7748 N N . ASN B 1 422 ? 3.877 38.333 -53.673 1.00 17.50 466 ASN B N 1
ATOM 7749 C CA . ASN B 1 422 ? 4.583 37.630 -54.733 1.00 18.09 466 ASN B CA 1
ATOM 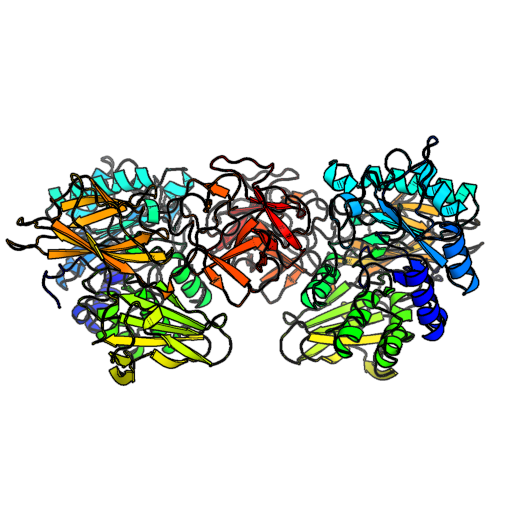7750 C C . ASN B 1 422 ? 5.800 38.430 -55.181 1.00 18.24 466 ASN B C 1
ATOM 7751 O O . ASN B 1 422 ? 6.030 38.635 -56.376 1.00 18.26 466 ASN B O 1
ATOM 7756 N N . THR B 1 423 ? 6.568 38.902 -54.200 1.00 17.76 467 THR B N 1
ATOM 7757 C CA . THR B 1 423 ? 7.823 39.591 -54.451 1.00 17.50 467 THR B CA 1
ATOM 7758 C C . THR B 1 423 ? 8.927 38.892 -53.660 1.00 17.60 467 THR B C 1
ATOM 7759 O O . THR B 1 423 ? 8.672 37.921 -52.945 1.00 17.99 467 THR B O 1
ATOM 7763 N N . SER B 1 424 ? 10.144 39.402 -53.784 1.00 18.02 468 SER B N 1
ATOM 7764 C CA . SER B 1 424 ? 11.301 38.765 -53.173 1.00 17.89 468 SER B CA 1
ATOM 7765 C C . SER B 1 424 ? 11.609 39.252 -51.760 1.00 17.49 468 SER B C 1
ATOM 7766 O O . SER B 1 424 ? 12.488 38.701 -51.098 1.00 17.76 468 SER B O 1
ATOM 7769 N N . SER B 1 425 ? 10.893 40.278 -51.305 1.00 16.68 469 SER B N 1
ATOM 7770 C CA . SER B 1 425 ? 11.152 40.884 -50.001 1.00 16.05 469 SER B CA 1
ATOM 7771 C C . SER B 1 425 ? 9.878 41.023 -49.185 1.00 15.23 469 SER B C 1
ATOM 7772 O O . SER B 1 425 ? 8.791 41.202 -49.742 1.00 14.72 469 SER B O 1
ATOM 7775 N N . ALA B 1 426 ? 10.022 40.948 -47.861 1.00 14.30 470 ALA B N 1
ATOM 7776 C CA . ALA B 1 426 ? 8.914 41.231 -46.954 1.00 13.90 470 ALA B CA 1
ATOM 7777 C C . ALA B 1 426 ? 8.419 42.660 -47.167 1.00 13.72 470 ALA B C 1
ATOM 7778 O O . ALA B 1 426 ? 9.203 43.567 -47.457 1.00 13.98 470 ALA B O 1
ATOM 7780 N N . ARG B 1 427 ? 7.107 42.836 -47.044 1.00 13.65 471 ARG B N 1
ATOM 7781 C CA . ARG B 1 427 ? 6.482 44.153 -47.125 1.00 13.86 471 ARG B CA 1
ATOM 7782 C C . ARG B 1 427 ? 5.805 44.447 -45.799 1.00 13.42 471 ARG B C 1
ATOM 7783 O O . ARG B 1 427 ? 5.316 43.534 -45.138 1.00 14.05 471 ARG B O 1
ATOM 7791 N N . THR B 1 428 ? 5.778 45.717 -45.411 1.00 13.07 472 THR B N 1
ATOM 7792 C CA . THR B 1 428 ? 5.158 46.097 -44.141 1.00 12.79 472 THR B CA 1
ATOM 7793 C C . THR B 1 428 ? 3.906 46.947 -44.310 1.00 12.57 472 THR B C 1
ATOM 7794 O O . THR B 1 428 ? 3.751 47.671 -45.298 1.00 12.75 472 THR B O 1
ATOM 7798 N N . ALA B 1 429 ? 3.022 46.844 -43.324 1.00 12.21 473 ALA B N 1
ATOM 7799 C CA . ALA B 1 429 ? 1.833 47.686 -43.231 1.00 12.06 473 ALA B CA 1
ATOM 7800 C C . ALA B 1 429 ? 1.722 48.228 -41.817 1.00 11.87 473 ALA B C 1
ATOM 7801 O O . ALA B 1 429 ? 2.235 47.625 -40.869 1.00 11.59 473 ALA B O 1
ATOM 7803 N N . THR B 1 430 ? 1.069 49.377 -41.678 1.00 11.62 474 THR B N 1
ATOM 7804 C CA . THR B 1 430 ? 0.654 49.866 -40.370 1.00 12.05 474 THR B CA 1
ATOM 7805 C C . THR B 1 430 ? -0.725 49.291 -40.089 1.00 11.93 474 THR B C 1
ATOM 7806 O O . THR B 1 430 ? -1.616 49.367 -40.936 1.00 12.63 474 THR B O 1
ATOM 7810 N N . LEU B 1 431 ? -0.889 48.693 -38.913 1.00 11.38 475 LEU B N 1
ATOM 7811 C CA . LEU B 1 431 ? -2.180 48.183 -38.472 1.00 11.36 475 LEU B CA 1
ATOM 7812 C C . LEU B 1 431 ? -2.675 49.050 -37.331 1.00 11.16 475 LEU B C 1
ATOM 7813 O O . LEU B 1 431 ? -1.931 49.327 -36.390 1.00 11.00 475 LEU B O 1
ATOM 7818 N N . GLN B 1 432 ? -3.930 49.486 -37.420 1.00 10.97 476 GLN B N 1
ATOM 7819 C CA . GLN B 1 432 ? -4.570 50.171 -36.303 1.00 11.14 476 GLN B CA 1
ATOM 7820 C C . GLN B 1 432 ? -5.920 49.532 -36.009 1.00 10.59 476 GLN B C 1
ATOM 7821 O O . GLN B 1 432 ? -6.789 49.434 -36.888 1.00 10.41 476 GLN B O 1
ATOM 7827 N N . VAL B 1 433 ? -6.074 49.081 -34.769 1.00 9.88 477 VAL B N 1
ATOM 7828 C CA . VAL B 1 433 ? -7.326 48.516 -34.282 1.00 9.96 477 VAL B CA 1
ATOM 7829 C C . VAL B 1 433 ? -8.104 49.626 -33.583 1.00 9.99 477 VAL B C 1
ATOM 7830 O O . VAL B 1 433 ? -7.610 50.232 -32.636 1.00 9.58 477 VAL B O 1
ATOM 7834 N N . ASN B 1 434 ? -9.307 49.914 -34.074 1.00 10.07 478 ASN B N 1
ATOM 7835 C CA . ASN B 1 434 ? -10.098 51.026 -33.547 1.00 9.86 478 ASN B CA 1
ATOM 7836 C C . ASN B 1 434 ? -9.236 52.285 -33.448 1.00 10.03 478 ASN B C 1
ATOM 7837 O O . ASN B 1 434 ? -8.488 52.589 -34.380 1.00 10.14 478 ASN B O 1
ATOM 7842 N N . GLY B 1 435 ? -9.325 53.005 -32.331 1.00 10.00 479 GLY B N 1
ATOM 7843 C CA . GLY B 1 435 ? -8.483 54.174 -32.106 1.00 10.31 479 GLY B CA 1
ATOM 7844 C C . GLY B 1 435 ? -7.268 53.891 -31.245 1.00 10.35 479 GLY B C 1
ATOM 7845 O O . GLY B 1 435 ? -6.705 54.808 -30.651 1.00 10.72 479 GLY B O 1
ATOM 7846 N N . GLN B 1 436 ? -6.861 52.624 -31.181 1.00 10.10 480 GLN B N 1
ATOM 7847 C CA . GLN B 1 436 ? -5.689 52.227 -30.398 1.00 10.03 480 GLN B CA 1
ATOM 7848 C C . GLN B 1 436 ? -4.388 52.710 -31.018 1.00 10.05 480 GLN B C 1
ATOM 7849 O O . GLN B 1 436 ? -4.352 53.159 -32.168 1.00 10.07 480 GLN B O 1
ATOM 7855 N N . THR B 1 437 ? -3.316 52.607 -30.236 1.00 10.29 481 THR B N 1
ATOM 7856 C CA . THR B 1 437 ? -1.959 52.809 -30.732 1.00 10.50 481 THR B CA 1
ATOM 7857 C C . THR B 1 437 ? -1.712 51.834 -31.885 1.00 10.45 481 THR B C 1
ATOM 7858 O O . THR B 1 437 ? -2.029 50.646 -31.777 1.00 10.40 481 THR B O 1
ATOM 7862 N N . ALA B 1 438 ? -1.175 52.349 -32.989 1.00 10.39 482 ALA B N 1
ATOM 7863 C CA . ALA B 1 438 ? -0.909 51.547 -34.183 1.00 10.52 482 ALA B CA 1
ATOM 7864 C C . ALA B 1 438 ? 0.323 50.674 -33.991 1.00 10.76 482 ALA B C 1
ATOM 7865 O O . ALA B 1 438 ? 1.145 50.934 -33.111 1.00 11.19 482 ALA B O 1
ATOM 7867 N N . THR B 1 439 ? 0.430 49.635 -34.814 1.00 10.59 483 THR B N 1
ATOM 7868 C CA . THR B 1 439 ? 1.596 48.755 -34.824 1.00 10.30 483 THR B CA 1
ATOM 7869 C C . THR B 1 439 ? 2.025 48.516 -36.269 1.00 10.80 483 THR B C 1
ATOM 7870 O O . THR B 1 439 ? 1.323 48.897 -37.199 1.00 11.59 483 THR B O 1
ATOM 7874 N N . THR B 1 440 ? 3.190 47.906 -36.448 1.00 10.40 484 THR B N 1
ATOM 7875 C CA . THR B 1 440 ? 3.662 47.543 -37.781 1.00 10.11 484 THR B CA 1
ATOM 7876 C C . THR B 1 440 ? 3.611 46.032 -37.944 1.00 10.14 484 THR B C 1
ATOM 7877 O O . THR B 1 440 ? 3.990 45.286 -37.040 1.00 10.11 484 THR B O 1
ATOM 7881 N N . VAL B 1 441 ? 3.123 45.592 -39.098 1.00 9.95 485 VAL B N 1
ATOM 7882 C CA . VAL B 1 441 ? 3.009 44.171 -39.418 1.00 10.47 485 VAL B CA 1
ATOM 7883 C C . VAL B 1 441 ? 3.861 43.884 -40.649 1.00 10.33 485 VAL B C 1
ATOM 7884 O O . VAL B 1 441 ? 3.814 44.640 -41.619 1.00 10.77 485 VAL B O 1
ATOM 7888 N N . SER B 1 442 ? 4.656 42.817 -40.589 1.00 9.88 486 SER B N 1
ATOM 7889 C CA . SER B 1 442 ? 5.484 42.398 -41.720 1.00 9.87 486 SER B CA 1
ATOM 7890 C C . SER B 1 442 ? 4.871 41.207 -42.444 1.00 10.04 486 SER B C 1
ATOM 7891 O O . SER B 1 442 ? 4.372 40.276 -41.818 1.00 9.90 486 SER B O 1
ATOM 7894 N N . PHE B 1 443 ? 4.923 41.252 -43.773 1.00 9.89 487 PHE B N 1
ATOM 7895 C CA . PHE B 1 443 ? 4.316 40.233 -44.620 1.00 10.38 487 PHE B CA 1
ATOM 7896 C C . PHE B 1 443 ? 5.401 39.556 -45.451 1.00 10.58 487 PHE B C 1
ATOM 7897 O O . PHE B 1 443 ? 5.846 40.111 -46.454 1.00 10.38 487 PHE B O 1
ATOM 7905 N N . PRO B 1 444 ? 5.861 38.369 -45.019 1.00 11.03 488 PRO B N 1
ATOM 7906 C CA . PRO B 1 444 ? 6.918 37.684 -45.769 1.00 11.43 488 PRO B CA 1
ATOM 7907 C C . PRO B 1 444 ? 6.480 37.295 -47.183 1.00 12.04 488 PRO B C 1
ATOM 7908 O O . PRO B 1 444 ? 5.278 37.197 -47.447 1.00 12.09 488 PRO B O 1
ATOM 7912 N N . PRO B 1 445 ? 7.449 37.080 -48.093 1.00 12.68 489 PRO B N 1
ATOM 7913 C CA . PRO B 1 445 ? 7.115 36.573 -49.429 1.00 13.35 489 PRO B CA 1
ATOM 7914 C C . PRO B 1 445 ? 6.256 35.297 -49.383 1.00 14.25 489 PRO B C 1
ATOM 7915 O O . PRO B 1 445 ? 6.460 34.430 -48.524 1.00 14.23 489 PRO B O 1
ATOM 7919 N N . THR B 1 446 ? 5.301 35.196 -50.306 1.00 15.35 490 THR B N 1
ATOM 7920 C CA . THR B 1 446 ? 4.372 34.061 -50.352 1.00 16.37 490 THR B CA 1
ATOM 7921 C C . THR B 1 446 ? 4.504 33.245 -51.632 1.00 17.38 490 THR B C 1
ATOM 7922 O O . THR B 1 446 ? 4.064 32.094 -51.692 1.00 18.37 490 THR B O 1
ATOM 7926 N N . GLY B 1 447 ? 5.096 33.853 -52.651 1.00 18.26 491 GLY B N 1
ATOM 7927 C CA . GLY B 1 447 ? 5.013 33.314 -54.001 1.00 19.24 491 GLY B CA 1
ATOM 7928 C C . GLY B 1 447 ? 3.654 33.670 -54.573 1.00 20.08 491 GLY B C 1
ATOM 7929 O O . GLY B 1 447 ? 3.010 34.622 -54.117 1.00 20.16 491 GLY B O 1
ATOM 7930 N N . ALA B 1 448 ? 3.219 32.897 -55.565 1.00 20.68 492 ALA B N 1
ATOM 7931 C CA . ALA B 1 448 ? 2.006 33.196 -56.323 1.00 21.50 492 ALA B CA 1
ATOM 7932 C C . ALA B 1 448 ? 0.725 33.073 -55.507 1.00 21.69 492 ALA B C 1
ATOM 7933 O O . ALA B 1 448 ? -0.187 33.895 -55.657 1.00 21.88 492 ALA B O 1
ATOM 7935 N N . SER B 1 449 ? 0.663 32.048 -54.657 1.00 21.97 493 SER B N 1
ATOM 7936 C CA . SER B 1 449 ? -0.531 31.760 -53.859 1.00 22.05 493 SER B CA 1
ATOM 7937 C C . SER B 1 449 ? -0.560 32.511 -52.532 1.00 21.36 493 SER B C 1
ATOM 7938 O O . SER B 1 449 ? 0.468 32.991 -52.043 1.00 21.66 493 SER B O 1
ATOM 7941 N N . ALA B 1 450 ? -1.753 32.603 -51.957 1.00 20.53 494 ALA B N 1
ATOM 7942 C CA . ALA B 1 450 ? -1.954 33.341 -50.722 1.00 19.34 494 ALA B CA 1
ATOM 7943 C C . ALA B 1 450 ? -1.528 32.537 -49.501 1.00 18.39 494 ALA B C 1
ATOM 7944 O O . ALA B 1 450 ? -1.414 31.308 -49.542 1.00 18.37 494 ALA B O 1
ATOM 7946 N N . GLY B 1 451 ? -1.290 33.255 -48.408 1.00 17.20 495 GLY B N 1
ATOM 7947 C CA . GLY B 1 451 ? -1.023 32.642 -47.118 1.00 15.97 495 GLY B CA 1
ATOM 7948 C C . GLY B 1 451 ? -1.481 33.598 -46.037 1.00 14.64 495 GLY B C 1
ATOM 7949 O O . GLY B 1 451 ? -1.980 34.686 -46.337 1.00 14.41 495 GLY B O 1
ATOM 7950 N N . THR B 1 452 ? -1.315 33.198 -44.780 1.00 13.64 496 THR B N 1
ATOM 7951 C CA . THR B 1 452 ? -1.619 34.102 -43.670 1.00 12.56 496 THR B CA 1
ATOM 7952 C C . THR B 1 452 ? -0.410 34.398 -42.794 1.00 12.05 496 THR B C 1
ATOM 7953 O O . THR B 1 452 ? 0.494 33.573 -42.648 1.00 12.22 496 THR B O 1
ATOM 7957 N N . VAL B 1 453 ? -0.412 35.594 -42.217 1.00 11.21 497 VAL B N 1
ATOM 7958 C CA . VAL B 1 453 ? 0.349 35.849 -40.999 1.00 10.49 497 VAL B CA 1
ATOM 7959 C C . VAL B 1 453 ? -0.666 36.103 -39.894 1.00 10.01 497 VAL B C 1
ATOM 7960 O O . VAL B 1 453 ? -1.822 36.454 -40.169 1.00 10.19 497 VAL B O 1
ATOM 7964 N N . SER B 1 454 ? -0.233 35.928 -38.650 1.00 9.37 498 SER B N 1
ATOM 7965 C CA . SER B 1 454 ? -1.109 36.106 -37.503 1.00 9.26 498 SER B CA 1
ATOM 7966 C C . SER B 1 454 ? -0.666 37.256 -36.617 1.00 8.95 498 SER B C 1
ATOM 7967 O O . SER B 1 454 ? 0.527 37.512 -36.441 1.00 8.84 498 SER B O 1
ATOM 7970 N N . VAL B 1 455 ? -1.655 37.948 -36.064 1.00 8.93 499 VAL B N 1
ATOM 7971 C CA . VAL B 1 455 ? -1.410 38.964 -35.042 1.00 9.35 499 VAL B CA 1
ATOM 7972 C C . VAL B 1 455 ? -2.351 38.739 -33.869 1.00 9.14 499 VAL B C 1
ATOM 7973 O O . VAL B 1 455 ? -3.445 38.186 -34.033 1.00 9.98 499 VAL B O 1
ATOM 7977 N N . GLU B 1 456 ? -1.929 39.147 -32.678 1.00 8.84 500 GLU B N 1
ATOM 7978 C CA . GLU B 1 456 ? -2.859 39.206 -31.561 1.00 8.85 500 GLU B CA 1
ATOM 7979 C C . GLU B 1 456 ? -3.299 40.645 -31.401 1.00 8.57 500 GLU B C 1
ATOM 7980 O O . GLU B 1 456 ? -2.476 41.566 -31.438 1.00 8.81 500 GLU B O 1
ATOM 7986 N N . VAL B 1 457 ? -4.612 40.832 -31.295 1.00 8.59 501 VAL B N 1
ATOM 7987 C CA . VAL B 1 457 ? -5.203 42.159 -31.126 1.00 8.32 501 VAL B CA 1
ATOM 7988 C C . VAL B 1 457 ? -6.169 42.151 -29.956 1.00 8.21 501 VAL B C 1
ATOM 7989 O O . VAL B 1 457 ? -6.732 41.116 -29.606 1.00 8.18 501 VAL B O 1
ATOM 7993 N N . SER B 1 458 ? -6.346 43.318 -29.352 1.00 7.71 502 SER B N 1
ATOM 7994 C CA . SER B 1 458 ? -7.318 43.495 -28.290 1.00 8.01 502 SER B CA 1
ATOM 7995 C C . SER B 1 458 ? -8.561 44.134 -28.906 1.00 7.89 502 SER B C 1
ATOM 7996 O O . SER B 1 458 ? -8.462 45.142 -29.604 1.00 8.21 502 SER B O 1
ATOM 7999 N N . LEU B 1 459 ? -9.716 43.512 -28.669 1.00 8.08 503 LEU B N 1
ATOM 8000 C CA . LEU B 1 459 ? -10.988 43.989 -29.222 1.00 8.41 503 LEU B CA 1
ATOM 8001 C C . LEU B 1 459 ? -11.978 44.388 -28.141 1.00 8.61 503 LEU B C 1
ATOM 8002 O O . LEU B 1 459 ? -11.951 43.852 -27.033 1.00 8.87 503 LEU B O 1
ATOM 8007 N N . SER B 1 460 ? -12.857 45.326 -28.480 1.00 8.78 504 SER B N 1
ATOM 8008 C CA . SER B 1 460 ? -13.975 45.686 -27.610 1.00 9.48 504 SER B CA 1
ATOM 8009 C C . SER B 1 460 ? -15.147 44.751 -27.838 1.00 9.48 504 SER B C 1
ATOM 8010 O O . SER B 1 460 ? -15.414 44.347 -28.973 1.00 9.57 504 SER B O 1
ATOM 8013 N N . LYS B 1 461 ? -15.871 44.438 -26.765 1.00 9.66 505 LYS B N 1
ATOM 8014 C CA . LYS B 1 461 ? -17.099 43.657 -26.872 1.00 10.17 505 LYS B CA 1
ATOM 8015 C C . LYS B 1 461 ? -18.037 44.291 -27.899 1.00 10.54 505 LYS B C 1
ATOM 8016 O O . LYS B 1 461 ? -18.214 45.512 -27.919 1.00 10.88 505 LYS B O 1
ATOM 8022 N N . GLY B 1 462 ? -18.618 43.454 -28.753 1.00 10.78 506 GLY B N 1
ATOM 8023 C CA . GLY B 1 462 ? -19.566 43.911 -29.762 1.00 10.94 506 GLY B CA 1
ATOM 8024 C C . GLY B 1 462 ? -19.042 43.816 -31.173 1.00 11.56 506 GLY B C 1
ATOM 8025 O O . GLY B 1 462 ? -18.038 43.139 -31.424 1.00 11.16 506 GLY B O 1
ATOM 8026 N N . SER B 1 463 ? -19.716 44.505 -32.094 1.00 11.79 507 SER B N 1
ATOM 8027 C CA . SER B 1 463 ? -19.411 44.389 -33.520 1.00 12.15 507 SER B CA 1
ATOM 8028 C C . SER B 1 463 ? -18.989 45.717 -34.151 1.00 12.68 507 SER B C 1
ATOM 8029 O O . SER B 1 463 ? -19.157 45.919 -35.358 1.00 13.81 507 SER B O 1
ATOM 8034 N N . ALA B 1 464 ? -18.432 46.616 -33.343 1.00 12.59 508 ALA B N 1
ATOM 8035 C CA . ALA B 1 464 ? -17.993 47.915 -33.845 1.00 12.86 508 ALA B CA 1
ATOM 8036 C C . ALA B 1 464 ? -16.476 48.011 -34.019 1.00 12.75 508 ALA B C 1
ATOM 8037 O O . ALA B 1 464 ? -15.944 49.107 -34.174 1.00 13.87 508 ALA B O 1
ATOM 8039 N N . ASN B 1 465 ? -15.789 46.869 -34.007 1.00 12.22 509 ASN B N 1
ATOM 8040 C CA . ASN B 1 465 ? -14.333 46.865 -34.160 1.00 11.89 509 ASN B CA 1
ATOM 8041 C C . ASN B 1 465 ? -13.911 47.045 -35.609 1.00 12.07 509 ASN B C 1
ATOM 8042 O O . ASN B 1 465 ? -14.534 46.495 -36.527 1.00 12.24 509 ASN B O 1
ATOM 8047 N N . THR B 1 466 ? -12.849 47.821 -35.794 1.00 11.99 510 THR B N 1
ATOM 8048 C CA . THR B 1 466 ? -12.262 48.066 -37.102 1.00 12.52 510 THR B CA 1
ATOM 8049 C C . THR B 1 466 ? -10.768 47.745 -37.069 1.00 12.35 510 THR B C 1
ATOM 8050 O O . THR B 1 466 ? -10.061 48.149 -36.144 1.00 12.62 510 THR B O 1
ATOM 8054 N N . LEU B 1 467 ? -10.306 47.010 -38.077 1.00 12.38 511 LEU B N 1
ATOM 8055 C CA . LEU B 1 467 ? -8.880 46.775 -38.291 1.00 12.55 511 LEU B CA 1
ATOM 8056 C C . LEU B 1 467 ? -8.490 47.455 -39.593 1.00 12.63 511 LEU B C 1
ATOM 8057 O O . LEU B 1 467 ? -8.964 47.072 -40.669 1.00 12.79 511 LEU B O 1
ATOM 8062 N N . ALA B 1 468 ? -7.651 48.480 -39.488 1.00 12.72 512 ALA B N 1
ATOM 8063 C CA . ALA B 1 468 ? -7.248 49.276 -40.638 1.00 13.60 512 ALA B CA 1
ATOM 8064 C C . ALA B 1 468 ? -5.775 49.056 -40.943 1.00 14.35 512 ALA B C 1
ATOM 8065 O O . ALA B 1 468 ? -4.917 49.221 -40.071 1.00 14.08 512 ALA B O 1
ATOM 8067 N N . LEU B 1 469 ? -5.496 48.665 -42.182 1.00 15.04 513 LEU B N 1
ATOM 8068 C CA . LEU B 1 469 ? -4.128 48.483 -42.656 1.00 16.03 513 LEU B CA 1
ATOM 8069 C C . LEU B 1 469 ? -3.772 49.571 -43.662 1.00 16.69 513 LEU B C 1
ATOM 8070 O O . LEU B 1 469 ? -4.546 49.856 -44.585 1.00 17.35 513 LEU B O 1
ATOM 8075 N N . SER B 1 470 ? -2.611 50.190 -43.462 1.00 16.77 514 SER B N 1
ATOM 8076 C CA . SER B 1 470 ? -2.104 51.229 -44.356 1.00 17.48 514 SER B CA 1
ATOM 8077 C C . SER B 1 470 ? -0.767 50.784 -44.934 1.00 17.47 514 SER B C 1
ATOM 8078 O O . SER B 1 470 ? 0.158 50.459 -44.188 1.00 17.21 514 SER B O 1
ATOM 8081 N N . GLY B 1 471 ? -0.669 50.780 -46.260 1.00 17.70 515 GLY B N 1
ATOM 8082 C CA . GLY B 1 471 ? 0.523 50.274 -46.940 1.00 18.04 515 GLY B CA 1
ATOM 8083 C C . GLY B 1 471 ? 0.550 48.759 -47.011 1.00 18.27 515 GLY B C 1
ATOM 8084 O O . GLY B 1 471 ? -0.363 48.082 -46.527 1.00 18.04 515 GLY B O 1
ATOM 8085 N N . GLY B 1 472 ? 1.597 48.225 -47.631 1.00 18.49 516 GLY B N 1
ATOM 8086 C CA . GLY B 1 472 ? 1.770 46.781 -47.750 1.00 19.05 516 GLY B CA 1
ATOM 8087 C C . GLY B 1 472 ? 0.869 46.119 -48.777 1.00 19.29 516 GLY B C 1
ATOM 8088 O O . GLY B 1 472 ? 0.152 46.806 -49.519 1.00 19.15 516 GLY B O 1
ATOM 8089 N N . PRO B 1 473 ? 0.887 44.774 -48.821 1.00 19.55 517 PRO B N 1
ATOM 8090 C CA . PRO B 1 473 ? 0.133 44.011 -49.813 1.00 19.87 517 PRO B CA 1
ATOM 8091 C C . PRO B 1 473 ? -1.367 44.117 -49.588 1.00 20.11 517 PRO B C 1
ATOM 8092 O O . PRO B 1 473 ? -1.810 44.360 -48.461 1.00 20.12 517 PRO B O 1
ATOM 8096 N N . ALA B 1 474 ? -2.141 43.948 -50.657 1.00 20.18 518 ALA B N 1
ATOM 8097 C CA . ALA B 1 474 ? -3.584 43.815 -50.536 1.00 20.11 518 ALA B CA 1
ATOM 8098 C C . ALA B 1 474 ? -3.862 42.563 -49.721 1.00 20.17 518 ALA B C 1
ATOM 8099 O O . ALA B 1 474 ? -3.272 41.508 -49.977 1.00 20.40 518 ALA B O 1
ATOM 8101 N N . THR B 1 475 ? -4.727 42.690 -48.720 1.00 20.02 519 THR B N 1
ATOM 8102 C CA . THR B 1 475 ? -5.125 41.541 -47.910 1.00 19.76 519 THR B CA 1
ATOM 8103 C C . THR B 1 475 ? -6.430 40.933 -48.429 1.00 20.02 519 THR B C 1
ATOM 8104 O O . THR B 1 475 ? -7.274 41.633 -48.993 1.00 20.52 519 THR B O 1
ATOM 8108 N N . GLU B 1 476 ? -6.575 39.625 -48.250 1.00 19.74 520 GLU B N 1
ATOM 8109 C CA . GLU B 1 476 ? -7.624 38.857 -48.916 1.00 19.82 520 GLU B CA 1
ATOM 8110 C C . GLU B 1 476 ? -8.637 38.294 -47.926 1.00 19.22 520 GLU B C 1
ATOM 8111 O O . GLU B 1 476 ? -9.236 37.239 -48.160 1.00 19.84 520 GLU B O 1
ATOM 8117 N N . GLY B 1 477 ? -8.822 39.010 -46.820 1.00 18.44 521 GLY B N 1
ATOM 8118 C CA . GLY B 1 477 ? -9.720 38.583 -45.758 1.00 17.14 521 GLY B CA 1
ATOM 8119 C C . GLY B 1 477 ? -8.996 38.336 -44.453 1.00 16.54 521 GLY B C 1
ATOM 8120 O O . GLY B 1 477 ? -7.765 38.225 -44.423 1.00 16.45 521 GLY B O 1
ATOM 8121 N N . ILE B 1 478 ? -9.766 38.262 -43.371 1.00 15.49 522 ILE B N 1
ATOM 8122 C CA . ILE B 1 478 ? -9.226 37.950 -42.050 1.00 14.90 522 ILE B CA 1
ATOM 8123 C C . ILE B 1 478 ? -10.113 36.929 -41.345 1.00 14.58 522 ILE B C 1
ATOM 8124 O O . ILE B 1 478 ? -11.322 36.856 -41.600 1.00 14.42 522 ILE B O 1
ATOM 8129 N N . THR B 1 479 ? -9.502 36.127 -40.479 1.00 14.10 523 THR B N 1
ATOM 8130 C CA . THR B 1 479 ? -10.234 35.252 -39.573 1.00 14.02 523 THR B CA 1
ATOM 8131 C C . THR B 1 479 ? -9.880 35.659 -38.151 1.00 13.39 523 THR B C 1
ATOM 8132 O O . THR B 1 479 ? -8.703 35.849 -37.831 1.00 13.26 523 THR B O 1
ATOM 8136 N N . VAL B 1 480 ? -10.906 35.810 -37.318 1.00 12.60 524 VAL B N 1
ATOM 8137 C CA . VAL B 1 480 ? -10.754 36.300 -35.949 1.00 12.35 524 VAL B CA 1
ATOM 8138 C C . VAL B 1 480 ? -11.242 35.233 -34.964 1.00 12.37 524 VAL B C 1
ATOM 8139 O O . VAL B 1 480 ? -12.382 34.762 -35.059 1.00 13.15 524 VAL B O 1
ATOM 8143 N N . ARG B 1 481 ? -10.382 34.854 -34.019 1.00 12.55 525 ARG B N 1
ATOM 8144 C CA . ARG B 1 481 ? -10.756 33.905 -32.967 1.00 12.60 525 ARG B CA 1
ATOM 8145 C C . ARG B 1 481 ? -10.354 34.420 -31.588 1.00 12.33 525 ARG B C 1
ATOM 8146 O O . ARG B 1 481 ? -9.237 34.912 -31.411 1.00 12.45 525 ARG B O 1
ATOM 8161 N N . PRO B 1 482 ? -11.255 34.294 -30.603 1.00 12.08 526 PRO B N 1
ATOM 8162 C CA . PRO B 1 482 ? -10.949 34.806 -29.272 1.00 11.66 526 PRO B CA 1
ATOM 8163 C C . PRO B 1 482 ? -10.017 33.903 -28.475 1.00 11.16 526 PRO B C 1
ATOM 8164 O O . PRO B 1 482 ? -9.938 32.694 -28.724 1.00 11.23 526 PRO B O 1
ATOM 8168 N N . LEU B 1 483 ? -9.313 34.506 -27.523 1.00 10.76 527 LEU B N 1
ATOM 8169 C CA . LEU B 1 483 ? -8.632 33.765 -26.476 1.00 10.76 527 LEU B CA 1
ATOM 8170 C C . LEU B 1 483 ? -9.350 34.095 -25.170 1.00 10.65 527 LEU B C 1
ATOM 8171 O O . LEU B 1 483 ? -8.989 35.054 -24.490 1.00 10.37 527 LEU B O 1
ATOM 8176 N N . PRO B 1 484 ? -10.389 33.312 -24.822 1.00 10.24 528 PRO B N 1
ATOM 8177 C CA . PRO B 1 484 ? -11.266 33.677 -23.704 1.00 10.43 528 PRO B CA 1
ATOM 8178 C C . PRO B 1 484 ? -10.579 33.802 -22.342 1.00 10.31 528 PRO B C 1
ATOM 8179 O O . PRO B 1 484 ? -11.063 34.535 -21.479 1.00 10.75 528 PRO B O 1
ATOM 8183 N N . GLY B 1 485 ? -9.450 33.124 -22.151 1.00 10.00 529 GLY B N 1
ATOM 8184 C CA . GLY B 1 485 ? -8.678 33.269 -20.916 1.00 10.54 529 GLY B CA 1
ATOM 8185 C C . GLY B 1 485 ? -8.248 34.699 -20.642 1.00 10.08 529 GLY B C 1
ATOM 8186 O O . GLY B 1 485 ? -7.988 35.068 -19.497 1.00 10.61 529 GLY B O 1
ATOM 8187 N N . THR B 1 486 ? -8.181 35.505 -21.697 1.00 10.28 530 THR B N 1
ATOM 8188 C CA . THR B 1 486 ? -7.743 36.897 -21.590 1.00 10.20 530 THR B CA 1
ATOM 8189 C C . THR B 1 486 ? -8.906 37.877 -21.449 1.00 10.35 530 THR B C 1
ATOM 8190 O O . THR B 1 486 ? -8.687 39.089 -21.393 1.00 11.29 530 THR B O 1
ATOM 8194 N N . ASN B 1 487 ? -10.131 37.359 -21.393 1.00 10.26 531 ASN B N 1
ATOM 8195 C CA . ASN B 1 487 ? -11.317 38.214 -21.339 1.00 10.23 531 ASN B CA 1
ATOM 8196 C C . ASN B 1 487 ? -11.289 39.247 -20.224 1.00 10.15 531 ASN B C 1
ATOM 8197 O O . ASN B 1 487 ? -10.909 38.964 -19.083 1.00 10.14 531 ASN B O 1
ATOM 8202 N N . GLY B 1 488 ? -11.701 40.452 -20.584 1.00 9.65 532 GLY B N 1
ATOM 8203 C CA . GLY B 1 488 ? -11.901 41.520 -19.625 1.00 9.97 532 GLY B CA 1
ATOM 8204 C C . GLY B 1 488 ? -13.140 42.291 -20.012 1.00 9.82 532 GLY B C 1
ATOM 8205 O O . GLY B 1 488 ? -14.012 41.785 -20.715 1.00 9.93 532 GLY B O 1
ATOM 8206 N N . ALA B 1 489 ? -13.206 43.531 -19.558 1.00 9.22 533 ALA B N 1
ATOM 8207 C CA . ALA B 1 489 ? -14.326 44.398 -19.853 1.00 9.20 533 ALA B CA 1
ATOM 8208 C C . ALA B 1 489 ? -13.846 45.839 -19.877 1.00 9.23 533 ALA B C 1
ATOM 8209 O O . ALA B 1 489 ? -12.954 46.219 -19.104 1.00 9.02 533 ALA B O 1
ATOM 8211 N N . LEU B 1 490 ? -14.425 46.641 -20.768 1.00 9.16 534 LEU B N 1
ATOM 8212 C CA . LEU B 1 490 ? -14.267 48.085 -20.683 1.00 9.33 534 LEU B CA 1
ATOM 8213 C C . LEU B 1 490 ? -15.001 48.562 -19.436 1.00 9.91 534 LEU B C 1
ATOM 8214 O O . LEU B 1 490 ? -16.026 47.986 -19.050 1.00 10.67 534 LEU B O 1
ATOM 8219 N N . VAL B 1 491 ? -14.450 49.584 -18.791 1.00 9.99 535 VAL B N 1
ATOM 8220 C CA . VAL B 1 491 ? -15.111 50.241 -17.670 1.00 10.31 535 VAL B CA 1
ATOM 8221 C C . VAL B 1 491 ? -15.483 51.619 -18.203 1.00 10.20 535 VAL B C 1
ATOM 8222 O O . VAL B 1 491 ? -14.642 52.511 -18.326 1.00 9.78 535 VAL B O 1
ATOM 8226 N N . THR B 1 492 ? -16.750 51.764 -18.579 1.00 10.83 536 THR B N 1
ATOM 8227 C CA . THR B 1 492 ? -17.192 52.926 -19.335 1.00 11.53 536 THR B CA 1
ATOM 8228 C C . THR B 1 492 ? -18.010 53.846 -18.445 1.00 11.58 536 THR B C 1
ATOM 8229 O O . THR B 1 492 ? -18.992 53.417 -17.845 1.00 11.96 536 THR B O 1
ATOM 8233 N N . GLY B 1 493 ? -17.588 55.103 -18.373 1.00 11.78 537 GLY B N 1
ATOM 8234 C CA . GLY B 1 493 ? -18.269 56.111 -17.564 1.00 12.21 537 GLY B CA 1
ATOM 8235 C C . GLY B 1 493 ? -19.579 56.547 -18.184 1.00 12.65 537 GLY B C 1
ATOM 8236 O O . GLY B 1 493 ? -19.638 56.854 -19.375 1.00 12.88 537 GLY B O 1
ATOM 8237 N N . LYS B 1 494 ? -20.628 56.584 -17.367 1.00 12.67 538 LYS B N 1
ATOM 8238 C CA . LYS B 1 494 ? -21.957 56.979 -17.840 1.00 13.45 538 LYS B CA 1
ATOM 8239 C C . LYS B 1 494 ? -22.003 58.418 -18.364 1.00 13.49 538 LYS B C 1
ATOM 8240 O O . LYS B 1 494 ? -22.489 58.662 -19.472 1.00 13.99 538 LYS B O 1
ATOM 8246 N N . GLN B 1 495 ? -21.496 59.366 -17.578 1.00 13.55 539 GLN B N 1
ATOM 8247 C CA . GLN B 1 495 ? -21.526 60.776 -17.965 1.00 13.82 539 GLN B CA 1
ATOM 8248 C C . GLN B 1 495 ? -20.726 61.050 -19.238 1.00 13.69 539 GLN B C 1
ATOM 8249 O O . GLN B 1 495 ? -21.190 61.757 -20.135 1.00 14.24 539 GLN B O 1
ATOM 8255 N N . SER B 1 496 ? -19.524 60.486 -19.311 1.00 13.17 540 SER B N 1
ATOM 8256 C CA . SER B 1 496 ? -18.580 60.819 -20.374 1.00 12.88 540 SER B CA 1
ATOM 8257 C C . SER B 1 496 ? -18.685 59.939 -21.616 1.00 12.35 540 SER B C 1
ATOM 8258 O O . SER B 1 496 ? -18.356 60.387 -22.715 1.00 12.77 540 SER B O 1
ATOM 8261 N N . GLY B 1 497 ? -19.114 58.693 -21.430 1.00 12.11 541 GLY B N 1
ATOM 8262 C CA . GLY B 1 497 ? -19.057 57.694 -22.498 1.00 11.94 541 GLY B CA 1
ATOM 8263 C C . GLY B 1 497 ? -17.625 57.292 -22.805 1.00 11.83 541 GLY B C 1
ATOM 8264 O O . GLY B 1 497 ? -17.354 56.697 -23.850 1.00 11.90 541 GLY B O 1
ATOM 8265 N N . ARG B 1 498 ? -16.712 57.626 -21.893 1.00 11.36 542 ARG B N 1
ATOM 8266 C CA . ARG B 1 498 ? -15.293 57.302 -22.043 1.00 10.89 542 ARG B CA 1
ATOM 8267 C C . ARG B 1 498 ? -14.877 56.192 -21.086 1.00 10.62 542 ARG B C 1
ATOM 8268 O O . ARG B 1 498 ? -15.583 55.888 -20.128 1.00 11.18 542 ARG B O 1
ATOM 8276 N N . CYS B 1 499 ? -13.727 55.584 -21.364 1.00 10.19 543 CYS B N 1
ATOM 8277 C CA . CYS B 1 499 ? -13.302 54.360 -20.704 1.00 9.93 543 CYS B CA 1
ATOM 8278 C C . CYS B 1 499 ? -12.151 54.589 -19.735 1.00 9.31 543 CYS B C 1
ATOM 8279 O O . CYS B 1 499 ? -11.297 55.434 -19.982 1.00 9.16 543 CYS B O 1
ATOM 8282 N N . ALA B 1 500 ? -12.123 53.820 -18.648 1.00 8.73 544 ALA B N 1
ATOM 8283 C CA . ALA B 1 500 ? -10.985 53.845 -17.726 1.00 8.44 544 ALA B CA 1
ATOM 8284 C C . ALA B 1 500 ? -9.755 53.318 -18.470 1.00 8.47 544 ALA B C 1
ATOM 8285 O O . ALA B 1 500 ? -9.787 52.221 -19.045 1.00 8.51 544 ALA B O 1
ATOM 8287 N N . ASP B 1 501 ? -8.686 54.109 -18.443 1.00 8.27 545 ASP B N 1
ATOM 8288 C CA . ASP B 1 501 ? -7.572 53.983 -19.380 1.00 8.18 545 ASP B CA 1
ATOM 8289 C C . ASP B 1 501 ? -6.272 54.275 -18.648 1.00 8.25 545 ASP B C 1
ATOM 8290 O O . ASP B 1 501 ? -6.214 55.173 -17.811 1.00 8.20 545 ASP B O 1
ATOM 8295 N N . ILE B 1 502 ? -5.234 53.498 -18.940 1.00 8.12 546 ILE B N 1
ATOM 8296 C CA . ILE B 1 502 ? -3.890 53.829 -18.471 1.00 8.23 546 ILE B CA 1
ATOM 8297 C C . ILE B 1 502 ? -3.099 54.353 -19.661 1.00 8.75 546 ILE B C 1
ATOM 8298 O O . ILE B 1 502 ? -2.885 53.642 -20.655 1.00 8.71 546 ILE B O 1
ATOM 8303 N N . TYR B 1 503 ? -2.674 55.605 -19.550 1.00 8.81 547 TYR B N 1
ATOM 8304 C CA . TYR B 1 503 ? -2.137 56.346 -20.683 1.00 9.62 547 TYR B CA 1
ATOM 8305 C C . TYR B 1 503 ? -1.047 55.627 -21.465 1.00 9.66 547 TYR B C 1
ATOM 8306 O O . TYR B 1 503 ? -0.015 55.236 -20.908 1.00 9.69 547 TYR B O 1
ATOM 8315 N N . ASN B 1 504 ? -1.299 55.460 -22.761 1.00 9.73 548 ASN B N 1
ATOM 8316 C CA . ASN B 1 504 ? -0.275 55.038 -23.719 1.00 10.08 548 ASN B CA 1
ATOM 8317 C C . ASN B 1 504 ? 0.363 53.690 -23.361 1.00 9.50 548 ASN B C 1
ATOM 8318 O O . ASN B 1 504 ? 1.537 53.437 -23.648 1.00 9.66 548 ASN B O 1
ATOM 8327 N N . ASN B 1 505 ? -0.434 52.821 -22.742 1.00 9.16 549 ASN B N 1
ATOM 8328 C CA . ASN B 1 505 ? -0.015 51.454 -22.420 1.00 8.83 549 ASN B CA 1
ATOM 8329 C C . ASN B 1 505 ? 1.143 51.404 -21.432 1.00 8.69 549 ASN B C 1
ATOM 8330 O O . ASN B 1 505 ? 1.983 50.502 -21.466 1.00 8.50 549 ASN B O 1
ATOM 8335 N N . THR B 1 506 ? 1.169 52.389 -20.541 1.00 8.46 550 THR B N 1
ATOM 8336 C CA . THR B 1 506 ? 2.157 52.454 -19.475 1.00 8.74 550 THR B CA 1
ATOM 8337 C C . THR B 1 506 ? 1.893 51.347 -18.457 1.00 8.42 550 THR B C 1
ATOM 8338 O O . THR B 1 506 ? 0.739 51.015 -18.167 1.00 8.46 550 THR B O 1
ATOM 8342 N N . ILE B 1 507 ? 2.963 50.752 -17.939 1.00 8.64 551 ILE B N 1
ATOM 8343 C CA . ILE B 1 507 ? 2.823 49.700 -16.927 1.00 8.53 551 ILE B CA 1
ATOM 8344 C C . ILE B 1 507 ? 3.366 50.082 -15.552 1.00 8.88 551 ILE B C 1
ATOM 8345 O O . ILE B 1 507 ? 3.246 49.308 -14.603 1.00 9.32 551 ILE B O 1
ATOM 8350 N N . THR B 1 508 ? 3.933 51.284 -15.446 1.00 9.16 552 THR B N 1
ATOM 8351 C CA . THR B 1 508 ? 4.615 51.723 -14.226 1.00 9.54 552 THR B CA 1
ATOM 8352 C C . THR B 1 508 ? 3.680 51.795 -13.020 1.00 9.31 552 THR B C 1
ATOM 8353 O O . THR B 1 508 ? 2.609 52.402 -13.095 1.00 9.36 552 THR B O 1
ATOM 8357 N N . ASN B 1 509 ? 4.091 51.176 -11.915 1.00 9.49 553 ASN B N 1
ATOM 8358 C CA . ASN B 1 509 ? 3.379 51.325 -10.647 1.00 9.83 553 ASN B CA 1
ATOM 8359 C C . ASN B 1 509 ? 3.124 52.791 -10.334 1.00 10.12 553 ASN B C 1
ATOM 8360 O O . ASN B 1 509 ? 4.033 53.617 -10.425 1.00 10.41 553 ASN B O 1
ATOM 8365 N N . GLY B 1 510 ? 1.880 53.105 -9.984 1.00 10.11 554 GLY B N 1
ATOM 8366 C CA . GLY B 1 510 ? 1.521 54.453 -9.565 1.00 9.93 554 GLY B CA 1
ATOM 8367 C C . GLY B 1 510 ? 0.936 55.333 -10.652 1.00 9.82 554 GLY B C 1
ATOM 8368 O O . GLY B 1 510 ? 0.547 56.471 -10.386 1.00 10.42 554 GLY B O 1
ATOM 8369 N N . THR B 1 511 ? 0.875 54.815 -11.882 1.00 8.89 555 THR B N 1
ATOM 8370 C CA . THR B 1 511 ? 0.254 55.545 -12.984 1.00 8.90 555 THR B CA 1
ATOM 8371 C C . THR B 1 511 ? -1.242 55.671 -12.712 1.00 8.75 555 THR B C 1
ATOM 8372 O O . THR B 1 511 ? -1.917 54.676 -12.431 1.00 8.59 555 THR B O 1
ATOM 8376 N N . GLN B 1 512 ? -1.743 56.901 -12.773 1.00 9.23 556 GLN B N 1
ATOM 8377 C CA . GLN B 1 512 ? -3.140 57.177 -12.444 1.00 9.13 556 GLN B CA 1
ATOM 8378 C C . GLN B 1 512 ? -4.064 56.860 -13.615 1.00 9.10 556 GLN B C 1
ATOM 8379 O O . GLN B 1 512 ? -3.774 57.217 -14.759 1.00 9.28 556 GLN B O 1
ATOM 8385 N N . ALA B 1 513 ? -5.169 56.178 -13.319 1.00 9.26 557 ALA B N 1
ATOM 8386 C CA . ALA B 1 513 ? -6.195 55.910 -14.316 1.00 9.27 557 ALA B CA 1
ATOM 8387 C C . ALA B 1 513 ? -6.878 57.204 -14.755 1.00 9.37 557 ALA B C 1
ATOM 8388 O O . ALA B 1 513 ? -6.986 58.160 -13.979 1.00 9.51 557 ALA B O 1
ATOM 8390 N N . GLU B 1 514 ? -7.319 57.226 -16.008 1.00 9.39 558 GLU B N 1
ATOM 8391 C CA . GLU B 1 514 ? -7.951 58.394 -16.606 1.00 9.73 558 GLU B CA 1
ATOM 8392 C C . GLU B 1 514 ? -9.112 57.950 -17.495 1.00 9.65 558 GLU B C 1
ATOM 8393 O O . GLU B 1 514 ? -9.214 56.777 -17.861 1.00 10.07 558 GLU B O 1
ATOM 8404 N N . LEU B 1 515 ? -9.986 58.893 -17.843 1.00 9.56 559 LEU B N 1
ATOM 8405 C CA . LEU B 1 515 ? -10.941 58.681 -18.920 1.00 9.43 559 LEU B CA 1
ATOM 8406 C C . LEU B 1 515 ? -10.239 58.835 -20.267 1.00 9.26 559 LEU B C 1
ATOM 8407 O O . LEU B 1 515 ? -9.420 59.738 -20.447 1.00 9.39 559 LEU B O 1
ATOM 8412 N N . TRP B 1 516 ? -10.561 57.949 -21.207 1.00 9.13 560 TRP B N 1
ATOM 8413 C CA . TRP B 1 516 ? -10.122 58.109 -22.593 1.00 9.42 560 TRP B CA 1
ATOM 8414 C C . TRP B 1 516 ? -11.154 57.538 -23.544 1.00 9.11 560 TRP B C 1
ATOM 8415 O O . TRP B 1 516 ? -11.860 56.598 -23.199 1.00 8.87 560 TRP B O 1
ATOM 8426 N N . ASP B 1 517 ? -11.226 58.106 -24.747 1.00 9.40 561 ASP B N 1
ATOM 8427 C CA . ASP B 1 517 ? -12.006 57.516 -25.836 1.00 10.24 561 ASP B CA 1
ATOM 8428 C C . ASP B 1 517 ? -11.849 56.001 -25.828 1.00 10.47 561 ASP B C 1
ATOM 8429 O O . ASP B 1 517 ? -10.719 55.482 -25.826 1.00 10.57 561 ASP B O 1
ATOM 8434 N N . CYS B 1 518 ? -12.974 55.293 -25.825 1.00 10.45 562 CYS B N 1
ATOM 8435 C CA . CYS B 1 518 ? -12.963 53.836 -25.775 1.00 11.02 562 CYS B CA 1
ATOM 8436 C C . CYS B 1 518 ? -12.394 53.284 -27.068 1.00 10.44 562 CYS B C 1
ATOM 8437 O O . CYS B 1 518 ? -12.793 53.696 -28.164 1.00 11.22 562 CYS B O 1
ATOM 8440 N N . ASN B 1 519 ? -11.436 52.373 -26.934 1.00 9.90 563 ASN B N 1
ATOM 8441 C CA . ASN B 1 519 ? -10.798 51.770 -28.111 1.00 9.42 563 ASN B CA 1
ATOM 8442 C C . ASN B 1 519 ? -10.539 50.272 -27.982 1.00 9.18 563 ASN B C 1
ATOM 8443 O O . ASN B 1 519 ? -10.188 49.620 -28.965 1.00 9.21 563 ASN B O 1
ATOM 8448 N N . GLY B 1 520 ? -10.713 49.733 -26.776 1.00 8.97 564 GLY B N 1
ATOM 8449 C CA . GLY B 1 520 ? -10.602 48.294 -26.547 1.00 9.12 564 GLY B CA 1
ATOM 8450 C C . GLY B 1 520 ? -9.182 47.773 -26.447 1.00 9.13 564 GLY B C 1
ATOM 8451 O O . GLY B 1 520 ? -8.965 46.563 -26.481 1.00 9.27 564 GLY B O 1
ATOM 8452 N N . GLY B 1 521 ? -8.216 48.679 -26.305 1.00 8.91 565 GLY B N 1
ATOM 8453 C CA . GLY B 1 521 ? -6.812 48.291 -26.157 1.00 9.16 565 GLY B CA 1
ATOM 8454 C C . GLY B 1 521 ? -6.525 47.582 -24.845 1.00 9.14 565 GLY B C 1
ATOM 8455 O O . GLY B 1 521 ? -7.363 47.579 -23.939 1.00 9.14 565 GLY B O 1
ATOM 8456 N N . PRO B 1 522 ? -5.332 46.973 -24.722 1.00 9.02 566 PRO B N 1
ATOM 8457 C CA . PRO B 1 522 ? -5.014 46.265 -23.485 1.00 8.81 566 PRO B CA 1
ATOM 8458 C C . PRO B 1 522 ? -5.009 47.166 -22.255 1.00 8.47 566 PRO B C 1
ATOM 8459 O O . PRO B 1 522 ? -5.267 46.685 -21.152 1.00 8.53 566 PRO B O 1
ATOM 8463 N N . ASN B 1 523 ? -4.752 48.458 -22.458 1.00 7.98 567 ASN B N 1
ATOM 8464 C CA . ASN B 1 523 ? -4.767 49.444 -21.371 1.00 7.69 567 ASN B CA 1
ATOM 8465 C C . ASN B 1 523 ? -6.178 49.895 -20.986 1.00 7.76 567 ASN B C 1
ATOM 8466 O O . ASN B 1 523 ? -6.332 50.818 -20.176 1.00 8.02 567 ASN B O 1
ATOM 8471 N N . GLN B 1 524 ? -7.189 49.239 -21.556 1.00 7.68 568 GLN B N 1
ATOM 8472 C CA . GLN B 1 524 ? -8.601 49.513 -21.253 1.00 7.58 568 GLN B CA 1
ATOM 8473 C C . GLN B 1 524 ? -9.399 48.263 -20.897 1.00 7.76 568 GLN B C 1
ATOM 8474 O O . GLN B 1 524 ? -10.596 48.363 -20.608 1.00 8.11 568 GLN B O 1
ATOM 8480 N N . SER B 1 525 ? -8.761 47.095 -20.958 1.00 7.81 569 SER B N 1
ATOM 8481 C CA . SER B 1 525 ? -9.458 45.829 -20.756 1.00 8.05 569 SER B CA 1
ATOM 8482 C C . SER B 1 525 ? -9.232 45.305 -19.344 1.00 8.19 569 SER B C 1
ATOM 8483 O O . SER B 1 525 ? -8.179 44.729 -19.039 1.00 8.31 569 SER B O 1
ATOM 8486 N N . TRP B 1 526 ? -10.227 45.518 -18.487 1.00 8.36 570 TRP B N 1
ATOM 8487 C CA . TRP B 1 526 ? -10.121 45.182 -17.066 1.00 8.61 570 TRP B CA 1
ATOM 8488 C C . TRP B 1 526 ? -10.757 43.837 -16.769 1.00 8.92 570 TRP B C 1
ATOM 8489 O O . TRP B 1 526 ? -11.913 43.615 -17.099 1.00 9.40 570 TRP B O 1
ATOM 8500 N N . THR B 1 527 ? -9.995 42.947 -16.142 1.00 9.15 571 THR B N 1
ATOM 8501 C CA . THR B 1 527 ? -10.510 41.640 -15.752 1.00 9.93 571 THR B CA 1
ATOM 8502 C C . THR B 1 527 ? -10.882 41.653 -14.275 1.00 10.26 571 THR B C 1
ATOM 8503 O O . THR B 1 527 ? -10.038 41.917 -13.411 1.00 10.58 571 THR B O 1
ATOM 8507 N N . TYR B 1 528 ? -12.155 41.376 -13.997 1.00 10.90 572 TYR B N 1
ATOM 8508 C CA . TYR B 1 528 ? -12.660 41.312 -12.631 1.00 11.64 572 TYR B CA 1
ATOM 8509 C C . TYR B 1 528 ? -12.502 39.893 -12.092 1.00 12.25 572 TYR B C 1
ATOM 8510 O O . TYR B 1 528 ? -13.075 38.946 -12.641 1.00 13.03 572 TYR B O 1
ATOM 8519 N N . THR B 1 529 ? -11.725 39.748 -11.022 1.00 12.73 573 THR B N 1
ATOM 8520 C CA . THR B 1 529 ? -11.407 38.427 -10.469 1.00 13.19 573 THR B CA 1
ATOM 8521 C C . THR B 1 529 ? -12.316 38.051 -9.299 1.00 13.63 573 THR B C 1
ATOM 8522 O O . THR B 1 529 ? -13.023 38.901 -8.745 1.00 13.69 573 THR B O 1
ATOM 8526 N N . SER B 1 530 ? -12.271 36.773 -8.925 1.00 14.35 574 SER B N 1
ATOM 8527 C CA . SER B 1 530 ? -13.006 36.248 -7.772 1.00 14.94 574 SER B CA 1
ATOM 8528 C C . SER B 1 530 ? -12.529 36.883 -6.467 1.00 15.02 574 SER B C 1
ATOM 8529 O O . SER B 1 530 ? -13.202 36.779 -5.439 1.00 15.43 574 SER B O 1
ATOM 8532 N N . ARG B 1 531 ? -11.371 37.538 -6.530 1.00 14.51 575 ARG B N 1
ATOM 8533 C CA . ARG B 1 531 ? -10.790 38.258 -5.400 1.00 14.31 575 ARG B CA 1
ATOM 8534 C C . ARG B 1 531 ? -11.157 39.746 -5.425 1.00 13.45 575 ARG B C 1
ATOM 8535 O O . ARG B 1 531 ? -10.588 40.548 -4.670 1.00 13.82 575 ARG B O 1
ATOM 8543 N N . LYS B 1 532 ? -12.106 40.097 -6.294 1.00 12.98 576 LYS B N 1
ATOM 8544 C CA . LYS B 1 532 ? -12.611 41.473 -6.460 1.00 12.34 576 LYS B CA 1
ATOM 8545 C C . LYS B 1 532 ? -11.575 42.464 -7.007 1.00 11.68 576 LYS B C 1
ATOM 8546 O O . LYS B 1 532 ? -11.732 43.676 -6.859 1.00 11.05 576 LYS B O 1
ATOM 8552 N N . GLU B 1 533 ? -10.531 41.949 -7.651 1.00 10.93 577 GLU B N 1
ATOM 8553 C CA . GLU B 1 533 ? -9.527 42.804 -8.279 1.00 10.42 577 GLU B CA 1
ATOM 8554 C C . GLU B 1 533 ? -10.009 43.214 -9.655 1.00 9.80 577 GLU B C 1
ATOM 8555 O O . GLU B 1 533 ? -10.766 42.480 -10.291 1.00 10.09 577 GLU B O 1
ATOM 8561 N N . LEU B 1 534 ? -9.575 44.388 -10.105 1.00 9.32 578 LEU B N 1
ATOM 8562 C CA . LEU B 1 534 ? -9.735 44.789 -11.494 1.00 9.00 578 LEU B CA 1
ATOM 8563 C C . LEU B 1 534 ? -8.341 44.828 -12.111 1.00 9.01 578 LEU B C 1
ATOM 8564 O O . LEU B 1 534 ? -7.535 45.716 -11.816 1.00 9.06 578 LEU B O 1
ATOM 8569 N N . VAL B 1 535 ? -8.064 43.835 -12.955 1.00 8.58 579 VAL B N 1
ATOM 8570 C CA . VAL B 1 535 ? -6.708 43.553 -13.420 1.00 8.84 579 VAL B CA 1
ATOM 8571 C C . VAL B 1 535 ? -6.479 44.003 -14.857 1.00 8.55 579 VAL B C 1
ATOM 8572 O O . VAL B 1 535 ? -7.294 43.732 -15.750 1.00 8.88 579 VAL B O 1
ATOM 8576 N N . LEU B 1 536 ? -5.358 44.693 -15.053 1.00 8.05 580 LEU B N 1
ATOM 8577 C CA . LEU B 1 536 ? -4.931 45.183 -16.357 1.00 7.84 580 LEU B CA 1
ATOM 8578 C C . LEU B 1 536 ? -3.642 44.486 -16.770 1.00 7.94 580 LEU B C 1
ATOM 8579 O O . LEU B 1 536 ? -2.760 44.245 -15.940 1.00 7.94 580 LEU B O 1
ATOM 8584 N N . TYR B 1 537 ? -3.549 44.151 -18.058 1.00 7.77 581 TYR B N 1
ATOM 8585 C CA . TYR B 1 537 ? -2.369 43.496 -18.637 1.00 7.66 581 TYR B CA 1
ATOM 8586 C C . TYR B 1 537 ? -2.109 42.108 -18.044 1.00 8.18 581 TYR B C 1
ATOM 8587 O O . TYR B 1 537 ? -1.036 41.528 -18.248 1.00 8.26 581 TYR B O 1
ATOM 8596 N N . GLY B 1 538 ? -3.085 41.582 -17.310 1.00 8.88 582 GLY B N 1
ATOM 8597 C CA . GLY B 1 538 ? -2.931 40.317 -16.597 1.00 9.57 582 GLY B CA 1
ATOM 8598 C C . GLY B 1 538 ? -2.136 40.375 -15.302 1.00 10.06 582 GLY B C 1
ATOM 8599 O O . GLY B 1 538 ? -2.055 39.376 -14.579 1.00 10.87 582 GLY B O 1
ATOM 8600 N N . ASN B 1 539 ? -1.545 41.527 -14.985 1.00 10.20 583 ASN B N 1
ATOM 8601 C CA . ASN B 1 539 ? -0.612 41.594 -13.856 1.00 10.65 583 ASN B CA 1
ATOM 8602 C C . ASN B 1 539 ? -0.552 42.915 -13.090 1.00 10.54 583 ASN B C 1
ATOM 8603 O O . ASN B 1 539 ? 0.328 43.102 -12.246 1.00 11.67 583 ASN B O 1
ATOM 8608 N N . LYS B 1 540 ? -1.467 43.833 -13.393 1.00 10.09 584 LYS B N 1
ATOM 8609 C CA . LYS B 1 540 ? -1.568 45.092 -12.646 1.00 10.00 584 LYS B CA 1
ATOM 8610 C C . LYS B 1 540 ? -2.967 45.246 -12.092 1.00 9.98 584 LYS B C 1
ATOM 8611 O O . LYS B 1 540 ? -3.938 44.900 -12.756 1.00 10.81 584 LYS B O 1
ATOM 8617 N N . CYS B 1 541 ? -3.065 45.771 -10.875 1.00 9.77 585 CYS B N 1
ATOM 8618 C CA . CYS B 1 541 ? -4.341 45.910 -10.192 1.00 9.83 585 CYS B CA 1
ATOM 8619 C C . CYS B 1 541 ? -4.749 47.370 -10.049 1.00 9.38 585 CYS B C 1
ATOM 8620 O O . CYS B 1 541 ? -3.929 48.224 -9.704 1.00 9.24 585 CYS B O 1
ATOM 8623 N N . LEU B 1 542 ? -6.020 47.651 -10.325 1.00 8.93 586 LEU B N 1
ATOM 8624 C CA . LEU B 1 542 ? -6.596 48.954 -10.005 1.00 8.63 586 LEU B CA 1
ATOM 8625 C C . LEU B 1 542 ? -6.521 49.139 -8.487 1.00 8.61 586 LEU B C 1
ATOM 8626 O O . LEU B 1 542 ? -6.868 48.235 -7.727 1.00 9.21 586 LEU B O 1
ATOM 8631 N N . ASP B 1 543 ? -6.048 50.309 -8.061 1.00 8.17 587 ASP B N 1
ATOM 8632 C CA . ASP B 1 543 ? -5.497 50.459 -6.721 1.00 8.46 587 ASP B CA 1
ATOM 8633 C C . ASP B 1 543 ? -5.788 51.861 -6.176 1.00 8.13 587 ASP B C 1
ATOM 8634 O O . ASP B 1 543 ? -5.489 52.855 -6.831 1.00 8.15 587 ASP B O 1
ATOM 8639 N N . ALA B 1 544 ? -6.389 51.927 -4.984 1.00 8.59 588 ALA B N 1
ATOM 8640 C CA . ALA B 1 544 ? -6.568 53.206 -4.291 1.00 8.63 588 ALA B CA 1
ATOM 8641 C C . ALA B 1 544 ? -5.244 53.531 -3.617 1.00 8.83 588 ALA B C 1
ATOM 8642 O O . ALA B 1 544 ? -4.856 52.869 -2.647 1.00 8.65 588 ALA B O 1
ATOM 8644 N N . TYR B 1 545 ? -4.555 54.540 -4.147 1.00 9.22 589 TYR B N 1
ATOM 8645 C CA . TYR B 1 545 ? -3.148 54.779 -3.816 1.00 9.81 589 TYR B CA 1
ATOM 8646 C C . TYR B 1 545 ? -2.885 54.940 -2.322 1.00 10.19 589 TYR B C 1
ATOM 8647 O O . TYR B 1 545 ? -3.539 55.738 -1.645 1.00 9.88 589 TYR B O 1
ATOM 8656 N N . ASN B 1 546 ? -1.913 54.168 -1.836 1.00 10.81 590 ASN B N 1
ATOM 8657 C CA . ASN B 1 546 ? -1.486 54.169 -0.430 1.00 11.33 590 ASN B CA 1
ATOM 8658 C C . ASN B 1 546 ? -2.626 53.930 0.564 1.00 11.68 590 ASN B C 1
ATOM 8659 O O . ASN B 1 546 ? -2.612 54.427 1.698 1.00 12.10 590 ASN B O 1
ATOM 8668 N N . LEU B 1 547 ? -3.606 53.145 0.123 1.00 11.99 591 LEU B N 1
ATOM 8669 C CA . LEU B 1 547 ? -4.803 52.835 0.907 1.00 12.37 591 LEU B CA 1
ATOM 8670 C C . LEU B 1 547 ? -5.561 54.085 1.364 1.00 12.36 591 LEU B C 1
ATOM 8671 O O . LEU B 1 547 ? -6.132 54.108 2.464 1.00 12.41 591 LEU B O 1
ATOM 8676 N N . GLY B 1 548 ? -5.579 55.112 0.513 1.00 12.11 592 GLY B N 1
ATOM 8677 C CA . GLY B 1 548 ? -6.284 56.358 0.814 1.00 12.13 592 GLY B CA 1
ATOM 8678 C C . GLY B 1 548 ? -7.761 56.101 1.059 1.00 12.33 592 GLY B C 1
ATOM 8679 O O . GLY B 1 548 ? -8.386 55.297 0.361 1.00 12.33 592 GLY B O 1
ATOM 8680 N N . THR B 1 549 ? -8.313 56.774 2.066 1.00 12.19 593 THR B N 1
ATOM 8681 C CA . THR B 1 549 ? -9.697 56.545 2.495 1.00 12.49 593 THR B CA 1
ATOM 8682 C C . THR B 1 549 ? -10.579 57.780 2.348 1.00 12.34 593 THR B C 1
ATOM 8683 O O . THR B 1 549 ? -11.760 57.749 2.715 1.00 12.77 593 THR B O 1
ATOM 8687 N N . THR B 1 550 ? -10.014 58.874 1.849 1.00 11.62 594 THR B N 1
ATOM 8688 C CA . THR B 1 550 ? -10.755 60.131 1.760 1.00 11.65 594 THR B CA 1
ATOM 8689 C C . THR B 1 550 ? -10.860 60.664 0.333 1.00 11.65 594 THR B C 1
ATOM 8690 O O . THR B 1 550 ? -10.136 60.215 -0.566 1.00 11.52 594 THR B O 1
ATOM 8694 N N . ASN B 1 551 ? -11.777 61.613 0.139 1.00 11.36 595 ASN B N 1
ATOM 8695 C CA . ASN B 1 551 ? -12.023 62.242 -1.157 1.00 11.12 595 ASN B CA 1
ATOM 8696 C C . ASN B 1 551 ? -10.760 62.711 -1.871 1.00 11.03 595 ASN B C 1
ATOM 8697 O O . ASN B 1 551 ? -9.933 63.426 -1.301 1.00 11.03 595 ASN B O 1
ATOM 8702 N N . GLY B 1 552 ? -10.620 62.295 -3.125 1.00 10.78 596 GLY B N 1
ATOM 8703 C CA . GLY B 1 552 ? -9.488 62.701 -3.946 1.00 10.69 596 GLY B CA 1
ATOM 8704 C C . GLY B 1 552 ? -8.342 61.712 -3.996 1.00 10.08 596 GLY B C 1
ATOM 8705 O O . GLY B 1 552 ? -7.395 61.911 -4.760 1.00 10.58 596 GLY B O 1
ATOM 8706 N N . THR B 1 553 ? -8.411 60.661 -3.180 1.00 10.01 597 THR B N 1
ATOM 8707 C CA . THR B 1 553 ? -7.441 59.563 -3.258 1.00 9.93 597 THR B CA 1
ATOM 8708 C C . THR B 1 553 ? -7.281 59.145 -4.721 1.00 9.90 597 THR B C 1
ATOM 8709 O O . THR B 1 553 ? -8.265 58.865 -5.406 1.00 10.19 597 THR B O 1
ATOM 8713 N N . LYS B 1 554 ? -6.043 59.132 -5.200 1.00 9.70 598 LYS B N 1
ATOM 8714 C CA . LYS B 1 554 ? -5.769 58.745 -6.580 1.00 9.63 598 LYS B CA 1
ATOM 8715 C C . LYS B 1 554 ? -6.015 57.260 -6.819 1.00 9.36 598 LYS B C 1
ATOM 8716 O O . LYS B 1 554 ? -5.692 56.416 -5.981 1.00 9.57 598 LYS B O 1
ATOM 8722 N N . VAL B 1 555 ? -6.608 56.947 -7.968 1.00 8.81 599 VAL B N 1
ATOM 8723 C CA . VAL B 1 555 ? -6.793 55.556 -8.368 1.00 8.87 599 VAL B CA 1
ATOM 8724 C C . VAL B 1 555 ? -5.757 55.260 -9.450 1.00 8.57 599 VAL B C 1
ATOM 8725 O O . VAL B 1 555 ? -5.744 55.901 -10.500 1.00 8.76 599 VAL B O 1
ATOM 8729 N N . VAL B 1 556 ? -4.873 54.312 -9.148 1.00 8.02 600 VAL B N 1
ATOM 8730 C CA . VAL B 1 556 ? -3.700 54.023 -9.974 1.00 8.16 600 VAL B CA 1
ATOM 8731 C C . VAL B 1 556 ? -3.655 52.537 -10.344 1.00 7.97 600 VAL B C 1
ATOM 8732 O O . VAL B 1 556 ? -4.491 51.754 -9.900 1.00 7.93 600 VAL B O 1
ATOM 8736 N N . ILE B 1 557 ? -2.682 52.144 -11.165 1.00 7.81 601 ILE B N 1
ATOM 8737 C CA . ILE B 1 557 ? -2.334 50.724 -11.262 1.00 8.31 601 ILE B CA 1
ATOM 8738 C C . ILE B 1 557 ? -1.134 50.422 -10.369 1.00 8.32 601 ILE B C 1
ATOM 8739 O O . ILE B 1 557 ? -0.250 51.262 -10.189 1.00 8.64 601 ILE B O 1
ATOM 8744 N N . TRP B 1 558 ? -1.127 49.224 -9.799 1.00 8.63 602 TRP B N 1
ATOM 8745 C CA . TRP B 1 558 ? -0.016 48.763 -8.973 1.00 9.25 602 TRP B CA 1
ATOM 8746 C C . TRP B 1 558 ? 0.049 47.256 -9.074 1.00 9.82 602 TRP B C 1
ATOM 8747 O O . TRP B 1 558 ? -0.963 46.612 -9.316 1.00 10.02 602 TRP B O 1
ATOM 8758 N N . ASP B 1 559 ? 1.235 46.683 -8.875 1.00 10.54 603 ASP B N 1
ATOM 8759 C CA . ASP B 1 559 ? 1.356 45.232 -8.792 1.00 11.62 603 ASP B CA 1
ATOM 8760 C C . ASP B 1 559 ? 0.337 44.698 -7.789 1.00 11.72 603 ASP B C 1
ATOM 8761 O O . ASP B 1 559 ? 0.131 45.290 -6.722 1.00 11.81 603 ASP B O 1
ATOM 8766 N N . CYS B 1 560 ? -0.315 43.594 -8.143 1.00 12.54 604 CYS B N 1
ATOM 8767 C CA . CYS B 1 560 ? -1.357 43.017 -7.301 1.00 13.17 604 CYS B CA 1
ATOM 8768 C C . CYS B 1 560 ? -0.742 42.476 -6.022 1.00 13.52 604 CYS B C 1
ATOM 8769 O O . CYS B 1 560 ? 0.254 41.750 -6.071 1.00 14.32 604 CYS B O 1
ATOM 8772 N N . ASN B 1 561 ? -1.321 42.859 -4.885 1.00 13.69 605 ASN B N 1
ATOM 8773 C CA . ASN B 1 561 ? -0.744 42.539 -3.576 1.00 13.81 605 ASN B CA 1
ATOM 8774 C C . ASN B 1 561 ? -1.735 41.978 -2.550 1.00 13.88 605 ASN B C 1
ATOM 8775 O O . ASN B 1 561 ? -1.384 41.782 -1.383 1.00 14.42 605 ASN B O 1
ATOM 8780 N N . GLY B 1 562 ? -2.970 41.736 -2.984 1.00 13.79 606 GLY B N 1
ATOM 8781 C CA . GLY B 1 562 ? -3.996 41.134 -2.130 1.00 13.99 606 GLY B CA 1
ATOM 8782 C C . GLY B 1 562 ? -4.654 42.057 -1.120 1.00 14.21 606 GLY B C 1
ATOM 8783 O O . GLY B 1 562 ? -5.510 41.618 -0.348 1.00 14.69 606 GLY B O 1
ATOM 8784 N N . GLN B 1 563 ? -4.274 43.334 -1.131 1.00 14.10 607 GLN B N 1
ATOM 8785 C CA . GLN B 1 563 ? -4.765 44.289 -0.133 1.00 14.06 607 GLN B CA 1
ATOM 8786 C C . GLN B 1 563 ? -6.176 44.800 -0.433 1.00 13.87 607 GLN B C 1
ATOM 8787 O O . GLN B 1 563 ? -6.650 44.733 -1.575 1.00 13.77 607 GLN B O 1
ATOM 8793 N N . ALA B 1 564 ? -6.834 45.323 0.602 1.00 13.57 608 ALA B N 1
ATOM 8794 C CA . ALA B 1 564 ? -8.210 45.811 0.499 1.00 12.81 608 ALA B CA 1
ATOM 8795 C C . ALA B 1 564 ? -8.379 47.013 -0.433 1.00 12.24 608 ALA B C 1
ATOM 8796 O O . ALA B 1 564 ? -9.466 47.232 -0.970 1.00 11.96 608 ALA B O 1
ATOM 8798 N N . ASN B 1 565 ? -7.312 47.794 -0.613 1.00 11.44 609 ASN B N 1
ATOM 8799 C CA . ASN B 1 565 ? -7.349 48.951 -1.510 1.00 10.85 609 ASN B CA 1
ATOM 8800 C C . ASN B 1 565 ? -7.305 48.559 -2.991 1.00 10.33 609 ASN B C 1
ATOM 8801 O O . ASN B 1 565 ? -7.425 49.413 -3.870 1.00 10.49 609 ASN B O 1
ATOM 8806 N N . GLN B 1 566 ? -7.140 47.265 -3.248 1.00 10.42 610 GLN B N 1
ATOM 8807 C CA . GLN B 1 566 ? -7.196 46.724 -4.611 1.00 10.16 610 GLN B CA 1
ATOM 8808 C C . GLN B 1 566 ? -8.456 45.890 -4.851 1.00 10.44 610 GLN B C 1
ATOM 8809 O O . GLN B 1 566 ? -8.570 45.210 -5.872 1.00 10.60 610 GLN B O 1
ATOM 8815 N N . LYS B 1 567 ? -9.399 45.938 -3.915 1.00 10.36 611 LYS B N 1
ATOM 8816 C CA . LYS B 1 567 ? -10.654 45.202 -4.066 1.00 10.67 611 LYS B CA 1
ATOM 8817 C C . LYS B 1 567 ? -11.805 46.153 -4.331 1.00 10.50 611 LYS B C 1
ATOM 8818 O O . LYS B 1 567 ? -11.877 47.240 -3.742 1.00 10.52 611 LYS B O 1
ATOM 8824 N N . TRP B 1 568 ? -12.698 45.738 -5.226 1.00 10.50 612 TRP B N 1
ATOM 8825 C CA . TRP B 1 568 ? -13.754 46.603 -5.738 1.00 10.93 612 TRP B CA 1
ATOM 8826 C C . TRP B 1 568 ? -15.080 45.863 -5.790 1.00 11.44 612 TRP B C 1
ATOM 8827 O O . TRP B 1 568 ? -15.128 44.685 -6.160 1.00 11.99 612 TRP B O 1
ATOM 8838 N N . ASN B 1 569 ? -16.143 46.565 -5.400 1.00 11.89 613 ASN B N 1
ATOM 8839 C CA . ASN B 1 569 ? -17.507 46.060 -5.525 1.00 12.57 613 ASN B CA 1
ATOM 8840 C C . ASN B 1 569 ? -18.179 46.715 -6.717 1.00 12.83 613 ASN B C 1
ATOM 8841 O O . ASN B 1 569 ? -18.173 47.947 -6.849 1.00 12.65 613 ASN B O 1
ATOM 8846 N N . ILE B 1 570 ? -18.739 45.885 -7.596 1.00 13.79 614 ILE B N 1
ATOM 8847 C CA . ILE B 1 570 ? -19.490 46.367 -8.747 1.00 14.76 614 ILE B CA 1
ATOM 8848 C C . ILE B 1 570 ? -20.971 46.322 -8.376 1.00 15.24 614 ILE B C 1
ATOM 8849 O O . ILE B 1 570 ? -21.582 45.250 -8.316 1.00 15.75 614 ILE B O 1
ATOM 8854 N N . ASN B 1 571 ? -21.525 47.501 -8.111 1.00 15.66 615 ASN B N 1
ATOM 8855 C CA . ASN B 1 571 ? -22.841 47.633 -7.482 1.00 16.05 615 ASN B CA 1
ATOM 8856 C C . ASN B 1 571 ? -24.002 47.778 -8.461 1.00 16.57 615 ASN B C 1
ATOM 8857 O O . ASN B 1 571 ? -23.829 48.257 -9.588 1.00 16.56 615 ASN B O 1
ATOM 8862 N N . SER B 1 572 ? -25.187 47.373 -8.004 1.00 17.26 616 SER B N 1
ATOM 8863 C CA . SER B 1 572 ? -26.407 47.411 -8.821 1.00 17.87 616 SER B CA 1
ATOM 8864 C C . SER B 1 572 ? -26.767 48.821 -9.291 1.00 17.80 616 SER B C 1
ATOM 8865 O O . SER B 1 572 ? -27.369 48.989 -10.357 1.00 18.47 616 SER B O 1
ATOM 8870 N N . ASP B 1 573 ? -26.394 49.829 -8.504 1.00 17.58 617 ASP B N 1
ATOM 8871 C CA . ASP B 1 573 ? -26.698 51.218 -8.851 1.00 17.11 617 ASP B CA 1
ATOM 8872 C C . ASP B 1 573 ? -25.733 51.824 -9.877 1.00 16.43 617 ASP B C 1
ATOM 8873 O O . ASP B 1 573 ? -25.856 52.997 -10.217 1.00 16.68 617 ASP B O 1
ATOM 8878 N N . GLY B 1 574 ? -24.777 51.027 -10.356 1.00 15.61 618 GLY B N 1
ATOM 8879 C CA . GLY B 1 574 ? -23.834 51.486 -11.377 1.00 14.61 618 GLY B CA 1
ATOM 8880 C C . GLY B 1 574 ? -22.529 52.035 -10.832 1.00 13.94 618 GLY B C 1
ATOM 8881 O O . GLY B 1 574 ? -21.625 52.384 -11.598 1.00 13.80 618 GLY B O 1
ATOM 8882 N N . THR B 1 575 ? -22.425 52.124 -9.510 1.00 12.94 619 THR B N 1
ATOM 8883 C CA . THR B 1 575 ? -21.184 52.578 -8.892 1.00 12.26 619 THR B CA 1
ATOM 8884 C C . THR B 1 575 ? -20.187 51.437 -8.755 1.00 11.89 619 THR B C 1
ATOM 8885 O O . THR B 1 575 ? -20.549 50.256 -8.779 1.00 12.28 619 THR B O 1
ATOM 8889 N N . ILE B 1 576 ? -18.916 51.806 -8.634 1.00 11.76 620 ILE B N 1
ATOM 8890 C CA . ILE B 1 576 ? -17.862 50.851 -8.337 1.00 11.56 620 ILE B CA 1
ATOM 8891 C C . ILE B 1 576 ? -17.165 51.363 -7.092 1.00 11.69 620 ILE B C 1
ATOM 8892 O O . ILE B 1 576 ? -16.561 52.437 -7.109 1.00 11.67 620 ILE B O 1
ATOM 8897 N N . THR B 1 577 ? -17.279 50.601 -6.011 1.00 11.62 621 THR B N 1
ATOM 8898 C CA . THR B 1 577 ? -16.747 51.044 -4.723 1.00 12.11 621 THR B CA 1
ATOM 8899 C C . THR B 1 577 ? -15.471 50.318 -4.336 1.00 12.09 621 THR B C 1
ATOM 8900 O O . THR B 1 577 ? -15.323 49.117 -4.573 1.00 11.87 621 THR B O 1
ATOM 8904 N N . ASN B 1 578 ? -14.547 51.065 -3.745 1.00 11.95 622 ASN B N 1
ATOM 8905 C CA . ASN B 1 578 ? -13.332 50.492 -3.189 1.00 12.44 622 ASN B CA 1
ATOM 8906 C C . ASN B 1 578 ? -13.651 49.875 -1.834 1.00 12.61 622 ASN B C 1
ATOM 8907 O O . ASN B 1 578 ? -14.248 50.531 -0.977 1.00 12.77 622 ASN B O 1
ATOM 8912 N N . VAL B 1 579 ? -13.264 48.618 -1.647 1.00 12.87 623 VAL B N 1
ATOM 8913 C CA . VAL B 1 579 ? -13.599 47.876 -0.428 1.00 13.68 623 VAL B CA 1
ATOM 8914 C C . VAL B 1 579 ? -13.009 48.512 0.834 1.00 14.12 623 VAL B C 1
ATOM 8915 O O . VAL B 1 579 ? -13.677 48.576 1.868 1.00 14.22 623 VAL B O 1
ATOM 8919 N N . ASN B 1 580 ? -11.777 49.009 0.738 1.00 14.79 624 ASN B N 1
ATOM 8920 C CA . ASN B 1 580 ? -11.071 49.524 1.911 1.00 15.37 624 ASN B CA 1
ATOM 8921 C C . ASN B 1 580 ? -11.868 50.540 2.736 1.00 15.71 624 ASN B C 1
ATOM 8922 O O . ASN B 1 580 ? -11.990 50.378 3.948 1.00 16.19 624 ASN B O 1
ATOM 8927 N N . ALA B 1 581 ? -12.421 51.568 2.091 1.00 16.00 625 ALA B N 1
ATOM 8928 C CA . ALA B 1 581 ? -13.216 52.569 2.825 1.00 16.02 625 ALA B CA 1
ATOM 8929 C C . ALA B 1 581 ? -14.564 52.929 2.192 1.00 15.82 625 ALA B C 1
ATOM 8930 O O . ALA B 1 581 ? -15.257 53.839 2.659 1.00 16.52 625 ALA B O 1
ATOM 8932 N N . GLY B 1 582 ? -14.943 52.205 1.141 1.00 14.78 626 GLY B N 1
ATOM 8933 C CA . GLY B 1 582 ? -16.289 52.318 0.575 1.00 14.05 626 GLY B CA 1
ATOM 8934 C C . GLY B 1 582 ? -16.555 53.523 -0.302 1.00 13.52 626 GLY B C 1
ATOM 8935 O O . GLY B 1 582 ? -17.712 53.834 -0.598 1.00 14.08 626 GLY B O 1
ATOM 8936 N N . LEU B 1 583 ? -15.495 54.203 -0.731 1.00 12.64 627 LEU B N 1
ATOM 8937 C CA . LEU B 1 583 ? -15.628 55.325 -1.652 1.00 12.34 627 LEU B CA 1
ATOM 8938 C C . LEU B 1 583 ? -15.808 54.842 -3.088 1.00 11.93 627 LEU B C 1
ATOM 8939 O O . LEU B 1 583 ? -15.413 53.732 -3.431 1.00 12.26 627 LEU B O 1
ATOM 8944 N N . CYS B 1 584 ? -16.394 55.703 -3.910 1.00 11.05 628 CYS B N 1
ATOM 8945 C CA . CYS B 1 584 ? -16.724 55.396 -5.296 1.00 11.15 628 CYS B CA 1
ATOM 8946 C C . CYS B 1 584 ? -15.626 55.812 -6.269 1.00 10.47 628 CYS B C 1
ATOM 8947 O O . CYS B 1 584 ? -14.993 56.861 -6.103 1.00 10.31 628 CYS B O 1
ATOM 8950 N N . LEU B 1 585 ? -15.427 54.995 -7.306 1.00 9.92 629 LEU B N 1
ATOM 8951 C CA . LEU B 1 585 ? -14.616 55.382 -8.455 1.00 10.00 629 LEU B CA 1
ATOM 8952 C C . LEU B 1 585 ? -15.302 56.563 -9.132 1.00 9.75 629 LEU B C 1
ATOM 8953 O O . LEU B 1 585 ? -16.497 56.503 -9.435 1.00 9.78 629 LEU B O 1
ATOM 8958 N N . ASP B 1 586 ? -14.533 57.622 -9.371 1.00 9.73 630 ASP B N 1
ATOM 8959 C CA . ASP B 1 586 ? -15.069 58.946 -9.678 1.00 9.87 630 ASP B CA 1
ATOM 8960 C C . ASP B 1 586 ? -14.215 59.652 -10.735 1.00 10.26 630 ASP B C 1
ATOM 8961 O O . ASP B 1 586 ? -12.991 59.750 -10.595 1.00 10.24 630 ASP B O 1
ATOM 8966 N N . ALA B 1 587 ? -14.862 60.124 -11.802 1.00 10.45 631 ALA B N 1
ATOM 8967 C CA . ALA B 1 587 ? -14.210 60.981 -12.784 1.00 11.32 631 ALA B CA 1
ATOM 8968 C C . ALA B 1 587 ? -14.165 62.399 -12.226 1.00 12.20 631 ALA B C 1
ATOM 8969 O O . ALA B 1 587 ? -15.200 63.074 -12.101 1.00 12.16 631 ALA B O 1
ATOM 8971 N N . TYR B 1 588 ? -12.955 62.826 -11.875 1.00 12.87 632 TYR B N 1
ATOM 8972 C CA . TYR B 1 588 ? -12.731 64.016 -11.053 1.00 14.12 632 TYR B CA 1
ATOM 8973 C C . TYR B 1 588 ? -13.398 65.276 -11.599 1.00 14.38 632 TYR B C 1
ATOM 8974 O O . TYR B 1 588 ? -13.238 65.626 -12.774 1.00 14.64 632 TYR B O 1
ATOM 8983 N N . ASN B 1 589 ? -14.145 65.941 -10.715 1.00 15.05 633 ASN B N 1
ATOM 8984 C CA . ASN B 1 589 ? -14.885 67.175 -11.014 1.00 16.01 633 ASN B CA 1
ATOM 8985 C C . ASN B 1 589 ? -15.939 67.040 -12.112 1.00 15.75 633 ASN B C 1
ATOM 8986 O O . ASN B 1 589 ? -16.349 68.039 -12.719 1.00 15.98 633 ASN B O 1
ATOM 8991 N N . ALA B 1 590 ? -16.380 65.803 -12.344 1.00 15.45 634 ALA B N 1
ATOM 8992 C CA . ALA B 1 590 ? -17.373 65.489 -13.376 1.00 15.07 634 ALA B CA 1
ATOM 8993 C C . ALA B 1 590 ? -16.956 66.022 -14.749 1.00 14.97 634 ALA B C 1
ATOM 8994 O O . ALA B 1 590 ? -17.796 66.412 -15.570 1.00 15.03 634 ALA B O 1
ATOM 8996 N N . ALA B 1 591 ? -15.645 66.048 -14.983 1.00 14.46 635 ALA B N 1
ATOM 8997 C CA . ALA B 1 591 ? -15.101 66.353 -16.298 1.00 14.44 635 ALA B CA 1
ATOM 8998 C C . ALA B 1 591 ? -15.255 65.103 -17.156 1.00 14.25 635 ALA B C 1
ATOM 8999 O O . ALA B 1 591 ? -15.287 63.986 -16.631 1.00 14.29 635 ALA B O 1
ATOM 9001 N N . THR B 1 592 ? -15.368 65.301 -18.467 1.00 14.15 636 THR B N 1
ATOM 9002 C CA . THR B 1 592 ? -15.661 64.206 -19.393 1.00 14.24 636 THR B CA 1
ATOM 9003 C C . THR B 1 592 ? -14.574 63.993 -20.448 1.00 14.05 636 THR B C 1
ATOM 9004 O O . THR B 1 592 ? -14.615 63.006 -21.183 1.00 14.16 636 THR B O 1
ATOM 9008 N N . ALA B 1 593 ? -13.614 64.911 -20.520 1.00 14.05 637 ALA B N 1
ATOM 9009 C CA . ALA B 1 593 ? -12.603 64.913 -21.583 1.00 13.71 637 ALA B CA 1
ATOM 9010 C C . ALA B 1 593 ? -11.552 63.811 -21.427 1.00 13.38 637 ALA B C 1
ATOM 9011 O O . ALA B 1 593 ? -11.319 63.309 -20.322 1.00 13.10 637 ALA B O 1
ATOM 9013 N N . ASN B 1 594 ? -10.910 63.458 -22.540 1.00 13.28 638 ASN B N 1
ATOM 9014 C CA . ASN B 1 594 ? -9.712 62.621 -22.501 1.00 13.02 638 ASN B CA 1
ATOM 9015 C C . ASN B 1 594 ? -8.743 63.169 -21.466 1.00 13.01 638 ASN B C 1
ATOM 9016 O O . ASN B 1 594 ? -8.445 64.366 -21.470 1.00 13.27 638 ASN B O 1
ATOM 9021 N N . GLY B 1 595 ? -8.256 62.302 -20.584 1.00 12.45 639 GLY B N 1
ATOM 9022 C CA . GLY B 1 595 ? -7.237 62.697 -19.619 1.00 12.27 639 GLY B CA 1
ATOM 9023 C C . GLY B 1 595 ? -7.766 63.035 -18.239 1.00 12.09 639 GLY B C 1
ATOM 9024 O O . GLY B 1 595 ? -6.983 63.293 -17.324 1.00 12.61 639 GLY B O 1
ATOM 9025 N N . THR B 1 596 ? -9.091 63.038 -18.093 1.00 11.99 640 THR B N 1
ATOM 9026 C CA . THR B 1 596 ? -9.729 63.288 -16.800 1.00 11.79 640 THR B CA 1
ATOM 9027 C C . THR B 1 596 ? -9.281 62.225 -15.807 1.00 11.71 640 THR B C 1
ATOM 9028 O O . THR B 1 596 ? -9.420 61.026 -16.069 1.00 12.07 640 THR B O 1
ATOM 9032 N N . SER B 1 597 ? -8.740 62.670 -14.674 1.00 11.48 641 SER B N 1
ATOM 9033 C CA . SER B 1 597 ? -8.219 61.763 -13.652 1.00 11.44 641 SER B CA 1
ATOM 9034 C C . SER B 1 597 ? -9.324 61.008 -12.926 1.00 10.84 641 SER B C 1
ATOM 9035 O O . SER B 1 597 ? -10.394 61.559 -12.659 1.00 11.15 641 SER B O 1
ATOM 9038 N N . LEU B 1 598 ? -9.059 59.745 -12.609 1.00 10.06 642 LEU B N 1
ATOM 9039 C CA . LEU B 1 598 ? -9.967 58.973 -11.779 1.00 9.47 642 LEU B CA 1
ATOM 9040 C C . LEU B 1 598 ? -9.469 58.959 -10.346 1.00 9.51 642 LEU B C 1
ATOM 9041 O O . LEU B 1 598 ? -8.270 58.770 -10.085 1.00 9.04 642 LEU B O 1
ATOM 9046 N N . VAL B 1 599 ? -10.406 59.193 -9.430 1.00 9.57 643 VAL B N 1
ATOM 9047 C CA . VAL B 1 599 ? -10.128 59.265 -8.000 1.00 9.62 643 VAL B CA 1
ATOM 9048 C C . VAL B 1 599 ? -11.200 58.501 -7.226 1.00 9.53 643 VAL B C 1
ATOM 9049 O O . VAL B 1 599 ? -12.196 58.051 -7.807 1.00 9.52 643 VAL B O 1
ATOM 9053 N N . LEU B 1 600 ? -10.992 58.350 -5.921 1.00 9.87 644 LEU B N 1
ATOM 9054 C CA . LEU B 1 600 ? -12.066 57.945 -5.020 1.00 9.88 644 LEU B CA 1
ATOM 9055 C C . LEU B 1 600 ? -12.802 59.174 -4.515 1.00 10.09 644 LEU B C 1
ATOM 9056 O O . LEU B 1 600 ? -12.187 60.206 -4.235 1.00 9.79 644 LEU B O 1
ATOM 9061 N N . TRP B 1 601 ? -14.120 59.056 -4.415 1.00 10.20 645 TRP B N 1
ATOM 9062 C CA . TRP B 1 601 ? -14.941 60.106 -3.829 1.00 10.81 645 TRP B CA 1
ATOM 9063 C C . TRP B 1 601 ? -16.152 59.496 -3.158 1.00 11.17 645 TRP B C 1
ATOM 9064 O O . TRP B 1 601 ? -16.652 58.449 -3.579 1.00 11.11 645 TRP B O 1
ATOM 9075 N N . SER B 1 602 ? -16.621 60.156 -2.105 1.00 11.67 646 SER B N 1
ATOM 9076 C CA . SER B 1 602 ? -17.859 59.768 -1.442 1.00 12.20 646 SER B CA 1
ATOM 9077 C C . SER B 1 602 ? -18.963 59.527 -2.477 1.00 12.47 646 SER B C 1
ATOM 9078 O O . SER B 1 602 ? -19.157 60.339 -3.384 1.00 12.39 646 SER B O 1
ATOM 9081 N N . CYS B 1 603 ? -19.661 58.404 -2.337 1.00 13.35 647 CYS B N 1
ATOM 9082 C CA . CYS B 1 603 ? -20.706 58.013 -3.281 1.00 14.16 647 CYS B CA 1
ATOM 9083 C C . CYS B 1 603 ? -21.947 58.891 -3.207 1.00 15.24 647 CYS B C 1
ATOM 9084 O O . CYS B 1 603 ? -22.485 59.153 -2.125 1.00 15.73 647 CYS B O 1
ATOM 9087 N N . GLY B 1 604 ? -22.391 59.326 -4.379 1.00 16.24 648 GLY B N 1
ATOM 9088 C CA . GLY B 1 604 ? -23.641 60.050 -4.536 1.00 17.35 648 GLY B CA 1
ATOM 9089 C C . GLY B 1 604 ? -24.393 59.497 -5.727 1.00 18.05 648 GLY B C 1
ATOM 9090 O O . GLY B 1 604 ? -24.236 58.320 -6.086 1.00 18.45 648 GLY B O 1
ATOM 9091 N N . THR B 1 605 ? -25.199 60.352 -6.350 1.00 18.74 649 THR B N 1
ATOM 9092 C CA . THR B 1 605 ? -26.048 59.939 -7.467 1.00 19.34 649 THR B CA 1
ATOM 9093 C C . THR B 1 605 ? -25.549 60.453 -8.823 1.00 19.10 649 THR B C 1
ATOM 9094 O O . THR B 1 605 ? -26.196 60.228 -9.854 1.00 19.76 649 THR B O 1
ATOM 9098 N N . GLY B 1 606 ? -24.399 61.131 -8.818 1.00 18.75 650 GLY B N 1
ATOM 9099 C CA . GLY B 1 606 ? -23.828 61.730 -10.027 1.00 17.80 650 GLY B CA 1
ATOM 9100 C C . GLY B 1 606 ? -23.354 60.702 -11.038 1.00 17.28 650 GLY B C 1
ATOM 9101 O O . GLY B 1 606 ? -22.815 59.657 -10.666 1.00 17.10 650 GLY B O 1
ATOM 9102 N N . ASP B 1 607 ? -23.562 61.003 -12.318 1.00 16.58 651 ASP B N 1
ATOM 9103 C CA . ASP B 1 607 ? -23.216 60.080 -13.401 1.00 15.91 651 ASP B CA 1
ATOM 9104 C C . ASP B 1 607 ? -21.706 59.934 -13.641 1.00 15.11 651 ASP B C 1
ATOM 9105 O O . ASP B 1 607 ? -21.286 59.016 -14.353 1.00 14.86 651 ASP B O 1
ATOM 9110 N N . ASN B 1 608 ? -20.904 60.813 -13.036 1.00 14.14 652 ASN B N 1
ATOM 9111 C CA . ASN B 1 608 ? -19.434 60.667 -13.055 1.00 13.00 652 ASN B CA 1
ATOM 9112 C C . ASN B 1 608 ? -18.940 59.582 -12.095 1.00 12.50 652 ASN B C 1
ATOM 9113 O O . ASN B 1 608 ? -17.737 59.324 -12.005 1.00 12.12 652 ASN B O 1
ATOM 9118 N N . GLN B 1 609 ? -19.874 58.958 -11.384 1.00 11.60 653 GLN B N 1
ATOM 9119 C CA . GLN B 1 609 ? -19.588 57.830 -10.508 1.00 11.32 653 GLN B CA 1
ATOM 9120 C C . GLN B 1 609 ? -20.310 56.569 -10.959 1.00 11.21 653 GLN B C 1
ATOM 9121 O O . GLN B 1 609 ? -20.300 55.562 -10.257 1.00 11.22 653 GLN B O 1
ATOM 9127 N N . LYS B 1 610 ? -20.944 56.635 -12.128 1.00 11.60 654 LYS B N 1
ATOM 9128 C CA . LYS B 1 610 ? -21.654 55.488 -12.683 1.00 11.83 654 LYS B CA 1
ATOM 9129 C C . LYS B 1 610 ? -20.873 54.914 -13.860 1.00 11.63 654 LYS B C 1
ATOM 9130 O O . LYS B 1 610 ? -20.301 55.659 -14.652 1.00 11.57 654 LYS B O 1
ATOM 9136 N N . TRP B 1 611 ? -20.860 53.586 -13.949 1.00 12.17 655 TRP B N 1
ATOM 9137 C CA . TRP B 1 611 ? -20.009 52.853 -14.891 1.00 12.80 655 TRP B CA 1
ATOM 9138 C C . TRP B 1 611 ? -20.712 51.604 -15.410 1.00 14.21 655 TRP B C 1
ATOM 9139 O O . TRP B 1 611 ? -21.644 51.105 -14.783 1.00 14.43 655 TRP B O 1
ATOM 9150 N N . THR B 1 612 ? -20.250 51.103 -16.555 1.00 15.60 656 THR B N 1
ATOM 9151 C CA . THR B 1 612 ? -20.630 49.783 -17.057 1.00 17.53 656 THR B CA 1
ATOM 9152 C C . THR B 1 612 ? -19.370 48.919 -17.115 1.00 18.25 656 THR B C 1
ATOM 9153 O O . THR B 1 612 ? -18.332 49.383 -17.595 1.00 18.32 656 THR B O 1
ATOM 9157 N N . VAL B 1 613 ? -19.458 47.682 -16.614 1.00 19.17 657 VAL B N 1
ATOM 9158 C CA . VAL B 1 613 ? -18.301 46.769 -16.529 1.00 20.11 657 VAL B CA 1
ATOM 9159 C C . VAL B 1 613 ? -18.645 45.362 -17.035 1.00 20.59 657 VAL B C 1
ATOM 9160 O O . VAL B 1 613 ? -18.506 44.368 -16.312 1.00 21.00 657 VAL B O 1
ATOM 9164 N N . THR B 1 614 ? -19.090 45.287 -18.284 1.00 21.28 658 THR B N 1
ATOM 9165 C CA . THR B 1 614 ? -19.492 44.018 -18.895 1.00 22.00 658 THR B CA 1
ATOM 9166 C C . THR B 1 614 ? -18.721 43.748 -20.184 1.00 22.12 658 THR B C 1
ATOM 9167 O O . THR B 1 614 ? -18.581 42.599 -20.605 1.00 22.43 658 THR B O 1
#

Nearest PDB structures (foldseek):
  3a23-assembly2_B  TM=1.000E+00  e=0.000E+00  Streptomyces avermitilis
  4ogz-assembly2_B  TM=8.686E-01  e=4.667E-38  Bacteroides fragilis NCTC 9343
  3a5v-assembly1_A  TM=8.785E-01  e=4.963E-38  Umbelopsis vinacea
  4nzj-assembly1_A  TM=8.665E-01  e=3.882E-36  Bacteroides fragilis NCTC 9343
  1t0o-assembly1_A  TM=8.281E-01  e=1.545E-32  Trichoderma reesei